Protein AF-A0A7S3P357-F1 (afdb_monomer)

Secondary structure (DSSP, 8-state):
---TTTT-----SSEEEEEEEEEEEEETTTTEEEEEEEEEEEE-GGG--SHHHHTEEEEE-SS-EEEEEEEEETT----EE-SEEEEETTTTEEEEE-SSPPPTT-SEEEEEEEEEEE-BSSSSEEEEEEEE-TTS-EEEEEEEE-TTTTGGGTS-B--STT--BEEEEEEEEETT-EEEESS-EEEEEE-SSSEEEEEEPPPPSB-GGG--EEEE--EEEEEE-TTT--EEEEEESTT-GGGGHHHHHHHHHHHHHHHHHHTS---SSEEEEEEESS-SSSEE--TTEEEEEHHHH---TTT--HHHHHHHHHHHHHHHHTTTBTTTEEESSGGGTHHHHHHHHHHHHHHHHHH-GGG-HHHHTIIIIIHHHHHHHTSTT---SS---SSGGGGGGTSSTIIIIIHHHHHHHHHHHHHHHHHHHHHHHHHHHHTTEEE-HHHHHHHHHHHTTS--HHHHHHHHHSSSS-EEEEEEEEEE-SSEEEEEEEEEE--TT-PPPPHHHHT----EEE-EEETTEE-S--EEE-SSEEEEEEE--TTS-EEESGGG-SS-EEE--HHHHHHHHHHHHTT-S-HHHHHHHHHHHHHHHHTTSS-HHHHHHHHHHGGG---HHHHHHHHHHHHHHHHHHTT-HHHHHHHHHHHHHHHHHHHHHH-SSPPTT--HHHHHHHHHHHHHHHHH-TT-HHHHHHHHHHHHHHHH-TT-TTTS-HHHHHHHHHHHHHH--HHHHHHHHHHHHH-SSHHHHHHHHTTGGG-S-HHHHHHHHHHHTSSSS-GGGTHHHHHHGGGSSSSTTHHHHHHHHHHHTTT-

InterPro domains:
  IPR001930 Peptidase M1, alanine aminopeptidase/leukotriene A4 hydrolase [PR00756] (152-167)
  IPR001930 Peptidase M1, alanine aminopeptidase/leukotriene A4 hydrolase [PR00756] (200-215)
  IPR001930 Peptidase M1, alanine aminopeptidase/leukotriene A4 hydrolase [PR00756] (279-289)
  IPR001930 Peptidase M1, alanine aminopeptidase/leukotriene A4 hydrolase [PR00756] (315-330)
  IPR001930 Peptidase M1, alanine aminopeptidase/leukotriene A4 hydrolase [PR00756] (334-346)
  IPR014782 Peptidase M1, membrane alanine aminopeptidase [PF01433] (246-464)
  IPR024571 ERAP1-like C-terminal domain [PF11838] (545-788)
  IPR027268 Peptidase M4/M1, CTD superfamily [G3DSA:1.10.390.10] (222-469)
  IPR034016 Aminopeptidase N-type [cd09601] (20-466)
  IPR042097 Aminopeptidase N-like , N-terminal domain superfamliy [G3DSA:2.60.40.1730] (2-218)
  IPR042097 Aminopeptidase N-like , N-terminal domain superfamliy [SSF63737] (9-217)
  IPR045357 Aminopeptidase N-like , N-terminal domain [PF17900] (16-210)
  IPR050344 Peptidase M1 family aminopeptidases [PTHR11533] (11-786)

Mean predicted aligned error: 6.29 Å

Nearest PDB structures (foldseek):
  5cu5-assembly1_A  TM=9.315E-01  e=7.978E-60  Homo sapiens
  5mj6-assembly1_A  TM=9.201E-01  e=2.238E-58  Homo sapiens
  4z7i-assembly1_A  TM=9.457E-01  e=1.553E-57  Homo sapiens
  6mgq-assembly1_A  TM=8.758E-01  e=1.310E-59  Homo sapiens
  5c97-assembly1_A  TM=9.369E-01  e=6.801E-55  Homo sapiens

Radius of gyration: 28.83 Å; Cα contacts (8 Å, |Δi|>4): 1631; chains: 1; bounding box: 77×60×85 Å

Structure (mmCIF, N/CA/C/O backbone):
data_AF-A0A7S3P357-F1
#
_entry.id   AF-A0A7S3P357-F1
#
loop_
_atom_site.group_PDB
_atom_site.id
_atom_site.type_symbol
_atom_site.label_atom_id
_atom_site.label_alt_id
_atom_site.label_comp_id
_atom_site.label_asym_id
_atom_site.label_entity_id
_atom_site.label_seq_id
_atom_site.pdbx_PDB_ins_code
_atom_site.Cartn_x
_atom_site.Cartn_y
_atom_site.Cartn_z
_atom_site.occupancy
_atom_site.B_iso_or_equiv
_atom_site.auth_seq_id
_atom_site.auth_comp_id
_atom_site.auth_asym_id
_atom_site.auth_atom_id
_atom_site.pdbx_PDB_model_num
ATOM 1 N N . MET A 1 1 ? -24.910 -5.329 -18.910 1.00 41.03 1 MET A N 1
ATOM 2 C CA . MET A 1 1 ? -23.545 -4.850 -18.623 1.00 41.03 1 MET A CA 1
ATOM 3 C C . MET A 1 1 ? -23.211 -3.743 -19.604 1.00 41.03 1 MET A C 1
ATOM 5 O O . MET A 1 1 ? -23.433 -3.927 -20.797 1.00 41.03 1 MET A O 1
ATOM 9 N N . ALA A 1 2 ? -22.766 -2.581 -19.121 1.00 47.97 2 ALA A N 1
ATOM 10 C CA . ALA A 1 2 ? -22.182 -1.565 -19.994 1.00 47.97 2 ALA A CA 1
ATOM 11 C C . ALA A 1 2 ? -20.944 -2.159 -20.687 1.00 47.97 2 ALA A C 1
ATOM 13 O O . ALA A 1 2 ? -20.270 -3.011 -20.111 1.00 47.97 2 ALA A O 1
ATOM 14 N N . ASN A 1 3 ? -20.649 -1.749 -21.921 1.00 57.59 3 ASN A N 1
ATOM 15 C CA . ASN A 1 3 ? -19.443 -2.205 -22.604 1.00 57.59 3 ASN A CA 1
ATOM 16 C C . ASN A 1 3 ? -18.204 -1.656 -21.864 1.00 57.59 3 ASN A C 1
ATOM 18 O O . ASN A 1 3 ? -17.839 -0.501 -22.076 1.00 57.59 3 ASN A O 1
ATOM 22 N N . LYS A 1 4 ? -17.577 -2.470 -20.994 1.00 63.91 4 LYS A N 1
ATOM 23 C CA . LYS A 1 4 ? -16.435 -2.091 -20.131 1.00 63.91 4 LYS A CA 1
ATOM 24 C C . LYS A 1 4 ? -15.199 -1.620 -20.925 1.00 63.91 4 LYS A C 1
ATOM 26 O O . LYS A 1 4 ? -14.277 -1.047 -20.343 1.00 63.91 4 LYS A O 1
ATOM 31 N N . THR A 1 5 ? -15.168 -1.838 -22.244 1.00 68.94 5 THR A N 1
ATOM 32 C CA . THR A 1 5 ? -14.089 -1.402 -23.148 1.00 68.94 5 THR A CA 1
ATOM 33 C C . THR A 1 5 ? -14.407 -0.128 -23.936 1.00 68.94 5 THR A C 1
ATOM 35 O O . THR A 1 5 ? -13.520 0.421 -24.592 1.00 68.94 5 THR A O 1
ATOM 38 N N . ALA A 1 6 ? -15.645 0.375 -23.880 1.00 73.00 6 ALA A N 1
ATOM 39 C CA . ALA A 1 6 ? -16.052 1.544 -24.649 1.00 73.00 6 ALA A CA 1
ATOM 40 C C . ALA A 1 6 ? -15.249 2.794 -24.248 1.00 73.00 6 ALA A C 1
ATOM 42 O O . ALA A 1 6 ? -15.149 3.140 -23.073 1.00 73.00 6 ALA A O 1
ATOM 43 N N . GLY A 1 7 ? -14.688 3.483 -25.244 1.00 79.75 7 GLY A N 1
ATOM 44 C CA . GLY A 1 7 ? -13.946 4.732 -25.051 1.00 79.75 7 GLY A CA 1
ATOM 45 C C . GLY A 1 7 ? -12.492 4.570 -24.601 1.00 79.75 7 GLY A C 1
ATOM 46 O O . GLY A 1 7 ? -11.828 5.585 -24.412 1.00 79.75 7 GLY A O 1
ATOM 47 N N . ARG A 1 8 ? -11.977 3.340 -24.443 1.00 88.31 8 ARG A N 1
ATOM 48 C CA . ARG A 1 8 ? -10.542 3.132 -24.188 1.00 88.31 8 ARG A CA 1
ATOM 49 C C . ARG A 1 8 ? -9.715 3.636 -25.366 1.00 88.31 8 ARG A C 1
ATOM 51 O O . ARG A 1 8 ? -10.025 3.330 -26.518 1.00 88.31 8 ARG A O 1
ATOM 58 N N . VAL A 1 9 ? -8.651 4.373 -25.071 1.00 87.88 9 VAL A N 1
ATOM 59 C CA . VAL A 1 9 ? -7.636 4.748 -26.057 1.00 87.88 9 VAL A CA 1
ATOM 60 C C . VAL A 1 9 ? -6.497 3.755 -25.959 1.00 87.88 9 VAL A C 1
ATOM 62 O O . VAL A 1 9 ? -5.731 3.771 -25.002 1.00 87.88 9 VAL A O 1
ATOM 65 N N . LEU A 1 10 ? -6.442 2.878 -26.955 1.00 91.31 10 LEU A N 1
ATOM 66 C CA . LEU A 1 10 ? -5.450 1.820 -27.095 1.00 91.31 10 LEU A CA 1
ATOM 67 C C . LEU A 1 10 ? -4.665 2.040 -28.385 1.00 91.31 10 LEU A C 1
ATOM 69 O O . LEU A 1 10 ? -5.145 2.697 -29.318 1.00 91.31 10 LEU A O 1
ATOM 73 N N . LEU A 1 11 ? -3.476 1.454 -28.456 1.00 92.75 11 LEU A N 1
ATOM 74 C CA . LEU A 1 11 ? -2.753 1.356 -29.714 1.00 92.75 11 LEU A CA 1
ATOM 75 C C . LEU A 1 11 ? -3.519 0.490 -30.732 1.00 92.75 11 LEU A C 1
ATOM 77 O O . LEU A 1 11 ? -4.300 -0.393 -30.358 1.00 92.75 11 LEU A O 1
ATOM 81 N N . PRO A 1 12 ? -3.295 0.708 -32.041 1.00 90.31 12 PRO A N 1
ATOM 82 C CA . PRO A 1 12 ? -3.751 -0.218 -33.069 1.00 90.31 12 PRO A CA 1
ATOM 83 C C . PRO A 1 12 ? -3.274 -1.647 -32.773 1.00 90.31 12 PRO A C 1
ATOM 85 O O . PRO A 1 12 ? -2.108 -1.867 -32.455 1.00 90.31 12 PRO A O 1
ATOM 88 N N . SER A 1 13 ? -4.179 -2.621 -32.877 1.00 88.81 13 SER A N 1
ATOM 89 C CA . SER A 1 13 ? -3.924 -4.014 -32.473 1.00 88.81 13 SER A CA 1
ATOM 90 C C . SER A 1 13 ? -3.670 -4.963 -33.647 1.00 88.81 13 SER A C 1
ATOM 92 O O . SER A 1 13 ? -3.802 -6.173 -33.490 1.00 88.81 13 SER A O 1
ATOM 94 N N . HIS A 1 14 ? -3.315 -4.427 -34.822 1.00 90.19 14 HIS A N 1
ATOM 95 C CA . HIS A 1 14 ? -2.903 -5.212 -35.996 1.00 90.19 14 HIS A CA 1
ATOM 96 C C . HIS A 1 14 ? -1.535 -5.881 -35.816 1.00 90.19 14 HIS A C 1
ATOM 98 O O . HIS A 1 14 ? -1.208 -6.828 -36.528 1.00 90.19 14 HIS A O 1
ATOM 104 N N . VAL A 1 15 ? -0.750 -5.412 -34.845 1.00 92.12 15 VAL A N 1
ATOM 105 C CA . VAL A 1 15 ? 0.495 -6.036 -34.397 1.00 92.12 15 VAL A CA 1
ATOM 106 C C . VAL A 1 15 ? 0.422 -6.320 -32.897 1.00 92.12 15 VAL A C 1
ATOM 108 O O . VAL A 1 15 ? 0.089 -5.443 -32.103 1.00 92.12 15 VAL A O 1
ATOM 111 N N . VAL A 1 16 ? 0.743 -7.549 -32.495 1.00 94.06 16 VAL A N 1
ATOM 112 C CA . VAL A 1 16 ? 0.710 -7.990 -31.091 1.00 94.06 16 VAL A CA 1
ATOM 113 C C . VAL A 1 16 ? 2.121 -8.393 -30.667 1.00 94.06 16 VAL A C 1
ATOM 115 O O . VAL A 1 16 ? 2.700 -9.276 -31.302 1.00 94.06 16 VAL A O 1
ATOM 118 N N . PRO A 1 17 ? 2.725 -7.756 -29.647 1.00 96.94 17 PRO A N 1
ATOM 119 C CA . PRO A 1 17 ? 4.107 -8.036 -29.283 1.00 96.94 17 PRO A CA 1
ATOM 120 C C . PRO A 1 17 ? 4.234 -9.433 -28.673 1.00 96.94 17 PRO A C 1
ATOM 122 O O . PRO A 1 17 ? 3.484 -9.810 -27.778 1.00 96.94 17 PRO A O 1
ATOM 125 N N . GLU A 1 18 ? 5.233 -10.183 -29.122 1.00 96.94 18 GLU A N 1
ATOM 126 C CA . GLU A 1 18 ? 5.562 -11.503 -28.576 1.00 96.94 18 GLU A CA 1
ATOM 127 C C . GLU A 1 18 ? 6.888 -11.481 -27.815 1.00 96.94 18 GLU A C 1
ATOM 129 O O . GLU A 1 18 ? 7.059 -12.187 -26.817 1.00 96.94 18 GLU A O 1
ATOM 134 N N . PHE A 1 19 ? 7.837 -10.669 -28.288 1.00 98.12 19 PHE A N 1
ATOM 135 C CA . PHE A 1 19 ? 9.216 -10.708 -27.821 1.00 98.12 19 PHE A CA 1
ATOM 136 C C . PHE A 1 19 ? 9.935 -9.366 -27.998 1.00 98.12 19 PHE A C 1
ATOM 138 O O . PHE A 1 19 ? 9.824 -8.742 -29.053 1.00 98.12 19 PHE A O 1
ATOM 145 N N . TYR A 1 20 ? 10.729 -8.974 -27.003 1.00 98.81 20 TYR A N 1
ATOM 146 C CA . TYR A 1 20 ? 11.594 -7.796 -27.000 1.00 98.81 20 TYR A CA 1
ATOM 147 C C . TYR A 1 20 ? 13.051 -8.210 -26.740 1.00 98.81 20 TYR A C 1
ATOM 149 O O . TYR A 1 20 ? 13.353 -8.801 -25.706 1.00 98.81 20 TYR A O 1
ATOM 157 N N . ASP A 1 21 ? 13.962 -7.856 -27.644 1.00 98.69 21 ASP A N 1
ATOM 158 C CA . ASP A 1 21 ? 15.416 -7.893 -27.430 1.00 98.69 21 ASP A CA 1
ATOM 159 C C . ASP A 1 21 ? 15.905 -6.456 -27.241 1.00 98.69 21 ASP A C 1
ATOM 161 O O . ASP A 1 21 ? 15.933 -5.671 -28.194 1.00 98.69 21 ASP A O 1
ATOM 165 N N . LEU A 1 22 ? 16.200 -6.086 -25.996 1.00 98.75 22 LEU A N 1
ATOM 166 C CA . LEU A 1 22 ? 16.494 -4.719 -25.588 1.00 98.75 22 LEU A CA 1
ATOM 167 C C . LEU A 1 22 ? 17.959 -4.585 -25.175 1.00 98.75 22 LEU A C 1
ATOM 169 O O . LEU A 1 22 ? 18.405 -5.208 -24.215 1.00 98.75 22 LEU A O 1
ATOM 173 N N . ALA A 1 23 ? 18.701 -3.712 -25.850 1.00 98.81 23 ALA A N 1
ATOM 174 C CA . ALA A 1 23 ? 20.057 -3.330 -25.484 1.00 98.81 23 ALA A CA 1
ATOM 175 C C . ALA A 1 23 ? 20.121 -1.853 -25.083 1.00 98.81 23 ALA A C 1
ATOM 177 O O . ALA A 1 23 ? 19.752 -0.981 -25.870 1.00 98.81 23 ALA A O 1
ATOM 178 N N . LEU A 1 24 ? 20.630 -1.576 -23.881 1.00 98.75 24 LEU A N 1
ATOM 179 C CA . LEU A 1 24 ? 20.792 -0.224 -23.343 1.00 98.75 24 LEU A CA 1
ATOM 180 C C . LEU A 1 24 ? 22.240 0.031 -22.907 1.00 98.75 24 LEU A C 1
ATOM 182 O O . LEU A 1 24 ? 22.888 -0.818 -22.291 1.00 98.75 24 LEU A O 1
ATOM 186 N N . GLU A 1 25 ? 22.732 1.230 -23.200 1.00 98.38 25 GLU A N 1
ATOM 187 C CA . GLU A 1 25 ? 24.055 1.728 -22.810 1.00 98.38 25 GLU A CA 1
ATOM 188 C C . GLU A 1 25 ? 23.881 3.049 -22.040 1.00 98.38 25 GLU A C 1
ATOM 190 O O . GLU A 1 25 ? 23.811 4.112 -22.669 1.00 98.38 25 GLU A O 1
ATOM 195 N N . PRO A 1 26 ? 23.729 3.008 -20.700 1.00 98.00 26 PRO A N 1
ATOM 196 C CA . PRO A 1 26 ? 23.630 4.212 -19.882 1.00 98.00 26 PRO A CA 1
ATOM 197 C C . PRO A 1 26 ? 24.981 4.901 -19.679 1.00 98.00 26 PRO A C 1
ATOM 199 O O . PRO A 1 26 ? 25.990 4.267 -19.370 1.00 98.00 26 PRO A O 1
ATOM 202 N N . ASP A 1 27 ? 24.955 6.228 -19.748 1.00 96.88 27 ASP A N 1
ATOM 203 C CA . ASP A 1 27 ? 26.031 7.128 -19.353 1.00 96.88 27 ASP A CA 1
ATOM 204 C C . ASP A 1 27 ? 25.627 7.846 -18.055 1.00 96.88 27 ASP A C 1
ATOM 206 O O . ASP A 1 27 ? 24.777 8.743 -18.043 1.00 96.88 27 ASP A O 1
ATOM 210 N N . LEU A 1 28 ? 26.229 7.415 -16.943 1.00 94.38 28 LEU A N 1
ATOM 211 C CA . LEU A 1 28 ? 25.943 7.933 -15.602 1.00 94.38 28 LEU A CA 1
ATOM 212 C C . LEU A 1 28 ? 26.583 9.303 -15.326 1.00 94.38 28 LEU A C 1
ATOM 214 O O . LEU A 1 28 ? 26.319 9.866 -14.269 1.00 94.38 28 LEU A O 1
ATOM 218 N N . GLU A 1 29 ? 27.417 9.829 -16.226 1.00 93.25 29 GLU A N 1
ATOM 219 C CA . GLU A 1 29 ? 28.006 11.168 -16.108 1.00 93.25 29 GLU A CA 1
ATOM 220 C C . GLU A 1 29 ? 27.223 12.177 -16.950 1.00 93.25 29 GLU A C 1
ATOM 222 O O . GLU A 1 29 ? 26.868 13.252 -16.469 1.00 93.25 29 GLU A O 1
ATOM 227 N N . ALA A 1 30 ? 26.901 11.813 -18.195 1.00 95.94 30 ALA A N 1
ATOM 228 C CA . ALA A 1 30 ? 26.098 12.642 -19.090 1.00 95.94 30 ALA A CA 1
ATOM 229 C C . ALA A 1 30 ? 24.591 12.582 -18.787 1.00 95.94 30 ALA A C 1
ATOM 231 O O . ALA A 1 30 ? 23.826 13.368 -19.344 1.00 95.94 30 ALA A O 1
ATOM 232 N N . PHE A 1 31 ? 24.155 11.640 -17.943 1.00 97.06 31 PHE A N 1
ATOM 233 C CA . PHE A 1 31 ? 22.746 11.345 -17.656 1.00 97.06 31 PHE A CA 1
ATOM 234 C C . PHE A 1 31 ? 21.928 11.057 -18.917 1.00 97.06 31 PHE A C 1
ATOM 236 O O . PHE A 1 31 ? 20.785 11.491 -19.062 1.00 97.06 31 PHE A O 1
ATOM 243 N N . THR A 1 32 ? 22.518 10.291 -19.831 1.00 98.06 32 THR A N 1
ATOM 244 C CA . THR A 1 32 ? 21.876 9.843 -21.073 1.00 98.06 32 THR A CA 1
ATOM 245 C C . THR A 1 32 ? 21.962 8.335 -21.211 1.00 98.06 32 THR A C 1
ATOM 247 O O . THR A 1 32 ? 22.671 7.672 -20.458 1.00 98.06 32 THR A O 1
ATOM 250 N N . PHE A 1 33 ? 21.233 7.768 -22.164 1.00 98.56 33 PHE A N 1
ATOM 251 C CA . PHE A 1 33 ? 21.450 6.390 -22.577 1.00 98.56 33 PHE A CA 1
ATOM 252 C C . PHE A 1 33 ? 21.193 6.224 -24.073 1.00 98.56 33 PHE A C 1
ATOM 254 O O . PHE A 1 33 ? 20.373 6.929 -24.668 1.00 98.56 33 PHE A O 1
ATOM 261 N N . LYS A 1 34 ? 21.898 5.270 -24.682 1.00 98.75 34 LYS A N 1
ATOM 262 C CA . LYS A 1 34 ? 21.589 4.776 -26.028 1.00 98.75 34 LYS A CA 1
ATOM 263 C C . LYS A 1 34 ? 20.779 3.500 -25.914 1.00 98.75 34 LYS A C 1
ATOM 265 O O . LYS A 1 34 ? 21.044 2.685 -25.031 1.00 98.75 34 LYS A O 1
ATOM 270 N N . GLY A 1 35 ? 19.826 3.326 -26.817 1.00 98.69 35 GLY A N 1
ATOM 271 C CA . GLY A 1 35 ? 18.977 2.152 -26.869 1.00 98.69 35 GLY A CA 1
ATOM 272 C C . GLY A 1 35 ? 18.891 1.559 -28.264 1.00 98.69 35 GLY A C 1
ATOM 273 O O . GLY A 1 35 ? 18.862 2.268 -29.272 1.00 98.69 35 GLY A O 1
ATOM 274 N N . LYS A 1 36 ? 18.834 0.232 -28.305 1.00 98.81 36 LYS A N 1
ATOM 275 C CA . LYS A 1 36 ? 18.453 -0.549 -29.473 1.00 98.81 36 LYS A CA 1
ATOM 276 C C . LYS A 1 36 ? 17.450 -1.596 -29.033 1.00 98.81 36 LYS A C 1
ATOM 278 O O . LYS A 1 36 ? 17.746 -2.370 -28.128 1.00 98.81 36 LYS A O 1
ATOM 283 N N . VAL A 1 37 ? 16.291 -1.631 -29.675 1.00 98.81 37 VAL A N 1
ATOM 284 C CA . VAL A 1 37 ? 15.273 -2.647 -29.406 1.00 98.81 37 VAL A CA 1
ATOM 285 C C . VAL A 1 37 ? 14.894 -3.364 -30.693 1.00 98.81 37 VAL A C 1
ATOM 287 O O . VAL A 1 37 ? 14.717 -2.725 -31.731 1.00 98.81 37 VAL A O 1
ATOM 290 N N . VAL A 1 38 ? 14.789 -4.689 -30.627 1.00 98.56 38 VAL A N 1
ATOM 291 C CA . VAL A 1 38 ? 14.173 -5.518 -31.665 1.00 98.56 38 VAL A CA 1
ATOM 292 C C . VAL A 1 38 ? 12.894 -6.109 -31.093 1.00 98.56 38 VAL A C 1
ATOM 294 O O . VAL A 1 38 ? 12.938 -6.888 -30.143 1.00 98.56 38 VAL A O 1
ATOM 297 N N . ILE A 1 39 ? 11.755 -5.745 -31.671 1.00 98.44 39 ILE A N 1
ATOM 298 C CA . ILE A 1 39 ? 10.437 -6.201 -31.232 1.00 98.44 39 ILE A CA 1
ATOM 299 C C . ILE A 1 39 ? 9.894 -7.171 -32.269 1.00 98.44 39 ILE A C 1
ATOM 301 O O . ILE A 1 39 ? 9.801 -6.831 -33.447 1.00 98.44 39 ILE A O 1
ATOM 305 N N . SER A 1 40 ? 9.545 -8.379 -31.839 1.00 97.06 40 SER A N 1
ATOM 306 C CA . SER A 1 40 ? 8.815 -9.330 -32.673 1.00 97.06 40 SER A CA 1
ATOM 307 C C . SER A 1 40 ? 7.322 -9.202 -32.415 1.00 97.06 40 SER A C 1
ATOM 309 O O . SER A 1 40 ? 6.892 -9.304 -31.266 1.00 97.06 40 SER A O 1
ATOM 311 N N . PHE A 1 41 ? 6.554 -9.026 -33.482 1.00 96.00 41 PHE A N 1
ATOM 312 C CA . PHE A 1 41 ? 5.103 -8.947 -33.457 1.00 96.00 41 PHE A CA 1
ATOM 313 C C . PHE A 1 41 ? 4.484 -10.104 -34.231 1.00 96.00 41 PHE A C 1
ATOM 315 O O . PHE A 1 41 ? 4.900 -10.358 -35.363 1.00 96.00 41 PHE A O 1
ATOM 322 N N . ALA A 1 42 ? 3.454 -10.727 -33.666 1.00 93.69 42 ALA A N 1
ATOM 323 C CA . ALA A 1 42 ? 2.471 -11.466 -34.446 1.00 93.69 42 ALA A CA 1
ATOM 324 C C . ALA A 1 42 ? 1.564 -10.474 -35.186 1.00 93.69 42 ALA A C 1
ATOM 326 O O . ALA A 1 42 ? 1.254 -9.400 -34.659 1.00 93.69 42 ALA A O 1
ATOM 327 N N . ILE A 1 43 ? 1.141 -10.829 -36.398 1.00 90.75 43 ILE A N 1
ATOM 328 C CA . ILE A 1 43 ? 0.203 -10.024 -37.185 1.00 90.75 43 ILE A CA 1
ATOM 329 C C . ILE A 1 43 ? -1.225 -10.521 -36.957 1.00 90.75 43 ILE A C 1
ATOM 331 O O . ILE A 1 43 ? -1.509 -11.706 -37.119 1.00 90.75 43 ILE A O 1
ATOM 335 N N . ASP A 1 44 ? -2.132 -9.597 -36.646 1.00 88.50 44 ASP A N 1
ATOM 336 C CA . ASP A 1 44 ? -3.574 -9.838 -36.669 1.00 88.50 44 ASP A CA 1
ATOM 337 C C . ASP A 1 44 ? -4.114 -9.462 -38.058 1.00 88.50 44 ASP A C 1
ATOM 339 O O . ASP A 1 44 ? -4.375 -8.292 -38.356 1.00 88.50 44 ASP A O 1
ATOM 343 N N . ALA A 1 45 ? -4.202 -10.463 -38.941 1.00 83.62 45 ALA A N 1
ATOM 344 C CA . ALA A 1 45 ? -4.552 -10.269 -40.348 1.00 83.62 45 ALA A CA 1
ATOM 345 C C . ALA A 1 45 ? -5.945 -9.645 -40.537 1.00 83.62 45 ALA A C 1
ATOM 347 O O . ALA A 1 45 ? -6.133 -8.883 -41.483 1.00 83.62 45 ALA A O 1
ATOM 348 N N . ASP A 1 46 ? -6.875 -9.894 -39.610 1.00 85.00 46 ASP A N 1
ATOM 349 C CA . ASP A 1 46 ? -8.244 -9.366 -39.651 1.00 85.00 46 ASP A CA 1
ATOM 350 C C . ASP A 1 46 ? -8.297 -7.847 -39.388 1.00 85.00 46 ASP A C 1
ATOM 352 O O . ASP A 1 46 ? -9.338 -7.212 -39.553 1.00 85.00 46 ASP A O 1
ATOM 356 N N . LYS A 1 47 ? -7.179 -7.241 -38.966 1.00 84.44 47 LYS A N 1
ATOM 357 C CA . LYS A 1 47 ? -7.061 -5.805 -38.662 1.00 84.44 47 LYS A CA 1
ATOM 358 C C . LYS A 1 47 ? -6.165 -5.041 -39.638 1.00 84.44 47 LYS A C 1
ATOM 360 O O . LYS A 1 47 ? -5.850 -3.879 -39.385 1.00 84.44 47 LYS A O 1
ATOM 365 N N . LEU A 1 48 ? -5.763 -5.670 -40.744 1.00 83.69 48 LEU A N 1
ATOM 366 C CA . LEU A 1 48 ? -4.920 -5.073 -41.788 1.00 83.69 48 LEU A CA 1
ATOM 367 C C . LEU A 1 48 ? -5.698 -4.556 -43.012 1.00 83.69 48 LEU A C 1
ATOM 369 O O . LEU A 1 48 ? -5.082 -4.178 -44.006 1.00 83.69 48 LEU A O 1
ATOM 373 N N . ASP A 1 49 ? -7.030 -4.517 -42.957 1.00 76.31 49 ASP A N 1
ATOM 374 C CA . ASP A 1 49 ? -7.874 -4.118 -44.096 1.00 76.31 49 ASP A CA 1
ATOM 375 C C . ASP A 1 49 ? -7.698 -2.645 -44.526 1.00 76.31 49 ASP A C 1
ATOM 377 O O . ASP A 1 49 ? -8.052 -2.275 -45.647 1.00 76.31 49 ASP A O 1
ATOM 381 N N . ASP A 1 50 ? -7.146 -1.799 -43.651 1.00 82.94 50 ASP A N 1
ATOM 382 C CA . ASP A 1 50 ? -6.813 -0.403 -43.942 1.00 82.94 50 ASP A CA 1
ATOM 383 C C . ASP A 1 50 ? -5.361 -0.284 -44.445 1.00 82.94 50 ASP A C 1
ATOM 385 O O . ASP A 1 50 ? -4.406 -0.655 -43.758 1.00 82.94 50 ASP A O 1
ATOM 389 N N . GLU A 1 51 ? -5.190 0.263 -45.653 1.00 82.44 51 GLU A N 1
ATOM 390 C CA . GLU A 1 51 ? -3.887 0.399 -46.313 1.00 82.44 51 GLU A CA 1
ATOM 391 C C . GLU A 1 51 ? -2.898 1.288 -45.532 1.00 82.44 51 GLU A C 1
ATOM 393 O O . GLU A 1 51 ? -1.691 1.036 -45.559 1.00 82.44 51 GLU A O 1
ATOM 398 N N . GLU A 1 52 ? -3.383 2.303 -44.811 1.00 83.31 52 GLU A N 1
ATOM 399 C CA . GLU A 1 52 ? -2.545 3.166 -43.968 1.00 83.31 52 GLU A CA 1
ATOM 400 C C . GLU A 1 52 ? -2.105 2.429 -42.695 1.00 83.31 52 GLU A C 1
ATOM 402 O O . GLU A 1 52 ? -0.943 2.516 -42.285 1.00 83.31 52 GLU A O 1
ATOM 407 N N . VAL A 1 53 ? -2.997 1.633 -42.097 1.00 86.62 53 VAL A N 1
ATOM 408 C CA . VAL A 1 53 ? -2.665 0.779 -40.941 1.00 86.62 53 VAL A CA 1
ATOM 409 C C . VAL A 1 53 ? -1.634 -0.275 -41.339 1.00 86.62 53 VAL A C 1
ATOM 411 O O . VAL A 1 53 ? -0.646 -0.475 -40.634 1.00 86.62 53 VAL A O 1
ATOM 414 N N . ALA A 1 54 ? -1.786 -0.882 -42.517 1.00 89.25 54 ALA A N 1
ATOM 415 C CA . ALA A 1 54 ? -0.834 -1.858 -43.033 1.00 89.25 54 ALA A CA 1
ATOM 416 C C . ALA A 1 54 ? 0.567 -1.271 -43.277 1.00 89.25 54 ALA A C 1
ATOM 418 O O . ALA A 1 54 ? 1.548 -2.007 -43.260 1.00 89.25 54 ALA A O 1
ATOM 419 N N . LYS A 1 55 ? 0.704 0.042 -43.476 1.00 92.88 55 LYS A N 1
ATOM 420 C CA . LYS A 1 55 ? 1.999 0.716 -43.692 1.00 92.88 55 LYS A CA 1
ATOM 421 C C . LYS A 1 55 ? 2.606 1.311 -42.426 1.00 92.88 55 LYS A C 1
ATOM 423 O O . LYS A 1 55 ? 3.655 1.955 -42.503 1.00 92.88 55 LYS A O 1
ATOM 428 N N . THR A 1 56 ? 1.979 1.114 -41.269 1.00 95.00 56 THR A N 1
ATOM 429 C CA . THR A 1 56 ? 2.398 1.766 -40.029 1.00 95.00 56 THR A CA 1
ATOM 430 C C . THR A 1 56 ? 2.539 0.801 -38.863 1.00 95.00 56 THR A C 1
ATOM 432 O O . THR A 1 56 ? 1.834 -0.197 -38.739 1.00 95.00 56 THR A O 1
ATOM 435 N N . ILE A 1 57 ? 3.469 1.124 -37.965 1.00 96.38 57 ILE A N 1
ATOM 436 C CA . ILE A 1 57 ? 3.528 0.543 -36.623 1.00 96.38 57 ILE A CA 1
ATOM 437 C C . ILE A 1 57 ? 3.585 1.700 -35.628 1.00 96.38 57 ILE A C 1
ATOM 439 O O . ILE A 1 57 ? 4.488 2.539 -35.702 1.00 96.38 57 ILE A O 1
ATOM 443 N N . THR A 1 58 ? 2.627 1.749 -34.703 1.00 97.50 58 THR A N 1
ATOM 444 C CA . THR A 1 58 ? 2.559 2.764 -33.644 1.00 97.50 58 THR A CA 1
ATOM 445 C C . THR A 1 58 ? 2.875 2.132 -32.296 1.00 97.50 58 THR A C 1
ATOM 447 O O . THR A 1 58 ? 2.324 1.090 -31.961 1.00 97.50 58 THR A O 1
ATOM 450 N N . LEU A 1 59 ? 3.747 2.775 -31.518 1.00 98.44 59 LEU A N 1
ATOM 451 C CA . LEU A 1 59 ? 4.145 2.362 -30.170 1.00 98.44 59 LEU A CA 1
ATOM 452 C C . LEU A 1 59 ? 3.991 3.522 -29.186 1.00 98.44 59 LEU A C 1
ATOM 454 O O . LEU A 1 59 ? 3.995 4.688 -29.586 1.00 98.44 59 LEU A O 1
ATOM 458 N N . HIS A 1 60 ? 3.927 3.214 -27.895 1.00 98.56 60 HIS A N 1
ATOM 459 C CA . HIS A 1 60 ? 4.106 4.198 -26.838 1.00 98.56 60 HIS A CA 1
ATOM 460 C C . HIS A 1 60 ? 5.579 4.611 -26.759 1.00 98.56 60 HIS A C 1
ATOM 462 O O . HIS A 1 60 ? 6.482 3.773 -26.809 1.00 98.56 60 HIS A O 1
ATOM 468 N N . ALA A 1 61 ? 5.820 5.916 -26.646 1.00 98.06 61 ALA A N 1
ATOM 469 C CA . ALA A 1 61 ? 7.136 6.505 -26.447 1.00 98.06 61 ALA A CA 1
ATOM 470 C C . ALA A 1 61 ? 7.014 7.897 -25.819 1.00 98.06 61 ALA A C 1
ATOM 472 O O . ALA A 1 61 ? 6.225 8.735 -26.263 1.00 98.06 61 ALA A O 1
ATOM 473 N N . LYS A 1 62 ? 7.846 8.176 -24.819 1.00 97.19 62 LYS A N 1
ATOM 474 C CA . LYS A 1 62 ? 7.910 9.472 -24.142 1.00 97.19 62 LYS A CA 1
ATOM 475 C C . LYS A 1 62 ? 9.365 9.830 -23.902 1.00 97.19 62 LYS A C 1
ATOM 477 O O . LYS A 1 62 ? 10.119 9.000 -23.425 1.00 97.19 62 LYS A O 1
ATOM 482 N N . GLU A 1 63 ? 9.755 11.061 -24.226 1.00 96.25 63 GLU A N 1
ATOM 483 C CA . GLU A 1 63 ? 11.111 11.561 -23.935 1.00 96.25 63 GLU A CA 1
ATOM 484 C C . GLU A 1 63 ? 12.261 10.771 -24.604 1.00 96.25 63 GLU A C 1
ATOM 486 O O . GLU A 1 63 ? 13.408 10.815 -24.162 1.00 96.25 63 GLU A O 1
ATOM 491 N N . LEU A 1 64 ? 11.972 10.102 -25.726 1.00 98.25 64 LEU A N 1
ATOM 492 C CA . LEU A 1 64 ? 12.953 9.391 -26.549 1.00 98.25 64 LEU A CA 1
ATOM 493 C C . LEU A 1 64 ? 13.220 10.136 -27.863 1.00 98.25 64 LEU A C 1
ATOM 495 O O . LEU A 1 64 ? 12.317 10.733 -28.449 1.00 98.25 64 LEU A O 1
ATOM 499 N N . THR A 1 65 ? 14.458 10.060 -28.352 1.00 98.06 65 THR A N 1
ATOM 500 C CA . THR A 1 65 ? 14.865 10.572 -29.670 1.00 98.06 65 THR A CA 1
ATOM 501 C C . THR A 1 65 ? 15.247 9.414 -30.582 1.00 98.06 65 THR A C 1
ATOM 503 O O . THR A 1 65 ? 16.142 8.638 -30.261 1.00 98.06 65 THR A O 1
ATOM 506 N N . PHE A 1 66 ? 14.589 9.295 -31.732 1.00 98.50 66 PHE A N 1
ATOM 507 C CA . PHE A 1 66 ? 14.770 8.172 -32.654 1.00 98.50 66 PHE A CA 1
ATOM 508 C C . PHE A 1 66 ? 15.863 8.458 -33.686 1.00 98.50 66 PHE A C 1
ATOM 510 O O . PHE A 1 66 ? 15.878 9.521 -34.302 1.00 98.50 66 PHE A O 1
ATOM 517 N N . ILE A 1 67 ? 16.765 7.496 -33.877 1.00 97.94 67 ILE A N 1
ATOM 518 C CA . ILE A 1 67 ? 17.861 7.551 -34.853 1.00 97.94 67 ILE A CA 1
ATOM 519 C C . ILE A 1 67 ? 17.447 6.831 -36.136 1.00 97.94 67 ILE A C 1
ATOM 521 O O . ILE A 1 67 ? 17.591 7.375 -37.228 1.00 97.94 67 ILE A O 1
ATOM 525 N N . SER A 1 68 ? 16.953 5.598 -36.013 1.00 98.06 68 SER A N 1
ATOM 526 C CA . SER A 1 68 ? 16.514 4.794 -37.152 1.00 98.06 68 SER A CA 1
ATOM 527 C C . SER A 1 68 ? 15.470 3.761 -36.738 1.00 98.06 68 SER A C 1
ATOM 529 O O . SER A 1 68 ? 15.400 3.360 -35.574 1.00 98.06 68 SER A O 1
ATOM 531 N N . ALA A 1 69 ? 14.658 3.332 -37.702 1.00 98.19 69 ALA A N 1
ATOM 532 C CA . ALA A 1 69 ? 13.748 2.209 -37.555 1.00 98.19 69 ALA A CA 1
ATOM 533 C C . ALA A 1 69 ? 13.677 1.422 -38.865 1.00 98.19 69 ALA A C 1
ATOM 535 O O . ALA A 1 69 ? 13.741 1.999 -39.951 1.00 98.19 69 ALA A O 1
ATOM 536 N N . SER A 1 70 ? 13.556 0.104 -38.767 1.00 97.00 70 SER A N 1
ATOM 537 C CA . SER A 1 70 ? 13.384 -0.782 -39.920 1.00 97.00 70 SER A CA 1
ATOM 538 C C . SER A 1 70 ? 12.694 -2.068 -39.501 1.00 97.00 70 SER A C 1
ATOM 540 O O . SER A 1 70 ? 12.855 -2.482 -38.353 1.00 97.00 70 SER A O 1
ATOM 542 N N . TYR A 1 71 ? 11.959 -2.713 -40.402 1.00 95.06 71 TYR A N 1
ATOM 543 C CA . TYR A 1 71 ? 11.398 -4.033 -40.133 1.00 95.06 71 TYR A CA 1
ATOM 544 C C . TYR A 1 71 ? 11.881 -5.095 -41.121 1.00 95.06 71 TYR A C 1
ATOM 546 O O . TYR A 1 71 ? 12.295 -4.786 -42.238 1.00 95.06 71 TYR A O 1
ATOM 554 N N . SER A 1 72 ? 11.799 -6.354 -40.702 1.00 93.00 72 SER A N 1
ATOM 555 C CA . SER A 1 72 ? 11.864 -7.531 -41.572 1.00 93.00 72 SER A CA 1
ATOM 556 C C . SER A 1 72 ? 10.653 -8.433 -41.321 1.00 93.00 72 SER A C 1
ATOM 558 O O . SER A 1 72 ? 10.054 -8.389 -40.241 1.00 93.00 72 SER A O 1
ATOM 560 N N . ILE A 1 73 ? 10.279 -9.240 -42.313 1.00 89.75 73 ILE A N 1
ATOM 561 C CA . ILE A 1 73 ? 9.121 -10.142 -42.249 1.00 89.75 73 ILE A CA 1
ATOM 562 C C . ILE A 1 73 ? 9.613 -11.583 -42.114 1.00 89.75 73 ILE A C 1
ATOM 564 O O . ILE A 1 73 ? 10.494 -12.010 -42.853 1.00 89.75 73 ILE A O 1
ATOM 568 N N . ASP A 1 74 ? 9.038 -12.333 -41.176 1.00 84.19 74 ASP A N 1
ATOM 569 C CA . ASP A 1 74 ? 9.322 -13.747 -40.928 1.00 84.19 74 ASP A CA 1
ATOM 570 C C . ASP A 1 74 ? 10.835 -14.042 -40.785 1.00 84.19 74 ASP A C 1
ATOM 572 O O . ASP A 1 74 ? 11.494 -13.547 -39.855 1.00 84.19 74 ASP A O 1
ATOM 576 N N . ASP A 1 75 ? 11.375 -14.865 -41.684 1.00 82.62 75 ASP A N 1
ATOM 577 C CA . ASP A 1 75 ? 12.801 -15.179 -41.826 1.00 82.62 75 ASP A CA 1
ATOM 578 C C . ASP A 1 75 ? 13.398 -14.592 -43.123 1.00 82.62 75 ASP A C 1
ATOM 580 O O . ASP A 1 75 ? 14.511 -14.951 -43.515 1.00 82.62 75 ASP A O 1
ATOM 584 N N . ASP A 1 76 ? 12.679 -13.680 -43.791 1.00 84.31 76 ASP A N 1
ATOM 585 C CA . ASP A 1 76 ? 13.205 -12.936 -44.934 1.00 84.31 76 ASP A CA 1
ATOM 586 C C . ASP A 1 76 ? 14.317 -11.983 -44.448 1.00 84.31 76 ASP A C 1
ATOM 588 O O . ASP A 1 76 ? 14.084 -11.151 -43.563 1.00 84.31 76 ASP A O 1
ATOM 592 N N . PRO A 1 77 ? 15.543 -12.078 -44.997 1.00 82.06 77 PRO A N 1
ATOM 593 C CA . PRO A 1 77 ? 16.639 -11.184 -44.634 1.00 82.06 77 PRO A CA 1
ATOM 594 C C . PRO A 1 77 ? 16.452 -9.745 -45.145 1.00 82.06 77 PRO A C 1
ATOM 596 O O . PRO A 1 77 ? 17.282 -8.886 -44.841 1.00 82.06 77 PRO A O 1
ATOM 599 N N . THR A 1 78 ? 15.421 -9.470 -45.946 1.00 89.12 78 THR A N 1
ATOM 600 C CA . THR A 1 78 ? 15.125 -8.139 -46.478 1.00 89.12 78 THR A CA 1
ATOM 601 C C . THR A 1 78 ? 14.739 -7.185 -45.349 1.00 89.12 78 THR A C 1
ATOM 603 O O . THR A 1 78 ? 13.786 -7.415 -44.607 1.00 89.12 78 THR A O 1
ATOM 606 N N . VAL A 1 79 ? 15.483 -6.082 -45.240 1.00 92.75 79 VAL A N 1
ATOM 607 C CA . VAL A 1 79 ? 15.258 -5.025 -44.247 1.00 92.75 79 VAL A CA 1
ATOM 608 C C . VAL A 1 79 ? 14.618 -3.823 -44.928 1.00 92.75 79 VAL A C 1
ATOM 610 O O . VAL A 1 79 ? 15.186 -3.256 -45.862 1.00 92.75 79 VAL A O 1
ATOM 613 N N . ILE A 1 80 ? 13.450 -3.422 -44.437 1.00 94.75 80 ILE A N 1
ATOM 614 C CA . ILE A 1 80 ? 12.665 -2.305 -44.959 1.00 94.75 80 ILE A CA 1
ATOM 615 C C . ILE A 1 80 ? 12.785 -1.135 -43.973 1.00 94.75 80 ILE A C 1
ATOM 617 O O . ILE A 1 80 ? 12.273 -1.229 -42.854 1.00 94.75 80 ILE A O 1
ATOM 621 N N . PRO A 1 81 ? 13.491 -0.044 -44.326 1.00 96.88 81 PRO A N 1
ATOM 622 C CA . PRO A 1 81 ? 13.632 1.114 -43.449 1.00 96.88 81 PRO A CA 1
ATOM 623 C C . PRO A 1 81 ? 12.328 1.913 -43.363 1.00 96.88 81 PRO A C 1
ATOM 625 O O . PRO A 1 81 ? 11.557 1.970 -44.322 1.00 96.88 81 PRO A O 1
ATOM 628 N N . ALA A 1 82 ? 12.106 2.565 -42.222 1.00 97.25 82 ALA A N 1
ATOM 629 C CA . ALA A 1 82 ? 11.051 3.561 -42.090 1.00 97.25 82 ALA A CA 1
ATOM 630 C C . ALA A 1 82 ? 11.372 4.771 -42.980 1.00 97.25 82 ALA A C 1
ATOM 632 O O . ALA A 1 82 ? 12.482 5.304 -42.942 1.00 97.25 82 ALA A O 1
ATOM 633 N N . GLU A 1 83 ? 10.394 5.207 -43.768 1.00 97.25 83 GLU A N 1
ATOM 634 C CA . GLU A 1 83 ? 10.489 6.417 -44.590 1.00 97.25 83 GLU A CA 1
ATOM 635 C C . GLU A 1 83 ? 10.273 7.674 -43.742 1.00 97.25 83 GLU A C 1
ATOM 637 O O . GLU A 1 83 ? 10.865 8.721 -44.001 1.00 97.25 83 GLU A O 1
ATOM 642 N N . GLU A 1 84 ? 9.449 7.557 -42.698 1.00 97.62 84 GLU A N 1
ATOM 643 C CA . GLU A 1 84 ? 9.135 8.643 -41.780 1.00 97.62 84 GLU A CA 1
ATOM 644 C C . GLU A 1 84 ? 8.907 8.120 -40.354 1.00 97.62 84 GLU A C 1
ATOM 646 O O . GLU A 1 84 ? 8.347 7.042 -40.142 1.00 97.62 84 GLU A O 1
ATOM 651 N N . ILE A 1 85 ? 9.323 8.909 -39.361 1.00 98.12 85 ILE A N 1
ATOM 652 C CA . ILE A 1 85 ? 9.079 8.658 -37.937 1.00 98.12 85 ILE A CA 1
ATOM 653 C C . ILE A 1 85 ? 8.366 9.883 -37.366 1.00 98.12 85 ILE A C 1
ATOM 655 O O . ILE A 1 85 ? 8.942 10.971 -37.321 1.00 98.12 85 ILE A O 1
ATOM 659 N N . ARG A 1 86 ? 7.117 9.720 -36.915 1.00 98.00 86 ARG A N 1
ATOM 660 C CA . ARG A 1 86 ? 6.330 10.808 -36.312 1.00 98.00 86 ARG A CA 1
ATOM 661 C C . ARG A 1 86 ? 6.120 10.566 -34.828 1.00 98.00 86 ARG A C 1
ATOM 663 O O . ARG A 1 86 ? 5.511 9.572 -34.443 1.00 98.00 86 ARG A O 1
ATOM 670 N N . VAL A 1 87 ? 6.570 11.506 -34.003 1.00 97.75 87 VAL A N 1
ATOM 671 C CA . VAL A 1 87 ? 6.335 11.499 -32.554 1.00 97.75 87 VAL A CA 1
ATOM 672 C C . VAL A 1 87 ? 5.132 12.380 -32.227 1.00 97.75 87 VAL A C 1
ATOM 674 O O . VAL A 1 87 ? 5.069 13.537 -32.639 1.00 97.75 87 VAL A O 1
ATOM 677 N N . ASN A 1 88 ? 4.192 11.849 -31.449 1.00 96.75 88 ASN A N 1
ATOM 678 C CA . ASN A 1 88 ? 3.075 12.587 -30.881 1.00 96.75 88 ASN A CA 1
ATOM 679 C C . ASN A 1 88 ? 3.285 12.747 -29.371 1.00 96.75 88 ASN A C 1
ATOM 681 O O . ASN A 1 88 ? 2.996 11.847 -28.586 1.00 96.75 88 ASN A O 1
ATOM 685 N N . LEU A 1 89 ? 3.760 13.925 -28.964 1.00 94.31 89 LEU A N 1
ATOM 686 C CA . LEU A 1 89 ? 4.066 14.222 -27.562 1.00 94.31 89 LEU A CA 1
ATOM 687 C C . LEU A 1 89 ? 2.829 14.209 -26.655 1.00 94.31 89 LEU A C 1
ATOM 689 O O . LEU A 1 89 ? 2.950 13.877 -25.482 1.00 94.31 89 LEU A O 1
ATOM 693 N N . LYS A 1 90 ? 1.647 14.559 -27.185 1.00 91.69 90 LYS A N 1
ATOM 694 C CA . LYS A 1 90 ? 0.405 14.603 -26.401 1.00 91.69 90 LYS A CA 1
ATOM 695 C C . LYS A 1 90 ? -0.136 13.203 -26.132 1.00 91.69 90 LYS A C 1
ATOM 697 O O . LYS A 1 90 ? -0.562 12.933 -25.021 1.00 91.69 90 LYS A O 1
ATOM 702 N N . ALA A 1 91 ? -0.125 12.341 -27.147 1.00 91.19 91 ALA A N 1
ATOM 703 C CA . ALA A 1 91 ? -0.548 10.949 -27.006 1.00 91.19 91 ALA A CA 1
ATOM 704 C C . ALA A 1 91 ? 0.551 10.056 -26.406 1.00 91.19 91 ALA A C 1
ATOM 706 O O . ALA A 1 91 ? 0.293 8.903 -26.090 1.00 91.19 91 ALA A O 1
ATOM 707 N N . THR A 1 92 ? 1.778 10.568 -26.262 1.00 96.12 92 THR A N 1
ATOM 708 C CA . THR A 1 92 ? 2.968 9.797 -25.864 1.00 96.12 92 THR A CA 1
ATOM 709 C C . THR A 1 92 ? 3.200 8.577 -26.759 1.00 96.12 92 THR A C 1
ATOM 711 O O . THR A 1 92 ? 3.465 7.470 -26.291 1.00 96.12 92 THR A O 1
ATOM 714 N N . THR A 1 93 ? 3.091 8.783 -28.074 1.00 97.56 93 THR A N 1
ATOM 715 C CA . THR A 1 93 ? 3.277 7.733 -29.082 1.00 97.56 93 THR A CA 1
ATOM 716 C C . THR A 1 93 ? 4.297 8.114 -30.147 1.00 97.56 93 THR A C 1
ATOM 718 O O . THR A 1 93 ? 4.580 9.287 -30.396 1.00 97.56 93 THR A O 1
ATOM 721 N N . VAL A 1 94 ? 4.838 7.099 -30.813 1.00 98.44 94 VAL A N 1
ATOM 722 C CA . VAL A 1 94 ? 5.636 7.210 -32.034 1.00 98.44 94 VAL A CA 1
ATOM 723 C C . VAL A 1 94 ? 5.020 6.318 -33.106 1.00 98.44 94 VAL A C 1
ATOM 725 O O . VAL A 1 94 ? 4.611 5.199 -32.817 1.00 98.44 94 VAL A O 1
ATOM 728 N N . THR A 1 95 ? 4.929 6.808 -34.341 1.00 98.19 95 THR A N 1
ATOM 729 C CA . THR A 1 95 ? 4.484 6.027 -35.503 1.00 98.19 95 THR A CA 1
ATOM 730 C C . THR A 1 95 ? 5.596 5.958 -36.537 1.00 98.19 95 THR A C 1
ATOM 732 O O . THR A 1 95 ? 6.123 6.994 -36.951 1.00 98.19 95 THR A O 1
ATOM 735 N N . PHE A 1 96 ? 5.931 4.740 -36.950 1.00 97.94 96 PHE A N 1
ATOM 736 C CA . PHE A 1 96 ? 6.885 4.445 -38.014 1.00 97.94 96 PHE A CA 1
ATOM 737 C C . PHE A 1 96 ? 6.112 4.162 -39.303 1.00 97.94 96 PHE A C 1
ATOM 739 O O . PHE A 1 96 ? 5.242 3.293 -39.302 1.00 97.94 96 PHE A O 1
ATOM 746 N N . TYR A 1 97 ? 6.418 4.897 -40.371 1.00 97.00 97 TYR A N 1
ATOM 747 C CA . TYR A 1 97 ? 5.773 4.769 -41.679 1.00 97.00 97 TYR A CA 1
ATOM 748 C C . TYR A 1 97 ? 6.707 4.059 -42.651 1.00 97.00 97 TYR A C 1
ATOM 750 O O . TYR A 1 97 ? 7.885 4.412 -42.758 1.00 97.00 97 TYR A O 1
ATOM 758 N N . PHE A 1 98 ? 6.177 3.085 -43.383 1.00 94.75 98 PHE A N 1
ATOM 759 C CA . PHE A 1 98 ? 6.935 2.265 -44.319 1.00 94.75 98 PHE A CA 1
ATOM 760 C C . PHE A 1 98 ? 6.306 2.305 -45.713 1.00 94.75 98 PHE A C 1
ATOM 762 O O . PHE A 1 98 ? 5.090 2.203 -45.859 1.00 94.75 98 PHE A O 1
ATOM 769 N N . GLY A 1 99 ? 7.136 2.386 -46.756 1.00 90.12 99 GLY A N 1
ATOM 770 C CA . GLY A 1 99 ? 6.651 2.379 -48.141 1.00 90.12 99 GLY A CA 1
ATOM 771 C C . GLY A 1 99 ? 6.089 1.027 -48.591 1.00 90.12 99 GLY A C 1
ATOM 772 O O . GLY A 1 99 ? 5.244 0.965 -49.483 1.00 90.12 99 GLY A O 1
ATOM 773 N N . THR A 1 100 ? 6.536 -0.065 -47.961 1.00 87.75 100 THR A N 1
ATOM 774 C CA . THR A 1 100 ? 6.020 -1.420 -48.205 1.00 87.75 100 THR A CA 1
ATOM 775 C C . THR A 1 100 ? 5.031 -1.801 -47.098 1.00 87.75 100 THR A C 1
ATOM 777 O O . THR A 1 100 ? 5.419 -1.744 -45.927 1.00 87.75 100 THR A O 1
ATOM 780 N N . PRO A 1 101 ? 3.782 -2.185 -47.433 1.00 86.31 101 PRO A N 1
ATOM 781 C CA . PRO A 1 101 ? 2.790 -2.590 -46.443 1.00 86.31 101 PRO A CA 1
ATOM 782 C C . PRO A 1 101 ? 3.136 -3.945 -45.816 1.00 86.31 101 PRO A C 1
ATOM 784 O O . PRO A 1 101 ? 3.660 -4.842 -46.479 1.00 86.31 101 PRO A O 1
ATOM 787 N N . LEU A 1 102 ? 2.769 -4.105 -44.548 1.00 84.88 102 LEU A N 1
ATOM 788 C CA . LEU A 1 102 ? 2.663 -5.392 -43.877 1.00 84.88 102 LEU A CA 1
ATOM 789 C C . LEU A 1 102 ? 1.637 -6.254 -44.618 1.00 84.88 102 LEU A C 1
ATOM 791 O O . LEU A 1 102 ? 0.560 -5.790 -44.989 1.00 84.88 102 LEU A O 1
ATOM 795 N N . THR A 1 103 ? 1.981 -7.515 -44.864 1.00 78.62 103 THR A N 1
ATOM 796 C CA . THR A 1 103 ? 1.136 -8.417 -45.655 1.00 78.62 103 THR A CA 1
ATOM 797 C C . THR A 1 103 ? 0.347 -9.358 -44.757 1.00 78.62 103 THR A C 1
ATOM 799 O O . THR A 1 103 ? 0.901 -9.885 -43.799 1.00 78.62 103 THR A O 1
ATOM 802 N N . THR A 1 104 ? -0.889 -9.684 -45.131 1.00 71.69 104 THR A N 1
ATOM 803 C CA . THR A 1 104 ? -1.740 -10.651 -44.409 1.00 71.69 104 THR A CA 1
ATOM 804 C C . THR A 1 104 ? -1.199 -12.087 -44.402 1.00 71.69 104 THR A C 1
ATOM 806 O O . THR A 1 104 ? -1.628 -12.897 -43.589 1.00 71.69 104 THR A O 1
ATOM 809 N N . ASN A 1 105 ? -0.241 -12.410 -45.280 1.00 73.56 105 ASN A N 1
ATOM 810 C CA . ASN A 1 105 ? 0.423 -13.718 -45.324 1.00 73.56 105 ASN A CA 1
ATOM 811 C C . ASN A 1 105 ? 1.620 -13.833 -44.365 1.00 73.56 105 ASN A C 1
ATOM 813 O O . ASN A 1 105 ? 2.169 -14.924 -44.225 1.00 73.56 105 ASN A O 1
ATOM 817 N N . ALA A 1 106 ? 2.061 -12.725 -43.767 1.00 74.62 106 ALA A N 1
ATOM 818 C CA . ALA A 1 106 ? 3.199 -12.722 -42.862 1.00 74.62 106 ALA A CA 1
ATOM 819 C C . ALA A 1 106 ? 2.77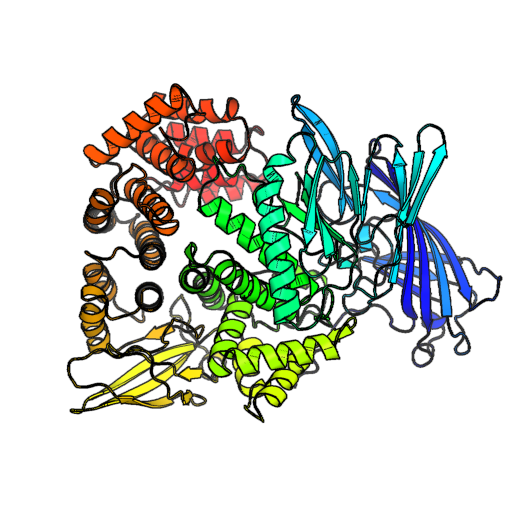6 -13.232 -41.484 1.00 74.62 106 ALA A C 1
ATOM 821 O O . ALA A 1 106 ? 1.766 -12.796 -40.934 1.00 74.62 106 ALA A O 1
ATOM 822 N N . SER A 1 107 ? 3.562 -14.145 -40.917 1.00 79.12 107 SER A N 1
ATOM 823 C CA . SER A 1 107 ? 3.286 -14.685 -39.582 1.00 79.12 107 SER A CA 1
ATOM 824 C C . SER A 1 107 ? 3.879 -13.809 -38.479 1.00 79.12 107 SER A C 1
ATOM 826 O O . SER A 1 107 ? 3.297 -13.686 -37.402 1.00 79.12 107 SER A O 1
ATOM 828 N N . ARG A 1 108 ? 5.023 -13.168 -38.754 1.00 90.19 108 ARG A N 1
ATOM 829 C CA . ARG A 1 108 ? 5.759 -12.361 -37.784 1.00 90.19 108 ARG A CA 1
ATOM 830 C C . ARG A 1 108 ? 6.467 -11.177 -38.433 1.00 90.19 108 ARG A C 1
ATOM 832 O O . ARG A 1 108 ? 7.010 -11.279 -39.529 1.00 90.19 108 ARG A O 1
ATOM 839 N N . VAL A 1 109 ? 6.549 -10.068 -37.708 1.00 93.69 109 VAL A N 1
ATOM 840 C CA . VAL A 1 109 ? 7.325 -8.875 -38.085 1.00 93.69 109 VAL A CA 1
ATOM 841 C C . VAL A 1 109 ? 8.367 -8.607 -37.015 1.00 93.69 109 VAL A C 1
ATOM 843 O O . VAL A 1 109 ? 8.048 -8.641 -35.831 1.00 93.69 109 VAL A O 1
ATOM 846 N N . ARG A 1 110 ? 9.610 -8.320 -37.408 1.00 95.44 110 ARG A N 1
ATOM 847 C CA . ARG A 1 110 ? 10.662 -7.872 -36.485 1.00 95.44 110 ARG A CA 1
ATOM 848 C C . ARG A 1 110 ? 10.985 -6.412 -36.740 1.00 95.44 110 ARG A C 1
ATOM 850 O O . ARG A 1 110 ? 11.616 -6.098 -37.742 1.00 95.44 110 ARG A O 1
ATOM 857 N N . LEU A 1 111 ? 10.583 -5.535 -35.830 1.00 97.44 111 LEU A N 1
ATOM 858 C CA . LEU A 1 111 ? 10.871 -4.105 -35.872 1.00 97.44 111 LEU A CA 1
ATOM 859 C C . LEU A 1 111 ? 12.140 -3.806 -35.067 1.00 97.44 111 LEU A C 1
ATOM 861 O O . LEU A 1 111 ? 12.173 -4.028 -33.862 1.00 97.44 111 LEU A O 1
ATOM 865 N N . THR A 1 112 ? 13.176 -3.288 -35.719 1.00 98.44 112 THR A N 1
ATOM 866 C CA . THR A 1 112 ? 14.418 -2.823 -35.086 1.00 98.44 112 THR A CA 1
ATOM 867 C C . THR A 1 112 ? 14.418 -1.305 -34.998 1.00 98.44 112 THR A C 1
ATOM 869 O O . THR A 1 112 ? 14.244 -0.641 -36.020 1.00 98.44 112 THR A O 1
ATOM 872 N N . ILE A 1 113 ? 14.653 -0.757 -33.805 1.00 98.81 113 ILE A N 1
ATOM 873 C CA . ILE A 1 113 ? 14.667 0.686 -33.538 1.00 98.81 113 ILE A CA 1
ATOM 874 C C . ILE A 1 113 ? 15.951 1.053 -32.795 1.00 98.81 113 ILE A C 1
ATOM 876 O O . ILE A 1 113 ? 16.295 0.418 -31.798 1.00 98.81 113 ILE A O 1
ATOM 880 N N . GLU A 1 114 ? 16.632 2.103 -33.247 1.00 98.81 114 GLU A N 1
ATOM 881 C CA . GLU A 1 114 ? 17.768 2.719 -32.554 1.00 98.81 114 GLU A CA 1
ATOM 882 C C . GLU A 1 114 ? 17.388 4.125 -32.096 1.00 98.81 114 GLU A C 1
ATOM 884 O O . GLU A 1 114 ? 16.795 4.898 -32.853 1.00 98.81 114 GLU A O 1
ATOM 889 N N . TYR A 1 115 ? 17.700 4.456 -30.846 1.00 98.81 115 TYR A N 1
ATOM 890 C CA . TYR A 1 115 ? 17.226 5.675 -30.199 1.00 98.81 115 TYR A CA 1
ATOM 891 C C . TYR A 1 115 ? 18.142 6.104 -29.042 1.00 98.81 115 TYR A C 1
ATOM 893 O O . TYR A 1 115 ? 19.054 5.383 -28.630 1.00 98.81 115 TYR A O 1
ATOM 901 N N . THR A 1 116 ? 17.898 7.296 -28.510 1.00 98.69 116 THR A N 1
ATOM 902 C CA . THR A 1 116 ? 18.509 7.803 -27.279 1.00 98.69 116 THR A CA 1
ATOM 903 C C . THR A 1 116 ? 17.443 8.300 -26.312 1.00 98.69 116 THR A C 1
ATOM 905 O O . THR A 1 116 ? 16.341 8.676 -26.716 1.00 98.69 116 THR A O 1
ATOM 908 N N . GLY A 1 117 ? 17.783 8.312 -25.028 1.00 98.06 117 GLY A N 1
ATOM 909 C CA . GLY A 1 117 ? 16.973 8.893 -23.963 1.00 98.06 117 GLY A CA 1
ATOM 910 C C . GLY A 1 117 ? 17.852 9.492 -22.867 1.00 98.06 117 GLY A C 1
ATOM 911 O O . GLY A 1 117 ? 19.080 9.564 -23.002 1.00 98.06 117 GLY A O 1
ATOM 912 N N . PHE A 1 118 ? 17.227 9.935 -21.779 1.00 96.81 118 PHE A N 1
ATOM 913 C CA . PHE A 1 118 ? 17.919 10.552 -20.650 1.00 96.81 118 PHE A CA 1
ATOM 914 C C . PHE A 1 118 ? 17.532 9.956 -19.301 1.00 96.81 118 PHE A C 1
ATOM 916 O O . PHE A 1 118 ? 16.394 9.557 -19.078 1.00 96.81 118 PHE A O 1
ATOM 923 N N . LEU A 1 119 ? 18.505 9.940 -18.389 1.00 97.25 119 LEU A N 1
ATOM 924 C CA . LEU A 1 119 ? 18.335 9.539 -16.998 1.00 97.25 119 LEU A CA 1
ATOM 925 C C . LEU A 1 119 ? 17.796 10.734 -16.209 1.00 97.25 119 LEU A C 1
ATOM 927 O O . LEU A 1 119 ? 18.565 11.535 -15.669 1.00 97.25 119 LEU A O 1
ATOM 931 N N . ASN A 1 120 ? 16.472 10.882 -16.182 1.00 94.00 120 ASN A N 1
ATOM 932 C CA . ASN A 1 120 ? 15.795 11.958 -15.453 1.00 94.00 120 ASN A CA 1
ATOM 933 C C . ASN A 1 120 ? 15.952 11.815 -13.921 1.00 94.00 120 ASN A C 1
ATOM 935 O O . ASN A 1 120 ? 16.481 10.822 -13.430 1.00 94.00 120 ASN A O 1
ATOM 939 N N . ASP A 1 121 ? 15.505 12.812 -13.162 1.00 90.56 121 ASP A N 1
ATOM 940 C CA . ASP A 1 121 ? 15.458 12.838 -11.690 1.00 90.56 121 ASP A CA 1
ATOM 941 C C . ASP A 1 121 ? 14.021 12.846 -11.135 1.00 90.56 121 ASP A C 1
ATOM 943 O O . ASP A 1 121 ? 13.786 13.246 -9.997 1.00 90.56 121 ASP A O 1
ATOM 947 N N . GLN A 1 122 ? 13.054 12.379 -11.930 1.00 89.06 122 GLN A N 1
ATOM 948 C CA . GLN A 1 122 ? 11.625 12.351 -11.593 1.00 89.06 122 GLN A CA 1
ATOM 949 C C . GLN A 1 122 ? 11.202 11.055 -10.884 1.00 89.06 122 GLN A C 1
ATOM 951 O O . GLN A 1 122 ? 10.038 10.926 -10.523 1.00 89.06 122 GLN A O 1
ATOM 956 N N . MET A 1 123 ? 12.126 10.104 -10.678 1.00 92.25 123 MET A N 1
ATOM 957 C CA . MET A 1 123 ? 11.845 8.767 -10.125 1.00 92.25 123 MET A CA 1
ATOM 958 C C . MET A 1 123 ? 10.858 7.943 -10.977 1.00 92.25 123 MET A C 1
ATOM 960 O O . MET A 1 123 ? 10.112 7.132 -10.438 1.00 92.25 123 MET A O 1
ATOM 964 N N . ALA A 1 124 ? 10.867 8.154 -12.298 1.00 93.88 124 ALA A N 1
ATOM 965 C CA . ALA A 1 124 ? 9.987 7.503 -13.269 1.00 93.88 124 ALA A CA 1
ATOM 966 C C . ALA A 1 124 ? 10.747 7.171 -14.563 1.00 93.88 124 ALA A C 1
ATOM 968 O O . ALA A 1 124 ? 11.631 7.918 -14.993 1.00 93.88 124 ALA A O 1
ATOM 969 N N . GLY A 1 125 ? 10.399 6.069 -15.219 1.00 97.44 125 GLY A N 1
ATOM 970 C CA . GLY A 1 125 ? 11.104 5.578 -16.401 1.00 97.44 125 GLY A CA 1
ATOM 971 C C . GLY A 1 125 ? 12.478 5.027 -16.039 1.00 97.44 125 GLY A C 1
ATOM 972 O O . GLY A 1 125 ? 12.640 4.436 -14.976 1.00 97.44 125 GLY A O 1
ATOM 973 N N . PHE A 1 126 ? 13.476 5.222 -16.905 1.00 98.00 126 PHE A N 1
ATOM 974 C CA . PHE A 1 126 ? 14.876 4.944 -16.576 1.00 98.00 126 PHE A CA 1
ATOM 975 C C . PHE A 1 126 ? 15.536 6.222 -16.049 1.00 98.00 126 PHE A C 1
ATOM 977 O O . PHE A 1 126 ? 15.758 7.171 -16.800 1.00 98.00 126 PHE A O 1
ATOM 984 N N . TYR A 1 127 ? 15.805 6.271 -14.747 1.00 97.44 127 TYR A N 1
ATOM 985 C CA . TYR A 1 127 ? 16.119 7.502 -14.020 1.00 97.44 127 TYR A CA 1
ATOM 986 C C . TYR A 1 127 ? 17.391 7.366 -13.172 1.00 97.44 127 TYR A C 1
ATOM 988 O O . TYR A 1 127 ? 17.879 6.262 -12.924 1.00 97.44 127 TYR A O 1
ATOM 996 N N . ARG A 1 128 ? 17.949 8.496 -12.718 1.00 95.06 128 ARG A N 1
ATOM 997 C CA . ARG A 1 128 ? 19.102 8.542 -11.804 1.00 95.06 128 ARG A CA 1
ATOM 998 C C . ARG A 1 128 ? 18.654 8.720 -10.353 1.00 95.06 128 ARG A C 1
ATOM 1000 O O . ARG A 1 128 ? 17.828 9.575 -10.049 1.00 95.06 128 ARG A O 1
ATOM 1007 N N . SER A 1 129 ? 19.267 7.971 -9.444 1.00 90.19 129 SER A N 1
ATOM 1008 C CA . SER A 1 129 ? 19.120 8.124 -7.994 1.00 90.19 129 SER A CA 1
ATOM 1009 C C . SER A 1 129 ? 20.469 8.503 -7.385 1.00 90.19 129 SER A C 1
ATOM 1011 O O . SER A 1 129 ? 21.479 7.833 -7.623 1.00 90.19 129 SER A O 1
ATOM 1013 N N . THR A 1 130 ? 20.494 9.584 -6.605 1.00 86.62 130 THR A N 1
ATOM 1014 C CA . THR A 1 130 ? 21.692 10.078 -5.915 1.00 86.62 130 THR A CA 1
ATOM 1015 C C . THR A 1 130 ? 21.661 9.708 -4.434 1.00 86.62 130 THR A C 1
ATOM 1017 O O . THR A 1 130 ? 20.609 9.708 -3.793 1.00 86.62 130 THR A O 1
ATOM 1020 N N . TYR A 1 131 ? 22.819 9.367 -3.871 1.00 84.25 131 TYR A N 1
ATOM 1021 C CA . TYR A 1 131 ? 22.955 9.015 -2.457 1.00 84.25 131 TYR A CA 1
ATOM 1022 C C . TYR A 1 131 ? 24.346 9.343 -1.927 1.00 84.25 131 TYR A C 1
ATOM 1024 O O . TYR A 1 131 ? 25.275 9.527 -2.704 1.00 84.25 131 TYR A O 1
ATOM 1032 N N . GLN A 1 132 ? 24.489 9.399 -0.604 1.00 81.81 132 GLN A N 1
ATOM 1033 C CA . GLN A 1 132 ? 25.795 9.496 0.044 1.00 81.81 132 GLN A CA 1
ATOM 1034 C C . GLN A 1 132 ? 26.246 8.110 0.493 1.00 81.81 132 GLN A C 1
ATOM 1036 O O . GLN A 1 132 ? 25.464 7.372 1.101 1.00 81.81 132 GLN A O 1
ATOM 1041 N N . ASP A 1 133 ? 27.486 7.749 0.169 1.00 82.31 133 ASP A N 1
ATOM 1042 C CA . ASP A 1 133 ? 28.104 6.528 0.681 1.00 82.31 133 ASP A CA 1
ATOM 1043 C C . ASP A 1 133 ? 28.461 6.648 2.174 1.00 82.31 133 ASP A C 1
ATOM 1045 O O . ASP A 1 133 ? 28.272 7.688 2.809 1.00 82.31 133 ASP A O 1
ATOM 1049 N N . ILE A 1 134 ? 28.977 5.562 2.754 1.00 77.94 134 ILE A N 1
ATOM 1050 C CA . ILE A 1 134 ? 29.388 5.515 4.166 1.00 77.94 134 ILE A CA 1
ATOM 1051 C C . ILE A 1 134 ? 30.538 6.479 4.510 1.00 77.94 134 ILE A C 1
ATOM 1053 O O . ILE A 1 134 ? 30.772 6.743 5.687 1.00 77.94 134 ILE A O 1
ATOM 1057 N N . GLU A 1 135 ? 31.252 7.007 3.511 1.00 81.75 135 GLU A N 1
ATOM 1058 C CA . GLU A 1 135 ? 32.292 8.031 3.673 1.00 81.75 135 GLU A CA 1
ATOM 1059 C C . GLU A 1 135 ? 31.736 9.456 3.472 1.00 81.75 135 GLU A C 1
ATOM 1061 O O . GLU A 1 135 ? 32.490 10.428 3.541 1.00 81.75 135 GLU A O 1
ATOM 1066 N N . GLY A 1 136 ? 30.430 9.594 3.216 1.00 79.88 136 GLY A N 1
ATOM 1067 C CA . GLY A 1 136 ? 29.752 10.866 2.970 1.00 79.88 136 GLY A CA 1
ATOM 1068 C C . GLY A 1 136 ? 29.945 11.427 1.558 1.00 79.88 136 GLY A C 1
ATOM 1069 O O . GLY A 1 136 ? 29.654 12.602 1.338 1.00 79.88 136 GLY A O 1
ATOM 1070 N N . LYS A 1 137 ? 30.444 10.635 0.599 1.00 86.56 137 LYS A N 1
ATOM 1071 C CA . LYS A 1 137 ? 30.641 11.076 -0.791 1.00 86.56 137 LYS A CA 1
ATOM 1072 C C . LYS A 1 137 ? 29.389 10.837 -1.621 1.00 86.56 137 LYS A C 1
ATOM 1074 O O . LYS A 1 137 ? 28.764 9.782 -1.514 1.00 86.56 137 LYS A O 1
ATOM 1079 N N . ASP A 1 138 ? 29.077 11.784 -2.500 1.00 89.00 138 ASP A N 1
ATOM 1080 C CA . ASP A 1 138 ? 27.955 11.658 -3.426 1.00 89.00 138 ASP A CA 1
ATOM 1081 C C . ASP A 1 138 ? 28.217 10.559 -4.466 1.00 89.00 138 ASP A C 1
ATOM 1083 O O . ASP A 1 138 ? 29.282 10.473 -5.085 1.00 89.00 138 ASP A O 1
ATOM 1087 N N . ARG A 1 139 ? 27.213 9.709 -4.657 1.00 91.00 139 ARG A N 1
ATOM 1088 C CA . ARG A 1 139 ? 27.190 8.577 -5.578 1.00 91.00 139 ARG A CA 1
ATOM 1089 C C . ARG A 1 139 ? 25.920 8.603 -6.408 1.00 91.00 139 ARG A C 1
ATOM 1091 O O . ARG A 1 139 ? 24.904 9.178 -6.017 1.00 91.00 139 ARG A O 1
ATOM 1098 N N . ILE A 1 140 ? 25.997 7.952 -7.564 1.00 92.94 140 ILE A N 1
ATOM 1099 C CA . ILE A 1 140 ? 24.918 7.877 -8.544 1.00 92.94 140 ILE A CA 1
ATOM 1100 C C . ILE A 1 140 ? 24.694 6.416 -8.908 1.00 92.94 140 ILE A C 1
ATOM 1102 O O . ILE A 1 140 ? 25.644 5.682 -9.189 1.00 92.94 140 ILE A O 1
ATOM 1106 N N . MET A 1 141 ? 23.427 6.026 -8.939 1.00 94.50 141 MET A N 1
ATOM 1107 C CA . MET A 1 141 ? 22.949 4.806 -9.580 1.00 94.50 141 MET A CA 1
ATOM 1108 C C . MET A 1 141 ? 21.853 5.159 -10.586 1.00 94.50 141 MET A C 1
ATOM 1110 O O . MET A 1 141 ? 21.222 6.211 -10.473 1.00 94.50 141 MET A O 1
ATOM 1114 N N . ALA A 1 142 ? 21.615 4.280 -11.553 1.00 97.19 142 ALA A N 1
ATOM 1115 C CA . ALA A 1 142 ? 20.442 4.339 -12.413 1.00 97.19 142 ALA A CA 1
ATOM 1116 C C . ALA A 1 142 ? 19.470 3.214 -12.047 1.00 97.19 142 ALA A C 1
ATOM 1118 O O . ALA A 1 142 ? 19.908 2.108 -11.724 1.00 97.19 142 ALA A O 1
ATOM 1119 N N . SER A 1 143 ? 18.174 3.504 -12.093 1.00 97.06 143 SER A N 1
ATOM 1120 C CA . SER A 1 143 ? 17.101 2.571 -11.750 1.00 97.06 143 SER A CA 1
ATOM 1121 C C . SER A 1 143 ? 15.884 2.770 -12.644 1.00 97.06 143 SER A C 1
ATOM 1123 O O . SER A 1 143 ? 15.775 3.784 -13.336 1.00 97.06 143 SER A O 1
ATOM 1125 N N . THR A 1 144 ? 14.967 1.810 -12.619 1.00 98.25 144 THR A N 1
ATOM 1126 C CA . THR A 1 144 ? 13.695 1.850 -13.339 1.00 98.25 144 THR A CA 1
ATOM 1127 C C . THR A 1 144 ? 12.502 1.929 -12.394 1.00 98.25 144 THR A C 1
ATOM 1129 O O . THR A 1 144 ? 12.514 1.284 -11.350 1.00 98.25 144 THR A O 1
ATOM 1132 N N . GLN A 1 145 ? 11.476 2.680 -12.790 1.00 97.62 145 GLN A N 1
ATOM 1133 C CA . GLN A 1 145 ? 10.110 2.615 -12.256 1.00 97.62 145 GLN A CA 1
ATOM 1134 C C . GLN A 1 145 ? 9.164 2.778 -13.444 1.00 97.62 145 GLN A C 1
ATOM 1136 O O . GLN A 1 145 ? 9.150 3.848 -14.056 1.00 97.62 145 GLN A O 1
ATOM 1141 N N . PHE A 1 146 ? 8.447 1.719 -13.823 1.00 98.06 146 PHE A N 1
ATOM 1142 C CA . PHE A 1 146 ? 7.634 1.721 -15.044 1.00 98.06 146 PHE A CA 1
ATOM 1143 C C . PHE A 1 146 ? 6.135 1.695 -14.794 1.00 98.06 146 PHE A C 1
ATOM 1145 O O . PHE A 1 146 ? 5.403 2.142 -15.675 1.00 98.06 146 PHE A O 1
ATOM 1152 N N . GLU A 1 147 ? 5.671 1.217 -13.641 1.00 95.88 147 GLU A N 1
ATOM 1153 C CA . GLU A 1 147 ? 4.258 1.350 -13.312 1.00 95.88 147 GLU A CA 1
ATOM 1154 C C . GLU A 1 147 ? 3.922 2.822 -13.020 1.00 95.88 147 GLU A C 1
ATOM 1156 O O . GLU A 1 147 ? 4.655 3.479 -12.276 1.00 95.88 147 GLU A O 1
ATOM 1161 N N . SER A 1 148 ? 2.857 3.377 -13.606 1.00 91.94 148 SER A N 1
ATOM 1162 C CA . SER A 1 148 ? 1.878 2.700 -14.482 1.00 91.94 148 SER A CA 1
ATOM 1163 C C . SER A 1 148 ? 2.216 2.694 -15.982 1.00 91.94 148 SER A C 1
ATOM 1165 O O . SER A 1 148 ? 1.853 1.752 -16.686 1.00 91.94 148 SER A O 1
ATOM 1167 N N . LEU A 1 149 ? 2.902 3.727 -16.489 1.00 94.44 149 LEU A N 1
ATOM 1168 C CA . LEU A 1 149 ? 3.030 4.006 -17.934 1.00 94.44 149 LEU A CA 1
ATOM 1169 C C . LEU A 1 149 ? 4.398 4.554 -18.341 1.00 94.44 149 LEU A C 1
ATOM 1171 O O . LEU A 1 149 ? 4.508 5.351 -19.275 1.00 94.44 149 LEU A O 1
ATOM 1175 N N . ASP A 1 150 ? 5.445 4.210 -17.606 1.00 97.00 150 ASP A N 1
ATOM 1176 C CA . ASP A 1 150 ? 6.760 4.819 -17.774 1.00 97.00 150 ASP A CA 1
ATOM 1177 C C . ASP A 1 150 ? 7.798 3.885 -18.413 1.00 97.00 150 ASP A C 1
ATOM 1179 O O . ASP A 1 150 ? 8.913 4.332 -18.705 1.00 97.00 150 ASP A O 1
ATOM 1183 N N . ALA A 1 151 ? 7.436 2.646 -18.778 1.00 98.44 151 ALA A N 1
ATOM 1184 C CA . ALA A 1 151 ? 8.291 1.812 -19.638 1.00 98.44 151 ALA A CA 1
ATOM 1185 C C . ALA A 1 151 ? 8.591 2.524 -20.968 1.00 98.44 151 ALA A C 1
ATOM 1187 O O . ALA A 1 151 ? 9.730 2.521 -21.449 1.00 98.44 151 ALA A O 1
ATOM 1188 N N . ARG A 1 152 ? 7.601 3.263 -21.492 1.00 98.12 152 ARG A N 1
ATOM 1189 C CA . ARG A 1 152 ? 7.719 4.102 -22.698 1.00 98.12 152 ARG A CA 1
ATOM 1190 C C . ARG A 1 152 ? 8.759 5.229 -22.609 1.00 98.12 152 ARG A C 1
ATOM 1192 O O . ARG A 1 152 ? 9.065 5.838 -23.635 1.00 98.12 152 ARG A O 1
ATOM 1199 N N . ARG A 1 153 ? 9.296 5.532 -21.418 1.00 97.94 153 ARG A N 1
ATOM 1200 C CA . ARG A 1 153 ? 10.429 6.461 -21.226 1.00 97.94 153 ARG A CA 1
ATOM 1201 C C . ARG A 1 153 ? 11.797 5.796 -21.327 1.00 97.94 153 ARG A C 1
ATOM 1203 O O . ARG A 1 153 ? 12.802 6.486 -21.456 1.00 97.94 153 ARG A O 1
ATOM 1210 N N . ALA A 1 154 ? 11.854 4.471 -21.244 1.00 98.56 154 ALA A N 1
ATOM 1211 C CA . ALA A 1 154 ? 13.090 3.707 -21.355 1.00 98.56 154 ALA A CA 1
ATOM 1212 C C . ALA A 1 154 ? 13.251 3.082 -22.748 1.00 98.56 154 ALA A C 1
ATOM 1214 O O . ALA A 1 154 ? 14.366 3.008 -23.271 1.00 98.56 154 ALA A O 1
ATOM 1215 N N . PHE A 1 155 ? 12.152 2.646 -23.366 1.00 98.75 155 PHE A N 1
ATOM 1216 C CA . PHE A 1 155 ? 12.148 2.058 -24.705 1.00 98.75 155 PHE A CA 1
ATOM 1217 C C . PHE A 1 155 ? 10.775 2.199 -25.380 1.00 98.75 155 PHE A C 1
ATOM 1219 O O . PHE A 1 155 ? 9.753 2.195 -24.694 1.00 98.75 155 PHE A O 1
ATOM 1226 N N . PRO A 1 156 ? 10.714 2.325 -26.719 1.00 98.56 156 PRO A N 1
ATOM 1227 C CA . PRO A 1 156 ? 9.439 2.333 -27.429 1.00 98.56 156 PRO A CA 1
ATOM 1228 C C . PRO A 1 156 ? 8.785 0.943 -27.352 1.00 98.56 156 PRO A C 1
ATOM 1230 O O . PRO A 1 156 ? 9.429 -0.061 -27.662 1.00 98.56 156 PRO A O 1
ATOM 1233 N N . CYS A 1 157 ? 7.520 0.865 -26.938 1.00 98.56 157 CYS A N 1
ATOM 1234 C CA . CYS A 1 157 ? 6.833 -0.413 -26.709 1.00 98.56 157 CYS A CA 1
ATOM 1235 C C . CYS A 1 157 ? 5.305 -0.303 -26.765 1.00 98.56 157 CYS A C 1
ATOM 1237 O O . CYS A 1 157 ? 4.744 0.790 -26.772 1.00 98.56 157 CYS A O 1
ATOM 1239 N N . VAL A 1 158 ? 4.614 -1.445 -26.789 1.00 97.88 158 VAL A N 1
ATOM 1240 C CA . VAL A 1 158 ? 3.167 -1.495 -26.521 1.00 97.88 158 VAL A CA 1
ATOM 1241 C C . VAL A 1 158 ? 2.974 -1.489 -25.008 1.00 97.88 158 VAL A C 1
ATOM 1243 O O . VAL A 1 158 ? 2.887 -2.531 -24.368 1.00 97.88 158 VAL A O 1
ATOM 1246 N N . ASP A 1 159 ? 3.005 -0.287 -24.440 1.00 97.38 159 ASP A N 1
ATOM 1247 C CA . ASP A 1 159 ? 2.965 -0.063 -22.992 1.00 97.38 159 ASP A CA 1
ATOM 1248 C C . ASP A 1 159 ? 1.542 -0.148 -22.405 1.00 97.38 159 ASP A C 1
ATOM 1250 O O . ASP A 1 159 ? 0.972 0.843 -21.946 1.00 97.38 159 ASP A O 1
ATOM 1254 N N . GLU A 1 160 ? 0.946 -1.337 -22.511 1.00 96.31 160 GLU A N 1
ATOM 1255 C CA . GLU A 1 160 ? -0.397 -1.688 -22.038 1.00 96.31 160 GLU A CA 1
ATOM 1256 C C . GLU A 1 160 ? -0.335 -3.032 -21.285 1.00 96.31 160 GLU A C 1
ATOM 1258 O O . GLU A 1 160 ? 0.299 -3.972 -21.773 1.00 96.31 160 GLU A O 1
ATOM 1263 N N . PRO A 1 161 ? -1.007 -3.199 -20.129 1.00 95.69 161 PRO A N 1
ATOM 1264 C CA . PRO A 1 161 ? -0.825 -4.377 -19.273 1.00 95.69 161 PRO A CA 1
ATOM 1265 C C . PRO A 1 161 ? -1.265 -5.703 -19.917 1.00 95.69 161 PRO A C 1
ATOM 1267 O O . PRO A 1 161 ? -0.734 -6.753 -19.554 1.00 95.69 161 PRO A O 1
ATOM 1270 N N . ALA A 1 162 ? -2.194 -5.678 -20.880 1.00 95.44 162 ALA A N 1
ATOM 1271 C CA . ALA A 1 162 ? -2.605 -6.862 -21.645 1.00 95.44 162 ALA A CA 1
ATOM 1272 C C . ALA A 1 162 ? -1.579 -7.309 -22.697 1.00 95.44 162 ALA A C 1
ATOM 1274 O O . ALA A 1 162 ? -1.591 -8.464 -23.124 1.00 95.44 162 ALA A O 1
ATOM 1275 N N . ALA A 1 163 ? -0.684 -6.417 -23.124 1.00 96.19 163 ALA A N 1
ATOM 1276 C CA . ALA A 1 163 ? 0.288 -6.678 -24.178 1.00 96.19 163 ALA A CA 1
ATOM 1277 C C . ALA A 1 163 ? 1.537 -7.390 -23.630 1.00 96.19 163 ALA A C 1
ATOM 1279 O O . ALA A 1 163 ? 2.671 -6.944 -23.821 1.00 96.19 163 ALA A O 1
ATOM 1280 N N . LYS A 1 164 ? 1.330 -8.507 -22.918 1.00 98.31 164 LYS A N 1
ATOM 1281 C CA . LYS A 1 164 ? 2.426 -9.280 -22.331 1.00 98.31 164 LYS A CA 1
ATOM 1282 C C . LYS A 1 164 ? 3.335 -9.874 -23.407 1.00 98.31 164 LYS A C 1
ATOM 1284 O O . LYS A 1 164 ? 2.855 -10.460 -24.376 1.00 98.31 164 LYS A O 1
ATOM 1289 N N . ALA A 1 165 ? 4.638 -9.842 -23.161 1.00 98.56 165 ALA A N 1
ATOM 1290 C CA . ALA A 1 165 ? 5.665 -10.382 -24.045 1.00 98.56 165 ALA A CA 1
ATOM 1291 C C . ALA A 1 165 ? 6.833 -10.979 -23.248 1.00 98.56 165 ALA A C 1
ATOM 1293 O O . ALA A 1 165 ? 6.909 -10.848 -22.026 1.00 98.56 165 ALA A O 1
ATOM 1294 N N . VAL A 1 166 ? 7.741 -11.658 -23.945 1.00 98.81 166 VAL A N 1
ATOM 1295 C CA . VAL A 1 166 ? 9.024 -12.112 -23.391 1.00 98.81 166 VAL A CA 1
ATOM 1296 C C . VAL A 1 166 ? 10.089 -11.037 -23.609 1.00 98.81 166 VAL A C 1
ATOM 1298 O O . VAL A 1 166 ? 10.148 -10.444 -24.683 1.00 98.81 166 VAL A O 1
ATOM 1301 N N . PHE A 1 167 ? 10.966 -10.814 -22.631 1.00 98.88 167 PHE A N 1
ATOM 1302 C CA . PHE A 1 167 ? 12.042 -9.826 -22.709 1.00 98.88 167 PHE A CA 1
ATOM 1303 C C . PHE A 1 167 ? 13.412 -10.490 -22.560 1.00 98.88 167 PHE A C 1
ATOM 1305 O O . PHE A 1 167 ? 13.630 -11.287 -21.648 1.00 98.88 167 PHE A O 1
ATOM 1312 N N . ILE A 1 168 ? 14.359 -10.124 -23.423 1.00 98.62 168 ILE A N 1
ATOM 1313 C CA . ILE A 1 168 ? 15.797 -10.302 -23.205 1.00 98.62 168 ILE A CA 1
ATOM 1314 C C . ILE A 1 168 ? 16.410 -8.917 -23.046 1.00 98.62 168 ILE A C 1
ATOM 1316 O O . ILE A 1 168 ? 16.231 -8.050 -23.900 1.00 98.62 168 ILE A O 1
ATOM 1320 N N . LEU A 1 169 ? 17.151 -8.722 -21.956 1.00 98.88 169 LEU A N 1
ATOM 1321 C CA . LEU A 1 169 ? 17.832 -7.467 -21.669 1.00 98.88 169 LEU A CA 1
ATOM 1322 C C . LEU A 1 169 ? 19.349 -7.616 -21.808 1.00 98.88 169 LEU A C 1
ATOM 1324 O O . LEU A 1 169 ? 19.964 -8.555 -21.292 1.00 98.88 169 LEU A O 1
ATOM 1328 N N . HIS A 1 170 ? 19.960 -6.618 -22.433 1.00 98.75 170 HIS A N 1
ATOM 1329 C CA . HIS A 1 170 ? 21.394 -6.412 -22.494 1.00 98.75 170 HIS A CA 1
ATOM 1330 C C . HIS A 1 170 ? 21.749 -5.032 -21.942 1.00 98.75 170 HIS A C 1
ATOM 1332 O O . HIS A 1 170 ? 21.267 -4.016 -22.437 1.00 98.75 170 HIS A O 1
ATOM 1338 N N . LEU A 1 171 ? 22.650 -4.985 -20.964 1.00 98.75 171 LEU A N 1
ATOM 1339 C CA . LEU A 1 171 ? 23.166 -3.736 -20.409 1.00 98.75 171 LEU A CA 1
ATOM 1340 C C . LEU A 1 171 ? 24.656 -3.608 -20.697 1.00 98.75 171 LEU A C 1
ATOM 1342 O O . LEU A 1 171 ? 25.444 -4.489 -20.351 1.00 98.75 171 LEU A O 1
ATOM 1346 N N . ILE A 1 172 ? 25.038 -2.508 -21.338 1.00 98.62 172 ILE A N 1
ATOM 1347 C CA . ILE A 1 172 ? 26.430 -2.142 -21.599 1.00 98.62 172 ILE A CA 1
ATOM 1348 C C . ILE A 1 172 ? 26.806 -1.064 -20.590 1.00 98.62 172 ILE A C 1
ATOM 1350 O O . ILE A 1 172 ? 26.384 0.080 -20.710 1.00 98.62 172 ILE A O 1
ATOM 1354 N N . ILE A 1 173 ? 27.573 -1.443 -19.573 1.00 98.06 173 ILE A N 1
ATOM 1355 C CA . ILE A 1 173 ? 27.831 -0.604 -18.399 1.00 98.06 173 ILE A CA 1
ATOM 1356 C C . ILE A 1 173 ? 29.330 -0.389 -18.175 1.00 98.06 173 ILE A C 1
ATOM 1358 O O . ILE A 1 173 ? 30.146 -1.178 -18.674 1.00 98.06 173 ILE A O 1
ATOM 1362 N N . PRO A 1 174 ? 29.723 0.633 -17.391 1.00 96.56 174 PRO A N 1
ATOM 1363 C CA . PRO A 1 174 ? 31.090 0.750 -16.902 1.00 96.56 174 PRO A CA 1
ATOM 1364 C C . PRO A 1 174 ? 31.540 -0.524 -16.168 1.00 96.56 174 PRO A C 1
ATOM 1366 O O . PRO A 1 174 ? 30.818 -1.062 -15.333 1.00 96.56 174 PRO A O 1
ATOM 1369 N N . SER A 1 175 ? 32.754 -1.005 -16.444 1.00 95.06 175 SER A N 1
ATOM 1370 C CA . SER A 1 175 ? 33.284 -2.270 -15.899 1.00 95.06 175 SER A CA 1
ATOM 1371 C C . SER A 1 175 ? 33.483 -2.278 -14.376 1.00 95.06 175 SER A C 1
ATOM 1373 O O . SER A 1 175 ? 33.751 -3.329 -13.804 1.00 95.06 175 SER A O 1
ATOM 1375 N N . ASN A 1 176 ? 33.390 -1.123 -13.715 1.00 93.19 176 ASN A N 1
ATOM 1376 C CA . ASN A 1 176 ? 33.425 -0.959 -12.258 1.00 93.19 176 ASN A CA 1
ATOM 1377 C C . ASN A 1 176 ? 32.019 -0.807 -11.640 1.00 93.19 176 ASN A C 1
ATOM 1379 O O . ASN A 1 176 ? 31.882 -0.293 -10.529 1.00 93.19 176 ASN A O 1
ATOM 1383 N N . ARG A 1 177 ? 30.968 -1.178 -12.373 1.00 95.69 177 ARG A N 1
ATOM 1384 C CA . ARG A 1 177 ? 29.576 -1.171 -11.913 1.00 95.69 177 ARG A CA 1
ATOM 1385 C C . ARG A 1 177 ? 28.987 -2.573 -11.997 1.00 95.69 177 ARG A C 1
ATOM 1387 O O . ARG A 1 177 ? 29.493 -3.439 -12.707 1.00 95.69 177 ARG A O 1
ATOM 1394 N N . GLN A 1 178 ? 27.908 -2.775 -11.256 1.00 97.25 178 GLN A N 1
ATOM 1395 C CA . GLN A 1 178 ? 27.065 -3.960 -11.314 1.00 97.25 178 GLN A CA 1
ATOM 1396 C C . GLN A 1 178 ? 25.763 -3.612 -12.036 1.00 97.25 178 GLN A C 1
ATOM 1398 O O . GLN A 1 178 ? 25.339 -2.452 -12.021 1.00 97.25 178 GLN A O 1
ATOM 1403 N N . ALA A 1 179 ? 25.126 -4.617 -12.637 1.00 98.19 179 ALA A N 1
ATOM 1404 C CA . ALA A 1 179 ? 23.771 -4.482 -13.143 1.00 98.19 179 ALA A CA 1
ATOM 1405 C C . ALA A 1 179 ? 22.870 -5.607 -12.644 1.00 98.19 179 ALA A C 1
ATOM 1407 O O . ALA A 1 179 ? 23.283 -6.767 -12.611 1.00 98.19 179 ALA A O 1
ATOM 1408 N N . LEU A 1 180 ? 21.639 -5.242 -12.305 1.00 98.69 180 LEU A N 1
ATOM 1409 C CA . LEU A 1 180 ? 20.583 -6.143 -11.855 1.00 98.69 180 LEU A CA 1
ATOM 1410 C C . LEU A 1 180 ? 19.414 -6.054 -12.842 1.00 98.69 180 LEU A C 1
ATOM 1412 O O . LEU A 1 180 ? 19.184 -4.989 -13.412 1.00 98.69 180 LEU A O 1
ATOM 1416 N N . SER A 1 181 ? 18.690 -7.153 -13.052 1.00 98.75 181 SER A N 1
ATOM 1417 C CA . SER A 1 181 ? 17.458 -7.197 -13.856 1.00 98.75 181 SER A CA 1
ATOM 1418 C C . SER A 1 181 ? 16.532 -8.314 -13.354 1.00 98.75 181 SER A C 1
ATOM 1420 O O . SER A 1 181 ? 16.898 -9.033 -12.426 1.00 98.75 181 SER A O 1
ATOM 1422 N N . ASN A 1 182 ? 15.344 -8.474 -13.938 1.00 98.81 182 ASN A N 1
ATOM 1423 C CA . ASN A 1 182 ? 14.343 -9.491 -13.590 1.00 98.81 182 ASN A CA 1
ATOM 1424 C C . ASN A 1 182 ? 14.919 -10.913 -13.528 1.00 98.81 182 ASN A C 1
ATOM 1426 O O . ASN A 1 182 ? 14.637 -11.664 -12.598 1.00 98.81 182 ASN A O 1
ATOM 1430 N N . MET A 1 183 ? 15.767 -11.270 -14.495 1.00 98.75 183 MET A N 1
ATOM 1431 C CA . MET A 1 183 ? 16.344 -12.609 -14.644 1.00 98.75 183 MET A CA 1
ATOM 1432 C C . MET A 1 183 ? 17.831 -12.642 -14.260 1.00 98.75 183 MET A C 1
ATOM 1434 O O . MET A 1 183 ? 18.480 -11.598 -14.248 1.00 98.75 183 MET A O 1
ATOM 1438 N N . PRO A 1 184 ? 18.419 -13.820 -13.975 1.00 98.31 184 PRO A N 1
ATOM 1439 C CA . PRO A 1 184 ? 19.865 -13.953 -13.810 1.00 98.31 184 PRO A CA 1
ATOM 1440 C C . PRO A 1 184 ? 20.647 -13.563 -15.072 1.00 98.31 184 PRO A C 1
ATOM 1442 O O . PRO A 1 184 ? 20.144 -13.654 -16.197 1.00 98.31 184 PRO A O 1
ATOM 1445 N N . ALA A 1 185 ? 21.916 -13.190 -14.894 1.00 98.06 185 ALA A N 1
ATOM 1446 C CA . ALA A 1 185 ? 22.831 -12.981 -16.011 1.00 98.06 185 ALA A CA 1
ATOM 1447 C C . ALA A 1 185 ? 23.088 -14.308 -16.749 1.00 98.06 185 ALA A C 1
ATOM 1449 O O . ALA A 1 185 ? 23.576 -15.273 -16.165 1.00 98.06 185 ALA A O 1
ATOM 1450 N N . ALA A 1 186 ? 22.796 -14.340 -18.047 1.00 98.12 186 ALA A N 1
ATOM 1451 C CA . ALA A 1 186 ? 23.138 -15.440 -18.943 1.00 98.12 186 ALA A CA 1
ATOM 1452 C C . ALA A 1 186 ? 24.608 -15.372 -19.391 1.00 98.12 186 ALA A C 1
ATOM 1454 O O . ALA A 1 186 ? 25.261 -16.399 -19.564 1.00 98.12 186 ALA A O 1
ATOM 1455 N N . SER A 1 187 ? 25.143 -14.163 -19.601 1.00 98.31 187 SER A N 1
ATOM 1456 C CA . SER A 1 187 ? 26.559 -13.957 -19.923 1.00 98.31 187 SER A CA 1
ATOM 1457 C C . SER A 1 187 ? 27.057 -12.572 -19.514 1.00 98.31 187 SER A C 1
ATOM 1459 O O . SER A 1 187 ? 26.305 -11.597 -19.506 1.00 98.31 187 SER A O 1
ATOM 1461 N N . VAL A 1 188 ? 28.354 -12.488 -19.214 1.00 98.00 188 VAL A N 1
ATOM 1462 C CA . VAL A 1 188 ? 29.069 -11.241 -18.924 1.00 98.00 188 VAL A CA 1
ATOM 1463 C C . VAL A 1 188 ? 30.301 -11.192 -19.820 1.00 98.00 188 VAL A C 1
ATOM 1465 O O . VAL A 1 188 ? 31.185 -12.042 -19.716 1.00 98.00 188 VAL A O 1
ATOM 1468 N N . VAL A 1 189 ? 30.355 -10.215 -20.723 1.00 98.00 189 VAL A N 1
ATOM 1469 C CA . VAL A 1 189 ? 31.419 -10.079 -21.722 1.00 98.00 189 VAL A CA 1
ATOM 1470 C C . VAL A 1 189 ? 32.059 -8.707 -21.595 1.00 98.00 189 VAL A C 1
ATOM 1472 O O . VAL A 1 189 ? 31.419 -7.681 -21.822 1.00 98.00 189 VAL A O 1
ATOM 1475 N N . ARG A 1 190 ? 33.351 -8.672 -21.268 1.00 96.81 190 ARG A N 1
ATOM 1476 C CA . ARG A 1 190 ? 34.127 -7.430 -21.272 1.00 96.81 190 ARG A CA 1
ATOM 1477 C C . ARG A 1 190 ? 34.344 -6.980 -22.718 1.00 96.81 190 ARG A C 1
ATOM 1479 O O . ARG A 1 190 ? 35.031 -7.664 -23.470 1.00 96.81 190 ARG A O 1
ATOM 1486 N N . LEU A 1 191 ? 33.758 -5.846 -23.104 1.00 95.75 191 LEU A N 1
ATOM 1487 C CA . LEU A 1 191 ? 33.862 -5.317 -24.470 1.00 95.75 191 LEU A CA 1
ATOM 1488 C C . LEU A 1 191 ? 35.196 -4.599 -24.691 1.00 95.75 191 LEU A C 1
ATOM 1490 O O . LEU A 1 191 ? 35.791 -4.691 -25.761 1.00 95.75 191 LEU A O 1
ATOM 1494 N N . ASN A 1 192 ? 35.664 -3.873 -23.674 1.00 94.56 192 ASN A N 1
ATOM 1495 C CA . ASN A 1 19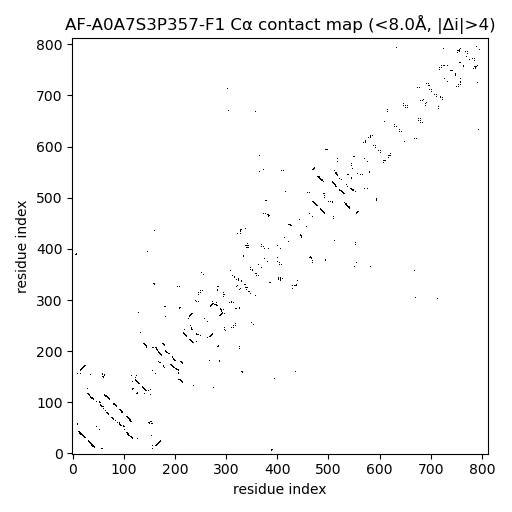2 ? 36.939 -3.160 -23.681 1.00 94.56 192 ASN A CA 1
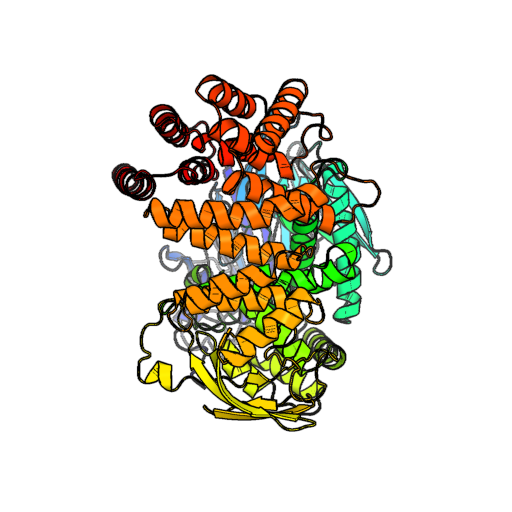ATOM 1496 C C . ASN A 1 192 ? 37.428 -2.902 -22.239 1.00 94.56 192 ASN A C 1
ATOM 1498 O O . ASN A 1 192 ? 36.898 -3.452 -21.270 1.00 94.56 192 ASN A O 1
ATOM 1502 N N . ALA A 1 193 ? 38.472 -2.083 -22.069 1.00 91.44 193 ALA A N 1
ATOM 1503 C CA . ALA A 1 193 ? 39.024 -1.778 -20.747 1.00 91.44 193 ALA A CA 1
ATOM 1504 C C . ALA A 1 193 ? 37.977 -1.191 -19.780 1.00 91.44 193 ALA A C 1
ATOM 1506 O O . ALA A 1 193 ? 38.013 -1.525 -18.594 1.00 91.44 193 ALA A O 1
ATOM 1507 N N . ASN A 1 194 ? 37.015 -0.419 -20.292 1.00 94.50 194 ASN A N 1
ATOM 1508 C CA . ASN A 1 194 ? 36.103 0.405 -19.502 1.00 94.50 194 ASN A CA 1
ATOM 1509 C C . ASN A 1 194 ? 34.649 -0.075 -19.526 1.00 94.50 194 ASN A C 1
ATOM 1511 O O . ASN A 1 194 ? 33.893 0.335 -18.656 1.00 94.50 194 ASN A O 1
ATOM 1515 N N . GLN A 1 195 ? 34.257 -0.940 -20.468 1.00 96.88 195 GLN A N 1
ATOM 1516 C CA . GLN A 1 195 ? 32.869 -1.380 -20.634 1.00 96.88 195 GLN A CA 1
ATOM 1517 C C . GLN A 1 195 ? 32.703 -2.899 -20.604 1.00 96.88 195 GLN A C 1
ATOM 1519 O O . GLN A 1 195 ? 33.512 -3.656 -21.155 1.00 96.88 195 GLN A O 1
ATOM 1524 N N . THR A 1 196 ? 31.587 -3.325 -20.021 1.00 98.12 196 THR A N 1
ATOM 1525 C CA . THR A 1 196 ? 31.143 -4.716 -19.943 1.00 98.12 196 THR A CA 1
ATOM 1526 C C . THR A 1 196 ? 29.696 -4.818 -20.417 1.00 98.12 196 THR A C 1
ATOM 1528 O O . THR A 1 196 ? 28.857 -4.017 -20.019 1.00 98.12 196 THR A O 1
ATOM 1531 N N . ARG A 1 197 ? 29.403 -5.811 -21.264 1.00 98.44 197 ARG A N 1
ATOM 1532 C CA . ARG A 1 197 ? 28.041 -6.189 -21.652 1.00 98.44 197 ARG A CA 1
ATOM 1533 C C . ARG A 1 197 ? 27.564 -7.333 -20.769 1.00 98.44 197 ARG A C 1
ATOM 1535 O O . ARG A 1 197 ? 28.157 -8.410 -20.787 1.00 98.44 197 ARG A O 1
ATOM 1542 N N . ILE A 1 198 ? 26.475 -7.111 -20.050 1.00 98.69 198 ILE A N 1
ATOM 1543 C CA . ILE A 1 198 ? 25.752 -8.133 -19.296 1.00 98.69 198 ILE A CA 1
ATOM 1544 C C . ILE A 1 198 ? 24.495 -8.471 -20.088 1.00 98.69 198 ILE A C 1
ATOM 1546 O O . ILE A 1 198 ? 23.737 -7.579 -20.455 1.00 98.69 198 ILE A O 1
ATOM 1550 N N . SER A 1 199 ? 24.296 -9.750 -20.388 1.00 98.69 199 SER A N 1
ATOM 1551 C CA . SER A 1 199 ? 23.095 -10.253 -21.058 1.00 98.69 199 SER A CA 1
ATOM 1552 C C . SER A 1 199 ? 22.327 -11.116 -20.078 1.00 98.69 199 SER A C 1
ATOM 1554 O O . SER A 1 199 ? 22.897 -12.073 -19.555 1.00 98.69 199 SER A O 1
ATOM 1556 N N . PHE A 1 200 ? 21.065 -10.793 -19.831 1.00 98.81 200 PHE A N 1
ATOM 1557 C CA . PHE A 1 200 ? 20.198 -11.535 -18.920 1.00 98.81 200 PHE A CA 1
ATOM 1558 C C . PHE A 1 200 ? 19.452 -12.654 -19.654 1.00 98.81 200 PHE A C 1
ATOM 1560 O O . PHE A 1 200 ? 19.338 -12.639 -20.881 1.00 98.81 200 PHE A O 1
ATOM 1567 N N . MET A 1 201 ? 18.990 -13.663 -18.913 1.00 98.69 201 MET A N 1
ATOM 1568 C CA . MET A 1 201 ? 18.127 -14.707 -19.477 1.00 98.69 201 MET A CA 1
ATOM 1569 C C . MET A 1 201 ? 16.778 -14.117 -19.915 1.00 98.69 201 MET A C 1
ATOM 1571 O O . MET A 1 201 ? 16.355 -13.082 -19.403 1.00 98.69 201 MET A O 1
ATOM 1575 N N . ALA A 1 202 ? 16.093 -14.798 -20.837 1.00 98.69 202 ALA A N 1
ATOM 1576 C CA . ALA A 1 202 ? 14.743 -14.422 -21.245 1.00 98.69 202 ALA A CA 1
ATOM 1577 C C . ALA A 1 202 ? 13.759 -14.524 -20.071 1.00 98.69 202 ALA A C 1
ATOM 1579 O O . ALA A 1 202 ? 13.780 -15.510 -19.332 1.00 98.69 202 ALA A O 1
ATOM 1580 N N . THR A 1 203 ? 12.896 -13.523 -19.912 1.00 98.81 203 THR A N 1
ATOM 1581 C CA . THR A 1 203 ? 11.801 -13.553 -18.932 1.00 98.81 203 THR A CA 1
ATOM 1582 C C . THR A 1 203 ? 10.716 -14.548 -19.361 1.00 98.81 203 THR A C 1
ATOM 1584 O O . THR A 1 203 ? 10.611 -14.891 -20.541 1.00 98.81 203 THR A O 1
ATOM 1587 N N . PRO A 1 204 ? 9.826 -14.977 -18.453 1.00 98.38 204 PRO A N 1
ATOM 1588 C CA . PRO A 1 204 ? 8.506 -15.440 -18.859 1.00 98.38 204 PRO A CA 1
ATOM 1589 C C . PRO A 1 204 ? 7.714 -14.328 -19.561 1.00 98.38 204 PRO A C 1
ATOM 1591 O O . PRO A 1 204 ? 8.116 -13.160 -19.576 1.00 98.38 204 PRO A O 1
ATOM 1594 N N . LYS A 1 205 ? 6.556 -14.692 -20.119 1.00 98.44 205 LYS A N 1
ATOM 1595 C CA . LYS A 1 205 ? 5.612 -13.724 -20.682 1.00 98.44 205 LYS A CA 1
ATOM 1596 C C . LYS A 1 205 ? 5.073 -12.824 -19.560 1.00 98.44 205 LYS A C 1
ATOM 1598 O O . LYS A 1 205 ? 4.423 -13.318 -18.640 1.00 98.44 205 LYS A O 1
ATOM 1603 N N . MET A 1 206 ? 5.349 -11.524 -19.635 1.00 98.69 206 MET A N 1
ATOM 1604 C CA . MET A 1 206 ? 4.989 -10.531 -18.615 1.00 98.69 206 MET A CA 1
ATOM 1605 C C . MET A 1 206 ? 4.672 -9.166 -19.237 1.00 98.69 206 MET A C 1
ATOM 1607 O O . MET A 1 206 ? 4.966 -8.936 -20.409 1.00 98.69 206 MET A O 1
ATOM 1611 N N . SER A 1 207 ? 4.056 -8.271 -18.468 1.00 98.56 207 SER A N 1
ATOM 1612 C CA . SER A 1 207 ? 3.697 -6.916 -18.910 1.00 98.56 207 SER A CA 1
ATOM 1613 C C . SER A 1 207 ? 4.913 -5.980 -18.919 1.00 98.56 207 SER A C 1
ATOM 1615 O O . SER A 1 207 ? 5.863 -6.188 -18.165 1.00 98.56 207 SER A O 1
ATOM 1617 N N . THR A 1 208 ? 4.890 -4.933 -19.752 1.00 98.56 208 THR A N 1
ATOM 1618 C CA . THR A 1 208 ? 5.996 -3.959 -19.886 1.00 98.56 208 THR A CA 1
ATOM 1619 C C . THR A 1 208 ? 6.350 -3.271 -18.572 1.00 98.56 208 THR A C 1
ATOM 1621 O O . THR A 1 208 ? 7.533 -3.093 -18.288 1.00 98.56 208 THR A O 1
ATOM 1624 N N . TYR A 1 209 ? 5.343 -2.941 -17.756 1.00 98.19 209 TYR A N 1
ATOM 1625 C CA . TYR A 1 209 ? 5.521 -2.223 -16.491 1.00 98.19 209 TYR A CA 1
ATOM 1626 C C . TYR A 1 209 ? 6.324 -3.006 -15.434 1.00 98.19 209 TYR A C 1
ATOM 1628 O O . TYR A 1 209 ? 6.818 -2.411 -14.484 1.00 98.19 209 TYR A O 1
ATOM 1636 N N . LEU A 1 210 ? 6.500 -4.321 -15.620 1.00 98.75 210 LEU A N 1
ATOM 1637 C CA . LEU A 1 210 ? 7.248 -5.198 -14.712 1.00 98.75 210 LEU A CA 1
ATOM 1638 C C . LEU A 1 210 ? 8.714 -5.383 -15.104 1.00 98.75 210 LEU A C 1
ATOM 1640 O O . LEU A 1 210 ? 9.476 -5.996 -14.351 1.00 98.75 210 LEU A O 1
ATOM 1644 N N . LEU A 1 211 ? 9.121 -4.924 -16.291 1.00 98.81 211 LEU A N 1
ATOM 1645 C CA . LEU A 1 211 ? 10.524 -4.964 -16.681 1.00 98.81 211 LEU A CA 1
ATOM 1646 C C . LEU A 1 211 ? 11.310 -4.012 -15.777 1.00 98.81 211 LEU A C 1
ATOM 1648 O O . LEU A 1 211 ? 10.955 -2.850 -15.639 1.00 98.81 211 LEU A O 1
ATOM 1652 N N . ALA A 1 212 ? 12.405 -4.484 -15.194 1.00 98.69 212 ALA A N 1
ATOM 1653 C CA . ALA A 1 212 ? 13.235 -3.664 -14.333 1.00 98.69 212 ALA A CA 1
ATOM 1654 C C . ALA A 1 212 ? 14.718 -3.931 -14.525 1.00 98.69 212 ALA A C 1
ATOM 1656 O O . ALA A 1 212 ? 15.165 -5.044 -14.838 1.00 98.69 212 ALA A O 1
ATOM 1657 N N . PHE A 1 213 ? 15.494 -2.875 -14.317 1.00 98.69 213 PHE A N 1
ATOM 1658 C CA . PHE A 1 213 ? 16.937 -2.955 -14.288 1.00 98.69 213 PHE A CA 1
ATOM 1659 C C . PHE A 1 213 ? 17.576 -1.792 -13.542 1.00 98.69 213 PHE A C 1
ATOM 1661 O O . PHE A 1 213 ? 17.098 -0.660 -13.549 1.00 98.69 213 PHE A O 1
ATOM 1668 N N . LEU A 1 214 ? 18.711 -2.086 -12.914 1.00 98.31 214 LEU A N 1
ATOM 1669 C CA . LEU A 1 214 ? 19.498 -1.111 -12.172 1.00 98.31 214 LEU A CA 1
ATOM 1670 C C . LEU A 1 214 ? 20.967 -1.199 -12.564 1.00 98.31 214 LEU A C 1
ATOM 1672 O O . LEU A 1 214 ? 21.471 -2.282 -12.859 1.00 98.31 214 LEU A O 1
ATOM 1676 N N . VAL A 1 215 ? 21.662 -0.062 -12.513 1.00 98.31 215 VAL A N 1
ATOM 1677 C CA . VAL A 1 215 ? 23.115 0.033 -12.705 1.00 98.31 215 VAL A CA 1
ATOM 1678 C C . VAL A 1 215 ? 23.712 0.850 -11.568 1.00 98.31 215 VAL A C 1
ATOM 1680 O O . VAL A 1 215 ? 23.378 2.022 -11.393 1.00 98.31 215 VAL A O 1
ATOM 1683 N N . GLY A 1 216 ? 24.611 0.248 -10.794 1.00 96.12 216 GLY A N 1
ATOM 1684 C CA . GLY A 1 216 ? 25.134 0.878 -9.586 1.00 96.12 216 GLY A CA 1
ATOM 1685 C C . GLY A 1 216 ? 26.223 0.075 -8.884 1.00 96.12 216 GLY A C 1
ATOM 1686 O O . GLY A 1 216 ? 26.785 -0.873 -9.434 1.00 96.12 216 GLY A O 1
ATOM 1687 N N . GLU A 1 217 ? 26.542 0.498 -7.667 1.00 95.06 217 GLU A N 1
ATOM 1688 C CA . GLU A 1 217 ? 27.378 -0.234 -6.716 1.00 95.06 217 GLU A CA 1
ATOM 1689 C C . GLU A 1 217 ? 26.448 -0.792 -5.637 1.00 95.06 217 GLU A C 1
ATOM 1691 O O . GLU A 1 217 ? 25.667 -0.034 -5.063 1.00 95.06 217 GLU A O 1
ATOM 1696 N N . PHE A 1 218 ? 26.514 -2.097 -5.374 1.00 95.69 218 PHE A N 1
ATOM 1697 C CA . PHE A 1 218 ? 25.643 -2.756 -4.405 1.00 95.69 218 PHE A CA 1
ATOM 1698 C C . PHE A 1 218 ? 26.443 -3.695 -3.507 1.00 95.69 218 PHE A C 1
ATOM 1700 O O . PHE A 1 218 ? 27.329 -4.403 -3.993 1.00 95.69 218 PHE A O 1
ATOM 1707 N N . ASP A 1 219 ? 26.066 -3.739 -2.233 1.00 96.19 219 ASP A N 1
ATOM 1708 C CA . ASP A 1 219 ? 26.327 -4.890 -1.370 1.00 96.19 219 ASP A CA 1
ATOM 1709 C C . ASP A 1 219 ? 25.064 -5.751 -1.292 1.00 96.19 219 ASP A C 1
ATOM 1711 O O . ASP A 1 219 ? 23.977 -5.317 -1.681 1.00 96.19 219 ASP A O 1
ATOM 1715 N N . ALA A 1 220 ? 25.196 -6.975 -0.783 1.00 98.00 220 ALA A N 1
ATOM 1716 C CA . ALA A 1 220 ? 24.077 -7.897 -0.709 1.00 98.00 220 ALA A CA 1
ATOM 1717 C C . ALA A 1 220 ? 24.160 -8.855 0.483 1.00 98.00 220 ALA A C 1
ATOM 1719 O O . ALA A 1 220 ? 25.246 -9.169 0.978 1.00 98.00 220 ALA A O 1
ATOM 1720 N N . VAL A 1 221 ? 22.997 -9.355 0.895 1.00 98.25 221 VAL A N 1
ATOM 1721 C CA . VAL A 1 221 ? 22.838 -10.572 1.702 1.00 98.25 221 VAL A CA 1
ATOM 1722 C C . VAL A 1 221 ? 21.889 -11.516 0.971 1.00 98.25 221 VAL A C 1
ATOM 1724 O O . VAL A 1 221 ? 20.872 -11.073 0.442 1.00 98.25 221 VAL A O 1
ATOM 1727 N N . SER A 1 222 ? 22.207 -12.810 0.938 1.00 98.38 222 SER A N 1
ATOM 1728 C CA . SER A 1 222 ? 21.445 -13.796 0.164 1.00 98.38 222 SER A CA 1
ATOM 1729 C C . SER A 1 222 ? 21.177 -15.059 0.969 1.00 98.38 222 SER A C 1
ATOM 1731 O O . SER A 1 222 ? 21.984 -15.457 1.811 1.00 98.38 222 SER A O 1
ATOM 1733 N N . GLN A 1 223 ? 20.064 -15.719 0.666 1.00 98.00 223 GLN A N 1
ATOM 1734 C CA . GLN A 1 223 ? 19.677 -17.003 1.239 1.00 98.00 223 GLN A CA 1
ATOM 1735 C C . GLN A 1 223 ? 18.867 -17.809 0.211 1.00 98.00 223 GLN A C 1
ATOM 1737 O O . GLN A 1 223 ? 18.073 -17.251 -0.539 1.00 98.00 223 GLN A O 1
ATOM 1742 N N . LEU A 1 224 ? 19.065 -19.130 0.172 1.00 97.62 224 LEU A N 1
ATOM 1743 C CA . LEU A 1 224 ? 18.195 -20.037 -0.584 1.00 97.62 224 LEU A CA 1
ATOM 1744 C C . LEU A 1 224 ? 16.935 -20.339 0.230 1.00 97.62 224 LEU A C 1
ATOM 1746 O O . LEU A 1 224 ? 17.031 -20.624 1.430 1.00 97.62 224 LEU A O 1
ATOM 1750 N N . THR A 1 225 ? 15.771 -20.327 -0.415 1.00 95.19 225 THR A N 1
ATOM 1751 C CA . THR A 1 225 ? 14.544 -20.783 0.239 1.00 95.19 225 THR A CA 1
ATOM 1752 C C . THR A 1 225 ? 14.639 -22.282 0.567 1.00 95.19 225 THR A C 1
ATOM 1754 O O . THR A 1 225 ? 15.138 -23.060 -0.255 1.00 95.19 225 THR A O 1
ATOM 1757 N N . PRO A 1 226 ? 14.228 -22.727 1.772 1.00 85.88 226 PRO A N 1
ATOM 1758 C CA . PRO A 1 226 ? 14.511 -24.090 2.224 1.00 85.88 226 PRO A CA 1
ATOM 1759 C C . PRO A 1 226 ? 13.837 -25.211 1.425 1.00 85.88 226 PRO A C 1
ATOM 1761 O O . PRO A 1 226 ? 14.319 -26.342 1.482 1.00 85.88 226 PRO A O 1
ATOM 1764 N N . HIS A 1 227 ? 12.700 -24.963 0.769 1.00 86.94 227 HIS A N 1
ATOM 1765 C CA . HIS A 1 227 ? 11.906 -26.004 0.102 1.00 86.94 227 HIS A CA 1
ATOM 1766 C C . HIS A 1 227 ? 11.945 -25.849 -1.413 1.00 86.94 227 HIS A C 1
ATOM 1768 O O . HIS A 1 227 ? 12.126 -26.832 -2.130 1.00 86.94 227 HIS A O 1
ATOM 1774 N N . THR A 1 228 ? 11.820 -24.613 -1.892 1.00 87.31 228 THR A N 1
ATOM 1775 C CA . THR A 1 228 ? 11.797 -24.306 -3.328 1.00 87.31 228 THR A CA 1
ATOM 1776 C C . THR A 1 228 ? 13.172 -24.041 -3.935 1.00 87.31 228 THR A C 1
ATOM 1778 O O . THR A 1 228 ? 13.329 -24.161 -5.148 1.00 87.31 228 THR A O 1
ATOM 1781 N N . GLY A 1 229 ? 14.189 -23.742 -3.120 1.00 94.06 229 GLY A N 1
ATOM 1782 C CA . GLY A 1 229 ? 15.559 -23.521 -3.587 1.00 94.06 229 GLY A CA 1
ATOM 1783 C C . GLY A 1 229 ? 15.747 -22.240 -4.407 1.00 94.06 229 GLY A C 1
ATOM 1784 O O . GLY A 1 229 ? 16.737 -22.123 -5.128 1.00 94.06 229 GLY A O 1
ATOM 1785 N N . VAL A 1 230 ? 14.817 -21.287 -4.309 1.00 97.69 230 VAL A N 1
ATOM 1786 C CA . VAL A 1 230 ? 14.910 -19.978 -4.964 1.00 97.69 230 VAL A CA 1
ATOM 1787 C C . VAL A 1 230 ? 15.974 -19.155 -4.245 1.00 97.69 230 VAL A C 1
ATOM 1789 O O . VAL A 1 230 ? 15.967 -19.057 -3.017 1.00 97.69 230 VAL A O 1
ATOM 1792 N N . LEU A 1 231 ? 16.902 -18.555 -4.994 1.00 98.38 231 LEU A N 1
ATOM 1793 C CA . LEU A 1 231 ? 17.884 -17.640 -4.413 1.00 98.38 231 LEU A CA 1
ATOM 1794 C C . LEU A 1 231 ? 17.224 -16.287 -4.145 1.00 98.38 231 LEU A C 1
ATOM 1796 O O . LEU A 1 231 ? 16.913 -15.562 -5.088 1.00 98.38 231 LEU A O 1
ATOM 1800 N N . VAL A 1 232 ? 17.041 -15.945 -2.872 1.00 98.81 232 VAL A N 1
ATOM 1801 C CA . VAL A 1 232 ? 16.557 -14.626 -2.458 1.00 98.81 232 VAL A CA 1
ATOM 1802 C C . VAL A 1 232 ? 17.750 -13.757 -2.082 1.00 98.81 232 VAL A C 1
ATOM 1804 O O . VAL A 1 232 ? 18.595 -14.181 -1.290 1.00 98.81 232 VAL A O 1
ATOM 1807 N N . THR A 1 233 ? 17.829 -12.547 -2.635 1.00 98.81 233 THR A N 1
ATOM 1808 C CA . THR A 1 233 ? 18.911 -11.595 -2.345 1.00 98.81 233 THR A CA 1
ATOM 1809 C C . THR A 1 233 ? 18.350 -10.227 -1.997 1.00 98.81 233 THR A C 1
ATOM 1811 O O . THR A 1 233 ? 17.541 -9.682 -2.738 1.00 98.81 233 THR A O 1
ATOM 1814 N N . VAL A 1 234 ? 18.817 -9.638 -0.897 1.00 98.81 234 VAL A N 1
ATOM 1815 C CA . VAL A 1 234 ? 18.565 -8.230 -0.576 1.00 98.81 234 VAL A CA 1
ATOM 1816 C C . VAL A 1 234 ? 19.791 -7.413 -0.961 1.00 98.81 234 VAL A C 1
ATOM 1818 O O . VAL A 1 234 ? 20.855 -7.583 -0.364 1.00 98.81 234 VAL A O 1
ATOM 1821 N N . TYR A 1 235 ? 19.638 -6.528 -1.945 1.00 98.50 235 TYR A N 1
ATOM 1822 C CA . TYR A 1 235 ? 20.661 -5.586 -2.391 1.00 98.50 235 TYR A CA 1
ATOM 1823 C C . TYR A 1 235 ? 20.510 -4.236 -1.693 1.00 98.50 235 TYR A C 1
ATOM 1825 O O . TYR A 1 235 ? 19.414 -3.683 -1.574 1.00 98.50 235 TYR A O 1
ATOM 1833 N N . THR A 1 236 ? 21.638 -3.674 -1.271 1.00 95.62 236 THR A N 1
ATOM 1834 C CA . THR A 1 236 ? 21.706 -2.391 -0.569 1.00 95.62 236 THR A CA 1
ATOM 1835 C C . THR A 1 236 ? 22.765 -1.496 -1.198 1.00 95.62 236 THR A C 1
ATOM 1837 O O . THR A 1 236 ? 23.695 -1.997 -1.837 1.00 95.62 236 THR A O 1
ATOM 1840 N N . PRO A 1 237 ? 22.733 -0.177 -0.941 1.00 92.25 237 PRO A N 1
ATOM 1841 C CA . PRO A 1 237 ? 23.926 0.637 -1.113 1.00 92.25 237 PRO A CA 1
ATOM 1842 C C . PRO A 1 237 ? 25.113 0.047 -0.324 1.00 92.25 237 PRO A C 1
ATOM 1844 O O . PRO A 1 237 ? 24.890 -0.600 0.711 1.00 92.25 237 PRO A O 1
ATOM 1847 N N . PRO A 1 238 ? 26.362 0.260 -0.775 1.00 93.00 238 PRO A N 1
ATOM 1848 C CA . PRO A 1 238 ? 27.534 -0.318 -0.127 1.00 93.00 238 PRO A CA 1
ATOM 1849 C C . PRO A 1 238 ? 27.637 0.071 1.355 1.00 93.00 238 PRO A C 1
ATOM 1851 O O . PRO A 1 238 ? 27.370 1.214 1.728 1.00 93.00 238 PRO A O 1
ATOM 1854 N N . GLY A 1 239 ? 28.025 -0.881 2.202 1.00 90.50 239 GLY A N 1
ATOM 1855 C CA . GLY A 1 239 ? 28.185 -0.738 3.649 1.00 90.50 239 GLY A CA 1
ATOM 1856 C C . GLY A 1 239 ? 26.918 -0.957 4.485 1.00 90.50 239 GLY A C 1
ATOM 1857 O O . GLY A 1 239 ? 26.988 -0.822 5.705 1.00 90.50 239 GLY A O 1
ATOM 1858 N N . LYS A 1 240 ? 25.770 -1.291 3.873 1.00 89.44 240 LYS A N 1
ATOM 1859 C CA . LYS A 1 240 ? 24.469 -1.432 4.568 1.00 89.44 240 LYS A CA 1
ATOM 1860 C C . LYS A 1 240 ? 23.864 -2.844 4.551 1.00 89.44 240 LYS A C 1
ATOM 1862 O O . LYS A 1 240 ? 22.737 -3.022 5.008 1.00 89.44 240 LYS A O 1
ATOM 1867 N N . SER A 1 241 ? 24.574 -3.848 4.042 1.00 93.38 241 SER A N 1
ATOM 1868 C CA . SER A 1 241 ? 23.997 -5.174 3.762 1.00 93.38 241 SER A CA 1
ATOM 1869 C C . SER A 1 241 ? 23.435 -5.891 4.995 1.00 93.38 241 SER A C 1
ATOM 1871 O O . SER A 1 241 ? 22.406 -6.558 4.904 1.00 93.38 241 SER A O 1
ATOM 1873 N N . THR A 1 242 ? 24.035 -5.695 6.173 1.00 91.94 242 THR A N 1
ATOM 1874 C CA . THR A 1 242 ? 23.538 -6.267 7.436 1.00 91.94 242 THR A CA 1
ATOM 1875 C C . THR A 1 242 ? 22.117 -5.810 7.768 1.00 91.94 242 THR A C 1
ATOM 1877 O O . THR A 1 242 ? 21.334 -6.616 8.278 1.00 91.94 242 THR A O 1
ATOM 1880 N N . SER A 1 243 ? 21.746 -4.577 7.407 1.00 92.38 243 SER A N 1
ATOM 1881 C CA . SER A 1 243 ? 20.398 -4.031 7.606 1.00 92.38 243 SER A CA 1
ATOM 1882 C C . SER A 1 243 ? 19.330 -4.685 6.717 1.00 92.38 243 SER A C 1
ATOM 1884 O O . SER A 1 243 ? 18.140 -4.516 6.963 1.00 92.38 243 SER A O 1
ATOM 1886 N N . GLY A 1 244 ? 19.728 -5.447 5.692 1.00 96.44 244 GLY A N 1
ATOM 1887 C CA . GLY A 1 244 ? 18.819 -6.219 4.836 1.00 96.44 244 GLY A CA 1
ATOM 1888 C C . GLY A 1 244 ? 18.460 -7.606 5.385 1.00 96.44 244 GLY A C 1
ATOM 1889 O O . GLY A 1 244 ? 17.580 -8.274 4.848 1.00 96.44 244 GLY A O 1
ATOM 1890 N N . THR A 1 245 ? 19.113 -8.059 6.462 1.00 96.81 245 THR A N 1
ATOM 1891 C CA . THR A 1 245 ? 18.970 -9.438 6.972 1.00 96.81 245 THR A CA 1
ATOM 1892 C C . THR A 1 245 ? 17.542 -9.759 7.414 1.00 96.81 245 THR A C 1
ATOM 1894 O O . THR A 1 245 ? 17.048 -10.857 7.166 1.00 96.81 245 THR A O 1
ATOM 1897 N N . PHE A 1 246 ? 16.864 -8.810 8.064 1.00 96.62 246 PHE A N 1
ATOM 1898 C CA . PHE A 1 246 ? 15.492 -9.015 8.528 1.00 96.62 246 PHE A CA 1
ATOM 1899 C C . PHE A 1 246 ? 14.510 -9.150 7.355 1.00 96.62 246 PHE A C 1
ATOM 1901 O O . PHE A 1 246 ? 13.719 -10.092 7.325 1.00 96.62 246 PHE A O 1
ATOM 1908 N N . ALA A 1 247 ? 14.621 -8.278 6.347 1.00 98.00 247 ALA A N 1
ATOM 1909 C CA . ALA A 1 247 ? 13.822 -8.377 5.129 1.00 98.00 247 ALA A CA 1
ATOM 1910 C C . ALA A 1 247 ? 14.090 -9.676 4.361 1.00 98.00 247 ALA A C 1
ATOM 1912 O O . ALA A 1 247 ? 13.146 -10.309 3.901 1.00 98.00 247 ALA A O 1
ATOM 1913 N N . LEU A 1 248 ? 15.348 -10.125 4.284 1.00 98.31 248 LEU A N 1
ATOM 1914 C CA . LEU A 1 248 ? 15.701 -11.402 3.658 1.00 98.31 248 LEU A CA 1
ATOM 1915 C C . LEU A 1 248 ? 14.971 -12.579 4.325 1.00 98.31 248 LEU A C 1
ATOM 1917 O O . LEU A 1 248 ? 14.439 -13.450 3.638 1.00 98.31 248 LEU A O 1
ATOM 1921 N N . GLN A 1 249 ? 14.909 -12.592 5.661 1.00 96.69 249 GLN A N 1
ATOM 1922 C CA . GLN A 1 249 ? 14.199 -13.629 6.414 1.00 96.69 249 GLN A CA 1
ATOM 1923 C C . GLN A 1 249 ? 12.688 -13.577 6.180 1.00 96.69 249 GLN A C 1
ATOM 1925 O O . GLN A 1 249 ? 12.075 -14.625 5.967 1.00 96.69 249 GLN A O 1
ATOM 1930 N N . ALA A 1 250 ? 12.095 -12.379 6.212 1.00 97.25 250 ALA A N 1
ATOM 1931 C CA . ALA A 1 250 ? 10.679 -12.186 5.916 1.00 97.25 250 ALA A CA 1
ATOM 1932 C C . ALA A 1 250 ? 10.347 -12.660 4.492 1.00 97.25 250 ALA A C 1
ATOM 1934 O O . ALA A 1 250 ? 9.430 -13.459 4.327 1.00 97.25 250 ALA A O 1
ATOM 1935 N N . ALA A 1 251 ? 11.156 -12.269 3.502 1.00 98.38 251 ALA A N 1
ATOM 1936 C CA . ALA A 1 251 ? 10.981 -12.627 2.099 1.00 98.38 251 ALA A CA 1
ATOM 1937 C C . ALA A 1 251 ? 11.083 -14.139 1.851 1.00 98.38 251 ALA A C 1
ATOM 1939 O O . ALA A 1 251 ? 10.244 -14.715 1.165 1.00 98.38 251 ALA A O 1
ATOM 1940 N N . CYS A 1 252 ? 12.075 -14.814 2.443 1.00 98.00 252 CYS A N 1
ATOM 1941 C CA . CYS A 1 252 ? 12.197 -16.269 2.313 1.00 98.00 252 CYS A CA 1
ATOM 1942 C C . CYS A 1 252 ? 10.967 -16.993 2.872 1.00 98.00 252 CYS A C 1
ATOM 1944 O O . CYS A 1 252 ? 10.476 -17.940 2.265 1.00 98.00 252 CYS A O 1
ATOM 1946 N N . LYS A 1 253 ? 10.477 -16.559 4.039 1.00 97.00 253 LYS A N 1
ATOM 1947 C CA . LYS A 1 253 ? 9.321 -17.177 4.693 1.00 97.00 253 LYS A CA 1
ATOM 1948 C C . LYS A 1 253 ? 8.018 -16.918 3.935 1.00 97.00 253 LYS A C 1
ATOM 1950 O O . LYS A 1 253 ? 7.222 -17.840 3.780 1.00 97.00 253 LYS A O 1
ATOM 1955 N N . SER A 1 254 ? 7.794 -15.688 3.472 1.00 97.50 254 SER A N 1
ATOM 1956 C CA . SER A 1 254 ? 6.567 -15.330 2.758 1.00 97.50 254 SER A CA 1
ATOM 1957 C C . SER A 1 254 ? 6.502 -15.960 1.375 1.00 97.50 254 SER A C 1
ATOM 1959 O O . SER A 1 254 ? 5.436 -16.430 0.992 1.00 97.50 254 SER A O 1
ATOM 1961 N N . LEU A 1 255 ? 7.632 -16.073 0.666 1.00 98.06 255 LEU A N 1
ATOM 1962 C CA . LEU A 1 255 ? 7.669 -16.758 -0.624 1.00 98.06 255 LEU A CA 1
ATOM 1963 C C . LEU A 1 255 ? 7.221 -18.222 -0.499 1.00 98.06 255 LEU A C 1
ATOM 1965 O O . LEU A 1 255 ? 6.407 -18.679 -1.296 1.00 98.06 255 LEU A O 1
ATOM 1969 N N . GLU A 1 256 ? 7.689 -18.940 0.529 1.00 95.94 256 GLU A N 1
ATOM 1970 C CA . GLU A 1 256 ? 7.250 -20.320 0.790 1.00 95.94 256 GLU A CA 1
ATOM 1971 C C . GLU A 1 256 ? 5.771 -20.386 1.200 1.00 95.94 256 GLU A C 1
ATOM 1973 O O . GLU A 1 256 ? 5.029 -21.226 0.691 1.00 95.94 256 GLU A O 1
ATOM 1978 N N . ALA A 1 257 ? 5.306 -19.463 2.050 1.00 97.12 257 ALA A N 1
ATOM 1979 C CA . ALA A 1 257 ? 3.894 -19.395 2.424 1.00 97.12 257 ALA A CA 1
ATOM 1980 C C . ALA A 1 257 ? 2.980 -19.173 1.204 1.00 97.12 257 ALA A C 1
ATOM 1982 O O . ALA A 1 257 ? 1.926 -19.803 1.107 1.00 97.12 257 ALA A O 1
ATOM 1983 N N . TYR A 1 258 ? 3.385 -18.324 0.255 1.00 98.38 258 TYR A N 1
ATOM 1984 C CA . TYR A 1 258 ? 2.627 -18.071 -0.970 1.00 98.38 258 TYR A CA 1
ATOM 1985 C C . TYR A 1 258 ? 2.691 -19.230 -1.967 1.00 98.38 258 TYR A C 1
ATOM 1987 O O . TYR A 1 258 ? 1.650 -19.586 -2.524 1.00 98.38 258 TYR A O 1
ATOM 1995 N N . ASN A 1 259 ? 3.851 -19.879 -2.133 1.00 97.06 259 ASN A N 1
ATOM 1996 C CA . ASN A 1 259 ? 3.971 -21.109 -2.929 1.00 97.06 259 ASN A CA 1
ATOM 1997 C C . ASN A 1 259 ? 2.938 -22.151 -2.480 1.00 97.06 259 ASN A C 1
ATOM 1999 O O . ASN A 1 259 ? 2.197 -22.702 -3.301 1.00 97.06 259 ASN A O 1
ATOM 2003 N N . ASP A 1 260 ? 2.858 -22.374 -1.167 1.00 96.00 260 ASP A N 1
ATOM 2004 C CA . ASP A 1 260 ? 1.901 -23.297 -0.574 1.00 96.00 260 ASP A CA 1
ATOM 2005 C C . ASP A 1 260 ? 0.468 -22.791 -0.758 1.00 96.00 260 ASP A C 1
ATOM 2007 O O . ASP A 1 260 ? -0.407 -23.538 -1.212 1.00 96.00 260 ASP A O 1
ATOM 2011 N N . PHE A 1 261 ? 0.195 -21.531 -0.408 1.00 97.56 261 PHE A N 1
ATOM 2012 C CA . PHE A 1 261 ? -1.151 -20.964 -0.429 1.00 97.56 261 PHE A CA 1
ATOM 2013 C C . PHE A 1 261 ? -1.784 -21.040 -1.820 1.00 97.56 261 PHE A C 1
ATOM 2015 O O . PHE A 1 261 ? -2.866 -21.621 -1.954 1.00 97.56 261 PHE A O 1
ATOM 2022 N N . PHE A 1 262 ? -1.077 -20.572 -2.850 1.00 97.19 262 PHE A N 1
ATOM 2023 C CA . PHE A 1 262 ? -1.547 -20.545 -4.238 1.00 97.19 262 PHE A CA 1
ATOM 2024 C C . PHE A 1 262 ? -1.369 -21.867 -4.989 1.00 97.19 262 PHE A C 1
ATOM 2026 O O . PHE A 1 262 ? -1.842 -21.985 -6.120 1.00 97.19 262 PHE A O 1
ATOM 2033 N N . ALA A 1 263 ? -0.706 -22.865 -4.387 1.00 96.69 263 ALA A N 1
ATOM 2034 C CA . ALA A 1 263 ? -0.386 -24.154 -5.014 1.00 96.69 263 ALA A CA 1
ATOM 2035 C C . ALA A 1 263 ? 0.235 -24.014 -6.420 1.00 96.69 263 ALA A C 1
ATOM 2037 O O . ALA A 1 263 ? 0.074 -24.876 -7.284 1.00 96.69 263 ALA A O 1
ATOM 2038 N N . THR A 1 264 ? 0.936 -22.902 -6.636 1.00 95.88 264 THR A N 1
ATOM 2039 C CA . THR A 1 264 ? 1.566 -22.514 -7.894 1.00 95.88 264 THR A CA 1
ATOM 2040 C C . THR A 1 264 ? 2.938 -21.965 -7.526 1.00 95.88 264 THR A C 1
ATOM 2042 O O . THR A 1 264 ? 2.996 -20.874 -6.964 1.00 95.88 264 THR A O 1
ATOM 2045 N N . PRO A 1 265 ? 4.032 -22.708 -7.756 1.00 95.38 265 PRO A N 1
ATOM 2046 C CA . PRO A 1 265 ? 5.359 -22.271 -7.341 1.00 95.38 265 PRO A CA 1
ATOM 2047 C C . PRO A 1 265 ? 5.795 -20.984 -8.041 1.00 95.38 265 PRO A C 1
ATOM 2049 O O . PRO A 1 265 ? 5.500 -20.777 -9.220 1.00 95.38 265 PRO A O 1
ATOM 2052 N N . TYR A 1 266 ? 6.568 -20.164 -7.333 1.00 98.12 266 TYR A N 1
ATOM 2053 C CA . TYR A 1 266 ? 7.266 -19.027 -7.912 1.00 98.12 266 TYR A CA 1
ATOM 2054 C C . TYR A 1 266 ? 8.140 -19.482 -9.100 1.00 98.12 266 TYR A C 1
ATOM 2056 O O . TYR A 1 266 ? 8.969 -20.382 -8.934 1.00 98.12 266 TYR A O 1
ATOM 2064 N N . PRO A 1 267 ? 7.973 -18.901 -10.304 1.00 96.81 267 PRO A N 1
ATOM 2065 C CA . PRO A 1 267 ? 8.520 -19.504 -11.518 1.00 96.81 267 PRO A CA 1
ATOM 2066 C C . PRO A 1 267 ? 9.959 -19.094 -11.853 1.00 96.81 267 PRO A C 1
ATOM 2068 O O . PRO A 1 267 ? 10.547 -19.680 -12.763 1.00 96.81 267 PRO A O 1
ATOM 2071 N N . LEU A 1 268 ? 10.528 -18.079 -11.191 1.00 98.19 268 LEU A N 1
ATOM 2072 C CA . LEU A 1 268 ? 11.866 -17.575 -11.523 1.00 98.19 268 LEU A CA 1
ATOM 2073 C C . LEU A 1 268 ? 12.948 -18.225 -10.642 1.00 98.19 268 LEU A C 1
ATOM 2075 O O . LEU A 1 268 ? 12.696 -18.554 -9.485 1.00 98.19 268 LEU A O 1
ATOM 2079 N N . PRO A 1 269 ? 14.186 -18.375 -11.148 1.00 96.12 269 PRO A N 1
ATOM 2080 C CA . PRO A 1 269 ? 15.274 -19.021 -10.402 1.00 96.12 269 PRO A CA 1
ATOM 2081 C C . PRO A 1 269 ? 15.797 -18.196 -9.212 1.00 96.12 269 PRO A C 1
ATOM 2083 O O . PRO A 1 269 ? 16.542 -18.715 -8.379 1.00 96.12 269 PRO A O 1
ATOM 2086 N N . LYS A 1 270 ? 15.455 -16.905 -9.148 1.00 98.50 270 LYS A N 1
ATOM 2087 C CA . LYS A 1 270 ? 15.883 -15.971 -8.104 1.00 98.50 270 LYS A CA 1
ATOM 2088 C C . LYS A 1 270 ? 14.821 -14.909 -7.861 1.00 98.50 270 LYS A C 1
ATOM 2090 O O . LYS A 1 270 ? 14.030 -14.629 -8.760 1.00 98.50 270 LYS A O 1
ATOM 2095 N N . LEU A 1 271 ? 14.877 -14.285 -6.692 1.00 98.81 271 LEU A N 1
ATOM 2096 C CA . LEU A 1 271 ? 14.080 -13.122 -6.326 1.00 98.81 271 LEU A CA 1
ATOM 2097 C C . LEU A 1 271 ? 14.970 -12.101 -5.613 1.00 98.81 271 LEU A C 1
ATOM 2099 O O . LEU A 1 271 ? 15.466 -12.351 -4.516 1.00 98.81 271 LEU A O 1
ATOM 2103 N N . ASP A 1 272 ? 15.158 -10.945 -6.233 1.00 98.88 272 ASP A N 1
ATOM 2104 C CA . ASP A 1 272 ? 15.967 -9.869 -5.672 1.00 98.88 272 ASP A CA 1
ATOM 2105 C C . ASP A 1 272 ? 15.068 -8.771 -5.099 1.00 98.88 272 ASP A C 1
ATOM 2107 O O . ASP A 1 272 ? 14.069 -8.406 -5.715 1.00 98.88 272 ASP A O 1
ATOM 2111 N N . LEU A 1 273 ? 15.435 -8.239 -3.934 1.00 98.81 273 LEU A N 1
ATOM 2112 C CA . LEU A 1 273 ? 14.814 -7.088 -3.283 1.00 98.81 273 LEU A CA 1
ATOM 2113 C C . LEU A 1 273 ? 15.872 -5.986 -3.182 1.00 98.81 273 LEU A C 1
ATOM 2115 O O . LEU A 1 273 ? 16.935 -6.211 -2.604 1.00 98.81 273 LEU A O 1
ATOM 2119 N N . VAL A 1 274 ? 15.624 -4.803 -3.735 1.00 98.50 274 VAL A N 1
ATOM 2120 C CA . VAL A 1 274 ? 16.646 -3.754 -3.864 1.00 98.50 274 VAL A CA 1
ATOM 2121 C C . VAL A 1 274 ? 16.216 -2.478 -3.159 1.00 98.50 274 VAL A C 1
ATOM 2123 O O . VAL A 1 274 ? 15.191 -1.890 -3.494 1.00 98.50 274 VAL A O 1
ATOM 2126 N N . ALA A 1 275 ? 17.027 -2.007 -2.212 1.00 96.00 275 ALA A N 1
ATOM 2127 C CA . ALA A 1 275 ? 16.818 -0.715 -1.568 1.00 96.00 275 ALA A CA 1
ATOM 2128 C C . ALA A 1 275 ? 17.343 0.432 -2.446 1.00 96.00 275 ALA A C 1
ATOM 2130 O O . ALA A 1 275 ? 18.551 0.551 -2.670 1.00 96.00 275 ALA A O 1
ATOM 2131 N N . ILE A 1 276 ? 16.442 1.309 -2.891 1.00 91.50 276 ILE A N 1
ATOM 2132 C CA . ILE A 1 276 ? 16.753 2.487 -3.700 1.00 91.50 276 ILE A CA 1
ATOM 2133 C C . ILE A 1 276 ? 16.659 3.759 -2.835 1.00 91.50 276 ILE A C 1
ATOM 2135 O O . ILE A 1 276 ? 15.624 4.018 -2.214 1.00 91.50 276 ILE A O 1
ATOM 2139 N N . PRO A 1 277 ? 17.711 4.600 -2.806 1.00 83.75 277 PRO A N 1
ATOM 2140 C CA . PRO A 1 277 ? 17.719 5.844 -2.031 1.00 83.75 277 PRO A CA 1
ATOM 2141 C C . PRO A 1 277 ? 16.668 6.888 -2.447 1.00 83.75 277 PRO A C 1
ATOM 2143 O O . PRO A 1 277 ? 16.080 7.531 -1.575 1.00 83.75 277 PRO A O 1
ATOM 2146 N N . ALA A 1 278 ? 16.432 7.068 -3.752 1.00 79.88 278 ALA A N 1
ATOM 2147 C CA . ALA A 1 278 ? 15.392 7.940 -4.298 1.00 79.88 278 ALA A CA 1
ATOM 2148 C C . ALA A 1 278 ? 14.343 7.105 -5.047 1.00 79.88 278 ALA A C 1
ATOM 2150 O O . ALA A 1 278 ? 14.605 6.592 -6.138 1.00 79.88 278 ALA A O 1
ATOM 2151 N N . PHE A 1 279 ? 13.166 6.961 -4.439 1.00 80.62 279 PHE A N 1
ATOM 2152 C CA . PHE A 1 279 ? 12.077 6.133 -4.948 1.00 80.62 279 PHE A CA 1
ATOM 2153 C C . PHE A 1 279 ? 10.722 6.786 -4.639 1.00 80.62 279 PHE A C 1
ATOM 2155 O O . PHE A 1 279 ? 10.497 7.236 -3.510 1.00 80.62 279 PHE A O 1
ATOM 2162 N N . ALA A 1 280 ? 9.850 6.893 -5.647 1.00 73.81 280 ALA A N 1
ATOM 2163 C CA . ALA A 1 280 ? 8.593 7.638 -5.547 1.00 73.81 280 ALA A CA 1
ATOM 2164 C C . ALA A 1 280 ? 7.535 6.893 -4.720 1.00 73.81 280 ALA A C 1
ATOM 2166 O O . ALA A 1 280 ? 6.949 7.487 -3.812 1.00 73.81 280 ALA A O 1
ATOM 2167 N N . ALA A 1 281 ? 7.342 5.601 -4.982 1.00 80.12 281 ALA A N 1
ATOM 2168 C CA . ALA A 1 281 ? 6.405 4.737 -4.263 1.00 80.12 281 ALA A CA 1
ATOM 2169 C C . ALA A 1 281 ? 7.019 4.182 -2.963 1.00 80.12 281 ALA A C 1
ATOM 2171 O O . ALA A 1 281 ? 8.126 4.569 -2.592 1.00 80.12 281 ALA A O 1
ATOM 2172 N N . GLY A 1 282 ? 6.304 3.318 -2.236 1.00 82.25 282 GLY A N 1
ATOM 2173 C CA . GLY A 1 282 ? 6.879 2.563 -1.111 1.00 82.25 282 GLY A CA 1
ATOM 2174 C C . GLY A 1 282 ? 7.801 1.448 -1.607 1.00 82.25 282 GLY A C 1
ATOM 2175 O O . GLY A 1 282 ? 8.978 1.389 -1.240 1.00 82.25 282 GLY A O 1
ATOM 2176 N N . ALA A 1 283 ? 7.269 0.630 -2.511 1.00 94.75 283 ALA A N 1
ATOM 2177 C CA . ALA A 1 283 ? 7.971 -0.403 -3.251 1.00 94.75 283 ALA A CA 1
ATOM 2178 C C . ALA A 1 283 ? 7.303 -0.615 -4.631 1.00 94.75 283 ALA A C 1
ATOM 2180 O O . ALA A 1 283 ? 6.423 0.167 -4.987 1.00 94.75 283 ALA A O 1
ATOM 2181 N N . MET A 1 284 ? 7.822 -1.550 -5.429 1.00 97.81 284 MET A N 1
ATOM 2182 C CA . MET A 1 284 ? 7.308 -1.939 -6.748 1.00 97.81 284 MET A CA 1
ATOM 2183 C C . MET A 1 284 ? 7.708 -3.387 -7.044 1.00 97.81 284 MET A C 1
ATOM 2185 O O . MET A 1 284 ? 8.890 -3.750 -6.937 1.00 97.81 284 MET A O 1
ATOM 2189 N N . GLU A 1 285 ? 6.752 -4.185 -7.508 1.00 98.12 285 GLU A N 1
ATOM 2190 C CA . GLU A 1 285 ? 6.793 -5.647 -7.526 1.00 98.12 285 GLU A CA 1
ATOM 2191 C C . GLU A 1 285 ? 7.553 -6.279 -8.701 1.00 98.12 285 GLU A C 1
ATOM 2193 O O . GLU A 1 285 ? 7.339 -7.465 -8.995 1.00 98.12 285 GLU A O 1
ATOM 2198 N N . ASN A 1 286 ? 8.400 -5.512 -9.403 1.00 98.75 286 ASN A N 1
ATOM 2199 C CA . ASN A 1 286 ? 8.982 -5.912 -10.690 1.00 98.75 286 ASN A CA 1
ATOM 2200 C C . ASN A 1 286 ? 9.464 -7.370 -10.653 1.00 98.75 286 ASN A C 1
ATOM 2202 O O . ASN A 1 286 ? 10.221 -7.766 -9.761 1.00 98.75 286 ASN A O 1
ATOM 2206 N N . TRP A 1 287 ? 9.026 -8.190 -11.612 1.00 98.62 287 TRP A N 1
ATOM 2207 C CA . TRP A 1 287 ? 9.067 -9.644 -11.448 1.00 98.62 287 TRP A CA 1
ATOM 2208 C C .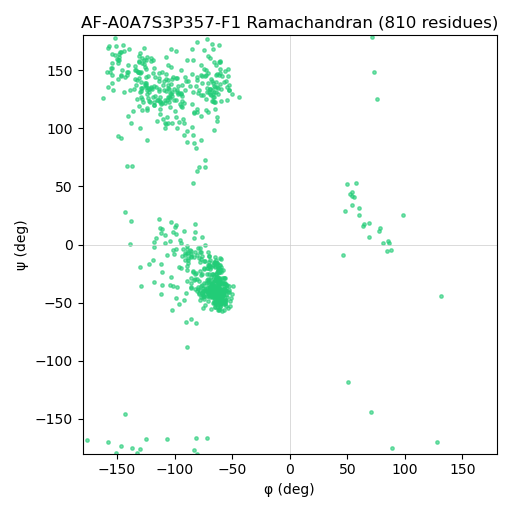 TRP A 1 287 ? 10.501 -10.169 -11.300 1.00 98.62 287 TRP A C 1
ATOM 2210 O O . TRP A 1 287 ? 11.286 -10.144 -12.248 1.00 98.62 287 TRP A O 1
ATOM 2220 N N . GLY A 1 288 ? 10.858 -10.623 -10.096 1.00 98.56 288 GLY A N 1
ATOM 2221 C CA . GLY A 1 288 ? 12.210 -11.080 -9.762 1.00 98.56 288 GLY A CA 1
ATOM 2222 C C . GLY A 1 288 ? 13.209 -9.993 -9.361 1.00 98.56 288 GLY A C 1
ATOM 2223 O O . GLY A 1 288 ? 14.312 -10.352 -8.956 1.00 98.56 288 GLY A O 1
ATOM 2224 N N . LEU A 1 289 ? 12.868 -8.705 -9.431 1.00 98.81 289 LEU A N 1
ATOM 2225 C CA . LEU A 1 289 ? 13.706 -7.575 -9.003 1.00 98.81 289 LEU A CA 1
ATOM 2226 C C . LEU A 1 289 ? 12.853 -6.485 -8.336 1.00 98.81 289 LEU A C 1
ATOM 2228 O O . LEU A 1 289 ? 12.685 -5.383 -8.855 1.00 98.81 289 LEU A O 1
ATOM 2232 N N . VAL A 1 290 ? 12.308 -6.809 -7.174 1.00 98.81 290 VAL A N 1
ATOM 2233 C CA . VAL 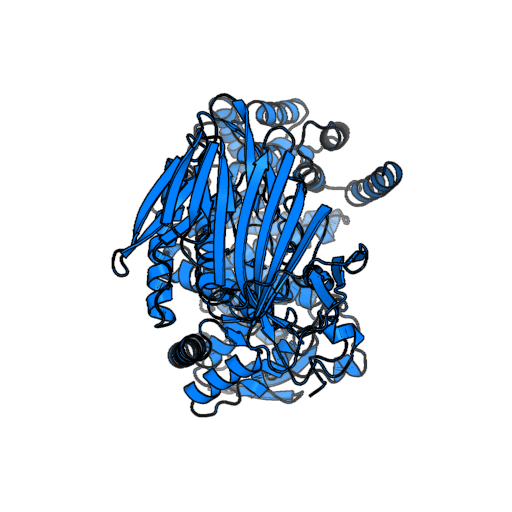A 1 290 ? 11.432 -5.923 -6.411 1.00 98.81 290 VAL A CA 1
ATOM 2234 C C . VAL A 1 290 ? 12.240 -4.744 -5.869 1.00 98.81 290 VAL A C 1
ATOM 2236 O O . VAL A 1 290 ? 13.329 -4.926 -5.320 1.00 98.81 290 VAL A O 1
ATOM 2239 N N . THR A 1 291 ? 11.730 -3.525 -6.006 1.00 98.19 291 THR A N 1
ATOM 2240 C CA . THR A 1 291 ? 12.435 -2.301 -5.594 1.00 98.19 291 THR A CA 1
ATOM 2241 C C . THR A 1 291 ? 11.724 -1.614 -4.441 1.00 98.19 291 THR A C 1
ATOM 2243 O O . THR A 1 291 ? 10.507 -1.542 -4.449 1.00 98.19 291 THR A O 1
ATOM 2246 N N . PHE A 1 292 ? 12.466 -1.079 -3.470 1.00 97.06 292 PHE A N 1
ATOM 2247 C CA . PHE A 1 292 ? 11.920 -0.505 -2.236 1.00 97.06 292 PHE A CA 1
ATOM 2248 C C . PHE A 1 292 ? 12.565 0.841 -1.912 1.00 97.06 292 PHE A C 1
ATOM 2250 O O . PHE A 1 292 ? 13.752 1.050 -2.176 1.00 97.06 292 PHE A O 1
ATOM 2257 N N . ARG A 1 293 ? 11.848 1.714 -1.195 1.00 89.75 293 ARG A N 1
ATOM 2258 C CA . ARG A 1 293 ? 12.503 2.743 -0.372 1.00 89.75 293 ARG A CA 1
ATOM 2259 C C . ARG A 1 293 ? 13.369 2.075 0.694 1.00 89.75 293 ARG A C 1
ATOM 2261 O O . ARG A 1 293 ? 12.975 1.074 1.284 1.00 89.75 293 ARG A O 1
ATOM 2268 N N . GLU A 1 294 ? 14.502 2.692 1.046 1.00 88.94 294 GLU A N 1
ATOM 2269 C CA . GLU A 1 294 ? 15.370 2.158 2.115 1.00 88.94 294 GLU A CA 1
ATOM 2270 C C . GLU A 1 294 ? 14.612 1.894 3.428 1.00 88.94 294 GLU A C 1
ATOM 2272 O O . GLU A 1 294 ? 14.860 0.888 4.080 1.00 88.94 294 GLU A O 1
ATOM 2277 N N . VAL A 1 295 ? 13.672 2.768 3.808 1.00 85.56 295 VAL A N 1
ATOM 2278 C CA . VAL A 1 295 ? 12.916 2.657 5.073 1.00 85.56 295 VAL A CA 1
ATOM 2279 C C . VAL A 1 295 ? 11.905 1.508 5.101 1.00 85.56 295 VAL A C 1
ATOM 2281 O O . VAL A 1 295 ? 11.464 1.136 6.185 1.00 85.56 295 VAL A O 1
ATOM 2284 N N . ASP A 1 296 ? 11.546 0.970 3.935 1.00 92.69 296 ASP A N 1
ATOM 2285 C CA . ASP A 1 296 ? 10.578 -0.118 3.784 1.00 92.69 296 ASP A CA 1
ATOM 2286 C C . ASP A 1 296 ? 11.270 -1.488 3.619 1.00 92.69 296 ASP A C 1
ATOM 2288 O O . ASP A 1 296 ? 10.600 -2.516 3.605 1.00 92.69 296 ASP A O 1
ATOM 2292 N N . LEU A 1 297 ? 12.613 -1.521 3.556 1.00 96.06 297 LEU A N 1
ATOM 2293 C CA . LEU A 1 297 ? 13.401 -2.753 3.401 1.00 96.06 297 LEU A CA 1
ATOM 2294 C C . LEU A 1 297 ? 14.536 -2.904 4.424 1.00 96.06 297 LEU A C 1
ATOM 2296 O O . LEU A 1 297 ? 14.846 -4.018 4.844 1.00 96.06 297 LEU A O 1
ATOM 2300 N N . LEU A 1 298 ? 15.191 -1.808 4.816 1.00 93.81 298 LEU A N 1
ATOM 2301 C CA . LEU A 1 298 ? 16.421 -1.838 5.608 1.00 93.81 298 LEU A CA 1
ATOM 2302 C C . LEU A 1 298 ? 16.177 -1.378 7.042 1.00 93.81 298 LEU A C 1
ATOM 2304 O O . LEU A 1 298 ? 15.804 -0.230 7.286 1.00 93.81 298 LEU A O 1
ATOM 2308 N N . ILE A 1 299 ? 16.491 -2.250 7.999 1.00 90.88 299 ILE A N 1
ATOM 2309 C CA . ILE A 1 299 ? 16.457 -1.941 9.430 1.00 90.88 299 ILE A CA 1
ATOM 2310 C C . ILE A 1 299 ? 17.643 -2.574 10.157 1.00 90.88 299 ILE A C 1
ATOM 2312 O O . ILE A 1 299 ? 18.093 -3.660 9.804 1.00 90.88 299 ILE A O 1
ATOM 2316 N N . ASP A 1 300 ? 18.127 -1.932 11.219 1.00 85.06 300 ASP A N 1
ATOM 2317 C CA . ASP A 1 300 ? 18.998 -2.609 12.183 1.00 85.06 300 ASP A CA 1
ATOM 2318 C C . ASP A 1 300 ? 18.117 -3.371 13.188 1.00 85.06 300 ASP A C 1
ATOM 2320 O O . ASP A 1 300 ? 17.395 -2.739 13.964 1.00 85.06 300 ASP A O 1
ATOM 2324 N N . PRO A 1 301 ? 18.150 -4.715 13.213 1.00 75.81 301 PRO A N 1
ATOM 2325 C CA . PRO A 1 301 ? 17.251 -5.507 14.050 1.00 75.81 301 PRO A CA 1
ATOM 2326 C C . PRO A 1 301 ? 17.415 -5.245 15.557 1.00 75.81 301 PRO A C 1
ATOM 2328 O O . PRO A 1 301 ? 16.479 -5.517 16.315 1.00 75.81 301 PRO A O 1
ATOM 2331 N N . ASN A 1 302 ? 18.568 -4.715 15.988 1.00 77.06 302 ASN A N 1
ATOM 2332 C CA . ASN A 1 302 ? 18.866 -4.446 17.397 1.00 77.06 302 ASN A CA 1
ATOM 2333 C C . ASN A 1 302 ? 18.320 -3.101 17.887 1.00 77.06 302 ASN A C 1
ATOM 2335 O O . ASN A 1 302 ? 18.140 -2.922 19.090 1.00 77.06 302 ASN A O 1
ATOM 2339 N N . THR A 1 303 ? 18.097 -2.150 16.980 1.00 79.75 303 THR A N 1
ATOM 2340 C CA . THR A 1 303 ? 17.725 -0.768 17.327 1.00 79.75 303 THR A CA 1
ATOM 2341 C C . THR A 1 303 ? 16.398 -0.326 16.715 1.00 79.75 303 THR A C 1
ATOM 2343 O O . THR A 1 303 ? 15.808 0.644 17.189 1.00 79.75 303 THR A O 1
ATOM 2346 N N . ALA A 1 304 ? 15.898 -1.040 15.704 1.00 84.38 304 ALA A N 1
ATOM 2347 C CA . ALA A 1 304 ? 14.628 -0.742 15.059 1.00 84.38 304 ALA A CA 1
ATOM 2348 C C . ALA A 1 304 ? 13.432 -0.957 15.993 1.00 84.38 304 ALA A C 1
ATOM 2350 O O . ALA A 1 304 ? 13.349 -1.955 16.717 1.00 84.38 304 ALA A O 1
ATOM 2351 N N . SER A 1 305 ? 12.471 -0.037 15.912 1.00 86.00 305 SER A N 1
ATOM 2352 C CA . SER A 1 305 ? 11.212 -0.126 16.641 1.00 86.00 305 SER A CA 1
ATOM 2353 C C . SER A 1 305 ? 10.327 -1.256 16.111 1.00 86.00 305 SER A C 1
ATOM 2355 O O . SER A 1 305 ? 10.444 -1.703 14.966 1.00 86.00 305 SER A O 1
ATOM 2357 N N . ASN A 1 306 ? 9.373 -1.688 16.932 1.00 90.38 306 ASN A N 1
ATOM 2358 C CA . ASN A 1 306 ? 8.392 -2.699 16.540 1.00 90.38 306 ASN A CA 1
ATOM 2359 C C . ASN A 1 306 ? 7.523 -2.247 15.355 1.00 90.38 306 ASN A C 1
ATOM 2361 O O . ASN A 1 306 ? 7.190 -3.063 14.500 1.00 90.38 306 ASN A O 1
ATOM 2365 N N . GLN A 1 307 ? 7.239 -0.945 15.244 1.00 89.75 307 GLN A N 1
ATOM 2366 C CA . GLN A 1 307 ? 6.507 -0.383 14.108 1.00 89.75 307 GLN A CA 1
ATOM 2367 C C . GLN A 1 307 ? 7.324 -0.455 12.808 1.00 89.75 307 GLN A C 1
ATOM 2369 O O . GLN A 1 307 ? 6.780 -0.768 11.753 1.00 89.75 307 GLN A O 1
ATOM 2374 N N . GLN A 1 308 ? 8.639 -0.207 12.870 1.00 89.88 308 GLN A N 1
ATOM 2375 C CA . GLN A 1 308 ? 9.523 -0.365 11.708 1.00 89.88 308 GLN A CA 1
ATOM 2376 C C . GLN A 1 308 ? 9.604 -1.829 11.265 1.00 89.88 308 GLN A C 1
ATOM 2378 O O . GLN A 1 308 ? 9.556 -2.108 10.070 1.00 89.88 308 GLN A O 1
ATOM 2383 N N . LYS A 1 309 ? 9.674 -2.767 12.219 1.00 93.88 309 LYS A N 1
ATOM 2384 C CA . LYS A 1 309 ? 9.651 -4.209 11.928 1.00 93.88 309 LYS A CA 1
ATOM 2385 C C . LYS A 1 309 ? 8.353 -4.620 11.235 1.00 93.88 309 LYS A C 1
ATOM 2387 O O . LYS A 1 309 ? 8.423 -5.263 10.194 1.00 93.88 309 LYS A O 1
ATOM 2392 N N . GLN A 1 310 ? 7.195 -4.199 11.754 1.00 95.44 310 GLN A N 1
ATOM 2393 C CA . GLN A 1 310 ? 5.902 -4.439 11.101 1.00 95.44 310 GLN A CA 1
ATOM 2394 C C . GLN A 1 310 ? 5.876 -3.868 9.687 1.00 95.44 310 GLN A C 1
ATOM 2396 O O . GLN A 1 310 ? 5.538 -4.597 8.764 1.00 95.44 310 GLN A O 1
ATOM 2401 N N . ARG A 1 311 ? 6.305 -2.611 9.505 1.00 94.62 311 ARG A N 1
ATOM 2402 C CA . ARG A 1 311 ? 6.328 -1.958 8.191 1.00 94.62 311 ARG A CA 1
ATOM 2403 C C . ARG A 1 311 ? 7.144 -2.751 7.171 1.00 94.62 311 ARG A C 1
ATOM 2405 O O . ARG A 1 311 ? 6.623 -3.041 6.099 1.00 94.62 311 ARG A O 1
ATOM 2412 N N . VAL A 1 312 ? 8.377 -3.142 7.512 1.00 96.25 312 VAL A N 1
ATOM 2413 C CA . VAL A 1 312 ? 9.219 -3.958 6.619 1.00 96.25 312 VAL A CA 1
ATOM 2414 C C . VAL A 1 312 ? 8.547 -5.289 6.297 1.00 96.25 312 VAL A C 1
ATOM 2416 O O . VAL A 1 312 ? 8.507 -5.670 5.133 1.00 96.25 312 VAL A O 1
ATOM 2419 N N . VAL A 1 313 ? 7.990 -5.985 7.296 1.00 97.75 313 VAL A N 1
ATOM 2420 C CA . VAL A 1 313 ? 7.287 -7.256 7.054 1.00 97.75 313 VAL A CA 1
ATOM 2421 C C . VAL A 1 313 ? 6.116 -7.053 6.098 1.00 97.75 313 VAL A C 1
ATOM 2423 O O . VAL A 1 313 ? 6.054 -7.774 5.113 1.00 97.75 313 VAL A O 1
ATOM 2426 N N . THR A 1 314 ? 5.240 -6.075 6.352 1.00 97.44 314 THR A N 1
ATOM 2427 C CA . THR A 1 314 ? 4.042 -5.830 5.531 1.00 97.44 314 THR A CA 1
ATOM 2428 C C . THR A 1 314 ? 4.387 -5.455 4.096 1.00 97.44 314 THR A C 1
ATOM 2430 O O . THR A 1 314 ? 3.859 -6.060 3.176 1.00 97.44 314 THR A O 1
ATOM 2433 N N . VAL A 1 315 ? 5.343 -4.543 3.873 1.00 98.19 315 VAL A N 1
ATOM 2434 C CA . VAL A 1 315 ? 5.701 -4.155 2.500 1.00 98.19 315 VAL A CA 1
ATOM 2435 C C . VAL A 1 315 ? 6.360 -5.333 1.783 1.00 98.19 315 VAL A C 1
ATOM 2437 O O . VAL A 1 315 ? 5.995 -5.646 0.660 1.00 98.19 315 VAL A O 1
ATOM 2440 N N . VAL A 1 316 ? 7.266 -6.071 2.436 1.00 98.69 316 VAL A N 1
ATOM 2441 C CA . VAL A 1 316 ? 7.861 -7.274 1.830 1.00 98.69 316 VAL A CA 1
ATOM 2442 C C . VAL A 1 316 ? 6.798 -8.330 1.506 1.00 98.69 316 VAL A C 1
ATOM 2444 O O . VAL A 1 316 ? 6.871 -8.950 0.448 1.00 98.69 316 VAL A O 1
ATOM 2447 N N . THR A 1 317 ? 5.814 -8.570 2.376 1.00 98.56 317 THR A N 1
ATOM 2448 C CA . THR A 1 317 ? 4.748 -9.543 2.095 1.00 98.56 317 THR A CA 1
ATOM 2449 C C . THR A 1 317 ? 3.785 -9.063 1.008 1.00 98.56 317 THR A C 1
ATOM 2451 O O . THR A 1 317 ? 3.326 -9.915 0.246 1.00 98.56 317 THR A O 1
ATOM 2454 N N . HIS A 1 318 ? 3.528 -7.756 0.886 1.00 98.69 318 HIS A N 1
ATOM 2455 C CA . HIS A 1 318 ? 2.748 -7.138 -0.200 1.00 98.69 318 HIS A CA 1
ATOM 2456 C C . HIS A 1 318 ? 3.414 -7.370 -1.556 1.00 98.69 318 HIS A C 1
ATOM 2458 O O . HIS A 1 318 ? 2.854 -8.039 -2.424 1.00 98.69 318 HIS A O 1
ATOM 2464 N N . GLU A 1 319 ? 4.674 -6.956 -1.698 1.00 98.62 319 GLU A N 1
ATOM 2465 C CA . GLU A 1 319 ? 5.413 -7.100 -2.957 1.00 98.62 319 GLU A CA 1
ATOM 2466 C C . GLU A 1 319 ? 5.596 -8.563 -3.386 1.00 98.62 319 GLU A C 1
ATOM 2468 O O . GLU A 1 319 ? 5.637 -8.899 -4.575 1.00 98.62 319 GLU A O 1
ATOM 2473 N N . LEU A 1 320 ? 5.718 -9.476 -2.417 1.00 98.56 320 LEU A N 1
ATOM 2474 C CA . LEU A 1 320 ? 5.828 -10.900 -2.717 1.00 98.56 320 LEU A CA 1
ATOM 2475 C C . LEU A 1 320 ? 4.479 -11.532 -3.091 1.00 98.56 320 LEU A C 1
ATOM 2477 O O . LEU A 1 320 ? 4.474 -12.497 -3.855 1.00 98.56 320 LEU A O 1
ATOM 2481 N N . ALA A 1 321 ? 3.349 -10.983 -2.634 1.00 98.62 321 ALA A N 1
ATOM 2482 C CA . ALA A 1 321 ? 2.027 -11.404 -3.103 1.00 98.62 321 ALA A CA 1
ATOM 2483 C C . ALA A 1 321 ? 1.827 -11.052 -4.584 1.00 98.62 321 ALA A C 1
ATOM 2485 O O . ALA A 1 321 ? 1.278 -11.854 -5.348 1.00 98.62 321 ALA A O 1
ATOM 2486 N N . HIS A 1 322 ? 2.354 -9.902 -5.014 1.00 98.69 322 HIS A N 1
ATOM 2487 C CA . HIS A 1 322 ? 2.273 -9.458 -6.402 1.00 98.69 322 HIS A CA 1
ATOM 2488 C C . HIS A 1 322 ? 2.967 -10.383 -7.409 1.00 98.69 322 HIS A C 1
ATOM 2490 O O . HIS A 1 322 ? 2.607 -10.415 -8.588 1.00 98.69 322 HIS A O 1
ATOM 2496 N N . GLN A 1 323 ? 3.895 -11.233 -6.953 1.00 98.62 323 GLN A N 1
ATOM 2497 C CA . GLN A 1 323 ? 4.501 -12.254 -7.814 1.00 98.62 323 GLN A CA 1
ATOM 2498 C C . GLN A 1 323 ? 3.450 -13.224 -8.394 1.00 98.62 323 GLN A C 1
ATOM 2500 O O . GLN A 1 323 ? 3.683 -13.813 -9.451 1.00 98.62 323 GLN A O 1
ATOM 2505 N N . TRP A 1 324 ? 2.282 -13.330 -7.748 1.00 98.56 324 TRP A N 1
ATOM 2506 C CA . TRP A 1 324 ? 1.084 -13.999 -8.252 1.00 98.56 324 TRP A CA 1
ATOM 2507 C C . TRP A 1 324 ? 0.034 -12.999 -8.761 1.00 98.56 324 TRP A C 1
ATOM 2509 O O . TRP A 1 324 ? -0.356 -13.081 -9.927 1.00 98.56 324 TRP A O 1
ATOM 2519 N N . PHE A 1 325 ? -0.392 -12.055 -7.911 1.00 97.25 325 PHE A N 1
ATOM 2520 C CA . PHE A 1 325 ? -1.404 -11.033 -8.224 1.00 97.25 325 PHE A CA 1
ATOM 2521 C C . PHE A 1 325 ? -0.780 -9.768 -8.821 1.00 97.25 325 PHE A C 1
ATOM 2523 O O . PHE A 1 325 ? -0.449 -8.825 -8.114 1.00 97.25 325 PHE A O 1
ATOM 2530 N N . GLY A 1 326 ? -0.630 -9.742 -10.135 1.00 96.06 326 GLY A N 1
ATOM 2531 C CA . GLY A 1 326 ? -0.033 -8.635 -10.876 1.00 96.06 326 GLY A CA 1
ATOM 2532 C C . GLY A 1 326 ? 1.013 -9.131 -11.852 1.00 96.06 326 GLY A C 1
ATOM 2533 O O . GLY A 1 326 ? 0.961 -8.779 -13.025 1.00 96.06 326 GLY A O 1
ATOM 2534 N N . ASN A 1 327 ? 1.878 -10.054 -11.432 1.00 98.38 327 ASN A N 1
ATOM 2535 C CA . ASN A 1 327 ? 2.936 -10.578 -12.294 1.00 98.38 327 ASN A CA 1
ATOM 2536 C C . ASN A 1 327 ? 2.477 -11.803 -13.089 1.00 98.38 327 ASN A C 1
ATOM 2538 O O . ASN A 1 327 ? 2.338 -11.762 -14.320 1.00 98.38 327 ASN A O 1
ATOM 2542 N N . LEU A 1 328 ? 2.217 -12.905 -12.377 1.00 98.56 328 LEU A N 1
ATOM 2543 C CA . LEU A 1 328 ? 1.778 -14.155 -12.987 1.00 98.56 328 LEU A CA 1
ATOM 2544 C C . LEU A 1 328 ? 0.416 -13.985 -13.660 1.00 98.56 328 LEU A C 1
ATOM 2546 O O . LEU A 1 328 ? 0.280 -14.300 -14.845 1.00 98.56 328 LEU A O 1
ATOM 2550 N N . VAL A 1 329 ? -0.557 -13.443 -12.929 1.00 98.56 329 VAL A N 1
ATOM 2551 C CA . VAL A 1 329 ? -1.888 -13.100 -13.432 1.00 98.56 329 VAL A CA 1
ATOM 2552 C C . VAL A 1 329 ? -2.074 -11.598 -13.283 1.00 98.56 329 VAL A C 1
ATOM 2554 O O . VAL A 1 329 ? -1.990 -11.081 -12.176 1.00 98.56 329 VAL A O 1
ATOM 2557 N N . THR A 1 330 ? -2.300 -10.895 -14.389 1.00 98.00 330 THR A N 1
ATOM 2558 C CA . THR A 1 330 ? -2.368 -9.424 -14.417 1.00 98.00 330 THR A CA 1
ATOM 2559 C C . THR A 1 330 ? -3.760 -8.990 -14.843 1.00 98.00 330 THR A C 1
ATOM 2561 O O . THR A 1 330 ? -4.338 -9.599 -15.738 1.00 98.00 330 THR A O 1
ATOM 2564 N N . MET A 1 331 ? -4.301 -7.905 -14.304 1.00 96.38 331 MET A N 1
ATOM 2565 C CA . MET A 1 331 ? -5.513 -7.318 -14.875 1.00 96.38 331 MET A CA 1
ATOM 2566 C C . MET A 1 331 ? -5.352 -7.034 -16.381 1.00 96.38 331 MET A C 1
ATOM 2568 O O . MET A 1 331 ? -4.281 -6.682 -16.886 1.00 96.38 331 MET A O 1
ATOM 2572 N N . LYS A 1 332 ? -6.430 -7.198 -17.142 1.00 95.44 332 LYS A N 1
ATOM 2573 C CA . LYS A 1 332 ? -6.443 -6.916 -18.585 1.00 95.44 332 LYS A CA 1
ATOM 2574 C C . LYS A 1 332 ? -6.351 -5.424 -18.891 1.00 95.44 332 LYS A C 1
ATOM 2576 O O . LYS A 1 332 ? -5.824 -5.030 -19.927 1.00 95.44 332 LYS A O 1
ATOM 2581 N N . TRP A 1 333 ? -6.871 -4.587 -18.002 1.00 95.31 333 TRP A N 1
ATOM 2582 C CA . TRP A 1 333 ? -6.759 -3.137 -18.082 1.00 95.31 333 TRP A CA 1
ATOM 2583 C C . TRP A 1 333 ? -6.873 -2.520 -16.690 1.00 95.31 333 TRP A C 1
ATOM 2585 O O . TRP A 1 333 ? -7.350 -3.164 -15.757 1.00 95.31 333 TRP A O 1
ATOM 2595 N N . TRP A 1 334 ? -6.464 -1.263 -16.567 1.00 93.94 334 TRP A N 1
ATOM 2596 C CA . TRP A 1 334 ? -6.346 -0.535 -15.304 1.00 93.94 334 TRP A CA 1
ATOM 2597 C C . TRP A 1 334 ? -7.649 -0.393 -14.505 1.00 93.94 334 TRP A C 1
ATOM 2599 O O . TRP A 1 334 ? -7.596 -0.227 -13.294 1.00 93.94 334 TRP A O 1
ATOM 2609 N N . ASN A 1 335 ? -8.824 -0.552 -15.126 1.00 91.62 335 ASN A N 1
ATOM 2610 C CA . ASN A 1 335 ? -10.090 -0.623 -14.379 1.00 91.62 335 ASN A CA 1
ATOM 2611 C C . ASN A 1 335 ? -10.160 -1.831 -13.420 1.00 91.62 335 ASN A C 1
ATOM 2613 O O . ASN A 1 335 ? -10.986 -1.841 -12.516 1.00 91.62 335 ASN A O 1
ATOM 2617 N N . GLY A 1 336 ? -9.326 -2.852 -13.643 1.00 92.69 336 GLY A N 1
ATOM 2618 C CA . GLY A 1 336 ? -9.170 -4.019 -12.781 1.00 92.69 336 GLY A CA 1
ATOM 2619 C C . GLY A 1 336 ? -7.958 -3.942 -11.849 1.00 92.69 336 GLY A C 1
ATOM 2620 O O . GLY A 1 336 ? -7.575 -4.980 -11.325 1.00 92.69 336 GLY A O 1
ATOM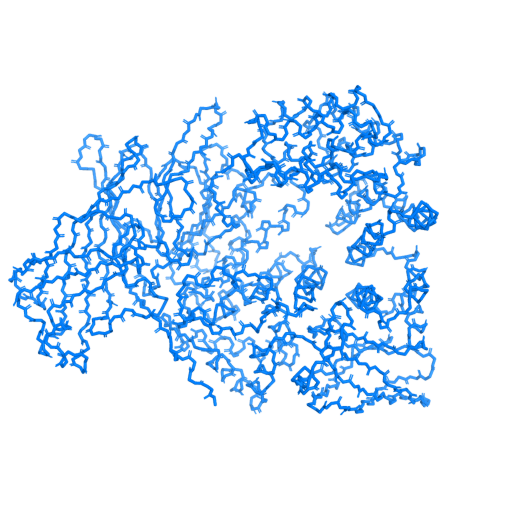 2621 N N . LEU A 1 337 ? -7.337 -2.768 -11.648 1.00 93.75 337 LEU A N 1
ATOM 2622 C CA . LEU A 1 337 ? -6.135 -2.592 -10.807 1.00 93.75 337 LEU A CA 1
ATOM 2623 C C . LEU A 1 337 ? -6.274 -3.234 -9.417 1.00 93.75 337 LEU A C 1
ATOM 2625 O O . LEU A 1 337 ? -5.328 -3.815 -8.891 1.00 93.75 337 LEU A O 1
ATOM 2629 N N . TRP A 1 338 ? -7.475 -3.194 -8.843 1.00 95.50 338 TRP A N 1
ATOM 2630 C CA . TRP A 1 338 ? -7.768 -3.791 -7.542 1.00 95.50 338 TRP A CA 1
ATOM 2631 C C . TRP A 1 338 ? -7.514 -5.312 -7.474 1.00 95.50 338 TRP A C 1
ATOM 2633 O O . TRP A 1 338 ? -7.278 -5.831 -6.384 1.00 95.50 338 TRP A O 1
ATOM 2643 N N . LEU A 1 339 ? -7.539 -6.026 -8.611 1.00 95.25 339 LEU A N 1
ATOM 2644 C CA . LEU A 1 339 ? -7.183 -7.450 -8.685 1.00 95.25 339 LEU A CA 1
ATOM 2645 C C . LEU A 1 339 ? -5.720 -7.693 -8.303 1.00 95.25 339 LEU A C 1
ATOM 2647 O O . LEU A 1 339 ? -5.397 -8.765 -7.796 1.00 95.25 339 LEU A O 1
ATOM 2651 N N . ASN A 1 340 ? -4.861 -6.699 -8.524 1.00 94.69 340 ASN A N 1
ATOM 2652 C CA . ASN A 1 340 ? -3.493 -6.701 -8.036 1.00 94.69 340 ASN A CA 1
ATOM 2653 C C . ASN A 1 340 ? -3.481 -6.157 -6.601 1.00 94.69 340 ASN A C 1
ATOM 2655 O O . ASN A 1 340 ? -3.201 -6.888 -5.654 1.00 94.69 340 ASN A O 1
ATOM 2659 N N . GLU A 1 341 ? -3.855 -4.887 -6.436 1.00 96.44 341 GLU A N 1
ATOM 2660 C CA . GLU A 1 341 ? -3.561 -4.129 -5.215 1.00 96.44 341 GLU A CA 1
ATOM 2661 C C . GLU A 1 341 ? -4.432 -4.505 -4.021 1.00 96.44 341 GLU A C 1
ATOM 2663 O O . GLU A 1 341 ? -3.943 -4.663 -2.904 1.00 96.44 341 GLU A O 1
ATOM 2668 N N . GLY A 1 342 ? -5.725 -4.736 -4.246 1.00 97.19 342 GLY A N 1
ATOM 2669 C CA . GLY A 1 342 ? -6.631 -5.171 -3.189 1.00 97.19 342 GLY A CA 1
ATOM 2670 C C . GLY A 1 342 ? -6.252 -6.551 -2.649 1.00 97.19 342 GLY A C 1
ATOM 2671 O O . GLY A 1 342 ? -6.302 -6.786 -1.440 1.00 97.19 342 GLY A O 1
ATOM 2672 N N . PHE A 1 343 ? -5.823 -7.463 -3.527 1.00 97.06 343 PHE A N 1
ATOM 2673 C CA . PHE A 1 343 ? -5.388 -8.801 -3.125 1.00 97.06 343 PHE A CA 1
ATOM 2674 C C . PHE A 1 343 ? -4.015 -8.806 -2.471 1.00 97.06 343 PHE A C 1
ATOM 2676 O O . PHE A 1 343 ? -3.834 -9.542 -1.501 1.00 97.06 343 PHE A O 1
ATOM 2683 N N . ALA A 1 344 ? -3.082 -7.975 -2.933 1.00 97.81 344 ALA A N 1
ATOM 2684 C CA . ALA A 1 344 ? -1.806 -7.788 -2.260 1.00 97.81 344 ALA A CA 1
ATOM 2685 C C . ALA A 1 344 ? -2.001 -7.198 -0.850 1.00 97.81 344 ALA A C 1
ATOM 2687 O O . ALA A 1 344 ? -1.483 -7.770 0.107 1.00 97.81 344 ALA A O 1
ATOM 2688 N N . SER A 1 345 ? -2.877 -6.196 -0.671 1.00 98.00 345 SER A N 1
ATOM 2689 C CA . SER A 1 345 ? -3.220 -5.645 0.655 1.00 98.00 345 SER A CA 1
ATOM 2690 C C . SER A 1 345 ? -3.934 -6.645 1.579 1.00 98.00 345 SER A C 1
ATOM 2692 O O . SER A 1 345 ? -3.798 -6.598 2.804 1.00 98.00 345 SER A O 1
ATOM 2694 N N . TRP A 1 346 ? -4.710 -7.584 1.035 1.00 98.12 346 TRP A N 1
ATOM 2695 C CA . TRP A 1 346 ? -5.252 -8.692 1.829 1.00 98.12 346 TRP A CA 1
ATOM 2696 C C . TRP A 1 346 ? -4.147 -9.689 2.221 1.00 98.12 346 TRP A C 1
ATOM 2698 O O . TRP A 1 346 ? -4.014 -10.061 3.392 1.00 98.12 346 TRP A O 1
ATOM 2708 N N . ALA A 1 347 ? -3.334 -10.094 1.243 1.00 98.06 347 ALA A N 1
ATOM 2709 C CA . ALA A 1 347 ? -2.308 -11.116 1.390 1.00 98.06 347 ALA A CA 1
ATOM 2710 C C . ALA A 1 347 ? -1.172 -10.669 2.314 1.00 98.06 347 ALA A C 1
ATOM 2712 O O . ALA A 1 347 ? -0.701 -11.483 3.108 1.00 98.06 347 ALA A O 1
ATOM 2713 N N . GLU A 1 348 ? -0.777 -9.391 2.279 1.00 97.38 348 GLU A N 1
ATOM 2714 C CA . GLU A 1 348 ? 0.289 -8.858 3.128 1.00 97.38 348 GLU A CA 1
ATOM 2715 C C . GLU A 1 348 ? -0.031 -9.067 4.613 1.00 97.38 348 GLU A C 1
ATOM 2717 O O . GLU A 1 348 ? 0.850 -9.467 5.375 1.00 97.38 348 GLU A O 1
ATOM 2722 N N . ASN A 1 349 ? -1.296 -8.853 5.003 1.00 97.12 349 ASN A N 1
ATOM 2723 C CA . ASN A 1 349 ? -1.752 -8.906 6.386 1.00 97.12 349 ASN A CA 1
ATOM 2724 C C . ASN A 1 349 ? -1.931 -10.362 6.813 1.00 97.12 349 ASN A C 1
ATOM 2726 O O . ASN A 1 349 ? -1.491 -10.733 7.897 1.00 97.12 349 ASN A O 1
ATOM 2730 N N . TRP A 1 350 ? -2.494 -11.203 5.938 1.00 97.62 350 TRP A N 1
ATOM 2731 C CA . TRP A 1 350 ? -2.580 -12.647 6.162 1.00 97.62 350 TRP A CA 1
ATOM 2732 C C . TRP A 1 350 ? -1.194 -13.286 6.342 1.00 97.62 350 TRP A C 1
ATOM 2734 O O . TRP A 1 350 ? -0.966 -14.022 7.302 1.00 97.62 350 TRP A O 1
ATOM 2744 N N . ALA A 1 351 ? -0.249 -12.990 5.447 1.00 98.00 351 ALA A N 1
ATOM 2745 C CA . ALA A 1 351 ? 1.095 -13.548 5.504 1.00 98.00 351 ALA A CA 1
ATOM 2746 C C . ALA A 1 351 ? 1.887 -12.985 6.689 1.00 98.00 351 ALA A C 1
ATOM 2748 O O . ALA A 1 351 ? 2.555 -13.744 7.384 1.00 98.00 351 ALA A O 1
ATOM 2749 N N . ALA A 1 352 ? 1.809 -11.680 6.963 1.00 97.69 352 ALA A N 1
ATOM 2750 C CA . ALA A 1 352 ? 2.487 -11.096 8.117 1.00 97.69 352 ALA A CA 1
ATOM 2751 C C . ALA A 1 352 ? 1.995 -11.715 9.436 1.00 97.69 352 ALA A C 1
ATOM 2753 O O . ALA A 1 352 ? 2.819 -12.053 10.283 1.00 97.69 352 ALA A O 1
ATOM 2754 N N . ASP A 1 353 ? 0.684 -11.929 9.575 1.00 97.06 353 ASP A N 1
ATOM 2755 C CA . ASP A 1 353 ? 0.082 -12.570 10.748 1.00 97.06 353 ASP A CA 1
ATOM 2756 C C . ASP A 1 353 ? 0.482 -14.047 10.880 1.00 97.06 353 ASP A C 1
ATOM 2758 O O . ASP A 1 353 ? 0.853 -14.510 11.955 1.00 97.06 353 ASP A O 1
ATOM 2762 N N . LEU A 1 354 ? 0.519 -14.781 9.763 1.00 96.88 354 LEU A N 1
ATOM 2763 C CA . LEU A 1 354 ? 0.982 -16.169 9.738 1.00 96.88 354 LEU A CA 1
ATOM 2764 C C . LEU A 1 354 ? 2.453 -16.304 10.166 1.00 96.88 354 LEU A C 1
ATOM 2766 O O . LEU A 1 354 ? 2.826 -17.264 10.844 1.00 96.88 354 LEU A O 1
ATOM 2770 N N . LEU A 1 355 ? 3.305 -15.378 9.725 1.00 96.31 355 LEU A N 1
ATOM 2771 C CA . LEU A 1 355 ? 4.754 -15.448 9.923 1.00 96.31 355 LEU A CA 1
ATOM 2772 C C . LEU A 1 355 ? 5.217 -14.865 11.261 1.00 96.31 355 LEU A C 1
ATOM 2774 O O . LEU A 1 355 ? 6.258 -15.293 11.773 1.00 96.31 355 LEU A O 1
ATOM 2778 N N . PHE A 1 356 ? 4.465 -13.899 11.785 1.00 96.38 356 PHE A N 1
ATOM 2779 C CA . PHE A 1 356 ? 4.718 -13.174 13.027 1.00 96.38 356 PHE A CA 1
ATOM 2780 C C . PHE A 1 356 ? 3.398 -13.021 13.804 1.00 96.38 356 PHE A C 1
ATOM 2782 O O . PHE A 1 356 ? 2.881 -11.910 13.932 1.00 96.38 356 PHE A O 1
ATOM 2789 N N . PRO A 1 357 ? 2.818 -14.119 14.324 1.00 96.75 357 PRO A N 1
ATOM 2790 C CA . PRO A 1 357 ? 1.512 -14.095 14.994 1.00 96.75 357 PRO A CA 1
ATOM 2791 C C . PRO A 1 357 ? 1.493 -13.208 16.244 1.00 96.75 357 PRO A C 1
ATOM 2793 O O . PRO A 1 357 ? 0.450 -12.695 16.643 1.00 96.75 357 PRO A O 1
ATOM 2796 N N . GLU A 1 358 ? 2.650 -12.967 16.862 1.00 95.44 358 GLU A N 1
ATOM 2797 C CA . GLU A 1 358 ? 2.791 -12.012 17.956 1.00 95.44 358 GLU A CA 1
ATOM 2798 C C . GLU A 1 358 ? 2.539 -10.556 17.530 1.00 95.44 358 GLU A C 1
ATOM 2800 O O . GLU A 1 358 ? 2.331 -9.697 18.390 1.00 95.44 358 GLU A O 1
ATOM 2805 N N . TYR A 1 359 ? 2.543 -10.267 16.223 1.00 95.88 359 TYR A N 1
ATOM 2806 C CA . TYR A 1 359 ? 2.237 -8.944 15.692 1.00 95.88 359 TYR A CA 1
ATOM 2807 C C . TYR A 1 359 ? 0.7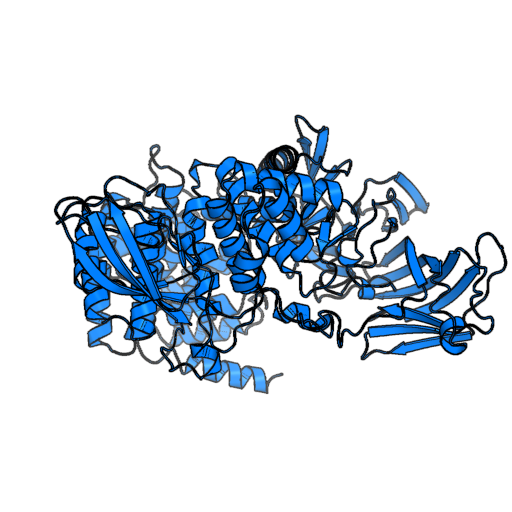43 -8.698 15.600 1.00 95.88 359 TYR A C 1
ATOM 2809 O O . TYR A 1 359 ? 0.395 -7.528 15.643 1.00 95.88 359 TYR A O 1
ATOM 2817 N N . LYS A 1 360 ? -0.120 -9.721 15.504 1.00 96.31 360 LYS A N 1
ATOM 2818 C CA . LYS A 1 360 ? -1.576 -9.553 15.329 1.00 96.31 360 LYS A CA 1
ATOM 2819 C C . LYS A 1 360 ? -1.927 -8.587 14.194 1.00 96.31 360 LYS A C 1
ATOM 2821 O O . LYS A 1 360 ? -2.592 -7.561 14.393 1.00 96.31 360 LYS A O 1
ATOM 2826 N N . MET A 1 361 ? -1.351 -8.829 13.017 1.00 96.44 361 MET A N 1
ATOM 2827 C CA . MET A 1 361 ? -1.542 -7.948 11.859 1.00 96.44 361 MET A CA 1
ATOM 2828 C C . MET A 1 361 ? -2.959 -8.069 11.307 1.00 96.44 361 MET A C 1
ATOM 2830 O O . MET A 1 361 ? -3.510 -7.089 10.804 1.00 96.44 361 MET A O 1
ATOM 2834 N N . TRP A 1 362 ? -3.581 -9.241 11.458 1.00 95.75 362 TRP A N 1
ATOM 2835 C CA . TRP A 1 362 ? -4.953 -9.450 11.018 1.00 95.75 362 TRP A CA 1
ATOM 2836 C C . TRP A 1 362 ? -5.952 -8.588 11.801 1.00 95.75 362 TRP A C 1
ATOM 2838 O O . TRP A 1 362 ? -6.856 -7.990 11.217 1.00 95.75 362 TRP A O 1
ATOM 2848 N N . GLU A 1 363 ? -5.767 -8.443 13.113 1.00 95.12 363 GLU A N 1
ATOM 2849 C CA . GLU A 1 363 ? -6.602 -7.584 13.954 1.00 95.12 363 GLU A CA 1
ATOM 2850 C C . GLU A 1 363 ? -6.395 -6.092 13.644 1.00 95.12 363 GLU A C 1
ATOM 2852 O O . GLU A 1 363 ? -7.370 -5.335 13.565 1.00 95.12 363 GLU A O 1
ATOM 2857 N N . GLN A 1 364 ? -5.147 -5.680 13.382 1.00 96.25 364 GLN A N 1
ATOM 2858 C CA . GLN A 1 364 ? -4.795 -4.305 12.982 1.00 96.25 364 GLN A CA 1
ATOM 2859 C C . GLN A 1 364 ? -5.384 -3.894 11.629 1.00 96.25 364 GLN A C 1
ATOM 2861 O O . GLN A 1 364 ? -5.529 -2.701 11.356 1.00 96.25 364 GLN A O 1
ATOM 2866 N N . PHE A 1 365 ? -5.799 -4.847 10.790 1.00 95.56 365 PHE A N 1
ATOM 2867 C CA . PHE A 1 365 ? -6.475 -4.557 9.523 1.00 95.56 365 PHE A CA 1
ATOM 2868 C C . PHE A 1 365 ? -7.684 -3.622 9.710 1.00 95.56 365 PHE A C 1
ATOM 2870 O O . PHE A 1 365 ? -7.961 -2.765 8.869 1.00 95.56 365 PHE A O 1
ATOM 2877 N N . THR A 1 366 ? -8.399 -3.762 10.829 1.00 93.81 366 THR A N 1
ATOM 2878 C CA . THR A 1 366 ? -9.618 -2.999 11.142 1.00 93.81 366 THR A CA 1
ATOM 2879 C C . THR A 1 366 ? -9.338 -1.510 11.369 1.00 93.81 366 THR A C 1
ATOM 2881 O O . THR A 1 366 ? -10.068 -0.645 10.883 1.00 93.81 366 THR A O 1
ATOM 2884 N N . THR A 1 367 ? -8.277 -1.194 12.102 1.00 92.75 367 THR A N 1
ATOM 2885 C CA . THR A 1 367 ? -7.877 0.173 12.470 1.00 92.75 367 THR A CA 1
ATOM 2886 C C . THR A 1 367 ? -6.942 0.816 11.444 1.00 92.75 367 THR A C 1
ATOM 2888 O O . THR A 1 367 ? -6.906 2.044 11.354 1.00 92.75 367 THR A O 1
ATOM 2891 N N . GLY A 1 368 ? -6.256 0.008 10.630 1.00 93.69 368 GLY A N 1
ATOM 2892 C CA . GLY A 1 368 ? -5.452 0.438 9.486 1.00 93.69 368 GLY A CA 1
ATOM 2893 C C . GLY A 1 368 ? -6.255 0.512 8.183 1.00 93.69 368 GLY A C 1
ATOM 2894 O O . GLY A 1 368 ? -6.791 1.567 7.829 1.00 93.69 368 GLY A O 1
ATOM 2895 N N . HIS A 1 369 ? -6.331 -0.611 7.462 1.00 96.25 369 HIS A N 1
ATOM 2896 C CA . HIS A 1 369 ? -6.913 -0.708 6.118 1.00 96.25 369 HIS A CA 1
ATOM 2897 C C . HIS A 1 369 ? -8.399 -0.347 6.088 1.00 96.25 369 HIS A C 1
ATOM 2899 O O . HIS A 1 369 ? -8.797 0.585 5.386 1.00 96.25 369 HIS A O 1
ATOM 2905 N N . LEU A 1 370 ? -9.230 -1.025 6.881 1.00 97.69 370 LEU A N 1
ATOM 2906 C CA . LEU A 1 370 ? -10.674 -0.793 6.854 1.00 97.69 370 LEU A CA 1
ATOM 2907 C C . LEU A 1 370 ? -11.017 0.658 7.229 1.00 97.69 370 LEU A C 1
ATOM 2909 O O . LEU A 1 370 ? -11.812 1.311 6.551 1.00 97.69 370 LEU A O 1
ATOM 2913 N N . ALA A 1 371 ? -10.384 1.208 8.268 1.00 95.50 371 ALA A N 1
ATOM 2914 C CA . ALA A 1 371 ? -10.596 2.597 8.662 1.00 95.50 371 ALA A CA 1
ATOM 2915 C C . ALA A 1 371 ? -10.201 3.597 7.557 1.00 95.50 371 ALA A C 1
ATOM 2917 O O . ALA A 1 371 ? -10.905 4.593 7.355 1.00 95.50 371 ALA A O 1
ATOM 2918 N N . ALA A 1 372 ? -9.105 3.343 6.831 1.00 96.38 372 ALA A N 1
ATOM 2919 C CA . ALA A 1 372 ? -8.680 4.167 5.702 1.00 96.38 372 ALA A CA 1
ATOM 2920 C C . ALA A 1 372 ? -9.678 4.105 4.535 1.00 96.38 372 ALA A C 1
ATOM 2922 O O . ALA A 1 372 ? -10.069 5.161 4.028 1.00 96.38 372 ALA A O 1
ATOM 2923 N N . ALA A 1 373 ? -10.143 2.901 4.182 1.00 97.56 373 ALA A N 1
ATOM 2924 C CA . ALA A 1 373 ? -11.152 2.674 3.149 1.00 97.56 373 ALA A CA 1
ATOM 2925 C C . ALA A 1 373 ? -12.448 3.438 3.455 1.00 97.56 373 ALA A C 1
ATOM 2927 O O . ALA A 1 373 ? -12.861 4.307 2.688 1.00 97.56 373 ALA A O 1
ATOM 2928 N N . LEU A 1 374 ? -13.039 3.200 4.633 1.00 98.00 374 LEU A N 1
ATOM 2929 C CA . LEU A 1 374 ? -14.306 3.822 5.032 1.00 98.00 374 LEU A CA 1
ATOM 2930 C C . LEU A 1 374 ? -14.209 5.349 5.166 1.00 98.00 374 LEU A C 1
ATOM 2932 O O . LEU A 1 374 ? -15.217 6.043 5.069 1.00 98.00 374 LEU A O 1
ATOM 2936 N N . ARG A 1 375 ? -13.021 5.906 5.432 1.00 95.81 375 ARG A N 1
ATOM 2937 C CA . ARG A 1 375 ? -12.840 7.362 5.516 1.00 95.81 375 ARG A CA 1
ATOM 2938 C C . ARG A 1 375 ? -12.927 8.025 4.143 1.00 95.81 375 ARG A C 1
ATOM 2940 O O . ARG A 1 375 ? -13.544 9.082 4.043 1.00 95.81 375 ARG A O 1
ATOM 2947 N N . LEU A 1 376 ? -12.283 7.445 3.130 1.00 96.00 376 LEU A N 1
ATOM 2948 C CA . LEU A 1 376 ? -12.275 7.990 1.771 1.00 96.00 376 LEU A CA 1
ATOM 2949 C C . LEU A 1 376 ? -13.607 7.726 1.057 1.00 96.00 376 LEU A C 1
ATOM 2951 O O . LEU A 1 376 ? -14.168 8.627 0.439 1.00 96.00 376 LEU A O 1
ATOM 2955 N N . ASP A 1 377 ? -14.149 6.521 1.221 1.00 97.50 377 ASP A N 1
ATOM 2956 C CA . ASP A 1 377 ? -15.356 6.050 0.531 1.00 97.50 377 ASP A CA 1
ATOM 2957 C C . ASP A 1 377 ? -16.666 6.640 1.095 1.00 97.50 377 ASP A C 1
ATOM 2959 O O . ASP A 1 377 ? -17.730 6.541 0.490 1.00 97.50 377 ASP A O 1
ATOM 2963 N N . ALA A 1 378 ? -16.593 7.325 2.242 1.00 97.25 378 ALA A N 1
ATOM 2964 C CA . ALA A 1 378 ? -17.704 8.088 2.817 1.00 97.25 378 ALA A CA 1
ATOM 2965 C C . ALA A 1 378 ? -17.850 9.504 2.219 1.00 97.25 378 ALA A C 1
ATOM 2967 O O . ALA A 1 378 ? -18.629 10.314 2.734 1.00 97.25 378 ALA A O 1
ATOM 2968 N N . LEU A 1 379 ? -17.061 9.856 1.198 1.00 95.75 379 LEU A N 1
ATOM 2969 C CA . LEU A 1 379 ? -17.128 11.141 0.499 1.00 95.75 379 LEU A CA 1
ATOM 2970 C C . LEU A 1 379 ? -17.921 11.003 -0.806 1.00 95.75 379 LEU A C 1
ATOM 2972 O O . LEU A 1 379 ? -17.760 10.034 -1.543 1.00 95.75 379 LEU A O 1
ATOM 2976 N N . LYS A 1 380 ? -18.705 12.031 -1.164 1.00 92.69 380 LYS A N 1
ATOM 2977 C CA . LYS A 1 380 ? -19.409 12.090 -2.465 1.00 92.69 380 LYS A CA 1
ATOM 2978 C C . LYS A 1 380 ? -18.463 12.077 -3.674 1.00 92.69 380 LYS A C 1
ATOM 2980 O O . LYS A 1 380 ? -18.905 11.785 -4.778 1.00 92.69 380 LYS A O 1
ATOM 2985 N N . SER A 1 381 ? -17.194 12.430 -3.462 1.00 92.88 381 SER A N 1
ATOM 2986 C CA . SER A 1 381 ? -16.131 12.466 -4.471 1.00 92.88 381 SER A CA 1
ATOM 2987 C C . SER A 1 381 ? -15.326 11.166 -4.569 1.00 92.88 381 SER A C 1
ATOM 2989 O O . SER A 1 381 ? -14.243 11.189 -5.143 1.00 92.88 381 SER A O 1
ATOM 2991 N N . SER A 1 382 ? -15.779 10.080 -3.939 1.00 95.06 382 SER A N 1
ATOM 2992 C CA . SER A 1 382 ? -15.135 8.770 -4.067 1.00 95.06 382 SER A CA 1
ATOM 2993 C C . SER A 1 382 ? -15.384 8.158 -5.463 1.00 95.06 382 SER A C 1
ATOM 2995 O O . SER A 1 382 ? -15.831 8.842 -6.387 1.00 95.06 382 SER A O 1
ATOM 2997 N N . HIS A 1 383 ? -15.097 6.870 -5.634 1.00 94.81 383 HIS A N 1
ATOM 2998 C CA . HIS A 1 383 ? -15.344 6.110 -6.855 1.00 94.81 383 HIS A CA 1
ATOM 2999 C C . HIS A 1 383 ? -15.613 4.622 -6.531 1.00 94.81 383 HIS A C 1
ATOM 3001 O O . HIS A 1 383 ? -15.301 4.165 -5.430 1.00 94.81 383 HIS A O 1
ATOM 3007 N N . PRO A 1 384 ? -16.249 3.849 -7.436 1.00 95.69 384 PRO A N 1
ATOM 3008 C CA . PRO A 1 384 ? -16.313 2.386 -7.311 1.00 95.69 384 PRO A CA 1
ATOM 3009 C C . PRO A 1 384 ? -14.909 1.764 -7.332 1.00 95.69 384 PRO A C 1
ATOM 3011 O O . PRO A 1 384 ? -13.985 2.365 -7.875 1.00 95.69 384 PRO A O 1
ATOM 3014 N N . ILE A 1 385 ? -14.753 0.549 -6.799 1.00 95.69 385 ILE A N 1
ATOM 3015 C CA . ILE A 1 385 ? -13.478 -0.189 -6.903 1.00 95.69 385 ILE A CA 1
ATOM 3016 C C . ILE A 1 385 ? -13.140 -0.425 -8.382 1.00 95.69 385 ILE A C 1
ATOM 3018 O O . ILE A 1 385 ? -12.023 -0.162 -8.815 1.00 95.69 385 ILE A O 1
ATOM 3022 N N . GLU A 1 386 ? -14.125 -0.861 -9.170 1.00 92.94 386 GLU A N 1
ATOM 3023 C CA . GLU A 1 386 ? -14.019 -0.918 -10.625 1.00 92.94 386 GLU A CA 1
ATOM 3024 C C . GLU A 1 386 ? -14.477 0.396 -11.246 1.00 92.94 386 GLU A C 1
ATOM 3026 O O . GLU A 1 386 ? -15.665 0.642 -11.470 1.00 92.94 386 GLU A O 1
ATOM 3031 N N . VAL A 1 387 ? -13.505 1.242 -11.555 1.00 88.06 387 VAL A N 1
ATOM 3032 C CA . VAL A 1 387 ? -13.721 2.525 -12.219 1.00 88.06 387 VAL A CA 1
ATOM 3033 C C . VAL A 1 387 ? -13.365 2.424 -13.704 1.00 88.06 387 VAL A C 1
ATOM 3035 O O . VAL A 1 387 ? -12.305 1.900 -14.049 1.00 88.06 387 VAL A O 1
ATOM 3038 N N . PRO A 1 388 ? -14.228 2.896 -14.624 1.00 89.00 388 PRO A N 1
ATOM 3039 C CA . PRO A 1 388 ? -13.877 2.970 -16.036 1.00 89.00 388 PRO A CA 1
ATOM 3040 C C . PRO A 1 388 ? -12.646 3.858 -16.252 1.00 89.00 388 PRO A C 1
ATOM 3042 O O . PRO A 1 388 ? -12.661 5.028 -15.886 1.00 89.00 388 PRO A O 1
ATOM 3045 N N . ILE A 1 389 ? -11.611 3.296 -16.879 1.00 88.88 389 ILE A N 1
ATOM 3046 C CA . ILE A 1 389 ? -10.384 4.004 -17.264 1.00 88.88 389 ILE A CA 1
ATOM 3047 C C . ILE A 1 389 ? -10.333 4.075 -18.789 1.00 88.88 389 ILE A C 1
ATOM 3049 O O . ILE A 1 389 ? -10.196 3.042 -19.456 1.00 88.88 389 ILE A O 1
ATOM 3053 N N . HIS A 1 390 ? -10.469 5.278 -19.344 1.00 89.00 390 HIS A N 1
ATOM 3054 C CA . HIS A 1 390 ? -10.481 5.513 -20.788 1.00 89.00 390 HIS A CA 1
ATOM 3055 C C . HIS A 1 390 ? -9.082 5.813 -21.314 1.00 89.00 390 HIS A C 1
ATOM 3057 O O . HIS A 1 390 ? -8.651 5.235 -22.316 1.00 89.00 390 HIS A O 1
ATOM 3063 N N . HIS A 1 391 ? -8.370 6.705 -20.635 1.00 88.19 391 HIS A N 1
ATOM 3064 C CA . HIS A 1 391 ? -6.968 6.997 -20.895 1.00 88.19 391 HIS A CA 1
ATOM 3065 C C . HIS A 1 391 ? -6.135 6.383 -19.790 1.00 88.19 391 HIS A C 1
ATOM 3067 O O . HIS A 1 391 ? -6.481 6.494 -18.618 1.00 88.19 391 HIS A O 1
ATOM 3073 N N . ALA A 1 392 ? -5.043 5.720 -20.157 1.00 84.94 392 ALA A N 1
ATOM 3074 C CA . ALA A 1 392 ? -4.237 5.017 -19.178 1.00 84.94 392 ALA A CA 1
ATOM 3075 C C . ALA A 1 392 ? -3.731 5.973 -18.085 1.00 84.94 392 ALA A C 1
ATOM 3077 O O . ALA A 1 392 ? -3.659 5.576 -16.933 1.00 84.94 392 ALA A O 1
ATOM 3078 N N . GLU A 1 393 ? -3.454 7.238 -18.415 1.00 86.62 393 GLU A N 1
ATOM 3079 C CA . GLU A 1 393 ? -2.975 8.270 -17.486 1.00 86.62 393 GLU A CA 1
ATOM 3080 C C . GLU A 1 393 ? -3.954 8.574 -16.338 1.00 86.62 393 GLU A C 1
ATOM 3082 O O . GLU A 1 393 ? -3.560 9.159 -15.330 1.00 86.62 393 GLU A O 1
ATOM 3087 N N . GLU A 1 394 ? -5.227 8.192 -16.473 1.00 88.50 394 GLU A N 1
ATOM 3088 C CA . GLU A 1 394 ? -6.232 8.318 -15.412 1.00 88.50 394 GLU A CA 1
ATOM 3089 C C . GLU A 1 394 ? -5.963 7.346 -14.254 1.00 88.50 394 GLU A C 1
ATOM 3091 O O . GLU A 1 394 ? -6.450 7.577 -13.149 1.00 88.50 394 GLU A O 1
ATOM 3096 N N . VAL A 1 395 ? -5.164 6.292 -14.467 1.00 88.50 395 VAL A N 1
ATOM 3097 C CA . VAL A 1 395 ? -4.917 5.262 -13.450 1.00 88.50 395 VAL A CA 1
ATOM 3098 C C . VAL A 1 395 ? -4.239 5.808 -12.191 1.00 88.50 395 VAL A C 1
ATOM 3100 O O . VAL A 1 395 ? -4.572 5.391 -11.087 1.00 88.50 395 VAL A O 1
ATOM 3103 N N . GLU A 1 396 ? -3.366 6.809 -12.322 1.00 88.00 396 GLU A N 1
ATOM 3104 C CA . GLU A 1 396 ? -2.706 7.470 -11.184 1.00 88.00 396 GLU A CA 1
ATOM 3105 C C . GLU A 1 396 ? -3.714 8.070 -10.185 1.00 88.00 396 GLU A C 1
ATOM 3107 O O . GLU A 1 396 ? -3.398 8.266 -9.015 1.00 88.00 396 GLU A O 1
ATOM 3112 N N . GLN A 1 397 ? -4.950 8.347 -10.621 1.00 86.62 397 GLN A N 1
ATOM 3113 C CA . GLN A 1 397 ? -6.011 8.870 -9.755 1.00 86.62 397 GLN A CA 1
ATOM 3114 C C . GLN A 1 397 ? -6.657 7.794 -8.878 1.00 86.62 397 GLN A C 1
ATOM 3116 O O . GLN A 1 397 ? -7.367 8.144 -7.939 1.00 86.62 397 GLN A O 1
ATOM 3121 N N . VAL A 1 398 ? -6.436 6.515 -9.193 1.00 87.94 398 VAL A N 1
ATOM 3122 C CA . VAL A 1 398 ? -7.111 5.373 -8.559 1.00 87.94 398 VAL A CA 1
ATOM 3123 C C . VAL A 1 398 ? -6.129 4.448 -7.833 1.00 87.94 398 VAL A C 1
ATOM 3125 O O . VAL A 1 398 ? -6.547 3.462 -7.229 1.00 87.94 398 VAL A O 1
ATOM 3128 N N . PHE A 1 399 ? -4.834 4.789 -7.814 1.00 86.25 399 PHE A N 1
ATOM 3129 C CA . PHE A 1 399 ? -3.849 4.277 -6.853 1.00 86.25 399 PHE A CA 1
ATOM 3130 C C . PHE A 1 399 ? -4.073 4.914 -5.469 1.00 86.25 399 PHE A C 1
ATOM 3132 O O . PHE A 1 399 ? -3.283 5.721 -4.975 1.00 86.25 399 PHE A O 1
ATOM 3139 N N . ASP A 1 400 ? -5.205 4.592 -4.848 1.00 91.00 400 ASP A N 1
ATOM 3140 C CA . ASP A 1 400 ? -5.653 5.210 -3.605 1.00 91.00 400 ASP A CA 1
ATOM 3141 C C . ASP A 1 400 ? -6.216 4.192 -2.594 1.00 91.00 400 ASP A C 1
ATOM 3143 O O . ASP A 1 400 ? -6.201 2.976 -2.791 1.00 91.00 400 ASP A O 1
ATOM 3147 N N . ALA A 1 401 ? -6.741 4.675 -1.466 1.00 93.94 401 ALA A N 1
ATOM 3148 C CA . ALA A 1 401 ? -7.274 3.789 -0.431 1.00 93.94 401 ALA A CA 1
ATOM 3149 C C . ALA A 1 401 ? -8.495 2.956 -0.884 1.00 93.94 401 ALA A C 1
ATOM 3151 O O . ALA A 1 401 ? -8.862 2.012 -0.182 1.00 93.94 401 ALA A O 1
ATOM 3152 N N . ILE A 1 402 ? -9.134 3.261 -2.017 1.00 96.44 402 ILE A N 1
ATOM 3153 C CA . ILE A 1 402 ? -10.212 2.435 -2.563 1.00 96.44 402 ILE A CA 1
ATOM 3154 C C . ILE A 1 402 ? -9.622 1.169 -3.193 1.00 96.44 402 ILE A C 1
ATOM 3156 O O . ILE A 1 402 ? -9.984 0.069 -2.771 1.00 96.44 402 ILE A O 1
ATOM 3160 N N . SER A 1 403 ? -8.674 1.293 -4.125 1.00 94.62 403 SER A N 1
ATOM 3161 C CA . SER A 1 403 ? -8.083 0.124 -4.802 1.00 94.62 403 SER A CA 1
ATOM 3162 C C . SER A 1 403 ? -7.347 -0.808 -3.835 1.00 94.62 403 SER A C 1
ATOM 3164 O O . SER A 1 403 ? -7.537 -2.021 -3.894 1.00 94.62 403 SER A O 1
ATOM 3166 N N . TYR A 1 404 ? -6.583 -0.242 -2.894 1.00 97.06 404 TYR A N 1
ATOM 3167 C CA . TYR A 1 404 ? -5.823 -1.002 -1.897 1.00 97.06 404 TYR A CA 1
ATOM 3168 C C . TYR A 1 404 ? -6.708 -1.433 -0.722 1.00 97.06 404 TYR A C 1
ATOM 3170 O O . TYR A 1 404 ? -7.002 -2.611 -0.511 1.00 97.06 404 TYR A O 1
ATOM 3178 N N . CYS A 1 405 ? -7.172 -0.464 0.073 1.00 98.12 405 CYS A N 1
ATOM 3179 C CA . CYS A 1 405 ? -7.769 -0.757 1.371 1.00 98.12 405 CYS A CA 1
ATOM 3180 C C . CYS A 1 405 ? -9.217 -1.253 1.257 1.00 98.12 405 CYS A C 1
ATOM 3182 O O . CYS A 1 405 ? -9.582 -2.202 1.956 1.00 98.12 405 CYS A O 1
ATOM 3184 N N . LYS A 1 406 ? -10.055 -0.649 0.397 1.00 98.31 406 LYS A N 1
ATOM 3185 C CA . LYS A 1 406 ? -11.428 -1.144 0.174 1.00 98.31 406 LYS A CA 1
ATOM 3186 C C . LYS A 1 406 ? -11.392 -2.477 -0.574 1.00 98.31 406 LYS A C 1
ATOM 3188 O O . LYS A 1 406 ? -12.074 -3.402 -0.141 1.00 98.31 406 LYS A O 1
ATOM 3193 N N . GLY A 1 407 ? -10.544 -2.603 -1.600 1.00 97.75 407 GLY A N 1
ATOM 3194 C CA . GLY A 1 407 ? -10.274 -3.865 -2.298 1.00 97.75 407 GLY A CA 1
ATOM 3195 C C . GLY A 1 407 ? -9.904 -5.000 -1.337 1.00 97.75 407 GLY A C 1
ATOM 3196 O O . GLY A 1 407 ? -10.589 -6.023 -1.299 1.00 97.75 407 GLY A O 1
ATOM 3197 N N . GLY A 1 408 ? -8.909 -4.784 -0.470 1.00 98.06 408 GLY A N 1
ATOM 3198 C CA . GLY A 1 408 ? -8.515 -5.756 0.555 1.00 98.06 408 GLY A CA 1
ATOM 3199 C C . GLY A 1 408 ? -9.602 -6.033 1.600 1.00 98.06 408 GLY A C 1
ATOM 3200 O O . GLY A 1 408 ? -9.758 -7.170 2.046 1.00 98.06 408 GLY A O 1
ATOM 3201 N N . SER A 1 409 ? -10.406 -5.029 1.971 1.00 98.31 409 SER A N 1
ATOM 3202 C CA . SER A 1 409 ? -11.528 -5.208 2.911 1.00 98.31 409 SER A CA 1
ATOM 3203 C C . SER A 1 409 ? -12.644 -6.064 2.307 1.00 98.31 409 SER A C 1
ATOM 3205 O O . SER A 1 409 ? -13.199 -6.927 2.981 1.00 98.31 409 SER A O 1
ATOM 3207 N N . VAL A 1 410 ? -12.946 -5.872 1.022 1.00 98.00 410 VAL A N 1
ATOM 3208 C CA . VAL A 1 410 ? -13.914 -6.686 0.276 1.00 98.00 410 VAL A CA 1
ATOM 3209 C C . VAL A 1 410 ? -13.380 -8.110 0.063 1.00 98.00 410 VAL A C 1
ATOM 3211 O O . VAL A 1 410 ? -14.139 -9.067 0.219 1.00 98.00 410 VAL A O 1
ATOM 3214 N N . ALA A 1 411 ? -12.073 -8.281 -0.176 1.00 97.94 411 ALA A N 1
ATOM 3215 C CA . ALA A 1 411 ? -11.421 -9.594 -0.197 1.00 97.94 411 ALA A CA 1
ATOM 3216 C C . ALA A 1 411 ? -11.515 -10.312 1.168 1.00 97.94 411 ALA A C 1
ATOM 3218 O O . ALA A 1 411 ? -11.868 -11.491 1.236 1.00 97.94 411 ALA A O 1
ATOM 3219 N N . ARG A 1 412 ? -11.293 -9.591 2.277 1.00 97.50 412 ARG A N 1
ATOM 3220 C CA . ARG A 1 412 ? -11.492 -10.108 3.642 1.00 97.50 412 ARG A CA 1
ATOM 3221 C C . ARG A 1 412 ? -12.952 -10.488 3.895 1.00 97.50 412 ARG A C 1
ATOM 3223 O O . ARG A 1 412 ? -13.209 -11.539 4.483 1.00 97.50 412 ARG A O 1
ATOM 3230 N N . MET A 1 413 ? -13.904 -9.675 3.443 1.00 97.81 413 MET A N 1
ATOM 3231 C CA . MET A 1 413 ? -15.333 -9.965 3.565 1.00 97.81 413 MET A CA 1
ATOM 3232 C C . MET A 1 413 ? -15.702 -11.260 2.837 1.00 97.81 413 MET A C 1
ATOM 3234 O O . MET A 1 413 ? -16.267 -12.163 3.454 1.00 97.81 413 MET A O 1
ATOM 3238 N N . ILE A 1 414 ? -15.345 -11.392 1.555 1.00 97.06 414 ILE A N 1
ATOM 3239 C CA . ILE A 1 414 ? -15.693 -12.592 0.786 1.00 97.06 414 ILE A CA 1
ATOM 3240 C C . ILE A 1 414 ? -14.972 -13.832 1.324 1.00 97.06 414 ILE A C 1
ATOM 3242 O O . ILE A 1 414 ? -15.582 -14.888 1.420 1.00 97.06 414 ILE A O 1
ATOM 3246 N N . GLN A 1 415 ? -13.729 -13.715 1.803 1.00 96.75 415 GLN A N 1
ATOM 3247 C CA . GLN A 1 415 ? -13.038 -14.814 2.485 1.00 96.75 415 GLN A CA 1
ATOM 3248 C C . GLN A 1 415 ? -13.824 -15.342 3.698 1.00 96.75 415 GLN A C 1
ATOM 3250 O O . GLN A 1 415 ? -13.861 -16.553 3.916 1.00 96.75 415 GLN A O 1
ATOM 3255 N N . ASN A 1 416 ? -14.456 -14.464 4.481 1.00 94.81 416 ASN A N 1
ATOM 3256 C CA . ASN A 1 416 ? -15.288 -14.878 5.615 1.00 94.81 416 ASN A CA 1
ATOM 3257 C C . ASN A 1 416 ? -16.604 -15.517 5.157 1.00 94.81 416 ASN A C 1
ATOM 3259 O O . ASN A 1 416 ? -17.006 -16.531 5.715 1.00 94.81 416 ASN A O 1
ATOM 3263 N N . VAL A 1 417 ? -17.229 -14.987 4.101 1.00 94.75 417 VAL A N 1
ATOM 3264 C CA . VAL A 1 417 ? -18.454 -15.558 3.515 1.00 94.75 417 VAL A CA 1
ATOM 3265 C C . VAL A 1 417 ? -18.213 -16.960 2.939 1.00 94.75 417 VAL A C 1
ATOM 3267 O O . VAL A 1 417 ? -19.032 -17.855 3.129 1.00 94.75 417 VAL A O 1
ATOM 3270 N N . LEU A 1 418 ? -17.089 -17.168 2.249 1.00 95.00 418 LEU A N 1
ATOM 3271 C CA . LEU A 1 418 ? -16.747 -18.454 1.631 1.00 95.00 418 LEU A CA 1
ATOM 3272 C C . LEU A 1 418 ? -16.123 -19.454 2.615 1.00 95.00 418 LEU A C 1
ATOM 3274 O O . LEU A 1 418 ? -16.140 -20.665 2.382 1.00 95.00 418 LEU A O 1
ATOM 3278 N N . GLY A 1 419 ? -15.497 -18.945 3.674 1.00 94.56 419 GLY A N 1
ATOM 3279 C CA . GLY A 1 419 ? -14.544 -19.682 4.489 1.00 94.56 419 GLY A CA 1
ATOM 3280 C C . GLY A 1 419 ? -13.196 -19.887 3.782 1.00 94.56 419 GLY A C 1
ATOM 3281 O O . GLY A 1 419 ? -13.099 -20.063 2.563 1.00 94.56 419 GLY A O 1
ATOM 3282 N N . MET A 1 420 ? -12.118 -19.937 4.572 1.00 94.88 420 MET A N 1
ATOM 3283 C CA . MET A 1 420 ? -10.735 -19.989 4.067 1.00 94.88 420 MET A CA 1
ATOM 3284 C C . MET A 1 420 ? -10.474 -21.153 3.093 1.00 94.88 420 MET A C 1
ATOM 3286 O O . MET A 1 420 ? -9.710 -21.010 2.140 1.00 94.88 420 MET A O 1
ATOM 3290 N N . LYS A 1 421 ? -11.116 -22.311 3.297 1.00 96.00 421 LYS A N 1
ATOM 3291 C CA . LYS A 1 421 ? -10.924 -23.491 2.439 1.00 96.00 421 LYS A CA 1
ATOM 3292 C C . LYS A 1 421 ? -11.405 -23.248 1.004 1.00 96.00 421 LYS A C 1
ATOM 3294 O O . LYS A 1 421 ? -10.658 -23.534 0.072 1.00 96.00 421 LYS A O 1
ATOM 3299 N N . ALA A 1 422 ? -12.629 -22.746 0.829 1.00 96.50 422 ALA A N 1
ATOM 3300 C CA . ALA A 1 422 ? -13.188 -22.484 -0.497 1.00 96.50 422 ALA A CA 1
ATOM 3301 C C . ALA A 1 422 ? -12.540 -21.249 -1.138 1.00 96.50 422 ALA A C 1
ATOM 3303 O O . ALA A 1 422 ? -12.219 -21.277 -2.325 1.00 96.50 422 ALA A O 1
ATOM 3304 N N . PHE A 1 423 ? -12.249 -20.219 -0.333 1.00 97.69 423 PHE A N 1
ATOM 3305 C CA . PHE A 1 423 ? -11.503 -19.039 -0.771 1.00 97.69 423 PHE A CA 1
ATOM 3306 C C . PHE A 1 423 ? -10.148 -19.423 -1.384 1.00 97.69 423 PHE A C 1
ATOM 3308 O O . PHE A 1 423 ? -9.867 -19.087 -2.535 1.00 97.69 423 PHE A O 1
ATOM 3315 N N . ARG A 1 424 ? -9.339 -20.209 -0.660 1.00 97.81 424 ARG A N 1
ATOM 3316 C CA . ARG A 1 424 ? -8.043 -20.697 -1.148 1.00 97.81 424 ARG A CA 1
ATOM 3317 C C . ARG A 1 424 ? -8.192 -21.583 -2.384 1.00 97.81 424 ARG A C 1
ATOM 3319 O O . ARG A 1 424 ? -7.437 -21.412 -3.331 1.00 97.81 424 ARG A O 1
ATOM 3326 N N . ALA A 1 425 ? -9.157 -22.504 -2.401 1.00 97.44 425 ALA A N 1
ATOM 3327 C CA . ALA A 1 425 ? -9.367 -23.396 -3.543 1.00 97.44 425 ALA A CA 1
ATOM 3328 C C . ALA A 1 425 ? -9.696 -22.632 -4.840 1.00 97.44 425 ALA A C 1
ATOM 3330 O O . ALA A 1 425 ? -9.139 -22.957 -5.888 1.00 97.44 425 ALA A O 1
ATOM 3331 N N . GLY A 1 426 ? -10.538 -21.594 -4.770 1.00 97.69 426 GLY A N 1
ATOM 3332 C CA . GLY A 1 426 ? -10.825 -20.747 -5.931 1.00 97.69 426 GLY A CA 1
ATOM 3333 C C . GLY A 1 426 ? -9.602 -19.958 -6.399 1.00 97.69 426 GLY A C 1
ATOM 3334 O O . GLY A 1 426 ? -9.317 -19.941 -7.592 1.00 97.69 426 GLY A O 1
ATOM 3335 N N . LEU A 1 427 ? -8.804 -19.404 -5.476 1.00 98.00 427 LEU A N 1
ATOM 3336 C CA . LEU A 1 427 ? -7.555 -18.721 -5.836 1.00 98.00 427 LEU A CA 1
ATOM 3337 C C . LEU A 1 427 ? -6.530 -19.661 -6.482 1.00 98.00 427 LEU A C 1
ATOM 3339 O O . LEU A 1 427 ? -5.873 -19.282 -7.444 1.00 98.00 427 LEU A O 1
ATOM 3343 N N . GLN A 1 428 ? -6.412 -20.900 -6.003 1.00 98.25 428 GLN A N 1
ATOM 3344 C CA . GLN A 1 428 ? -5.542 -21.910 -6.614 1.00 98.25 428 GLN A CA 1
ATOM 3345 C C . GLN A 1 428 ? -5.982 -22.260 -8.041 1.00 98.25 428 GLN A C 1
ATOM 3347 O O . GLN A 1 428 ? -5.142 -22.378 -8.934 1.00 98.25 428 GLN A O 1
ATOM 3352 N N . ALA A 1 429 ? -7.291 -22.416 -8.267 1.00 97.75 429 ALA A N 1
ATOM 3353 C CA . ALA A 1 429 ? -7.838 -22.662 -9.598 1.00 97.75 429 ALA A CA 1
ATOM 3354 C C . ALA A 1 429 ? -7.570 -21.476 -10.537 1.00 97.75 429 ALA A C 1
ATOM 3356 O O . ALA A 1 429 ? -7.023 -21.675 -11.620 1.00 97.75 429 ALA A O 1
ATOM 3357 N N . TYR A 1 430 ? -7.848 -20.257 -10.071 1.00 98.06 430 TYR A N 1
ATOM 3358 C CA . TYR A 1 430 ? -7.601 -19.010 -10.793 1.00 98.06 430 TYR A CA 1
ATOM 3359 C C . TYR A 1 430 ? -6.125 -18.847 -11.192 1.00 98.06 430 TYR A C 1
ATOM 3361 O O . TYR A 1 430 ? -5.819 -18.632 -12.363 1.00 98.06 430 TYR A O 1
ATOM 3369 N N . MET A 1 431 ? -5.188 -19.032 -10.253 1.00 97.88 431 MET A N 1
ATOM 3370 C CA . MET A 1 431 ? -3.749 -18.920 -10.536 1.00 97.88 431 MET A CA 1
ATOM 3371 C C . MET A 1 431 ? -3.279 -19.944 -11.567 1.00 97.88 431 MET A C 1
ATOM 3373 O O . MET A 1 431 ? -2.467 -19.627 -12.434 1.00 97.88 431 MET A O 1
ATOM 3377 N N . LYS A 1 432 ? -3.798 -21.172 -11.492 1.00 97.50 432 LYS A N 1
ATOM 3378 C CA . LYS A 1 432 ? -3.457 -22.240 -12.430 1.00 97.50 432 LYS A CA 1
ATOM 3379 C C . LYS A 1 432 ? -4.013 -21.985 -13.830 1.00 97.50 432 LYS A C 1
ATOM 3381 O O . LYS A 1 432 ? -3.331 -22.286 -14.806 1.00 97.50 432 LYS A O 1
ATOM 3386 N N . GLU A 1 433 ? -5.247 -21.499 -13.926 1.00 97.81 433 GLU A N 1
ATOM 3387 C CA . GLU A 1 433 ? -5.933 -21.264 -15.198 1.00 97.81 433 GLU A CA 1
ATOM 3388 C C . GLU A 1 433 ? -5.340 -20.072 -15.952 1.00 97.81 433 GLU A C 1
ATOM 3390 O O . GLU A 1 433 ? -5.060 -20.178 -17.145 1.00 97.81 433 GLU A O 1
ATOM 3395 N N . PHE A 1 434 ? -5.080 -18.971 -15.246 1.00 98.06 434 PHE A N 1
ATOM 3396 C CA . PHE A 1 434 ? -4.701 -17.700 -15.861 1.00 98.06 434 PHE A CA 1
ATOM 3397 C C . PHE A 1 434 ? -3.200 -17.386 -15.799 1.00 98.06 434 PHE A C 1
ATOM 3399 O O . PHE A 1 434 ? -2.788 -16.271 -16.141 1.00 98.06 434 PHE A O 1
ATOM 3406 N N . ALA A 1 435 ? -2.356 -18.344 -15.408 1.00 98.19 435 ALA A N 1
ATOM 3407 C CA . ALA A 1 435 ? -0.907 -18.164 -15.361 1.00 98.19 435 ALA A CA 1
ATOM 3408 C C . ALA A 1 435 ? -0.342 -17.585 -16.676 1.00 98.19 435 ALA A C 1
ATOM 3410 O O . ALA A 1 435 ? -0.590 -18.106 -17.763 1.00 98.19 435 ALA A O 1
ATOM 3411 N N . TYR A 1 436 ? 0.459 -16.520 -16.565 1.00 98.06 436 TYR A N 1
ATOM 3412 C CA . TYR A 1 436 ? 1.083 -15.781 -17.675 1.00 98.06 436 TYR A CA 1
ATOM 3413 C C . TYR A 1 436 ? 0.105 -15.069 -18.620 1.00 98.06 436 TYR A C 1
ATOM 3415 O O . TYR A 1 436 ? 0.478 -14.683 -19.733 1.00 98.06 436 TYR A O 1
ATOM 3423 N N . SER A 1 437 ? -1.137 -14.869 -18.184 1.00 97.69 437 SER A N 1
ATOM 3424 C CA . SER A 1 437 ? -2.188 -14.219 -18.966 1.00 97.69 437 SER A CA 1
ATOM 3425 C C . SER A 1 437 ? -2.794 -13.035 -18.213 1.00 97.69 437 SER A C 1
ATOM 3427 O O . SER A 1 437 ? -2.204 -12.544 -17.240 1.00 97.69 437 SER A O 1
ATOM 3429 N N . ASN A 1 438 ? -3.923 -12.538 -18.715 1.00 97.69 438 ASN A N 1
ATOM 3430 C CA . ASN A 1 438 ? -4.635 -11.412 -18.146 1.00 97.69 438 ASN A CA 1
ATOM 3431 C C . ASN A 1 438 ? -6.090 -11.765 -17.852 1.00 97.69 438 ASN A C 1
ATOM 3433 O O . ASN A 1 438 ? -6.672 -12.568 -18.577 1.00 97.69 438 ASN A O 1
ATOM 3437 N N . THR A 1 439 ? -6.675 -11.109 -16.854 1.00 96.88 439 THR A N 1
ATOM 3438 C CA . THR A 1 439 ? -8.035 -11.389 -16.373 1.00 96.88 439 THR A CA 1
ATOM 3439 C C . THR A 1 439 ? -8.886 -10.133 -16.237 1.00 96.88 439 THR A C 1
ATOM 3441 O O . THR A 1 439 ? -8.386 -9.006 -16.138 1.00 96.88 439 THR A O 1
ATOM 3444 N N . GLU A 1 440 ? -10.196 -10.338 -16.259 1.00 95.00 440 GLU A N 1
ATOM 3445 C CA . GLU A 1 440 ? -11.202 -9.395 -15.777 1.00 95.00 440 GLU A CA 1
ATOM 3446 C C . GLU A 1 440 ? -11.724 -9.870 -14.412 1.00 95.00 440 GLU A C 1
ATOM 3448 O O . GLU A 1 440 ? -11.434 -10.981 -13.963 1.00 95.00 440 GLU A O 1
ATOM 3453 N N . THR A 1 441 ? -12.462 -9.019 -13.702 1.00 92.94 441 THR A N 1
ATOM 3454 C CA . THR A 1 441 ? -12.887 -9.335 -12.334 1.00 92.94 441 THR A CA 1
ATOM 3455 C C . THR A 1 441 ? -13.774 -10.582 -12.269 1.00 92.94 441 THR A C 1
ATOM 3457 O O . THR A 1 441 ? -13.669 -11.388 -11.343 1.00 92.94 441 THR A O 1
ATOM 3460 N N . GLU A 1 442 ? -14.626 -10.765 -13.272 1.00 94.38 442 GLU A N 1
ATOM 3461 C CA . GLU A 1 442 ? -15.567 -11.873 -13.376 1.00 94.38 442 GLU A CA 1
ATOM 3462 C C . GLU A 1 442 ? -14.863 -13.235 -13.409 1.00 94.38 442 GLU A C 1
ATOM 3464 O O . GLU A 1 442 ? -15.395 -14.208 -12.873 1.00 94.38 442 GLU A O 1
ATOM 3469 N N . ASP A 1 443 ? -13.652 -13.310 -13.971 1.00 96.56 443 ASP A N 1
ATOM 3470 C CA . ASP A 1 443 ? -12.853 -14.539 -14.014 1.00 96.56 443 ASP A CA 1
ATOM 3471 C C . ASP A 1 443 ? -12.554 -15.057 -12.599 1.00 96.56 443 ASP A C 1
ATOM 3473 O O . ASP A 1 443 ? -12.635 -16.258 -12.324 1.00 96.56 443 ASP A O 1
ATOM 3477 N N . LEU A 1 444 ? -12.274 -14.142 -11.668 1.00 95.19 444 LEU A N 1
ATOM 3478 C CA . LEU A 1 444 ? -12.022 -14.477 -10.273 1.00 95.19 444 LEU A CA 1
ATOM 3479 C C . LEU A 1 444 ? -13.298 -14.914 -9.544 1.00 95.19 444 LEU A C 1
ATOM 3481 O O . LEU A 1 444 ? -13.275 -15.874 -8.770 1.00 95.19 444 LEU A O 1
ATOM 3485 N N . TRP A 1 445 ? -14.422 -14.241 -9.796 1.00 94.56 445 TRP A N 1
ATOM 3486 C CA . TRP A 1 445 ? -15.708 -14.634 -9.214 1.00 94.56 445 TRP A CA 1
ATOM 3487 C C . TRP A 1 445 ? -16.095 -16.042 -9.654 1.00 94.56 445 TRP A C 1
ATOM 3489 O O . TRP A 1 445 ? -16.389 -16.883 -8.805 1.00 94.56 445 TRP A O 1
ATOM 3499 N N . ASN A 1 446 ? -15.983 -16.330 -10.953 1.00 95.38 446 ASN A N 1
ATOM 3500 C CA . ASN A 1 446 ? -16.269 -17.642 -11.525 1.00 95.38 446 ASN A CA 1
ATOM 3501 C C . ASN A 1 446 ? -15.448 -18.755 -10.852 1.00 95.38 446 ASN A C 1
ATOM 3503 O O . ASN A 1 446 ? -15.982 -19.831 -10.569 1.00 95.38 446 ASN A O 1
ATOM 3507 N N . ALA A 1 447 ? -14.174 -18.500 -10.534 1.00 95.81 447 ALA A N 1
ATOM 3508 C CA . ALA A 1 447 ? -13.327 -19.465 -9.834 1.00 95.81 447 ALA A CA 1
ATOM 3509 C C . ALA A 1 447 ? -13.847 -19.799 -8.419 1.00 95.81 447 ALA A C 1
ATOM 3511 O O . ALA A 1 447 ? -13.816 -20.959 -7.995 1.00 95.81 447 ALA A O 1
ATOM 3512 N N . TRP A 1 448 ? -14.378 -18.818 -7.683 1.00 96.25 448 TRP A N 1
ATOM 3513 C CA . TRP A 1 448 ? -14.979 -19.055 -6.365 1.00 96.25 448 TRP A CA 1
ATOM 3514 C C . TRP A 1 448 ? -16.381 -19.662 -6.421 1.00 96.25 448 TRP A C 1
ATOM 3516 O O . TRP A 1 448 ? -16.703 -20.506 -5.582 1.00 96.25 448 TRP A O 1
ATOM 3526 N N . GLU A 1 449 ? -17.209 -19.301 -7.400 1.00 95.31 449 GLU A N 1
ATOM 3527 C CA . GLU A 1 449 ? -18.520 -19.940 -7.591 1.00 95.31 449 GLU A CA 1
ATOM 3528 C C . GLU A 1 449 ? -18.362 -21.444 -7.850 1.00 95.31 449 GLU A C 1
ATOM 3530 O O . GLU A 1 449 ? -19.078 -22.265 -7.268 1.00 95.31 449 GLU A O 1
ATOM 3535 N N . GLN A 1 450 ? -17.351 -21.822 -8.640 1.00 92.50 450 GLN A N 1
ATOM 3536 C CA . GLN A 1 450 ? -16.984 -23.222 -8.853 1.00 92.50 450 GLN A CA 1
ATOM 3537 C C . GLN A 1 450 ? -16.491 -23.894 -7.562 1.00 92.50 450 GLN A C 1
ATOM 3539 O O . GLN A 1 450 ? -16.907 -25.011 -7.256 1.00 92.50 450 GLN A O 1
ATOM 3544 N N . ALA A 1 451 ? -15.648 -23.222 -6.769 1.00 92.19 451 ALA A N 1
ATOM 3545 C CA . ALA A 1 451 ? -15.099 -23.775 -5.525 1.00 92.19 451 ALA A CA 1
ATOM 3546 C C . ALA A 1 451 ? -16.140 -23.951 -4.398 1.00 92.19 451 ALA A C 1
ATOM 3548 O O . ALA A 1 451 ? -15.920 -24.731 -3.469 1.00 92.19 451 ALA A O 1
ATOM 3549 N N . THR A 1 452 ? -17.259 -23.229 -4.465 1.00 88.50 452 THR A N 1
ATOM 3550 C CA . THR A 1 452 ? -18.311 -23.190 -3.430 1.00 88.50 452 THR A CA 1
ATOM 3551 C C . THR A 1 452 ? -19.559 -23.991 -3.802 1.00 88.50 452 THR A C 1
ATOM 3553 O O . THR A 1 452 ? -20.519 -24.014 -3.034 1.00 88.50 452 THR A O 1
ATOM 3556 N N . ASN A 1 453 ? -19.552 -24.673 -4.953 1.00 82.19 453 ASN A N 1
ATOM 3557 C CA . ASN A 1 453 ? -20.714 -25.352 -5.531 1.00 82.19 453 ASN A CA 1
ATOM 3558 C C . ASN A 1 453 ? -21.929 -24.420 -5.735 1.00 82.19 453 ASN A C 1
ATOM 3560 O O . ASN A 1 453 ? -23.069 -24.830 -5.508 1.00 82.19 453 ASN A O 1
ATOM 3564 N N . GLY A 1 454 ? -21.692 -23.188 -6.201 1.00 80.88 454 GLY A N 1
ATOM 3565 C CA . GLY A 1 454 ? -22.749 -22.295 -6.689 1.00 80.88 454 GLY A CA 1
ATOM 3566 C C . GLY A 1 454 ? -23.256 -21.237 -5.706 1.00 80.88 454 GLY A C 1
ATOM 3567 O O . GLY A 1 454 ? -24.390 -20.782 -5.855 1.00 80.88 454 GLY A O 1
ATOM 3568 N N . MET A 1 455 ? -22.457 -20.819 -4.714 1.00 89.56 455 MET A N 1
ATOM 3569 C CA . MET A 1 455 ? -22.752 -19.572 -3.993 1.00 89.56 455 MET A CA 1
ATOM 3570 C C . MET A 1 455 ? -22.722 -18.399 -4.993 1.00 89.56 455 MET A C 1
ATOM 3572 O O . MET A 1 455 ? -21.826 -18.386 -5.833 1.00 89.56 455 MET A O 1
ATOM 3576 N N . PRO A 1 456 ? -23.650 -17.421 -4.936 1.00 91.44 456 PRO A N 1
ATOM 3577 C CA . PRO A 1 456 ? -23.739 -16.348 -5.932 1.00 91.44 456 PRO A CA 1
ATOM 3578 C C . PRO A 1 456 ? -22.675 -15.262 -5.688 1.00 91.44 456 PRO A C 1
ATOM 3580 O O . PRO A 1 456 ? -22.985 -14.136 -5.293 1.00 91.44 456 PRO A O 1
ATOM 3583 N N . VAL A 1 457 ? -21.400 -15.611 -5.871 1.00 95.62 457 VAL A N 1
ATOM 3584 C CA . VAL A 1 457 ? -20.258 -14.725 -5.601 1.00 95.62 457 VAL A CA 1
ATOM 3585 C C . VAL A 1 457 ? -20.272 -13.523 -6.534 1.00 95.62 457 VAL A C 1
ATOM 3587 O O . VAL A 1 457 ? -20.050 -12.412 -6.059 1.00 95.62 457 VAL A O 1
ATOM 3590 N N . GLY A 1 458 ? -20.592 -13.706 -7.818 1.00 94.00 458 GLY A N 1
ATOM 3591 C CA . GLY A 1 458 ? -20.680 -12.603 -8.772 1.00 94.00 458 GLY A CA 1
ATOM 3592 C C . GLY A 1 458 ? -21.732 -11.566 -8.368 1.00 94.00 458 GLY A C 1
ATOM 3593 O O . GLY A 1 458 ? -21.458 -10.371 -8.397 1.00 94.00 458 GLY A O 1
ATOM 3594 N N . GLU A 1 459 ? -22.904 -12.009 -7.899 1.00 92.75 459 GLU A N 1
ATOM 3595 C CA . GLU A 1 459 ? -23.963 -11.116 -7.397 1.00 92.75 459 GLU A CA 1
ATOM 3596 C C . GLU A 1 459 ? -23.511 -10.338 -6.156 1.00 92.75 459 GLU A C 1
ATOM 3598 O O . GLU A 1 459 ? -23.689 -9.121 -6.090 1.00 92.75 459 GLU A O 1
ATOM 3603 N N . ILE A 1 460 ? -22.925 -11.034 -5.172 1.00 95.50 460 ILE A N 1
ATOM 3604 C CA . ILE A 1 460 ? -22.433 -10.395 -3.950 1.00 95.50 460 ILE A CA 1
ATOM 3605 C C . ILE A 1 460 ? -21.395 -9.344 -4.336 1.00 95.50 460 ILE A C 1
ATOM 3607 O O . ILE A 1 460 ? -21.578 -8.166 -4.040 1.00 95.50 460 ILE A O 1
ATOM 3611 N N . MET A 1 461 ? -20.337 -9.756 -5.034 1.00 96.44 461 MET A N 1
ATOM 3612 C CA . MET A 1 461 ? -19.158 -8.934 -5.285 1.00 96.44 461 MET A CA 1
ATOM 3613 C C . MET A 1 461 ? -19.433 -7.758 -6.217 1.00 96.44 461 MET A C 1
ATOM 3615 O O . MET A 1 461 ? -18.928 -6.672 -5.938 1.00 96.44 461 MET A O 1
ATOM 3619 N N . ALA A 1 462 ? -20.294 -7.911 -7.229 1.00 95.12 462 ALA A N 1
ATOM 3620 C CA . ALA A 1 462 ? -20.682 -6.801 -8.099 1.00 95.12 462 ALA A CA 1
ATOM 3621 C C . ALA A 1 462 ? -21.288 -5.631 -7.303 1.00 95.12 462 ALA A C 1
ATOM 3623 O O . ALA A 1 462 ? -20.972 -4.469 -7.563 1.00 95.12 462 ALA A O 1
ATOM 3624 N N . SER A 1 463 ? -22.079 -5.920 -6.259 1.00 95.69 463 SER A N 1
ATOM 3625 C CA . SER A 1 463 ? -22.639 -4.879 -5.385 1.00 95.69 463 SER A CA 1
ATOM 3626 C C . SER A 1 463 ? -21.581 -4.134 -4.554 1.00 95.69 463 SER A C 1
ATOM 3628 O O . SER A 1 463 ? -21.846 -3.039 -4.067 1.00 95.69 463 SER A O 1
ATOM 3630 N N . TRP A 1 464 ? -20.370 -4.673 -4.404 1.00 97.19 464 TRP A N 1
ATOM 3631 C CA . TRP A 1 464 ? -19.281 -4.041 -3.649 1.00 97.19 464 TRP A CA 1
ATOM 3632 C C . TRP A 1 464 ? -18.217 -3.399 -4.540 1.00 97.19 464 TRP A C 1
ATOM 3634 O O . TRP A 1 464 ? -17.571 -2.441 -4.106 1.00 97.19 464 TRP A O 1
ATOM 3644 N N . THR A 1 465 ? -18.027 -3.902 -5.763 1.00 96.31 465 THR A N 1
ATOM 3645 C CA . THR A 1 465 ? -16.967 -3.438 -6.665 1.00 96.31 465 THR A CA 1
ATOM 3646 C C . THR A 1 465 ? -17.447 -2.418 -7.690 1.00 96.31 465 THR A C 1
ATOM 3648 O O . THR A 1 465 ? -16.714 -1.472 -7.972 1.00 96.31 465 THR A O 1
ATOM 3651 N N . GLU A 1 466 ? -18.667 -2.556 -8.217 1.00 94.62 466 GLU A N 1
ATOM 3652 C CA . GLU A 1 466 ? -19.146 -1.760 -9.360 1.00 94.62 466 GLU A CA 1
ATOM 3653 C C . GLU A 1 466 ? -19.858 -0.458 -8.955 1.00 94.62 466 GLU A C 1
ATOM 3655 O O . GLU A 1 466 ? -20.160 0.383 -9.804 1.00 94.62 466 GLU A O 1
ATOM 3660 N N . GLN A 1 467 ? -20.104 -0.251 -7.658 1.00 93.75 467 GLN A N 1
ATOM 3661 C CA . GLN A 1 467 ? -20.690 0.982 -7.132 1.00 93.75 467 GLN A CA 1
ATOM 3662 C C . GLN A 1 467 ? -19.816 1.658 -6.072 1.00 93.75 467 GLN A C 1
ATOM 3664 O O . GLN A 1 467 ? -19.139 1.027 -5.262 1.00 93.75 467 GLN A O 1
ATOM 3669 N N . MET A 1 468 ? -19.851 2.990 -6.086 1.00 94.62 468 MET A N 1
ATOM 3670 C CA . MET A 1 468 ? -19.163 3.844 -5.117 1.00 94.62 468 MET A CA 1
ATOM 3671 C C . MET A 1 468 ? -19.849 3.804 -3.748 1.00 94.62 468 MET A C 1
ATOM 3673 O O . MET A 1 468 ? -21.084 3.844 -3.680 1.00 94.62 468 MET A O 1
ATOM 3677 N N . GLY A 1 469 ? -19.059 3.897 -2.678 1.00 96.62 469 GLY A N 1
ATOM 3678 C CA . GLY A 1 469 ? -19.551 3.995 -1.311 1.00 96.62 469 GLY A CA 1
ATOM 3679 C C . GLY A 1 469 ? -19.771 2.645 -0.642 1.00 96.62 469 GLY A C 1
ATOM 3680 O O . GLY A 1 469 ? -19.492 1.580 -1.205 1.00 96.62 469 GLY A O 1
ATOM 3681 N N . PHE A 1 470 ? -20.319 2.714 0.567 1.00 98.25 470 PHE A N 1
ATOM 3682 C CA . PHE A 1 470 ? -20.614 1.563 1.408 1.00 98.25 470 PHE A CA 1
ATOM 3683 C C . PHE A 1 470 ? -21.858 1.806 2.284 1.00 98.25 470 PHE A C 1
ATOM 3685 O O . PHE A 1 470 ? -22.251 2.968 2.480 1.00 98.25 470 PHE A O 1
ATOM 3692 N N . PRO A 1 471 ? -22.483 0.744 2.831 1.00 98.19 471 PRO A N 1
ATOM 3693 C CA . PRO A 1 471 ? -23.726 0.894 3.566 1.00 98.19 471 PRO A CA 1
ATOM 3694 C C . PRO A 1 471 ? -23.528 1.361 5.017 1.00 98.19 471 PRO A C 1
ATOM 3696 O O . PRO A 1 471 ? -22.613 0.946 5.733 1.00 98.19 471 PRO A O 1
ATOM 3699 N N . LEU A 1 472 ? -24.461 2.191 5.472 1.00 98.50 472 LEU A N 1
ATOM 3700 C CA . LEU A 1 472 ? -24.881 2.300 6.859 1.00 98.50 472 LEU A CA 1
ATOM 3701 C C . LEU A 1 472 ? -25.949 1.232 7.114 1.00 98.50 472 LEU A C 1
ATOM 3703 O O . LEU A 1 472 ? -27.003 1.258 6.483 1.00 98.50 472 LEU A O 1
ATOM 3707 N N . LEU A 1 473 ? -25.697 0.328 8.058 1.00 98.69 473 LEU A N 1
ATOM 3708 C CA . LEU A 1 473 ? -26.676 -0.641 8.539 1.00 98.69 473 LEU A CA 1
ATOM 3709 C C . LEU A 1 473 ? -27.286 -0.138 9.849 1.00 98.69 473 LEU A C 1
ATOM 3711 O O . LEU A 1 473 ? -26.623 -0.101 10.885 1.00 98.69 473 LEU A O 1
ATOM 3715 N N . LYS A 1 474 ? -28.552 0.263 9.809 1.00 98.50 474 LYS A N 1
ATOM 3716 C CA . LYS A 1 474 ? -29.292 0.780 10.959 1.00 98.50 474 LYS A CA 1
ATOM 3717 C C . LYS A 1 474 ? -30.144 -0.311 11.593 1.00 98.50 474 LYS A C 1
ATOM 3719 O O . LYS A 1 474 ? -30.910 -0.978 10.902 1.00 98.50 474 LYS A O 1
ATOM 3724 N N . VAL A 1 475 ? -30.077 -0.425 12.917 1.00 98.50 475 VAL A N 1
ATOM 3725 C CA . VAL A 1 475 ? -31.048 -1.195 13.700 1.00 98.50 475 VAL A CA 1
ATOM 3726 C C . VAL A 1 475 ? -32.264 -0.312 13.959 1.00 98.50 475 VAL A C 1
ATOM 3728 O O . VAL A 1 475 ? -32.178 0.720 14.622 1.00 98.50 475 VAL A O 1
ATOM 3731 N N . VAL A 1 476 ? -33.399 -0.683 13.374 1.00 98.19 476 VAL A N 1
ATOM 3732 C CA . VAL A 1 476 ? -34.661 0.064 13.469 1.00 98.19 476 VAL A CA 1
ATOM 3733 C C . VAL A 1 476 ? -35.442 -0.336 14.716 1.00 98.19 476 VAL A C 1
ATOM 3735 O O . VAL A 1 476 ? -36.090 0.511 15.331 1.00 98.19 476 VAL A O 1
ATOM 3738 N N . LYS A 1 477 ? -35.409 -1.624 15.067 1.00 96.56 477 LYS A N 1
ATOM 3739 C CA . LYS A 1 477 ? -36.162 -2.194 16.185 1.00 96.56 477 LYS A CA 1
ATOM 3740 C C . LYS A 1 477 ? -35.479 -3.455 16.707 1.00 96.56 477 LYS A C 1
ATOM 3742 O O . LYS A 1 477 ? -34.942 -4.225 15.912 1.00 96.56 477 LYS A O 1
ATOM 3747 N N . GLU A 1 478 ? -35.583 -3.666 18.012 1.00 95.62 478 GLU A N 1
ATOM 3748 C CA . GLU A 1 478 ? -35.193 -4.878 18.731 1.00 95.62 478 GLU A CA 1
ATOM 3749 C C . GLU A 1 478 ? -36.409 -5.468 19.461 1.00 95.62 478 GLU A C 1
ATOM 3751 O O . GLU A 1 478 ? -37.208 -4.741 20.057 1.00 95.62 478 GLU A O 1
ATOM 3756 N N . GLU A 1 479 ? -36.583 -6.785 19.375 1.00 95.69 479 GLU A N 1
ATOM 3757 C CA . GLU A 1 479 ? -37.647 -7.522 20.061 1.00 95.69 479 GLU A CA 1
ATOM 3758 C C . GLU A 1 479 ? -37.038 -8.714 20.792 1.00 95.69 479 GLU A C 1
ATOM 3760 O O . GLU A 1 479 ? -36.722 -9.735 20.183 1.00 95.69 479 GLU A O 1
ATOM 3765 N N . TRP A 1 480 ? -36.846 -8.547 22.099 1.00 94.50 480 TRP A N 1
ATOM 3766 C CA . TRP A 1 480 ? -36.243 -9.546 22.975 1.00 94.50 480 TRP A CA 1
ATOM 3767 C C . TRP A 1 480 ? -37.260 -10.574 23.477 1.00 94.50 480 TRP A C 1
ATOM 3769 O O . TRP A 1 480 ? -38.426 -10.265 23.735 1.00 94.50 480 TRP A O 1
ATOM 3779 N N . SER A 1 481 ? -36.776 -11.798 23.653 1.00 93.00 481 SER A N 1
ATOM 3780 C CA . SER A 1 481 ? -37.435 -12.896 24.353 1.00 93.00 481 SER A CA 1
ATOM 3781 C C . SER A 1 481 ? -36.453 -13.555 25.330 1.00 93.00 481 SER A C 1
ATOM 3783 O O . SER A 1 481 ? -35.284 -13.179 25.401 1.00 93.00 481 SER A O 1
ATOM 3785 N N . ASP A 1 482 ? -36.902 -14.588 26.046 1.00 90.19 482 ASP A N 1
ATOM 3786 C CA . ASP A 1 482 ? -36.056 -15.316 27.001 1.00 90.19 482 ASP A CA 1
ATOM 3787 C C . ASP A 1 482 ? -34.828 -15.995 26.351 1.00 90.19 482 ASP A C 1
ATOM 3789 O O . ASP A 1 482 ? -33.873 -16.325 27.055 1.00 90.19 482 ASP A O 1
ATOM 3793 N N . VAL A 1 483 ? -34.850 -16.248 25.034 1.00 92.69 483 VAL A N 1
ATOM 3794 C CA . VAL A 1 483 ? -33.828 -17.058 24.334 1.00 92.69 483 VAL A CA 1
ATOM 3795 C C . VAL A 1 483 ? -33.244 -16.409 23.079 1.00 92.69 483 VAL A C 1
ATOM 3797 O O . VAL A 1 483 ? -32.180 -16.823 22.622 1.00 92.69 483 VAL A O 1
ATOM 3800 N N . GLU A 1 484 ? -33.923 -15.421 22.504 1.00 94.50 484 GLU A N 1
ATOM 3801 C CA . GLU A 1 484 ? -33.524 -14.786 21.248 1.00 94.50 484 GLU A CA 1
ATOM 3802 C C . GLU A 1 484 ? -33.926 -13.313 21.181 1.00 94.50 484 GLU A C 1
ATOM 3804 O O . GLU A 1 484 ? -34.881 -12.881 21.835 1.00 94.50 484 GLU A O 1
ATOM 3809 N N . VAL A 1 485 ? -33.233 -12.571 20.316 1.00 95.25 485 VAL A N 1
ATOM 3810 C CA . VAL A 1 485 ? -33.604 -11.221 19.892 1.00 95.25 485 VAL A CA 1
ATOM 3811 C C . VAL A 1 485 ? -33.878 -11.192 18.394 1.00 95.25 485 VAL A C 1
ATOM 3813 O O . VAL A 1 485 ? -33.126 -11.747 17.591 1.00 95.25 485 VAL A O 1
ATOM 3816 N N . VAL A 1 486 ? -34.953 -10.510 18.008 1.00 96.81 486 VAL A N 1
ATOM 3817 C CA . VAL A 1 486 ? -35.285 -10.233 16.610 1.00 96.81 486 VAL A CA 1
ATOM 3818 C C . VAL A 1 486 ? -34.945 -8.778 16.297 1.00 96.81 486 VAL A C 1
ATOM 3820 O O . VAL A 1 486 ? -35.511 -7.858 16.889 1.00 96.81 486 VAL A O 1
ATOM 3823 N N . LEU A 1 487 ? -34.021 -8.558 15.359 1.00 97.56 487 LEU A N 1
ATOM 3824 C CA . LEU A 1 487 ? -33.607 -7.228 14.913 1.00 97.56 487 LEU A CA 1
ATOM 3825 C C . LEU A 1 487 ? -34.232 -6.898 13.558 1.00 97.56 487 LEU A C 1
ATOM 3827 O O . LEU A 1 487 ? -34.108 -7.663 12.602 1.00 97.56 487 LEU A O 1
ATOM 3831 N N . THR A 1 488 ? -34.854 -5.725 13.454 1.00 98.44 488 THR A N 1
ATOM 3832 C CA . THR A 1 488 ? -35.251 -5.133 12.168 1.00 98.44 488 THR A CA 1
ATOM 3833 C C . THR A 1 488 ? -34.148 -4.202 11.684 1.00 98.44 488 THR A C 1
ATOM 3835 O O . THR A 1 488 ? -33.773 -3.267 12.392 1.00 98.44 488 THR A O 1
ATOM 3838 N N . LEU A 1 489 ? -33.644 -4.448 10.479 1.00 98.62 489 LEU A N 1
ATOM 3839 C CA . LEU A 1 489 ? -32.505 -3.763 9.881 1.00 98.62 489 LEU A CA 1
ATOM 3840 C C . LEU A 1 489 ? -32.932 -2.931 8.671 1.00 98.62 489 LEU A C 1
ATOM 3842 O O . LEU A 1 489 ? -33.826 -3.328 7.922 1.00 98.62 489 LEU A O 1
ATOM 3846 N N . GLU A 1 490 ? -32.243 -1.817 8.447 1.00 98.50 490 GLU A N 1
ATOM 3847 C CA . GLU A 1 490 ? -32.384 -0.961 7.267 1.00 98.50 490 GLU A CA 1
ATOM 3848 C C . GLU A 1 490 ? -30.997 -0.564 6.747 1.00 98.50 490 GLU A C 1
ATOM 3850 O O . GLU A 1 490 ? -30.137 -0.171 7.537 1.00 98.50 490 GLU A O 1
ATOM 3855 N N . GLN A 1 491 ? -30.775 -0.657 5.433 1.00 98.19 491 GLN A N 1
ATOM 3856 C CA . GLN A 1 491 ? -29.527 -0.220 4.801 1.00 98.19 491 GLN A CA 1
ATOM 3857 C C . GLN A 1 491 ? -29.694 1.095 4.028 1.00 98.19 491 GLN A C 1
ATOM 3859 O O . GLN A 1 491 ? -30.695 1.323 3.346 1.00 98.19 491 GLN A O 1
ATOM 3864 N N . SER A 1 492 ? -28.689 1.962 4.083 1.00 97.75 492 SER A N 1
ATOM 3865 C CA . SER A 1 492 ? -28.606 3.182 3.269 1.00 97.75 492 SER A CA 1
ATOM 3866 C C . SER A 1 492 ? -27.154 3.515 2.939 1.00 97.75 492 SER A C 1
ATOM 3868 O O . SER A 1 492 ? -26.243 2.957 3.538 1.00 97.75 492 SER A O 1
ATOM 3870 N N . TRP A 1 493 ? -26.897 4.405 1.980 1.00 97.75 493 TRP A N 1
ATOM 3871 C CA . TRP A 1 493 ? -25.528 4.841 1.694 1.00 97.75 493 TRP A CA 1
ATOM 3872 C C . TRP A 1 493 ? -25.005 5.759 2.811 1.00 97.75 493 TRP A C 1
ATOM 3874 O O . TRP A 1 493 ? -25.624 6.776 3.125 1.00 97.75 493 TRP A O 1
ATOM 3884 N N . PHE A 1 494 ? -23.855 5.422 3.405 1.00 98.12 494 PHE A N 1
ATOM 3885 C CA . PHE A 1 494 ? -23.215 6.265 4.415 1.00 98.12 494 PHE A CA 1
ATOM 3886 C C . PHE A 1 494 ? -22.431 7.426 3.787 1.00 98.12 494 PHE A C 1
ATOM 3888 O O . PHE A 1 494 ? -21.552 7.218 2.948 1.00 98.12 494 PHE A O 1
ATOM 3895 N N . LEU A 1 495 ? -22.671 8.643 4.281 1.00 97.75 495 LEU A N 1
ATOM 3896 C CA . LEU A 1 495 ? -21.888 9.833 3.955 1.00 97.75 495 LEU A CA 1
ATOM 3897 C C . LEU A 1 495 ? -21.341 10.487 5.221 1.00 97.75 495 LEU A C 1
ATOM 3899 O O . LEU A 1 495 ? -22.058 10.724 6.190 1.00 97.75 495 LEU A O 1
ATOM 3903 N N . SER A 1 496 ? -20.055 10.824 5.196 1.00 96.00 496 SER A N 1
ATOM 3904 C CA . SER A 1 496 ? -19.354 11.383 6.360 1.00 96.00 496 SER A CA 1
ATOM 3905 C C . SER A 1 496 ? -19.802 12.794 6.752 1.00 96.00 496 SER A C 1
ATOM 3907 O O . SER A 1 496 ? -19.552 13.205 7.886 1.00 96.00 496 SER A O 1
ATOM 3909 N N . ASP A 1 497 ? -20.438 13.526 5.836 1.00 94.81 497 ASP A N 1
ATOM 3910 C CA . ASP A 1 497 ? -21.006 14.856 6.064 1.00 94.81 497 ASP A CA 1
ATOM 3911 C C . ASP A 1 497 ? -22.489 14.816 6.471 1.00 94.81 497 ASP A C 1
ATOM 3913 O O . ASP A 1 497 ? -23.065 15.867 6.756 1.00 94.81 497 ASP A O 1
ATOM 3917 N N . GLY A 1 498 ? -23.107 13.628 6.503 1.00 93.81 498 GLY A N 1
ATOM 3918 C CA . GLY A 1 498 ? -24.528 13.460 6.811 1.00 93.81 498 GLY A CA 1
ATOM 3919 C C . GLY A 1 498 ? -25.465 14.111 5.792 1.00 93.81 498 GLY A C 1
ATOM 3920 O O . GLY A 1 498 ? -26.633 14.354 6.102 1.00 93.81 498 GLY A O 1
ATOM 3921 N N . ALA A 1 499 ? -24.969 14.462 4.600 1.00 92.12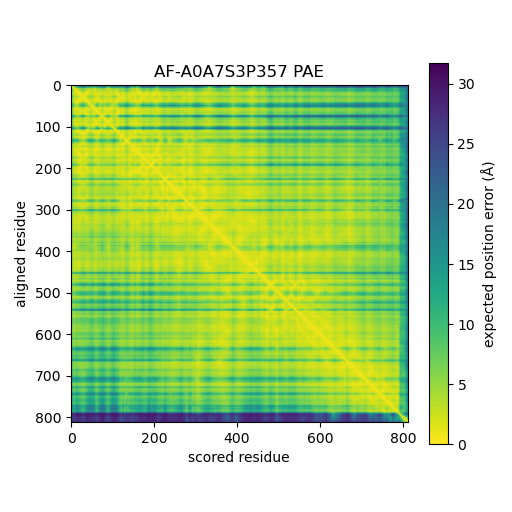 499 ALA A N 1
ATOM 3922 C CA . ALA A 1 499 ? -25.790 15.113 3.595 1.00 92.12 499 ALA A CA 1
ATOM 3923 C C . ALA A 1 499 ? -26.919 14.179 3.125 1.00 92.12 499 ALA A C 1
ATOM 3925 O O . ALA A 1 499 ? -26.700 12.972 2.999 1.00 92.12 499 ALA A O 1
ATOM 3926 N N . PRO A 1 500 ? -28.107 14.723 2.800 1.00 91.00 500 PRO A N 1
ATOM 3927 C CA . PRO A 1 500 ? -29.171 13.919 2.222 1.00 91.00 500 PRO A CA 1
ATOM 3928 C C . PRO A 1 500 ? -28.702 13.281 0.911 1.00 91.00 500 PRO A C 1
ATOM 3930 O O . PRO A 1 500 ? -27.919 13.875 0.148 1.00 91.00 500 PRO A O 1
ATOM 3933 N N . LEU A 1 501 ? -29.189 12.066 0.680 1.00 92.31 501 LEU A N 1
ATOM 3934 C CA . LEU A 1 501 ? -28.984 11.329 -0.555 1.00 92.31 501 LEU A CA 1
ATOM 3935 C C . LEU A 1 501 ? -29.907 11.898 -1.638 1.00 92.31 501 LEU A C 1
ATOM 3937 O O . LEU A 1 501 ? -31.003 12.381 -1.355 1.00 92.31 501 LEU A O 1
ATOM 3941 N N . ASP A 1 502 ? -29.429 11.896 -2.877 1.00 90.69 502 ASP A N 1
ATOM 3942 C CA . ASP A 1 502 ? -30.286 12.108 -4.040 1.00 90.69 502 ASP A CA 1
ATOM 3943 C C . ASP A 1 502 ? -31.017 10.802 -4.399 1.00 90.69 502 ASP A C 1
ATOM 3945 O O . ASP A 1 502 ? -30.728 9.751 -3.826 1.00 90.69 502 ASP A O 1
ATOM 3949 N N . ASP A 1 503 ? -31.939 10.850 -5.365 1.00 90.38 503 ASP A N 1
ATOM 3950 C CA . ASP A 1 503 ? -32.731 9.677 -5.772 1.00 90.38 503 ASP A CA 1
ATOM 3951 C C . ASP A 1 503 ? -31.838 8.467 -6.109 1.00 90.38 503 ASP A C 1
ATOM 3953 O O . ASP A 1 503 ? -32.104 7.346 -5.686 1.00 90.38 503 ASP A O 1
ATOM 3957 N N . LYS A 1 504 ? -30.709 8.705 -6.792 1.00 88.19 504 LYS A N 1
ATOM 3958 C CA . LYS A 1 504 ? -29.732 7.656 -7.123 1.00 88.19 504 LYS A CA 1
ATOM 3959 C C . LYS A 1 504 ? -29.042 7.083 -5.890 1.00 88.19 504 LYS A C 1
ATOM 3961 O O . LYS A 1 504 ? -28.753 5.893 -5.852 1.00 88.19 504 LYS A O 1
ATOM 3966 N N . GLY A 1 505 ? -28.712 7.927 -4.916 1.00 89.25 505 GLY A N 1
ATOM 3967 C CA . GLY A 1 505 ? -28.122 7.510 -3.653 1.00 89.25 505 GLY A CA 1
ATOM 3968 C C . GLY A 1 505 ? -29.086 6.689 -2.798 1.00 89.25 505 GLY A C 1
ATOM 3969 O O . GLY A 1 505 ? -28.651 5.720 -2.181 1.00 89.25 505 GLY A O 1
ATOM 3970 N N . GLU A 1 506 ? -30.375 7.038 -2.789 1.00 91.06 506 GLU A N 1
ATOM 3971 C CA . GLU A 1 506 ? -31.419 6.310 -2.050 1.00 91.06 506 GLU A CA 1
ATOM 3972 C C . GLU A 1 506 ? -31.674 4.900 -2.602 1.00 91.06 506 GLU A C 1
ATOM 3974 O O . GLU A 1 506 ? -31.979 3.978 -1.835 1.00 91.06 506 GLU A O 1
ATOM 3979 N N . GLU A 1 507 ? -31.506 4.734 -3.918 1.00 92.38 507 GLU A N 1
ATOM 3980 C CA . GLU A 1 507 ? -31.638 3.465 -4.644 1.00 92.38 507 GLU A CA 1
ATOM 3981 C C . GLU A 1 507 ? -30.433 2.523 -4.477 1.00 92.38 507 GLU A C 1
ATOM 3983 O O . GLU A 1 507 ? -30.533 1.347 -4.833 1.00 92.38 507 GLU A O 1
ATOM 3988 N N . LYS A 1 508 ? -29.297 2.993 -3.937 1.00 95.38 508 LYS A N 1
ATOM 3989 C CA . LYS A 1 508 ? -28.126 2.130 -3.723 1.00 95.38 508 LYS A CA 1
ATOM 3990 C C . LYS A 1 508 ? -28.423 1.048 -2.690 1.00 95.38 508 LYS A C 1
ATOM 3992 O O . LYS A 1 508 ? -28.805 1.341 -1.555 1.00 95.38 508 LYS A O 1
ATOM 3997 N N . LEU A 1 509 ? -28.165 -0.196 -3.080 1.00 96.81 509 LEU A N 1
ATOM 3998 C CA . LEU A 1 509 ? -28.283 -1.379 -2.236 1.00 96.81 509 LEU A CA 1
ATOM 3999 C C . LEU A 1 509 ? -27.032 -2.237 -2.379 1.00 96.81 509 LEU A C 1
ATOM 4001 O O . LEU A 1 509 ? -26.491 -2.388 -3.474 1.00 96.81 509 LEU A O 1
ATOM 4005 N N . TRP A 1 510 ? -26.600 -2.816 -1.267 1.00 97.88 510 TRP A N 1
ATOM 4006 C CA . TRP A 1 510 ? -25.530 -3.798 -1.204 1.00 97.88 510 TRP A CA 1
ATOM 4007 C C . TRP A 1 510 ? -26.114 -5.157 -0.829 1.00 97.88 510 TRP A C 1
ATOM 4009 O O . TRP A 1 510 ? -27.081 -5.239 -0.065 1.00 97.88 510 TRP A O 1
ATOM 4019 N N . THR A 1 511 ? -25.494 -6.228 -1.321 1.00 97.69 511 THR A N 1
ATOM 4020 C CA . THR A 1 511 ? -25.751 -7.581 -0.823 1.00 97.69 511 THR A CA 1
ATOM 4021 C C . THR A 1 511 ? -24.878 -7.797 0.411 1.00 97.69 511 THR A C 1
ATOM 4023 O O . THR A 1 511 ? -23.694 -8.129 0.302 1.00 97.69 511 THR A O 1
ATOM 4026 N N . ILE A 1 512 ? -25.448 -7.546 1.592 1.00 98.06 512 ILE A N 1
ATOM 4027 C CA . ILE A 1 512 ? -24.723 -7.492 2.867 1.00 98.06 512 ILE A CA 1
ATOM 4028 C C . ILE A 1 512 ? -24.775 -8.856 3.571 1.00 98.06 512 ILE A C 1
ATOM 4030 O O . ILE A 1 512 ? -25.868 -9.300 3.931 1.00 98.06 512 ILE A O 1
ATOM 4034 N N . PRO A 1 513 ? -23.630 -9.517 3.833 1.00 96.94 513 PRO A N 1
ATOM 4035 C CA . PRO A 1 513 ? -23.587 -10.645 4.756 1.00 96.94 513 PRO A CA 1
ATOM 4036 C C . PRO A 1 513 ? -23.726 -10.148 6.201 1.00 96.94 513 PRO A C 1
ATOM 4038 O O . PRO A 1 513 ? -22.882 -9.416 6.715 1.00 96.94 513 PRO A O 1
ATOM 4041 N N . ILE A 1 514 ? -24.808 -10.536 6.869 1.00 97.38 514 ILE A N 1
ATOM 4042 C CA . ILE A 1 514 ? -25.096 -10.158 8.251 1.00 97.38 514 ILE A CA 1
ATOM 4043 C C . ILE A 1 514 ? -24.384 -11.136 9.184 1.00 97.38 514 ILE A C 1
ATOM 4045 O O . ILE A 1 514 ? -24.843 -12.255 9.397 1.00 97.38 514 ILE A O 1
ATOM 4049 N N . LEU A 1 515 ? -23.249 -10.688 9.724 1.00 96.19 515 LEU A N 1
ATOM 4050 C CA . LEU A 1 515 ? -22.443 -11.404 10.714 1.00 96.19 515 LEU A CA 1
ATOM 4051 C C . LEU A 1 515 ? -22.724 -10.845 12.109 1.00 96.19 515 LEU A C 1
ATOM 4053 O O . LEU A 1 515 ? -22.744 -9.622 12.287 1.00 96.19 515 LEU A O 1
ATOM 4057 N N . THR A 1 516 ? -22.927 -11.718 13.095 1.00 96.44 516 THR A N 1
ATOM 4058 C CA . THR A 1 516 ? -23.335 -11.320 14.452 1.00 96.44 516 THR A CA 1
ATOM 4059 C C . THR A 1 516 ? -22.518 -12.022 15.528 1.00 96.44 516 THR A C 1
ATOM 4061 O O . THR A 1 516 ? -22.027 -13.132 15.327 1.00 96.44 516 THR A O 1
ATOM 4064 N N . CYS A 1 517 ? -22.343 -11.363 16.671 1.00 95.50 517 CYS A N 1
ATOM 4065 C CA . CYS A 1 517 ? -21.729 -11.952 17.854 1.00 95.50 517 CYS A CA 1
ATOM 4066 C C . CYS A 1 517 ? -22.448 -11.516 19.133 1.00 95.50 517 CYS A C 1
ATOM 4068 O O . CYS A 1 517 ? -23.085 -10.460 19.193 1.00 95.50 517 CYS A O 1
ATOM 4070 N N . THR A 1 518 ? -22.334 -12.355 20.156 1.00 95.06 518 THR A N 1
ATOM 4071 C CA . THR A 1 518 ? -22.865 -12.136 21.505 1.00 95.06 518 THR A CA 1
ATOM 4072 C C . THR A 1 518 ? -21.760 -12.405 22.527 1.00 95.06 518 THR A C 1
ATOM 4074 O O . THR A 1 518 ? -20.620 -12.712 22.166 1.00 95.06 518 THR A O 1
ATOM 4077 N N . ALA A 1 519 ? -22.081 -12.343 23.821 1.00 91.62 519 ALA A N 1
ATOM 4078 C CA . ALA A 1 519 ? -21.144 -12.731 24.875 1.00 91.62 519 ALA A CA 1
ATOM 4079 C C . ALA A 1 519 ? -20.692 -14.207 24.801 1.00 91.62 519 ALA A C 1
ATOM 4081 O O . ALA A 1 519 ? -19.686 -14.552 25.421 1.00 91.62 519 ALA A O 1
ATOM 4082 N N . GLU A 1 520 ? -21.415 -15.065 24.072 1.00 89.88 520 GLU A N 1
ATOM 4083 C CA . GLU A 1 520 ? -21.069 -16.480 23.872 1.00 89.88 520 GLU A CA 1
ATOM 4084 C C . GLU A 1 520 ? -20.146 -16.708 22.663 1.00 89.88 520 GLU A C 1
ATOM 4086 O O . GLU A 1 520 ? -19.547 -17.777 22.549 1.00 89.88 520 GLU A O 1
ATOM 4091 N N . GLY A 1 521 ? -19.981 -15.702 21.796 1.00 90.38 521 GLY A N 1
ATOM 4092 C CA . GLY A 1 521 ? -19.126 -15.758 20.612 1.00 90.38 521 GLY A CA 1
ATOM 4093 C C . GLY A 1 521 ? -19.833 -15.357 19.316 1.00 90.38 521 GLY A C 1
ATOM 4094 O O . GLY A 1 521 ? -20.942 -14.810 19.316 1.00 90.38 521 GLY A O 1
ATOM 4095 N N . GLU A 1 522 ? -19.150 -15.599 18.198 1.00 92.25 522 GLU A N 1
ATOM 4096 C CA . GLU A 1 522 ? -19.684 -15.402 16.847 1.00 92.25 522 GLU A CA 1
ATOM 4097 C C . GLU A 1 522 ? -20.785 -16.422 16.539 1.00 92.25 522 GLU A C 1
ATOM 4099 O O . GLU A 1 522 ? -20.704 -17.581 16.944 1.00 92.25 522 GLU A O 1
ATOM 4104 N N . GLN A 1 523 ? -21.822 -15.982 15.828 1.00 92.75 523 GLN A N 1
ATOM 4105 C CA . GLN A 1 523 ? -22.924 -16.843 15.410 1.00 92.75 523 GLN A CA 1
ATOM 4106 C C . GLN A 1 523 ? -22.589 -17.532 14.083 1.00 92.75 523 GLN A C 1
ATOM 4108 O O . GLN A 1 523 ? -22.083 -16.893 13.161 1.00 92.75 523 GLN A O 1
ATOM 4113 N N . GLU A 1 524 ? -22.888 -18.830 13.977 1.00 85.19 524 GLU A N 1
ATOM 4114 C CA . GLU A 1 524 ? -22.606 -19.618 12.765 1.00 85.19 524 GLU A CA 1
ATOM 4115 C C . GLU A 1 524 ? -23.550 -19.275 11.602 1.00 85.19 524 GLU A C 1
ATOM 4117 O O . GLU A 1 524 ? -23.156 -19.340 10.436 1.00 85.19 524 GLU A O 1
ATOM 4122 N N . GLU A 1 525 ? -24.803 -18.920 11.902 1.00 86.38 525 GLU A N 1
ATOM 4123 C CA . GLU A 1 525 ? -25.790 -18.582 10.879 1.00 86.38 525 GLU A CA 1
ATOM 4124 C C . GLU A 1 525 ? -25.559 -17.170 10.324 1.00 86.38 525 GLU A C 1
ATOM 4126 O O . GLU A 1 525 ? -25.484 -16.185 11.060 1.00 86.38 525 GLU A O 1
ATOM 4131 N N . MET A 1 526 ? -25.490 -17.074 8.993 1.00 90.75 526 MET A N 1
ATOM 4132 C CA . MET A 1 526 ? -25.315 -15.823 8.257 1.00 90.75 526 MET A CA 1
ATOM 4133 C C . MET A 1 526 ? -26.465 -15.622 7.270 1.00 90.75 526 MET A C 1
ATOM 4135 O O . MET A 1 526 ? -26.825 -16.524 6.511 1.00 90.75 526 MET A O 1
ATOM 4139 N N . MET A 1 527 ? -27.019 -14.409 7.253 1.00 93.88 527 MET A N 1
ATOM 4140 C CA . MET A 1 527 ? -28.041 -13.981 6.296 1.00 93.88 527 MET A CA 1
ATOM 4141 C C . MET A 1 527 ? -27.438 -13.040 5.250 1.00 93.88 527 MET A 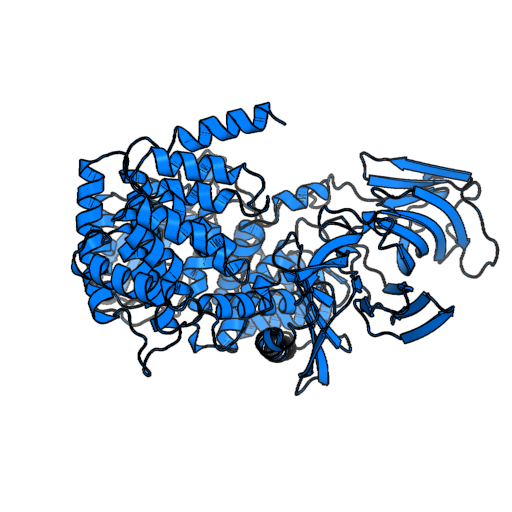C 1
ATOM 4143 O O . MET A 1 527 ? -26.730 -12.102 5.598 1.00 93.88 527 MET A O 1
ATOM 4147 N N . LEU A 1 528 ? -27.799 -13.216 3.975 1.00 95.44 528 LEU A N 1
ATOM 4148 C CA . LEU A 1 528 ? -27.517 -12.237 2.920 1.00 95.44 528 LEU A CA 1
ATOM 4149 C C . LEU A 1 528 ? -28.695 -11.264 2.768 1.00 95.44 528 LEU A C 1
ATOM 4151 O O . LEU A 1 528 ? -29.729 -11.615 2.193 1.00 95.44 528 LEU A O 1
ATOM 4155 N N . MET A 1 529 ? -28.529 -10.039 3.260 1.00 97.06 529 MET A N 1
ATOM 4156 C CA . MET A 1 529 ? -29.490 -8.948 3.103 1.00 97.06 529 MET A CA 1
ATOM 4157 C C . MET A 1 529 ? -29.335 -8.307 1.719 1.00 97.06 529 MET A C 1
ATOM 4159 O O . MET A 1 529 ? -28.307 -7.704 1.430 1.00 97.06 529 MET A O 1
ATOM 4163 N N . ARG A 1 530 ? -30.360 -8.443 0.869 1.00 96.12 530 ARG A N 1
ATOM 4164 C CA . ARG A 1 530 ? -30.412 -7.868 -0.495 1.00 96.12 530 ARG A CA 1
ATOM 4165 C C . ARG A 1 530 ? -31.302 -6.637 -0.594 1.00 96.12 530 ARG A C 1
ATOM 4167 O O . ARG A 1 530 ? -31.042 -5.723 -1.364 1.00 96.12 530 ARG A O 1
ATOM 4174 N N . GLU A 1 531 ? -32.373 -6.649 0.186 1.00 97.25 531 GLU A N 1
ATOM 4175 C CA . GLU A 1 531 ? -33.397 -5.617 0.165 1.00 97.25 531 GLU A CA 1
ATOM 4176 C C . GLU A 1 531 ? -33.013 -4.437 1.064 1.00 97.25 531 GLU A C 1
ATOM 4178 O O . GLU A 1 531 ? -32.112 -4.525 1.906 1.00 97.25 531 GLU A O 1
ATOM 4183 N N . LYS A 1 532 ? -33.752 -3.330 0.929 1.00 97.50 532 LYS A N 1
ATOM 4184 C CA . LYS A 1 532 ? -33.597 -2.137 1.780 1.00 97.50 532 LYS A CA 1
ATOM 4185 C C . LYS A 1 532 ? -33.745 -2.458 3.270 1.00 97.50 532 LYS A C 1
ATOM 4187 O O . LYS A 1 532 ? -33.082 -1.841 4.098 1.00 97.50 532 LYS A O 1
ATOM 4192 N N . THR A 1 533 ? -34.600 -3.424 3.598 1.00 98.19 533 THR A N 1
ATOM 4193 C CA . THR A 1 533 ? -34.900 -3.842 4.972 1.00 98.19 533 THR A CA 1
ATOM 4194 C C . THR A 1 533 ? -34.839 -5.355 5.112 1.00 98.19 533 THR A C 1
ATOM 4196 O O . THR A 1 533 ? -35.176 -6.068 4.168 1.00 98.19 533 THR A O 1
ATOM 4199 N N . ALA A 1 534 ? -34.451 -5.840 6.288 1.00 97.88 534 ALA A N 1
ATOM 4200 C CA . ALA A 1 534 ? -34.419 -7.262 6.616 1.00 97.88 534 ALA A CA 1
ATOM 4201 C C . ALA A 1 534 ? -34.704 -7.485 8.105 1.00 97.88 534 ALA A C 1
ATOM 4203 O O . ALA A 1 534 ? -34.604 -6.562 8.913 1.00 97.88 534 ALA A O 1
ATOM 4204 N N . THR A 1 535 ? -35.026 -8.722 8.468 1.00 97.38 535 THR A N 1
ATOM 4205 C CA . THR A 1 535 ? -35.169 -9.144 9.863 1.00 97.38 535 THR A CA 1
ATOM 4206 C C . THR A 1 535 ? -34.209 -10.291 10.128 1.00 97.38 535 THR A C 1
ATOM 4208 O O . THR A 1 535 ? -34.176 -11.238 9.348 1.00 97.38 535 THR A O 1
ATOM 4211 N N . VAL A 1 536 ? -33.447 -10.214 11.218 1.00 96.44 536 VAL A N 1
ATOM 4212 C CA . VAL A 1 536 ? -32.537 -11.279 11.656 1.00 96.44 536 VAL A CA 1
ATOM 4213 C C . VAL A 1 536 ? -32.892 -11.704 13.078 1.00 96.44 536 VAL A C 1
ATOM 4215 O O . VAL A 1 536 ? -33.132 -10.855 13.936 1.00 96.44 536 VAL A O 1
ATOM 4218 N N . THR A 1 537 ? -32.939 -13.012 13.313 1.00 95.88 537 THR A N 1
ATOM 4219 C CA . THR A 1 537 ? -33.158 -13.608 14.636 1.00 95.88 537 THR A CA 1
ATOM 4220 C C . THR A 1 537 ? -31.831 -14.133 15.152 1.00 95.88 537 THR A C 1
ATOM 4222 O O . THR A 1 537 ? -31.120 -14.819 14.421 1.00 95.88 537 THR A O 1
ATOM 4225 N N . ILE A 1 538 ? -31.480 -13.783 16.387 1.00 95.19 538 ILE A N 1
ATOM 4226 C CA . ILE A 1 538 ? -30.173 -14.083 16.972 1.00 95.19 538 ILE A CA 1
ATOM 4227 C C . ILE A 1 538 ? -30.390 -14.767 18.326 1.00 95.19 538 ILE A C 1
ATOM 4229 O O . ILE A 1 538 ? -31.072 -14.187 19.176 1.00 95.19 538 ILE A O 1
ATOM 4233 N N . PRO A 1 539 ? -29.813 -15.962 18.558 1.00 92.69 539 PRO A N 1
ATOM 4234 C CA . PRO A 1 539 ? -29.840 -16.619 19.861 1.00 92.69 539 PRO A CA 1
ATOM 4235 C C . PRO A 1 539 ? -29.100 -15.772 20.906 1.00 92.69 539 PRO A C 1
ATOM 4237 O O . PRO A 1 539 ? -27.874 -15.654 20.889 1.00 92.69 539 PRO A O 1
ATOM 4240 N N . ALA A 1 540 ? -29.854 -15.135 21.796 1.00 90.44 540 ALA A N 1
ATOM 4241 C CA . ALA A 1 540 ? -29.340 -14.261 22.840 1.00 90.44 540 ALA A CA 1
ATOM 4242 C C . ALA A 1 540 ? -30.417 -14.058 23.918 1.00 90.44 540 ALA A C 1
ATOM 4244 O O . ALA A 1 540 ? -31.528 -13.643 23.582 1.00 90.44 540 ALA A O 1
ATOM 4245 N N . PRO A 1 541 ? -30.116 -14.312 25.203 1.00 86.19 541 PRO A N 1
ATOM 4246 C CA . PRO A 1 541 ? -31.065 -14.061 26.278 1.00 86.19 541 PRO A CA 1
ATOM 4247 C C . PRO A 1 541 ? -31.192 -12.561 26.568 1.00 86.19 541 PRO A C 1
ATOM 4249 O O . PRO A 1 541 ? -30.222 -11.805 26.441 1.00 86.19 541 PRO A O 1
ATOM 4252 N N . GLU A 1 542 ? -32.369 -12.149 27.038 1.00 84.50 542 GLU A N 1
ATOM 4253 C CA . GLU A 1 542 ? -32.610 -10.787 27.523 1.00 84.50 542 GLU A CA 1
ATOM 4254 C C . GLU A 1 542 ? -31.566 -10.367 28.583 1.00 84.50 542 GLU A C 1
ATOM 4256 O O . GLU A 1 542 ? -31.189 -11.138 29.473 1.00 84.50 542 GLU A O 1
ATOM 4261 N N . GLY A 1 543 ? -31.073 -9.127 28.482 1.00 80.62 543 GLY A N 1
ATOM 4262 C CA . GLY A 1 543 ? -30.032 -8.575 29.359 1.00 80.62 543 GLY A CA 1
ATOM 4263 C C . GLY A 1 543 ? -28.589 -8.891 28.938 1.00 80.62 543 GLY A C 1
ATOM 4264 O O . GLY A 1 543 ? -27.650 -8.531 29.658 1.00 80.62 543 GLY A O 1
ATOM 4265 N N . GLY A 1 544 ? -28.401 -9.567 27.800 1.00 87.19 544 GLY A N 1
ATOM 4266 C CA . GLY A 1 544 ? -27.124 -9.662 27.096 1.00 87.19 544 GLY A CA 1
ATOM 4267 C C . GLY A 1 544 ? -26.828 -8.438 26.221 1.00 87.19 544 GLY A C 1
ATOM 4268 O O . GLY A 1 544 ? -27.467 -7.402 26.336 1.00 87.19 544 GLY A O 1
ATOM 4269 N N . TRP A 1 545 ? -25.839 -8.572 25.337 1.00 93.94 545 TRP A N 1
ATOM 4270 C CA . TRP A 1 545 ? -25.612 -7.649 24.224 1.00 93.94 545 TRP A CA 1
ATOM 4271 C C . TRP A 1 545 ? -25.486 -8.461 22.936 1.00 93.94 545 TRP A C 1
ATOM 4273 O O . TRP A 1 545 ? -24.977 -9.587 22.951 1.00 93.94 545 TRP A O 1
ATOM 4283 N N . VAL A 1 546 ? -25.911 -7.874 21.819 1.00 95.88 546 VAL A N 1
ATOM 4284 C CA . VAL A 1 546 ? -25.764 -8.455 20.480 1.00 95.88 546 VAL A CA 1
ATOM 4285 C C . VAL A 1 546 ? -25.146 -7.427 19.556 1.00 95.88 546 VAL A C 1
ATOM 4287 O O . VAL A 1 546 ? -25.650 -6.316 19.445 1.00 95.88 546 VAL A O 1
ATOM 4290 N N . LYS A 1 547 ? -24.059 -7.790 18.877 1.00 96.44 547 LYS A N 1
ATOM 4291 C CA . LYS A 1 547 ? -23.358 -6.908 17.948 1.00 96.44 547 LYS A CA 1
ATOM 4292 C C . LYS A 1 547 ? -23.459 -7.420 16.515 1.00 96.44 547 LYS A C 1
ATOM 4294 O O . LYS A 1 547 ? -23.176 -8.579 16.231 1.00 96.44 547 LYS A O 1
ATOM 4299 N N . LEU A 1 548 ? -23.811 -6.513 15.604 1.00 97.50 548 LEU A N 1
ATOM 4300 C CA . LEU A 1 548 ? -23.718 -6.705 14.154 1.00 97.50 548 LEU A CA 1
ATOM 4301 C C . LEU A 1 548 ? -22.300 -6.385 13.653 1.00 97.50 548 LEU A C 1
ATOM 4303 O O . LEU A 1 548 ? -21.559 -5.615 14.278 1.00 97.50 548 LEU A O 1
ATOM 4307 N N . ASN A 1 549 ? -21.964 -6.925 12.482 1.00 97.12 549 ASN A N 1
ATOM 4308 C CA . ASN A 1 549 ? -20.629 -6.873 11.887 1.00 97.12 549 ASN A CA 1
ATOM 4309 C C . ASN A 1 549 ? -19.560 -7.474 12.811 1.00 97.12 549 ASN A C 1
ATOM 4311 O O . ASN A 1 549 ? -18.587 -6.798 13.152 1.00 97.12 549 ASN A O 1
ATOM 4315 N N . ALA A 1 550 ? -19.784 -8.709 13.268 1.00 96.25 550 ALA A N 1
ATOM 4316 C CA . ALA A 1 550 ? -18.816 -9.429 14.092 1.00 96.25 550 ALA A CA 1
ATOM 4317 C C . ALA A 1 550 ? -17.434 -9.467 13.420 1.00 96.25 550 ALA A C 1
ATOM 4319 O O . ALA A 1 550 ? -17.321 -9.684 12.210 1.00 96.25 550 ALA A O 1
ATOM 4320 N N . GLY A 1 551 ? -16.393 -9.161 14.194 1.00 94.88 551 GLY A N 1
ATOM 4321 C CA . GLY A 1 551 ? -15.016 -9.066 13.715 1.00 94.88 551 GLY A CA 1
ATOM 4322 C C . GLY A 1 551 ? -14.748 -7.883 12.777 1.00 94.88 551 GLY A C 1
ATOM 4323 O O . GLY A 1 551 ? -13.649 -7.793 12.226 1.00 94.88 551 GLY A O 1
ATOM 4324 N N . GLN A 1 552 ? -15.715 -6.977 12.573 1.00 95.56 552 GLN A N 1
ATOM 4325 C CA . GLN A 1 552 ? -15.613 -5.827 11.661 1.00 95.56 552 GLN A CA 1
ATOM 4326 C C . GLN A 1 552 ? -15.187 -6.238 10.244 1.00 95.56 552 GLN A C 1
ATOM 4328 O O . GLN A 1 552 ? -14.300 -5.648 9.630 1.00 95.56 552 GLN A O 1
ATOM 4333 N N . VAL A 1 553 ? -15.781 -7.324 9.755 1.00 94.88 553 VAL A N 1
ATOM 4334 C CA . VAL A 1 553 ? -15.400 -7.979 8.500 1.00 94.88 553 VAL A CA 1
ATOM 4335 C C . VAL A 1 553 ? -15.984 -7.269 7.283 1.00 94.88 553 VAL A C 1
ATOM 4337 O O . VAL A 1 553 ? -15.321 -7.148 6.255 1.00 94.88 553 VAL A O 1
ATOM 4340 N N . VAL A 1 554 ? -17.233 -6.819 7.382 1.00 97.81 554 VAL A N 1
ATOM 4341 C CA . VAL A 1 554 ? -17.941 -6.163 6.285 1.00 97.81 554 VAL A CA 1
ATOM 4342 C C . VAL A 1 554 ? -17.552 -4.687 6.276 1.00 97.81 554 VAL A C 1
ATOM 4344 O O . VAL A 1 554 ? -17.628 -4.055 7.337 1.00 97.81 554 VAL A O 1
ATOM 4347 N N . PRO A 1 555 ? -17.163 -4.103 5.126 1.00 97.56 555 PRO A N 1
ATOM 4348 C CA . PRO A 1 555 ? -16.836 -2.688 5.043 1.00 97.56 555 PRO A CA 1
ATOM 4349 C C . PRO A 1 555 ? -18.109 -1.839 5.103 1.00 97.56 555 PRO A C 1
ATOM 4351 O O . PRO A 1 555 ? -18.554 -1.291 4.106 1.00 97.56 555 PRO A O 1
ATOM 4354 N N . MET A 1 556 ? -18.708 -1.755 6.288 1.00 97.94 556 MET A N 1
ATOM 4355 C CA . MET A 1 556 ? -19.933 -1.020 6.586 1.00 97.94 556 MET A CA 1
ATOM 4356 C C . MET A 1 556 ? -19.824 -0.309 7.936 1.00 97.94 556 MET A C 1
ATOM 4358 O O . MET A 1 556 ? -18.921 -0.584 8.724 1.00 97.94 556 MET A O 1
ATOM 4362 N N . ARG A 1 557 ? -20.768 0.591 8.216 1.00 98.31 557 ARG A N 1
ATOM 4363 C CA . ARG A 1 557 ? -20.961 1.184 9.552 1.00 98.31 557 ARG A CA 1
ATOM 4364 C C . ARG A 1 557 ? -22.253 0.643 10.145 1.00 98.31 557 ARG A C 1
ATOM 4366 O O . ARG A 1 557 ? -23.244 0.556 9.424 1.00 98.31 557 ARG A O 1
ATOM 4373 N N . VAL A 1 558 ? -22.279 0.349 11.443 1.00 98.44 558 VAL A N 1
ATOM 4374 C CA . VAL A 1 558 ? -23.513 -0.065 12.132 1.00 98.44 558 VAL A CA 1
ATOM 4375 C C . VAL A 1 558 ? -24.031 1.064 13.019 1.00 98.44 558 VAL A C 1
ATOM 4377 O O . VAL A 1 558 ? -23.319 1.525 13.906 1.00 98.44 558 VAL A O 1
ATOM 4380 N N . LEU A 1 559 ? -25.286 1.474 12.822 1.00 98.38 559 LEU A N 1
ATOM 4381 C CA . LEU A 1 559 ? -26.010 2.370 13.725 1.00 98.38 559 LEU A CA 1
ATOM 4382 C C . LEU A 1 559 ? -26.908 1.543 14.663 1.00 98.38 559 LEU A C 1
ATOM 4384 O O . LEU A 1 559 ? -27.981 1.111 14.229 1.00 98.38 559 LEU A O 1
ATOM 4388 N N . PRO A 1 560 ? -26.487 1.304 15.920 1.00 97.25 560 PRO A N 1
ATOM 4389 C CA . PRO A 1 560 ? -27.304 0.605 16.909 1.00 97.25 560 PRO A CA 1
ATOM 4390 C C . PRO A 1 560 ? -28.438 1.497 17.438 1.00 97.25 560 PRO A C 1
ATOM 4392 O O . PRO A 1 560 ? -28.424 2.720 17.260 1.00 97.25 560 PRO A O 1
ATOM 4395 N N . THR A 1 561 ? -29.392 0.884 18.139 1.00 96.12 561 THR A N 1
ATOM 4396 C CA . THR A 1 561 ? -30.338 1.598 19.009 1.00 96.12 561 THR A CA 1
ATOM 4397 C C . THR A 1 561 ? -29.602 2.220 20.206 1.00 96.12 561 THR A C 1
ATOM 4399 O O . THR A 1 561 ? -28.422 1.943 20.456 1.00 96.12 561 THR A O 1
ATOM 4402 N N . ALA A 1 562 ? -30.277 3.101 20.949 1.00 93.44 562 ALA A N 1
ATOM 4403 C CA . ALA A 1 562 ? -29.685 3.702 22.144 1.00 93.44 562 ALA A CA 1
ATOM 4404 C C . ALA A 1 562 ? -29.483 2.656 23.253 1.00 93.44 562 ALA A C 1
ATOM 4406 O O . ALA A 1 562 ? -28.493 2.713 23.979 1.00 93.44 562 ALA A O 1
ATOM 4407 N N . GLU A 1 563 ? -30.404 1.700 23.336 1.00 93.00 563 GLU A N 1
ATOM 4408 C CA . GLU A 1 563 ? -30.425 0.576 24.263 1.00 93.00 563 GLU A CA 1
ATOM 4409 C C . GLU A 1 563 ? -29.237 -0.360 24.004 1.00 93.00 563 GLU A C 1
ATOM 4411 O O . GLU A 1 563 ? -28.397 -0.530 24.888 1.00 93.00 563 GLU A O 1
ATOM 4416 N N . MET A 1 564 ? -29.062 -0.832 22.763 1.00 95.19 564 MET A N 1
ATOM 4417 C CA . MET A 1 564 ? -27.903 -1.648 22.376 1.00 95.19 564 MET A CA 1
ATOM 4418 C C . MET A 1 564 ? -26.572 -0.940 22.651 1.00 95.19 564 MET A C 1
ATOM 4420 O O . MET A 1 564 ? -25.595 -1.567 23.063 1.00 95.19 564 MET A O 1
ATOM 4424 N N . LEU A 1 565 ? -26.503 0.377 22.418 1.00 94.75 565 LEU A N 1
ATOM 4425 C CA . LEU A 1 565 ? -25.281 1.142 22.664 1.00 94.75 565 LEU A CA 1
ATOM 4426 C C . LEU A 1 565 ? -24.898 1.166 24.154 1.00 94.75 565 LEU A C 1
ATOM 4428 O O . LEU A 1 565 ? -23.708 1.119 24.468 1.00 94.75 565 LEU A O 1
ATOM 4432 N N . GLU A 1 566 ? -25.880 1.219 25.055 1.00 92.69 566 GLU A N 1
ATOM 4433 C CA . GLU A 1 566 ? -25.661 1.114 26.502 1.00 92.69 566 GLU A CA 1
ATOM 4434 C C . GLU A 1 566 ? -25.265 -0.321 26.899 1.00 92.69 566 GLU A C 1
ATOM 4436 O O . GLU A 1 566 ? -24.321 -0.519 27.666 1.00 92.69 566 GLU A O 1
ATOM 4441 N N . GLU A 1 567 ? -25.912 -1.337 26.320 1.00 93.31 567 GLU A N 1
ATOM 4442 C CA . GLU A 1 567 ? -25.597 -2.754 26.557 1.00 93.31 567 GLU A CA 1
ATOM 4443 C C . GLU A 1 567 ? -24.158 -3.112 26.161 1.00 93.31 567 GLU A C 1
ATOM 4445 O O . GLU A 1 567 ? -23.473 -3.846 26.890 1.00 93.31 567 GLU A O 1
ATOM 4450 N N . TYR A 1 568 ? -23.649 -2.537 25.063 1.00 96.06 568 TYR A N 1
ATOM 4451 C CA . TYR A 1 568 ? -22.249 -2.680 24.653 1.00 96.06 568 TYR A CA 1
ATOM 4452 C C . TYR A 1 568 ? -21.264 -2.216 25.724 1.00 96.06 568 TYR A C 1
ATOM 4454 O O . TYR A 1 568 ? -20.168 -2.775 25.815 1.00 96.06 568 TYR A O 1
ATOM 4462 N N . GLY A 1 569 ? -21.646 -1.254 26.572 1.00 95.25 569 GLY A N 1
ATOM 4463 C CA . GLY A 1 569 ? -20.840 -0.823 27.710 1.00 95.25 569 GLY A CA 1
ATOM 4464 C C . GLY A 1 569 ? -20.442 -1.994 28.608 1.00 95.25 569 GLY A C 1
ATOM 4465 O O . GLY A 1 569 ? -19.278 -2.119 28.990 1.00 95.25 569 GLY A O 1
ATOM 4466 N N . SER A 1 570 ? -21.367 -2.929 28.855 1.00 93.44 570 SER A N 1
ATOM 4467 C CA . SER A 1 570 ? -21.087 -4.135 29.641 1.00 93.44 570 SER A CA 1
ATOM 4468 C C . SER A 1 570 ? -20.109 -5.087 28.940 1.00 93.44 570 SER A C 1
ATOM 4470 O O . SER A 1 570 ? -19.228 -5.651 29.594 1.00 93.44 570 SER A O 1
ATOM 4472 N N . GLY A 1 571 ? -20.223 -5.237 27.615 1.00 94.81 571 GLY A N 1
ATOM 4473 C CA . GLY A 1 571 ? -19.329 -6.061 26.802 1.00 94.81 571 GLY A CA 1
ATOM 4474 C C . GLY A 1 571 ? -17.905 -5.513 26.742 1.00 94.81 571 GLY A C 1
ATOM 4475 O O . GLY A 1 571 ? -16.947 -6.289 26.784 1.00 94.81 571 GLY A O 1
ATOM 4476 N N . ILE A 1 572 ? -17.768 -4.183 26.720 1.00 97.06 572 ILE A N 1
ATOM 4477 C CA . ILE A 1 572 ? -16.485 -3.478 26.790 1.00 97.06 572 ILE A CA 1
ATOM 4478 C C . ILE A 1 572 ? -15.856 -3.655 28.173 1.00 97.06 572 ILE A C 1
ATOM 4480 O O . ILE A 1 572 ? -14.738 -4.155 28.282 1.00 97.06 572 ILE A O 1
ATOM 4484 N N . GLU A 1 573 ? -16.578 -3.295 29.237 1.00 95.88 573 GLU A N 1
ATOM 4485 C CA . GLU A 1 573 ? -16.046 -3.301 30.605 1.00 95.88 573 GLU A CA 1
ATOM 4486 C C . GLU A 1 573 ? -15.666 -4.706 31.086 1.00 95.88 573 GLU A C 1
ATOM 4488 O O . GLU A 1 573 ? -14.662 -4.878 31.777 1.00 95.88 573 GLU A O 1
ATOM 4493 N N . ARG A 1 574 ? -16.451 -5.725 30.709 1.00 94.56 574 ARG A N 1
ATOM 4494 C CA . ARG A 1 574 ? -16.183 -7.131 31.059 1.00 94.56 574 ARG A CA 1
ATOM 4495 C C . ARG A 1 574 ? -15.243 -7.833 30.081 1.00 94.56 574 ARG A C 1
ATOM 4497 O O . ARG A 1 574 ? -14.883 -8.978 30.338 1.00 94.56 574 ARG A O 1
ATOM 4504 N N . LYS A 1 575 ? -14.863 -7.175 28.978 1.00 95.50 575 LYS A N 1
ATOM 4505 C CA . LYS A 1 575 ? -14.050 -7.735 27.885 1.00 95.50 575 LYS A CA 1
ATOM 4506 C C . LYS A 1 575 ? -14.621 -9.034 27.299 1.00 95.50 575 LYS A C 1
ATOM 4508 O O . LYS A 1 575 ? -13.864 -9.916 26.906 1.00 95.50 575 LYS A O 1
ATOM 4513 N N . THR A 1 576 ? -15.950 -9.159 27.252 1.00 94.94 576 THR A N 1
ATOM 4514 C CA . THR A 1 576 ? -16.615 -10.284 26.569 1.00 94.94 576 THR A CA 1
ATOM 4515 C C . THR A 1 576 ? -16.766 -10.037 25.070 1.00 94.94 576 THR A C 1
ATOM 4517 O O . THR A 1 576 ? -16.867 -10.986 24.306 1.00 94.94 576 THR A O 1
ATOM 4520 N N . MET A 1 577 ? -16.743 -8.774 24.635 1.00 95.69 577 MET A N 1
ATOM 4521 C CA . MET A 1 577 ? -16.636 -8.397 23.222 1.00 95.69 577 MET A CA 1
ATOM 4522 C C . MET A 1 577 ? -15.172 -8.484 22.773 1.00 95.69 577 MET A C 1
ATOM 4524 O O . MET A 1 577 ? -14.303 -8.098 23.550 1.00 95.69 577 MET A O 1
ATOM 4528 N N . SER A 1 578 ? -14.881 -8.937 21.547 1.00 96.25 578 SER A N 1
ATOM 4529 C CA . SER A 1 578 ? -13.503 -9.020 21.020 1.00 96.25 578 SER A CA 1
ATOM 4530 C C . SER A 1 578 ? -12.823 -7.642 20.945 1.00 96.25 578 SER A C 1
ATOM 4532 O O . SER A 1 578 ? -13.491 -6.610 20.895 1.00 96.25 578 SER A O 1
ATOM 4534 N N . ASP A 1 579 ? -11.490 -7.584 20.951 1.00 96.44 579 ASP A N 1
ATOM 4535 C CA . ASP A 1 579 ? -10.772 -6.308 20.814 1.00 96.44 579 ASP A CA 1
ATOM 4536 C C . ASP A 1 579 ? -10.998 -5.646 19.447 1.00 96.44 579 ASP A C 1
ATOM 4538 O O . ASP A 1 579 ? -11.183 -4.430 19.394 1.00 96.44 579 ASP A O 1
ATOM 4542 N N . ILE A 1 580 ? -11.089 -6.428 18.368 1.00 96.31 580 ILE A N 1
ATOM 4543 C CA . ILE A 1 580 ? -11.471 -5.944 17.032 1.00 96.31 580 ILE A CA 1
ATOM 4544 C C . ILE A 1 580 ? -12.842 -5.259 17.069 1.00 96.31 580 ILE A C 1
ATOM 4546 O O . ILE A 1 580 ? -13.008 -4.140 16.577 1.00 96.31 580 ILE A O 1
ATOM 4550 N N . ASP A 1 581 ? -13.830 -5.912 17.682 1.00 97.56 581 ASP A N 1
ATOM 4551 C CA . ASP A 1 581 ? -15.193 -5.394 17.765 1.00 97.56 581 ASP A CA 1
ATOM 4552 C C . ASP A 1 581 ? -15.271 -4.133 18.622 1.00 97.56 581 ASP A C 1
ATOM 4554 O O . ASP A 1 581 ? -15.930 -3.169 18.222 1.00 97.56 581 ASP A O 1
ATOM 4558 N N . ARG A 1 582 ? -14.550 -4.105 19.752 1.00 97.94 582 ARG A N 1
ATOM 4559 C CA . ARG A 1 582 ? -14.431 -2.921 20.612 1.00 97.94 582 ARG A CA 1
ATOM 4560 C C . ARG A 1 582 ? -13.748 -1.761 19.883 1.00 97.94 582 ARG A C 1
ATOM 4562 O O . ARG A 1 582 ? -14.200 -0.625 20.023 1.00 97.94 582 ARG A O 1
ATOM 4569 N N . ALA A 1 583 ? -12.699 -2.017 19.099 1.00 97.31 583 ALA A N 1
ATOM 4570 C CA . ALA A 1 583 ? -12.006 -0.998 18.306 1.00 97.31 583 ALA A CA 1
ATOM 4571 C C . ALA A 1 583 ? -12.892 -0.451 17.173 1.00 97.31 583 ALA A C 1
ATOM 4573 O O . ALA A 1 583 ? -12.976 0.760 16.960 1.00 97.31 583 ALA A O 1
ATOM 4574 N N . GLY A 1 584 ? -13.601 -1.326 16.461 1.00 96.50 584 GLY A N 1
ATOM 4575 C CA . GLY A 1 584 ? -14.503 -0.900 15.397 1.00 96.50 584 GLY A CA 1
ATOM 4576 C C . GLY A 1 584 ? -15.739 -0.168 15.913 1.00 96.50 584 GLY A C 1
ATOM 4577 O O . GLY A 1 584 ? -16.140 0.819 15.309 1.00 96.50 584 GLY A O 1
ATOM 4578 N N . LEU A 1 585 ? -16.299 -0.573 17.060 1.00 97.31 585 LEU A N 1
ATOM 4579 C CA . LEU A 1 585 ? -17.449 0.102 17.671 1.00 97.31 585 LEU A CA 1
ATOM 4580 C C . LEU A 1 585 ? -17.150 1.576 17.976 1.00 97.31 585 LEU A C 1
ATOM 4582 O O . LEU A 1 585 ? -17.961 2.446 17.657 1.00 97.31 585 LEU A O 1
ATOM 4586 N N . ILE A 1 586 ? -15.984 1.879 18.555 1.00 96.88 586 ILE A N 1
ATOM 4587 C CA . ILE A 1 586 ? -15.628 3.269 18.862 1.00 96.88 586 ILE A CA 1
ATOM 4588 C C . ILE A 1 586 ? -15.337 4.089 17.594 1.00 96.88 586 ILE A C 1
ATOM 4590 O O . ILE A 1 586 ? -15.701 5.267 17.522 1.00 96.88 586 ILE A O 1
ATOM 4594 N N . ASN A 1 587 ? -14.755 3.462 16.567 1.00 96.19 587 ASN A N 1
ATOM 4595 C CA . ASN A 1 587 ? -14.538 4.089 15.262 1.00 96.19 587 ASN A CA 1
ATOM 4596 C C . ASN A 1 587 ? -15.866 4.402 14.549 1.00 96.19 587 ASN A C 1
ATOM 4598 O O . ASN A 1 587 ? -16.028 5.505 14.018 1.00 96.19 587 ASN A O 1
ATOM 4602 N N . ASP A 1 588 ? -16.823 3.471 14.576 1.00 97.56 588 ASP A N 1
ATOM 4603 C CA . ASP A 1 588 ? -18.178 3.657 14.055 1.00 97.56 588 ASP A CA 1
ATOM 4604 C C . ASP A 1 588 ? -18.886 4.786 14.793 1.00 97.56 588 ASP A C 1
ATOM 4606 O O . ASP A 1 588 ? -19.353 5.730 14.158 1.00 97.56 588 ASP A O 1
ATOM 4610 N N . ALA A 1 589 ? -18.896 4.750 16.128 1.00 97.62 589 ALA A N 1
ATOM 4611 C CA . ALA A 1 589 ? -19.543 5.775 16.936 1.00 97.62 589 ALA A CA 1
ATOM 4612 C C . ALA A 1 589 ? -18.997 7.177 16.628 1.00 97.62 589 ALA A C 1
ATOM 4614 O O . ALA A 1 589 ? -19.768 8.123 16.457 1.00 97.62 589 ALA A O 1
ATOM 4615 N N . TYR A 1 590 ? -17.675 7.322 16.488 1.00 97.00 590 TYR A N 1
ATOM 4616 C CA . TYR A 1 590 ? -17.066 8.597 16.116 1.00 97.00 590 TYR A CA 1
ATOM 4617 C C . TYR A 1 590 ? -17.481 9.065 14.714 1.00 97.00 590 TYR A C 1
ATOM 4619 O O . TYR A 1 590 ? -17.835 10.233 14.532 1.00 97.00 590 TYR A O 1
ATOM 4627 N N . ALA A 1 591 ? -17.480 8.169 13.724 1.00 97.19 591 ALA A N 1
ATOM 4628 C CA . ALA A 1 591 ? -17.910 8.492 12.365 1.00 97.19 591 ALA A CA 1
ATOM 4629 C C . ALA A 1 591 ? -19.403 8.863 12.298 1.00 97.19 591 ALA A C 1
ATOM 4631 O O . ALA A 1 591 ? -19.765 9.828 11.627 1.00 97.19 591 ALA A O 1
ATOM 4632 N N . LEU A 1 592 ? -20.255 8.151 13.037 1.00 98.19 592 LEU A N 1
ATOM 4633 C CA . LEU A 1 592 ? -21.693 8.405 13.124 1.00 98.19 592 LEU A CA 1
ATOM 4634 C C . LEU A 1 592 ? -22.002 9.738 13.808 1.00 98.19 592 LEU A C 1
ATOM 4636 O O . LEU A 1 592 ? -22.915 10.435 13.376 1.00 98.19 592 LEU A O 1
ATOM 4640 N N . VAL A 1 593 ? -21.233 10.134 14.829 1.00 96.94 593 VAL A N 1
ATOM 4641 C CA . VAL A 1 593 ? -21.348 11.477 15.421 1.00 96.94 593 VAL A CA 1
ATOM 4642 C C . VAL A 1 593 ? -20.965 12.555 14.412 1.00 96.94 593 VAL A C 1
ATOM 4644 O O . VAL A 1 593 ? -21.672 13.554 14.294 1.00 96.94 593 VAL A O 1
ATOM 4647 N N . LYS A 1 594 ? -19.879 12.362 13.653 1.00 94.94 594 LYS A N 1
ATOM 4648 C CA . LYS A 1 594 ? -19.471 13.319 12.611 1.00 94.94 594 LYS A CA 1
ATOM 4649 C C . LYS A 1 594 ? -20.529 13.488 11.518 1.00 94.94 594 LYS A C 1
ATOM 4651 O O . LYS A 1 594 ? -20.753 14.612 11.087 1.00 94.94 594 LYS A O 1
ATOM 4656 N N . ALA A 1 595 ? -21.176 12.395 11.122 1.00 96.62 595 ALA A N 1
ATOM 4657 C CA . ALA A 1 595 ? -22.257 12.390 10.140 1.00 96.62 595 ALA A CA 1
ATOM 4658 C C . ALA A 1 595 ? -23.622 12.822 10.722 1.00 96.62 595 ALA A C 1
ATOM 4660 O O . ALA A 1 595 ? -24.605 12.895 9.996 1.00 96.62 595 ALA A O 1
ATOM 4661 N N . GLY A 1 596 ? -23.719 13.093 12.030 1.00 96.69 596 GLY A N 1
ATOM 4662 C CA . GLY A 1 596 ? -24.966 13.513 12.678 1.00 96.69 596 GLY A CA 1
ATOM 4663 C C . GLY A 1 596 ? -25.982 12.392 12.942 1.00 96.69 596 GLY A C 1
ATOM 4664 O O . GLY A 1 596 ? -27.116 12.684 13.313 1.00 96.69 596 GLY A O 1
ATOM 4665 N N . HIS A 1 597 ? -25.595 11.122 12.790 1.00 96.69 597 HIS A N 1
ATOM 4666 C CA . HIS A 1 597 ? -26.441 9.957 13.082 1.00 96.69 597 HIS A CA 1
ATOM 4667 C C . HIS A 1 597 ? -26.469 9.580 14.570 1.00 96.69 597 HIS A C 1
ATOM 4669 O O . HIS A 1 597 ? -27.469 9.047 15.045 1.00 96.69 597 HIS A O 1
ATOM 4675 N N . LEU A 1 598 ? -25.389 9.855 15.308 1.00 96.62 598 LEU A N 1
ATOM 4676 C CA . LEU A 1 598 ? -25.315 9.676 16.761 1.00 96.62 598 LEU A CA 1
ATOM 4677 C C . LEU A 1 598 ? -25.072 11.008 17.467 1.00 96.62 598 LEU A C 1
ATOM 4679 O O . LEU A 1 598 ? -24.452 11.924 16.926 1.00 96.62 598 LEU A O 1
ATOM 4683 N N . SER A 1 599 ? -25.534 11.111 18.714 1.00 95.38 599 SER A N 1
ATOM 4684 C CA . SER A 1 599 ? -25.290 12.302 19.525 1.00 95.38 599 SER A CA 1
ATOM 4685 C C . SER A 1 599 ? -23.843 12.333 20.051 1.00 95.38 599 SER A C 1
ATOM 4687 O O . SER A 1 599 ? -23.304 11.285 20.425 1.00 95.38 599 SER A O 1
ATOM 4689 N N . PRO A 1 600 ? -23.206 13.514 20.172 1.00 92.75 600 PRO A N 1
ATOM 4690 C CA . PRO A 1 600 ? -21.907 13.628 20.835 1.00 92.75 600 PRO A CA 1
ATOM 4691 C C . PRO A 1 600 ? -21.914 13.095 22.276 1.00 92.75 600 PRO A C 1
ATOM 4693 O O . PRO A 1 600 ? -20.916 12.541 22.725 1.00 92.75 600 PRO A O 1
ATOM 4696 N N . GLU A 1 601 ? -23.035 13.222 22.996 1.00 93.81 601 GLU A N 1
ATOM 4697 C CA . GLU A 1 601 ? -23.188 12.684 24.354 1.00 93.81 601 GLU A CA 1
ATOM 4698 C C . GLU A 1 601 ? -23.034 11.159 24.377 1.00 93.81 601 GLU A C 1
ATOM 4700 O O . GLU A 1 601 ? -22.314 10.634 25.227 1.00 93.81 601 GLU A O 1
ATOM 4705 N N . SER A 1 602 ? -23.649 10.459 23.419 1.00 95.44 602 SER A N 1
ATOM 4706 C CA . SER A 1 602 ? -23.545 9.003 23.272 1.00 95.44 602 SER A CA 1
ATOM 4707 C C . SER A 1 602 ? -22.091 8.557 23.096 1.00 95.44 602 SER A C 1
ATOM 4709 O O . SER A 1 602 ? -21.657 7.613 23.748 1.00 95.44 602 SER A O 1
ATOM 4711 N N . LEU A 1 603 ? -21.304 9.274 22.285 1.00 95.81 603 LEU A N 1
ATOM 4712 C CA . LEU A 1 603 ? -19.877 8.980 22.109 1.00 95.81 603 LEU A CA 1
ATOM 4713 C C . LEU A 1 603 ? -19.069 9.211 23.392 1.00 95.81 603 LEU A C 1
ATOM 4715 O O . LEU A 1 603 ? -18.208 8.400 23.724 1.00 95.81 603 LEU A O 1
ATOM 4719 N N . ILE A 1 604 ? -19.331 10.295 24.128 1.00 94.38 604 ILE A N 1
ATOM 4720 C CA . ILE A 1 604 ? -18.632 10.564 25.395 1.00 94.38 604 ILE A CA 1
ATOM 4721 C C . ILE A 1 604 ? -18.976 9.508 26.456 1.00 94.38 604 ILE A C 1
ATOM 4723 O O . ILE A 1 604 ? -18.080 9.082 27.187 1.00 94.38 604 ILE A O 1
ATOM 4727 N N . LYS A 1 605 ? -20.236 9.055 26.528 1.00 94.81 605 LYS A N 1
ATOM 4728 C CA . LYS A 1 605 ? -20.643 7.934 27.394 1.00 94.81 605 LYS A CA 1
ATOM 4729 C C . LYS A 1 605 ? -19.921 6.649 27.003 1.00 94.81 605 LYS A C 1
ATOM 4731 O O . LYS A 1 605 ? -19.277 6.049 27.858 1.00 94.81 605 LYS A O 1
ATOM 4736 N N . LEU A 1 606 ? -19.922 6.313 25.710 1.00 96.69 606 LEU A N 1
ATOM 4737 C CA . LEU A 1 606 ? -19.232 5.138 25.181 1.00 96.69 606 LEU A CA 1
ATOM 4738 C C . LEU A 1 606 ? -17.736 5.143 25.535 1.00 96.69 606 LEU A C 1
ATOM 4740 O O . LEU A 1 606 ? -17.229 4.163 26.072 1.00 96.69 606 LEU A O 1
ATOM 4744 N N . LEU A 1 607 ? -17.039 6.268 25.323 1.00 96.38 607 LEU A N 1
ATOM 4745 C CA . LEU A 1 607 ? -15.631 6.443 25.711 1.00 96.38 607 LEU A CA 1
ATOM 4746 C C . LEU A 1 607 ? -15.390 6.195 27.211 1.00 96.38 607 LEU A C 1
ATOM 4748 O O . LEU A 1 607 ? -14.301 5.775 27.599 1.00 96.38 607 LEU A O 1
ATOM 4752 N N . GLY A 1 608 ? -16.390 6.443 28.061 1.00 95.19 608 GLY A N 1
ATOM 4753 C CA . GLY A 1 608 ? -16.325 6.197 29.500 1.00 95.19 608 GLY A CA 1
ATOM 4754 C C . GLY A 1 608 ? -16.164 4.721 29.883 1.00 95.19 608 GLY A C 1
ATOM 4755 O O . GLY A 1 608 ? -15.532 4.438 30.905 1.00 95.19 608 GLY A O 1
ATOM 4756 N N . HIS A 1 609 ? -16.660 3.790 29.062 1.00 96.56 609 HIS A N 1
ATOM 4757 C CA . HIS A 1 609 ? -16.554 2.346 29.312 1.00 96.56 609 HIS A CA 1
ATOM 4758 C C . HIS A 1 609 ? -15.141 1.791 29.067 1.00 96.56 609 HIS A C 1
ATOM 4760 O O . HIS A 1 609 ? -14.764 0.779 29.650 1.00 96.56 609 HIS A O 1
ATOM 4766 N N . TYR A 1 610 ? -14.299 2.495 28.302 1.00 96.81 610 TYR A N 1
ATOM 4767 C CA . TYR A 1 610 ? -12.923 2.073 27.985 1.00 96.81 610 TYR A CA 1
ATOM 4768 C C . TYR A 1 610 ? -11.896 2.400 29.085 1.00 96.81 610 TYR A C 1
ATOM 4770 O O . TYR A 1 610 ? -10.692 2.284 28.872 1.00 96.81 610 TYR A O 1
ATOM 4778 N N . LYS A 1 611 ? -12.335 2.814 30.281 1.00 93.50 611 LYS A N 1
ATOM 4779 C CA . LYS A 1 611 ? -11.442 3.238 31.380 1.00 93.50 611 LYS A CA 1
ATOM 4780 C C . LYS A 1 611 ? -10.415 2.176 31.813 1.00 93.50 611 LYS A C 1
ATOM 4782 O O . LYS A 1 611 ? -9.345 2.540 32.299 1.00 93.50 611 LYS A O 1
ATOM 4787 N N . ASP A 1 612 ? -10.760 0.899 31.650 1.00 93.31 612 ASP A N 1
ATOM 4788 C CA . ASP A 1 612 ? -9.954 -0.270 32.025 1.00 93.31 612 ASP A CA 1
ATOM 4789 C C . ASP A 1 612 ? -9.477 -1.074 30.793 1.00 93.31 612 ASP A C 1
ATOM 4791 O O . ASP A 1 612 ? -9.018 -2.212 30.926 1.00 93.31 612 ASP A O 1
ATOM 4795 N N . GLU A 1 613 ? -9.580 -0.492 29.592 1.00 96.88 613 GLU A N 1
ATOM 4796 C CA . GLU A 1 613 ? -9.077 -1.085 28.350 1.00 96.88 613 GLU A CA 1
ATOM 4797 C C . GLU A 1 613 ? -7.546 -1.145 28.342 1.00 96.88 613 GLU A C 1
ATOM 4799 O O . GLU A 1 613 ? -6.882 -0.196 28.757 1.00 96.88 613 GLU A O 1
ATOM 4804 N N . ASP A 1 614 ? -6.983 -2.230 27.818 1.00 95.88 614 ASP A N 1
ATOM 4805 C CA . ASP A 1 614 ? -5.539 -2.483 27.741 1.00 95.88 614 ASP A CA 1
ATOM 4806 C C . ASP A 1 614 ? -5.085 -3.110 26.412 1.00 95.88 614 ASP A C 1
ATOM 4808 O O . ASP A 1 614 ? -3.891 -3.323 26.228 1.00 95.88 614 ASP A O 1
ATOM 4812 N N . SER A 1 615 ? -5.985 -3.356 25.455 1.00 97.12 615 SER A N 1
ATOM 4813 C CA . SER A 1 615 ? -5.605 -3.848 24.128 1.00 97.12 615 SER A CA 1
ATOM 4814 C C . SER A 1 615 ? -4.999 -2.741 23.267 1.00 97.12 615 SER A C 1
ATOM 4816 O O . SER A 1 615 ? -5.611 -1.691 23.055 1.00 97.12 615 SER A O 1
ATOM 4818 N N . TYR A 1 616 ? -3.825 -3.013 22.692 1.00 96.81 616 TYR A N 1
ATOM 4819 C CA . TYR A 1 616 ? -3.195 -2.161 21.680 1.00 96.81 616 TYR A CA 1
ATOM 4820 C C . TYR A 1 616 ? -4.148 -1.809 20.527 1.00 96.81 616 TYR A C 1
ATOM 4822 O O . TYR A 1 616 ? -4.270 -0.636 20.179 1.00 96.81 616 TYR A O 1
ATOM 4830 N N . ILE A 1 617 ? -4.869 -2.804 19.997 1.00 96.50 617 ILE A N 1
ATOM 4831 C CA . ILE A 1 617 ? -5.790 -2.654 18.858 1.00 96.50 617 ILE A CA 1
ATOM 4832 C C . ILE A 1 617 ? -6.877 -1.623 19.177 1.00 96.50 617 ILE A C 1
ATOM 4834 O O . ILE A 1 617 ? -7.176 -0.726 18.390 1.00 96.50 617 ILE A O 1
ATOM 4838 N N . VAL A 1 618 ? -7.438 -1.700 20.384 1.00 97.94 618 VAL A N 1
ATOM 4839 C CA . VAL A 1 618 ? -8.474 -0.763 20.830 1.00 97.94 618 VAL A CA 1
ATOM 4840 C C . VAL A 1 618 ? -7.890 0.626 21.075 1.00 97.94 618 VAL A C 1
ATOM 4842 O O . VAL A 1 618 ? -8.503 1.629 20.703 1.00 97.94 618 VAL A O 1
ATOM 4845 N N . TRP A 1 619 ? -6.691 0.708 21.656 1.00 97.75 619 TRP A N 1
ATOM 4846 C CA . TRP A 1 619 ? -6.011 1.980 21.897 1.00 97.75 619 TRP A CA 1
ATOM 4847 C C . TRP A 1 619 ? -5.572 2.698 20.623 1.00 97.75 619 TRP A C 1
ATOM 4849 O O . TRP A 1 619 ? -5.511 3.928 20.625 1.00 97.75 619 TRP A O 1
ATOM 4859 N N . GLU A 1 620 ? -5.343 1.979 19.526 1.00 95.50 620 GLU A N 1
ATOM 4860 C CA . GLU A 1 620 ? -5.152 2.583 18.209 1.00 95.50 620 GLU A CA 1
ATOM 4861 C C . GLU A 1 620 ? -6.410 3.344 17.757 1.00 95.50 620 GLU A C 1
ATOM 4863 O O . GLU A 1 620 ? -6.333 4.536 17.436 1.00 95.50 620 GLU A O 1
ATOM 4868 N N . GLY A 1 621 ? -7.586 2.711 17.846 1.00 95.62 621 GLY A N 1
ATOM 4869 C CA . GLY A 1 621 ? -8.876 3.359 17.577 1.00 95.62 621 GLY A CA 1
ATOM 4870 C C . GLY A 1 621 ? -9.159 4.535 18.521 1.00 95.62 621 GLY A C 1
ATOM 4871 O O . GLY A 1 621 ? -9.443 5.650 18.074 1.00 95.62 621 GLY A O 1
ATOM 4872 N N . LEU A 1 622 ? -8.997 4.334 19.836 1.00 97.25 622 LEU A N 1
ATOM 4873 C CA . LEU A 1 622 ? -9.182 5.387 20.845 1.00 97.25 622 LEU A CA 1
ATOM 4874 C C . LEU A 1 622 ? -8.262 6.584 20.594 1.00 97.25 622 LEU A C 1
ATOM 4876 O O . LEU A 1 622 ? -8.702 7.730 20.687 1.00 97.25 622 LEU A O 1
ATOM 4880 N N . SER A 1 623 ? -6.997 6.340 20.245 1.00 96.00 623 SER A N 1
ATOM 4881 C CA . SER A 1 623 ? -6.041 7.395 19.909 1.00 96.00 623 SER A CA 1
ATOM 4882 C C . SER A 1 623 ? -6.528 8.238 18.729 1.00 96.00 623 SER A C 1
ATOM 4884 O O . SER A 1 623 ? -6.501 9.472 18.798 1.00 96.00 623 SER A O 1
ATOM 4886 N N . GLY A 1 624 ? -7.032 7.595 17.671 1.00 93.81 624 GLY A N 1
ATOM 4887 C CA . GLY A 1 624 ? -7.622 8.277 16.519 1.00 93.81 624 GLY A CA 1
ATOM 4888 C C . GLY A 1 624 ? -8.810 9.163 16.906 1.00 93.81 624 GLY A C 1
ATOM 4889 O O . GLY A 1 624 ? -8.848 10.342 16.545 1.00 93.81 624 GLY A O 1
ATOM 4890 N N . VAL A 1 625 ? -9.742 8.630 17.701 1.00 95.81 625 VAL A N 1
ATOM 4891 C CA . VAL A 1 625 ? -10.940 9.358 18.151 1.00 95.81 625 VAL A CA 1
ATOM 4892 C C . VAL A 1 625 ? -10.587 10.538 19.058 1.00 95.81 625 VAL A C 1
ATOM 4894 O O . VAL A 1 625 ? -11.062 11.651 18.824 1.00 95.81 625 VAL A O 1
ATOM 4897 N N . LEU A 1 626 ? -9.716 10.348 20.054 1.00 95.81 626 LEU A N 1
ATOM 4898 C CA . LEU A 1 626 ? -9.314 11.412 20.981 1.00 95.81 626 LEU A CA 1
ATOM 4899 C C . LEU A 1 626 ? -8.605 12.566 20.257 1.00 95.81 626 LEU A C 1
ATOM 4901 O O . LEU A 1 626 ? -8.950 13.729 20.470 1.00 95.81 626 LEU A O 1
ATOM 4905 N N . ASN A 1 627 ? -7.644 12.266 19.376 1.00 92.62 627 ASN A N 1
ATOM 4906 C CA . ASN A 1 627 ? -6.941 13.295 18.599 1.00 92.62 627 ASN A CA 1
ATOM 4907 C C . ASN A 1 627 ? -7.869 13.978 17.574 1.00 92.62 627 ASN A C 1
ATOM 4909 O O . ASN A 1 627 ? -7.745 15.180 17.317 1.00 92.62 627 ASN A O 1
ATOM 4913 N N . GLY A 1 628 ? -8.825 13.237 17.005 1.00 91.12 628 GLY A N 1
ATOM 4914 C CA . GLY A 1 628 ? -9.852 13.786 16.123 1.00 91.12 628 GLY A CA 1
ATOM 4915 C C . GLY A 1 628 ? -10.765 14.782 16.844 1.00 91.12 628 GLY A C 1
ATOM 4916 O O . GLY A 1 628 ? -10.994 15.885 16.344 1.00 91.12 628 GLY A O 1
ATOM 4917 N N . LEU A 1 629 ? -11.236 14.433 18.044 1.00 92.12 629 LEU A N 1
ATOM 4918 C CA . LEU A 1 629 ? -12.006 15.337 18.903 1.00 92.12 629 LEU A CA 1
ATOM 4919 C C . LEU A 1 629 ? -11.185 16.566 19.317 1.00 92.12 629 LEU A C 1
ATOM 4921 O O . LEU A 1 629 ? -11.707 17.678 19.255 1.00 92.12 629 LEU A O 1
ATOM 4925 N N . ASP A 1 630 ? -9.906 16.399 19.672 1.00 89.94 630 ASP A N 1
ATOM 4926 C CA . ASP A 1 630 ? -9.023 17.529 20.005 1.00 89.94 630 ASP A CA 1
ATOM 4927 C C . ASP A 1 630 ? -8.886 18.498 18.832 1.00 89.94 630 ASP A C 1
ATOM 4929 O O . ASP A 1 630 ? -8.975 19.713 18.998 1.00 89.94 630 ASP A O 1
ATOM 4933 N N . THR A 1 631 ? -8.742 17.962 17.621 1.00 85.94 631 THR A N 1
ATOM 4934 C CA . THR A 1 631 ? -8.657 18.772 16.405 1.00 85.94 631 THR A CA 1
ATOM 4935 C C . THR A 1 631 ? -9.909 19.631 16.227 1.00 85.94 631 THR A C 1
ATOM 4937 O O . THR A 1 631 ? -9.789 20.845 16.064 1.00 85.94 631 THR A O 1
ATOM 4940 N N . VAL A 1 632 ? -11.098 19.029 16.324 1.00 85.94 632 VAL A N 1
ATOM 4941 C CA . VAL A 1 632 ? -12.385 19.719 16.121 1.00 85.94 632 VAL A CA 1
ATOM 4942 C C . VAL A 1 632 ? -12.698 20.715 17.244 1.00 85.94 632 VAL A C 1
ATOM 4944 O O . VAL A 1 632 ? -13.211 21.798 16.976 1.00 85.94 632 VAL A O 1
ATOM 4947 N N . LEU A 1 633 ? -12.383 20.385 18.499 1.00 87.56 633 LEU A N 1
ATOM 4948 C CA . LEU A 1 633 ? -12.744 21.210 19.660 1.00 87.56 633 LEU A CA 1
ATOM 4949 C C . LEU A 1 633 ? -11.691 22.266 20.024 1.00 87.56 633 LEU A C 1
ATOM 4951 O O . LEU A 1 633 ? -11.959 23.120 20.867 1.00 87.56 633 LEU A O 1
ATOM 4955 N N . SER A 1 634 ? -10.521 22.248 19.382 1.00 78.38 634 SER A N 1
ATOM 4956 C CA . SER A 1 634 ? -9.392 23.131 19.715 1.00 78.38 634 SER A CA 1
ATOM 4957 C C . SER A 1 634 ? -9.645 24.635 19.575 1.00 78.38 634 SER A C 1
ATOM 4959 O O . SER A 1 634 ? -8.955 25.423 20.223 1.00 78.38 634 SER A O 1
ATOM 4961 N N . ASP A 1 635 ? -10.613 25.046 18.752 1.00 79.44 635 ASP A N 1
ATOM 4962 C CA . ASP A 1 635 ? -10.974 26.459 18.582 1.00 79.44 635 ASP A CA 1
ATOM 4963 C C . ASP A 1 635 ? -11.946 26.960 19.667 1.00 79.44 635 ASP A C 1
ATOM 4965 O O . ASP A 1 635 ? -12.147 28.168 19.811 1.00 79.44 635 ASP A O 1
ATOM 4969 N N . ASN A 1 636 ? -12.519 26.054 20.469 1.00 86.88 636 ASN A N 1
ATOM 4970 C CA . ASN A 1 636 ? -13.359 26.385 21.614 1.00 86.88 636 ASN A CA 1
ATOM 4971 C C . ASN A 1 636 ? -12.608 26.092 22.918 1.00 86.88 636 ASN A C 1
ATOM 4973 O O . ASN A 1 636 ? -12.529 24.949 23.357 1.00 86.88 636 ASN A O 1
ATOM 4977 N N . GLU A 1 637 ? -12.108 27.137 23.577 1.00 86.12 637 GLU A N 1
ATOM 4978 C CA . GLU A 1 637 ? -11.260 27.002 24.771 1.00 86.12 637 GLU A CA 1
ATOM 4979 C C . GLU A 1 637 ? -11.916 26.196 25.905 1.00 86.12 637 GLU A C 1
ATOM 4981 O O . GLU A 1 637 ? -11.255 25.387 26.553 1.00 86.12 637 GLU A O 1
ATOM 4986 N N . THR A 1 638 ? -13.221 26.372 26.143 1.00 90.94 638 THR A N 1
ATOM 4987 C CA . THR A 1 638 ? -13.918 25.696 27.254 1.00 90.94 638 THR A CA 1
ATOM 4988 C C . THR A 1 638 ? -14.158 24.217 26.951 1.00 90.94 638 THR A C 1
ATOM 4990 O O . THR A 1 638 ? -13.927 23.354 27.806 1.00 90.94 638 THR A O 1
ATOM 4993 N N . MET A 1 639 ? -14.603 23.905 25.730 1.00 88.19 639 MET A N 1
ATOM 4994 C CA . MET A 1 639 ? -14.821 22.520 25.303 1.00 88.19 639 MET A CA 1
ATOM 4995 C C . MET A 1 639 ? -13.496 21.775 25.146 1.00 88.19 639 MET A C 1
ATOM 4997 O O . MET A 1 639 ? -13.373 20.656 25.641 1.00 88.19 639 MET A O 1
ATOM 5001 N N . GLY A 1 640 ? -12.493 22.418 24.544 1.00 88.56 640 GLY A N 1
ATOM 5002 C CA . GLY A 1 640 ? -11.134 21.900 24.425 1.00 88.56 640 GLY A CA 1
ATOM 5003 C C . GLY A 1 640 ? -10.535 21.565 25.789 1.00 88.56 640 GLY A C 1
ATOM 5004 O O . GLY A 1 640 ? -10.103 20.436 26.000 1.00 88.56 640 GLY A O 1
ATOM 5005 N N . ALA A 1 641 ? -10.608 22.478 26.766 1.00 90.12 641 ALA A N 1
ATOM 5006 C CA . ALA A 1 641 ? -10.129 22.215 28.127 1.00 90.12 641 ALA A CA 1
ATOM 5007 C C . ALA A 1 641 ? -10.870 21.049 28.814 1.00 90.12 641 ALA A C 1
ATOM 5009 O O . ALA A 1 641 ? -10.261 20.258 29.541 1.00 90.12 641 ALA A O 1
ATOM 5010 N N . SER A 1 642 ? -12.179 20.914 28.577 1.00 92.31 642 SER A N 1
ATOM 5011 C CA . SER A 1 642 ? -12.985 19.821 29.136 1.00 92.31 642 SER A CA 1
ATOM 5012 C C . SER A 1 642 ? -12.609 18.465 28.533 1.00 92.31 642 SER A C 1
ATOM 5014 O O . SER A 1 642 ? -12.413 17.502 29.279 1.00 92.31 642 SER A O 1
ATOM 5016 N N . LEU A 1 643 ? -12.433 18.400 27.207 1.00 91.62 643 LEU A N 1
ATOM 5017 C CA . LEU A 1 643 ? -11.943 17.207 26.516 1.00 91.62 643 LEU A CA 1
ATOM 5018 C C . LEU A 1 643 ? -10.538 16.839 26.994 1.00 91.62 643 LEU A C 1
ATOM 5020 O O . LEU A 1 643 ? -10.300 15.687 27.336 1.00 91.62 643 LEU A O 1
ATOM 5024 N N . GLN A 1 644 ? -9.627 17.812 27.064 1.00 91.88 644 GLN A N 1
ATOM 5025 C CA . GLN A 1 644 ? -8.258 17.615 27.540 1.00 91.88 644 GLN A CA 1
ATOM 5026 C C . GLN A 1 644 ? -8.249 16.985 28.938 1.00 91.88 644 GLN A C 1
ATOM 5028 O O . GLN A 1 644 ? -7.573 15.985 29.165 1.00 91.88 644 GLN A O 1
ATOM 5033 N N . LYS A 1 645 ? -9.082 17.482 29.863 1.00 93.88 645 LYS A N 1
ATOM 5034 C CA . LYS A 1 645 ? -9.225 16.904 31.209 1.00 93.88 645 LYS A CA 1
ATOM 5035 C C . LYS A 1 645 ? -9.774 15.472 31.190 1.00 93.88 645 LYS A C 1
ATOM 5037 O O . LYS A 1 645 ? -9.302 14.635 31.962 1.00 93.88 645 LYS A O 1
ATOM 5042 N N . PHE A 1 646 ? -10.766 15.191 30.345 1.00 94.12 646 PHE A N 1
ATOM 5043 C CA . PHE A 1 646 ? -11.334 13.850 30.183 1.00 94.12 646 PHE A CA 1
ATOM 5044 C C . PHE A 1 646 ? -10.300 12.866 29.615 1.00 94.12 646 PHE A C 1
ATOM 5046 O O . PHE A 1 646 ? -10.011 11.848 30.247 1.00 94.12 646 PHE A O 1
ATOM 5053 N N . ALA A 1 647 ? -9.679 13.211 28.486 1.00 95.19 647 ALA A N 1
ATOM 5054 C CA . ALA A 1 647 ? -8.663 12.405 27.815 1.00 95.19 647 ALA A CA 1
ATOM 5055 C C . ALA A 1 647 ? -7.450 12.161 28.723 1.00 95.19 647 ALA A C 1
ATOM 5057 O O . ALA A 1 647 ? -6.999 11.026 28.859 1.00 95.19 647 ALA A O 1
ATOM 5058 N N . LYS A 1 648 ? -6.981 13.191 29.443 1.00 95.81 648 LYS A N 1
ATOM 5059 C CA . LYS A 1 648 ? -5.910 13.070 30.443 1.00 95.81 648 LYS A CA 1
ATOM 5060 C C . LYS A 1 648 ? -6.230 12.016 31.502 1.00 95.81 648 LYS A C 1
ATOM 5062 O O . LYS A 1 648 ? -5.358 11.221 31.844 1.00 95.81 648 LYS A O 1
ATOM 5067 N N . LYS A 1 649 ? -7.467 11.974 32.015 1.00 94.12 649 LYS A N 1
ATOM 5068 C CA . LYS A 1 649 ? -7.886 10.972 33.011 1.00 94.12 649 LYS A CA 1
ATOM 5069 C C . LYS A 1 649 ? -7.843 9.552 32.440 1.00 94.12 649 LYS A C 1
ATOM 5071 O O . LYS A 1 649 ? -7.377 8.653 33.137 1.00 94.12 649 LYS A O 1
ATOM 5076 N N . LEU A 1 650 ? -8.310 9.372 31.206 1.00 93.44 650 LEU A N 1
ATOM 5077 C CA . LEU A 1 650 ? -8.332 8.077 30.524 1.00 93.44 650 LEU A CA 1
ATOM 5078 C C . LEU A 1 650 ? -6.905 7.562 30.260 1.00 93.44 650 LEU A C 1
ATOM 5080 O O . LEU A 1 650 ? -6.555 6.457 30.662 1.00 93.44 650 LEU A O 1
ATOM 5084 N N . VAL A 1 651 ? -6.050 8.406 29.675 1.00 96.06 651 VAL A N 1
ATOM 5085 C CA . VAL A 1 651 ? -4.678 8.050 29.275 1.00 96.06 651 VAL A CA 1
ATOM 5086 C C . VAL A 1 651 ? -3.770 7.815 30.484 1.00 96.06 651 VAL A C 1
ATOM 5088 O O . VAL A 1 651 ? -3.038 6.827 30.522 1.00 96.06 651 VAL A O 1
ATOM 5091 N N . LEU A 1 652 ? -3.812 8.686 31.504 1.00 95.31 652 LEU A N 1
ATOM 5092 C CA . LEU A 1 652 ? -2.922 8.567 32.668 1.00 95.31 652 LEU A CA 1
ATOM 5093 C C . LEU A 1 652 ? -3.131 7.268 33.453 1.00 95.31 652 LEU A C 1
ATOM 5095 O O . LEU A 1 652 ? -2.182 6.786 34.072 1.00 95.31 652 LEU A O 1
ATOM 5099 N N . GLY A 1 653 ? -4.352 6.727 33.467 1.00 90.19 653 GLY A N 1
ATOM 5100 C CA . GLY A 1 653 ? -4.666 5.489 34.177 1.00 90.19 653 GLY A CA 1
ATOM 5101 C C . GLY A 1 653 ? -3.847 4.313 33.651 1.00 90.19 653 GLY A C 1
ATOM 5102 O O . GLY A 1 653 ? -3.142 3.662 34.423 1.00 90.19 653 GLY A O 1
ATOM 5103 N N . LEU A 1 654 ? -3.895 4.083 32.337 1.00 94.69 654 LEU A N 1
ATOM 5104 C CA . LEU A 1 654 ? -3.160 2.992 31.706 1.00 94.69 654 LEU A CA 1
ATOM 5105 C C . LEU A 1 654 ? -1.674 3.309 31.519 1.00 94.69 654 LEU A C 1
ATOM 5107 O O . LEU A 1 654 ? -0.842 2.448 31.787 1.00 94.69 654 LEU A O 1
ATOM 5111 N N . ALA A 1 655 ? -1.312 4.543 31.153 1.00 95.56 655 ALA A N 1
ATOM 5112 C CA . ALA A 1 655 ? 0.090 4.920 30.951 1.00 95.56 655 ALA A CA 1
ATOM 5113 C C . ALA A 1 655 ? 0.951 4.707 32.209 1.00 95.56 655 ALA A C 1
ATOM 5115 O O . ALA A 1 655 ? 2.118 4.340 32.106 1.00 95.56 655 ALA A O 1
ATOM 5116 N N . LYS A 1 656 ? 0.376 4.869 33.410 1.00 93.38 656 LYS A N 1
ATOM 5117 C CA . LYS A 1 656 ? 1.058 4.544 34.675 1.00 93.38 656 LYS A CA 1
ATOM 5118 C C . LYS A 1 656 ? 1.249 3.043 34.900 1.00 93.38 656 LYS A C 1
ATOM 5120 O O . LYS A 1 656 ? 2.210 2.674 35.564 1.00 93.38 656 LYS A O 1
ATOM 5125 N N . LYS A 1 657 ? 0.338 2.203 34.397 1.00 92.19 657 LYS A N 1
ATOM 5126 C CA . LYS A 1 657 ? 0.436 0.736 34.489 1.00 92.19 657 LYS A CA 1
ATOM 5127 C C . LYS A 1 657 ? 1.475 0.193 33.505 1.00 92.19 657 LYS A C 1
ATOM 5129 O O . LYS A 1 657 ? 2.290 -0.627 33.901 1.00 92.19 657 LYS A O 1
ATOM 5134 N N . VAL A 1 658 ? 1.450 0.675 32.259 1.00 94.19 658 VAL A N 1
ATOM 5135 C CA . VAL A 1 658 ? 2.383 0.264 31.191 1.00 94.19 658 VAL A CA 1
ATOM 5136 C C . VAL A 1 658 ? 3.793 0.816 31.429 1.00 94.19 658 VAL A C 1
ATOM 5138 O O . VAL A 1 658 ? 4.780 0.126 31.185 1.00 94.19 658 VAL A O 1
ATOM 5141 N N . GLY A 1 659 ? 3.894 2.045 31.945 1.00 93.75 659 GLY A N 1
ATOM 5142 C CA . GLY A 1 659 ? 5.167 2.683 32.272 1.00 93.75 659 GLY A CA 1
ATOM 5143 C C . GLY A 1 659 ? 5.988 3.104 31.048 1.00 93.75 659 GLY A C 1
ATOM 5144 O O . GLY A 1 659 ? 5.596 2.908 29.900 1.00 93.75 659 GLY A O 1
ATOM 5145 N N . TRP A 1 660 ? 7.139 3.724 31.317 1.00 93.50 660 TRP A N 1
ATOM 5146 C CA . TRP A 1 660 ? 8.073 4.215 30.293 1.00 93.50 660 TRP A CA 1
ATOM 5147 C C . TRP A 1 660 ? 9.182 3.213 29.960 1.00 93.50 660 TRP A C 1
ATOM 5149 O O . TRP A 1 660 ? 9.789 3.315 28.899 1.00 93.50 660 TRP A O 1
ATOM 5159 N N . GLU A 1 661 ? 9.442 2.265 30.861 1.00 91.06 661 GLU A N 1
ATOM 5160 C CA . GLU A 1 661 ? 10.493 1.263 30.699 1.00 91.06 661 GLU A CA 1
ATOM 5161 C C . GLU A 1 661 ? 9.960 0.006 30.022 1.00 91.06 661 GLU A C 1
ATOM 5163 O O . GLU A 1 661 ? 8.839 -0.431 30.295 1.00 91.06 661 GLU A O 1
ATOM 5168 N N . SER A 1 662 ? 10.796 -0.604 29.186 1.00 86.50 662 SER A N 1
ATOM 5169 C CA . SER A 1 662 ? 10.566 -1.958 28.692 1.00 86.50 662 SER A CA 1
ATOM 5170 C C . SER A 1 662 ? 10.773 -2.989 29.804 1.00 86.50 662 SER A C 1
ATOM 5172 O O . SER A 1 662 ? 11.751 -2.911 30.552 1.00 86.50 662 SER A O 1
ATOM 5174 N N . SER A 1 663 ? 9.904 -3.994 29.867 1.00 86.44 663 SER A N 1
ATOM 5175 C CA . SER A 1 663 ? 10.068 -5.189 30.700 1.00 86.44 663 SER A CA 1
ATOM 5176 C C . SER A 1 663 ? 10.505 -6.383 29.851 1.00 86.44 663 SER A C 1
ATOM 5178 O O . SER A 1 663 ? 10.144 -6.493 28.684 1.00 86.44 663 SER A O 1
ATOM 5180 N N . SER A 1 664 ? 11.218 -7.344 30.444 1.00 85.62 664 SER A N 1
ATOM 5181 C CA . SER A 1 664 ? 11.514 -8.626 29.782 1.00 85.62 664 SER A CA 1
ATOM 5182 C C . SER A 1 664 ? 10.266 -9.480 29.522 1.00 85.62 664 SER A C 1
ATOM 5184 O O . SER A 1 664 ? 10.338 -10.447 28.769 1.00 85.62 664 SER A O 1
ATOM 5186 N N . SER A 1 665 ? 9.143 -9.145 30.162 1.00 89.25 665 SER A N 1
ATOM 5187 C CA . SER A 1 665 ? 7.834 -9.757 29.927 1.00 89.25 665 SER A CA 1
ATOM 5188 C C . SER A 1 665 ? 7.027 -9.084 28.816 1.00 89.25 665 SER A C 1
ATOM 5190 O O . SER A 1 665 ? 5.948 -9.581 28.511 1.00 89.25 665 SER A O 1
ATOM 5192 N N . ASP A 1 666 ? 7.487 -7.954 28.269 1.00 90.38 666 ASP A N 1
ATOM 5193 C CA . ASP A 1 666 ? 6.746 -7.234 27.233 1.00 90.38 666 ASP A CA 1
ATOM 5194 C C . ASP A 1 666 ? 6.724 -8.032 25.929 1.00 90.38 666 ASP A C 1
ATOM 5196 O O . ASP A 1 666 ? 7.765 -8.438 25.406 1.00 90.38 666 ASP A O 1
ATOM 5200 N N . GLY A 1 667 ? 5.529 -8.200 25.373 1.00 92.88 667 GLY A N 1
ATOM 5201 C CA . GLY A 1 667 ? 5.336 -8.651 24.006 1.00 92.88 667 GLY A CA 1
ATOM 5202 C C . GLY A 1 667 ? 5.497 -7.525 22.983 1.00 92.88 667 GLY A C 1
ATOM 5203 O O . GLY A 1 667 ? 5.714 -6.348 23.298 1.00 92.88 667 GLY A O 1
ATOM 5204 N N . HIS A 1 668 ? 5.326 -7.891 21.710 1.00 93.44 668 HIS A N 1
ATOM 5205 C CA . HIS A 1 668 ? 5.404 -6.948 20.593 1.00 93.44 668 HIS A CA 1
ATOM 5206 C C . HIS A 1 668 ? 4.378 -5.813 20.724 1.00 93.44 668 HIS A C 1
ATOM 5208 O O . HIS A 1 668 ? 4.736 -4.637 20.611 1.00 93.44 668 HIS A O 1
ATOM 5214 N N . LEU A 1 669 ? 3.127 -6.165 21.034 1.00 94.94 669 LEU A N 1
ATOM 5215 C CA . LEU A 1 669 ? 2.022 -5.216 21.187 1.00 94.94 669 LEU A CA 1
ATOM 5216 C C . LEU A 1 669 ? 2.113 -4.359 22.451 1.00 94.94 669 LEU A C 1
ATOM 5218 O O . LEU A 1 669 ? 1.686 -3.209 22.411 1.00 94.94 669 LEU A O 1
ATOM 5222 N N . ASP A 1 670 ? 2.704 -4.857 23.540 1.00 94.69 670 ASP A N 1
ATOM 5223 C CA . ASP A 1 670 ? 2.900 -4.061 24.763 1.00 94.69 670 ASP A CA 1
ATOM 5224 C C . ASP A 1 670 ? 3.823 -2.867 24.491 1.00 94.69 670 ASP A C 1
ATOM 5226 O O . ASP A 1 670 ? 3.582 -1.744 24.940 1.00 94.69 670 ASP A O 1
ATOM 5230 N N . THR A 1 671 ? 4.852 -3.092 23.670 1.00 92.75 671 THR A N 1
ATOM 5231 C CA . THR A 1 671 ? 5.772 -2.038 23.227 1.00 92.75 671 THR A CA 1
ATOM 5232 C C . THR A 1 671 ? 5.065 -1.009 22.346 1.00 92.75 671 THR A C 1
ATOM 5234 O O . THR A 1 671 ? 5.223 0.195 22.549 1.00 92.75 671 THR A O 1
ATOM 5237 N N . LEU A 1 672 ? 4.228 -1.456 21.405 1.00 94.00 672 LEU A N 1
ATOM 5238 C CA . LEU A 1 672 ? 3.460 -0.540 20.559 1.00 94.00 672 LEU A CA 1
ATOM 5239 C C . LEU A 1 672 ? 2.417 0.250 21.363 1.00 94.00 672 LEU A C 1
ATOM 5241 O O . LEU A 1 672 ? 2.265 1.458 21.164 1.00 94.00 672 LEU A O 1
ATOM 5245 N N . LEU A 1 673 ? 1.742 -0.401 22.315 1.00 95.88 673 LEU A N 1
ATOM 5246 C CA . LEU A 1 673 ? 0.810 0.239 23.239 1.00 95.88 673 LEU A CA 1
ATOM 5247 C C . LEU A 1 673 ? 1.514 1.319 24.058 1.00 95.88 673 LEU A C 1
ATOM 5249 O O . LEU A 1 673 ? 1.003 2.436 24.155 1.00 95.88 673 LEU A O 1
ATOM 5253 N N . ARG A 1 674 ? 2.709 1.036 24.588 1.00 95.50 674 ARG A N 1
ATOM 5254 C CA . ARG A 1 674 ? 3.545 2.037 25.262 1.00 95.50 674 ARG A CA 1
ATOM 5255 C C . ARG A 1 674 ? 3.811 3.242 24.362 1.00 95.50 674 ARG A C 1
ATOM 5257 O O . ARG A 1 674 ? 3.593 4.374 24.795 1.00 95.50 674 ARG A O 1
ATOM 5264 N N . GLY A 1 675 ? 4.213 3.017 23.111 1.00 94.12 675 GLY A N 1
ATOM 5265 C CA . GLY A 1 675 ? 4.427 4.082 22.127 1.00 94.12 675 GLY A CA 1
ATOM 5266 C C . GLY A 1 675 ? 3.185 4.959 21.912 1.00 94.12 675 GLY A C 1
ATOM 5267 O O . GLY A 1 675 ? 3.269 6.190 21.998 1.00 94.12 675 GLY A O 1
ATOM 5268 N N . ILE A 1 676 ? 2.011 4.341 21.716 1.00 95.25 676 ILE A N 1
ATOM 5269 C CA . ILE A 1 676 ? 0.728 5.056 21.590 1.00 95.25 676 ILE A CA 1
ATOM 5270 C C . ILE A 1 676 ? 0.428 5.866 22.850 1.00 95.25 676 ILE A C 1
ATOM 5272 O O . ILE A 1 676 ? 0.105 7.051 22.756 1.00 95.25 676 ILE A O 1
ATOM 5276 N N . LEU A 1 677 ? 0.557 5.265 24.033 1.00 96.94 677 LEU A N 1
ATOM 5277 C CA . LEU A 1 677 ? 0.254 5.939 25.291 1.00 96.94 677 LEU A CA 1
ATOM 5278 C C . LEU A 1 677 ? 1.175 7.133 25.523 1.00 96.94 677 LEU A C 1
ATOM 5280 O O . LEU A 1 677 ? 0.694 8.195 25.903 1.00 96.94 677 LEU A O 1
ATOM 5284 N N . ILE A 1 678 ? 2.468 7.018 25.226 1.00 96.62 678 ILE A N 1
ATOM 5285 C CA . ILE A 1 678 ? 3.427 8.122 25.366 1.00 96.62 678 ILE A CA 1
ATOM 5286 C C . ILE A 1 678 ? 3.144 9.239 24.351 1.00 96.62 678 ILE A C 1
ATOM 5288 O O . ILE A 1 678 ? 3.239 10.422 24.689 1.00 96.62 678 ILE A O 1
ATOM 5292 N N . SER A 1 679 ? 2.715 8.895 23.134 1.00 95.44 679 SER A N 1
ATOM 5293 C CA . SER A 1 679 ? 2.197 9.871 22.166 1.00 95.44 679 SER A CA 1
ATOM 5294 C C . SER A 1 679 ? 0.952 10.595 22.697 1.00 95.44 679 SER A C 1
ATOM 5296 O O . SER A 1 679 ? 0.870 11.825 22.649 1.00 95.44 679 SER A O 1
ATOM 5298 N N . LEU A 1 680 ? 0.016 9.866 23.311 1.00 96.69 680 LEU A N 1
ATOM 5299 C CA . LEU A 1 680 ? -1.170 10.449 23.939 1.00 96.69 680 LEU A CA 1
ATOM 5300 C C . LEU A 1 680 ? -0.833 11.290 25.177 1.00 96.69 680 LEU A C 1
ATOM 5302 O O . LEU A 1 680 ? -1.480 12.313 25.400 1.00 96.69 680 LEU A O 1
ATOM 5306 N N . LEU A 1 681 ? 0.203 10.940 25.946 1.00 97.44 681 LEU A N 1
ATOM 5307 C CA . LEU A 1 681 ? 0.728 11.801 27.007 1.00 97.44 681 LEU A CA 1
ATOM 5308 C C . LEU A 1 681 ? 1.232 13.124 26.422 1.00 97.44 681 LEU A C 1
ATOM 5310 O O . LEU A 1 681 ? 0.912 14.182 26.958 1.00 97.44 681 LEU A O 1
ATOM 5314 N N . ALA A 1 682 ? 1.936 13.096 25.288 1.00 95.50 682 ALA A N 1
ATOM 5315 C CA . ALA A 1 682 ? 2.365 14.314 24.601 1.00 95.50 682 ALA A CA 1
ATOM 5316 C C . ALA A 1 682 ? 1.186 15.173 24.109 1.00 95.50 682 ALA A C 1
ATOM 5318 O O . ALA A 1 682 ? 1.296 16.404 24.074 1.00 95.50 682 ALA A O 1
ATOM 5319 N N . SER A 1 683 ? 0.056 14.562 23.748 1.00 92.31 683 SER A N 1
ATOM 5320 C CA . SER A 1 683 ? -1.162 15.278 23.348 1.00 92.31 683 SER A CA 1
ATOM 5321 C C . SER A 1 683 ? -1.946 15.844 24.536 1.00 92.31 683 SER A C 1
ATOM 5323 O O . SER A 1 683 ? -2.289 17.025 24.505 1.00 92.31 683 SER A O 1
ATOM 5325 N N . PHE A 1 684 ? -2.187 15.037 25.575 1.00 94.88 684 PHE A N 1
ATOM 5326 C CA . PHE A 1 684 ? -3.217 15.294 26.595 1.00 94.88 684 PHE A CA 1
ATOM 5327 C C . PHE A 1 684 ? -2.699 15.459 28.028 1.00 94.88 684 PHE A C 1
ATOM 5329 O O . PHE A 1 684 ? -3.442 15.882 28.909 1.00 94.88 684 PHE A O 1
ATOM 5336 N N . ALA A 1 685 ? -1.445 15.099 28.300 1.00 96.19 685 ALA A N 1
ATOM 5337 C CA . ALA A 1 685 ? -0.888 15.088 29.654 1.00 96.19 685 ALA A CA 1
ATOM 5338 C C . ALA A 1 685 ? 0.539 15.650 29.728 1.00 96.19 685 ALA A C 1
ATOM 5340 O O . ALA A 1 685 ? 1.257 15.373 30.687 1.00 96.19 685 ALA A O 1
ATOM 5341 N N . TYR A 1 686 ? 0.960 16.439 28.735 1.00 94.56 686 TYR A N 1
ATOM 5342 C CA . TYR A 1 686 ? 2.318 16.981 28.662 1.00 94.56 686 TYR A CA 1
ATOM 5343 C C . TYR A 1 686 ? 2.640 17.899 29.849 1.00 94.56 686 TYR A C 1
ATOM 5345 O O . TYR A 1 686 ? 3.798 18.011 30.232 1.00 94.56 686 TYR A O 1
ATOM 5353 N N . ASP A 1 687 ? 1.622 18.537 30.428 1.00 92.94 687 ASP A N 1
ATOM 5354 C CA . ASP A 1 687 ? 1.685 19.440 31.579 1.00 92.94 687 ASP A CA 1
ATOM 5355 C C . ASP A 1 687 ? 1.607 18.706 32.933 1.00 92.94 687 ASP A C 1
ATOM 5357 O O . ASP A 1 687 ? 1.692 19.333 33.991 1.00 92.94 687 ASP A O 1
ATOM 5361 N N . ASP A 1 688 ? 1.405 17.382 32.941 1.00 96.88 688 ASP A N 1
ATOM 5362 C CA . ASP A 1 688 ? 1.439 16.605 34.175 1.00 96.88 688 ASP A CA 1
ATOM 5363 C C . ASP A 1 688 ? 2.866 16.603 34.758 1.00 96.88 688 ASP A C 1
ATOM 5365 O O . ASP A 1 688 ? 3.811 16.229 34.057 1.00 96.88 688 ASP A O 1
ATOM 5369 N N . PRO A 1 689 ? 3.061 16.969 36.042 1.00 96.44 689 PRO A N 1
ATOM 5370 C CA . PRO A 1 689 ? 4.399 17.097 36.615 1.00 96.44 689 PRO A CA 1
ATOM 5371 C C . PRO A 1 689 ? 5.242 15.817 36.568 1.00 96.44 689 PRO A C 1
ATOM 5373 O O . PRO A 1 689 ? 6.470 15.907 36.529 1.00 96.44 689 PRO A O 1
ATOM 5376 N N . SER A 1 690 ? 4.614 14.634 36.604 1.00 96.38 690 SER A N 1
ATOM 5377 C CA . SER A 1 690 ? 5.336 13.358 36.520 1.00 96.38 690 SER A CA 1
ATOM 5378 C C . SER A 1 690 ? 5.800 13.071 35.091 1.00 96.38 690 SER A C 1
ATOM 5380 O O . SER A 1 690 ? 6.965 12.743 34.884 1.00 96.38 690 SER A O 1
ATOM 5382 N N . VAL A 1 691 ? 4.928 13.309 34.109 1.00 97.81 691 VAL A N 1
ATOM 5383 C CA . VAL A 1 691 ? 5.206 13.150 32.674 1.00 97.81 691 VAL A CA 1
ATOM 5384 C C . VAL A 1 691 ? 6.290 14.122 32.218 1.00 97.81 691 VAL A C 1
ATOM 5386 O O . VAL A 1 691 ? 7.262 13.713 31.587 1.00 97.81 691 VAL A O 1
ATOM 5389 N N . ALA A 1 692 ? 6.161 15.403 32.571 1.00 97.38 692 ALA A N 1
ATOM 5390 C CA . ALA A 1 692 ? 7.129 16.427 32.193 1.00 97.38 692 ALA A CA 1
ATOM 5391 C C . ALA A 1 692 ? 8.521 16.145 32.779 1.00 97.38 692 ALA A C 1
ATOM 5393 O O . ALA A 1 692 ? 9.529 16.348 32.102 1.00 97.38 692 ALA A O 1
ATOM 5394 N N . ARG A 1 693 ? 8.594 15.664 34.027 1.00 97.69 693 ARG A N 1
ATOM 5395 C CA . ARG A 1 693 ? 9.864 15.309 34.674 1.00 97.69 693 ARG A CA 1
ATOM 5396 C C . ARG A 1 693 ? 10.540 14.132 33.978 1.00 97.69 693 ARG A C 1
ATOM 5398 O O . ARG A 1 693 ? 11.719 14.235 33.655 1.00 97.69 693 ARG A O 1
ATOM 5405 N N . GLU A 1 694 ? 9.791 13.063 33.729 1.00 97.62 694 GLU A N 1
ATOM 5406 C CA . GLU A 1 694 ? 10.294 11.856 33.069 1.00 97.62 694 GLU A CA 1
ATOM 5407 C C . GLU A 1 694 ? 10.793 12.159 31.648 1.00 97.62 694 GLU A C 1
ATOM 5409 O O . GLU A 1 694 ? 11.919 11.818 31.289 1.00 97.62 694 GLU A O 1
ATOM 5414 N N . ALA A 1 695 ? 10.007 12.903 30.862 1.00 97.69 695 ALA A N 1
ATOM 5415 C CA . ALA A 1 695 ? 10.401 13.308 29.515 1.00 97.69 695 ALA A CA 1
ATOM 5416 C C . ALA A 1 695 ? 11.687 14.154 29.512 1.00 97.69 695 ALA A C 1
ATOM 5418 O O . ALA A 1 695 ? 12.563 13.928 28.680 1.00 97.69 695 ALA A O 1
ATOM 5419 N N . ASN A 1 696 ? 11.841 15.092 30.455 1.00 97.38 696 ASN A N 1
ATOM 5420 C CA . ASN A 1 696 ? 13.068 15.887 30.578 1.00 97.38 696 ASN A CA 1
ATOM 5421 C C . ASN A 1 696 ? 14.282 15.043 30.992 1.00 97.38 696 ASN A C 1
ATOM 5423 O O . ASN A 1 696 ? 15.380 15.272 30.481 1.00 97.38 696 ASN A O 1
ATOM 5427 N N . GLN A 1 697 ? 14.105 14.069 31.891 1.00 97.06 697 GLN A N 1
ATOM 5428 C CA . GLN A 1 697 ? 15.175 13.156 32.299 1.00 97.06 697 GLN A CA 1
ATOM 5429 C C . GLN A 1 697 ? 15.680 12.337 31.106 1.00 97.06 697 GLN A C 1
ATOM 5431 O O . GLN A 1 697 ? 16.881 12.321 30.836 1.00 97.06 697 GLN A O 1
ATOM 5436 N N . ARG A 1 698 ? 14.764 11.733 30.343 1.00 96.62 698 ARG A N 1
ATOM 5437 C CA . ARG A 1 698 ? 15.097 10.957 29.140 1.00 96.62 698 ARG A CA 1
ATOM 5438 C C . ARG A 1 698 ? 15.700 11.812 28.039 1.00 96.62 698 ARG A C 1
ATOM 5440 O O . ARG A 1 698 ? 16.681 11.410 27.428 1.00 96.62 698 ARG A O 1
ATOM 5447 N N . PHE A 1 699 ? 15.161 13.008 27.812 1.00 97.00 699 PHE A N 1
ATOM 5448 C CA . PHE A 1 699 ? 15.722 13.944 26.840 1.00 97.00 699 PHE A CA 1
ATOM 5449 C C . PHE A 1 699 ? 17.145 14.375 27.210 1.00 97.00 699 PHE A C 1
ATOM 5451 O O . PHE A 1 699 ? 18.003 14.459 26.339 1.00 97.00 699 PHE A O 1
ATOM 5458 N N . THR A 1 700 ? 17.420 14.596 28.497 1.00 96.25 700 THR A N 1
ATOM 5459 C CA . THR A 1 700 ? 18.770 14.935 28.970 1.00 96.25 700 THR A CA 1
ATOM 5460 C C . THR A 1 700 ? 19.743 13.781 28.731 1.00 96.25 700 THR A C 1
ATOM 5462 O O . THR A 1 700 ? 20.783 14.000 28.118 1.00 96.25 700 THR A O 1
ATOM 5465 N N . ALA A 1 701 ? 19.378 12.555 29.121 1.00 95.31 701 ALA A N 1
ATOM 5466 C CA . ALA A 1 701 ? 20.195 11.364 28.870 1.00 95.31 701 ALA A CA 1
ATOM 5467 C C . ALA A 1 701 ? 20.431 11.131 27.364 1.00 95.31 701 ALA A C 1
ATOM 5469 O O . ALA A 1 701 ? 21.545 10.842 26.933 1.00 95.31 701 ALA A O 1
ATOM 5470 N N . PHE A 1 702 ? 19.400 11.354 26.547 1.00 94.56 702 PHE A N 1
ATOM 5471 C CA . PHE A 1 702 ? 19.503 11.292 25.094 1.00 94.56 702 PHE A CA 1
ATOM 5472 C C . PHE A 1 702 ? 20.490 12.322 24.529 1.00 94.56 702 PHE A C 1
ATOM 5474 O O . PHE A 1 702 ? 21.270 11.991 23.644 1.00 94.56 702 PHE A O 1
ATOM 5481 N N . LEU A 1 703 ? 20.496 13.563 25.025 1.00 92.69 703 LEU A N 1
ATOM 5482 C CA . LEU A 1 703 ? 21.464 14.571 24.579 1.00 92.69 703 LEU A CA 1
ATOM 5483 C C . LEU A 1 703 ? 22.905 14.223 24.983 1.00 92.69 703 LEU A C 1
ATOM 5485 O O . LEU A 1 703 ? 23.833 14.604 24.270 1.00 92.69 703 LEU A O 1
ATOM 5489 N N . GLU A 1 704 ? 23.101 13.513 26.098 1.00 93.31 704 GLU A N 1
ATOM 5490 C CA . GLU A 1 704 ? 24.418 13.014 26.519 1.00 93.31 704 GLU A CA 1
ATOM 5491 C C . GLU A 1 704 ? 24.917 11.890 25.603 1.00 93.31 704 GLU A C 1
ATOM 5493 O O . GLU A 1 704 ? 26.097 11.863 25.245 1.00 93.31 704 GLU A O 1
ATOM 5498 N N . ASN A 1 705 ? 24.027 10.980 25.194 1.00 90.75 705 ASN A N 1
ATOM 5499 C CA . ASN A 1 705 ? 24.345 9.909 24.257 1.00 90.75 705 ASN A CA 1
ATOM 5500 C C . ASN A 1 705 ? 23.147 9.543 23.355 1.00 90.75 705 ASN A C 1
ATOM 5502 O O . ASN A 1 705 ? 22.391 8.624 23.679 1.00 90.75 705 ASN A O 1
ATOM 5506 N N . PRO A 1 706 ? 23.015 10.156 22.162 1.00 86.44 706 PRO A N 1
ATOM 5507 C CA . PRO A 1 706 ? 21.896 9.876 21.254 1.00 86.44 706 PRO A CA 1
ATOM 5508 C C . PRO A 1 706 ? 21.834 8.430 20.733 1.00 86.44 706 PRO A C 1
ATOM 5510 O O . PRO A 1 706 ? 20.809 7.995 20.199 1.00 86.44 706 PRO A O 1
ATOM 5513 N N . LYS A 1 707 ? 22.940 7.684 20.866 1.00 83.94 707 LYS A N 1
ATOM 5514 C CA . LYS A 1 707 ? 23.053 6.273 20.469 1.00 83.94 707 LYS A CA 1
ATOM 5515 C C . LYS A 1 707 ? 22.582 5.313 21.559 1.00 83.94 707 LYS A C 1
ATOM 5517 O O . LYS A 1 707 ? 22.416 4.129 21.279 1.00 83.94 707 LYS A O 1
ATOM 5522 N N . ASP A 1 708 ? 22.349 5.799 22.777 1.00 86.50 708 ASP A N 1
ATOM 5523 C CA . ASP A 1 708 ? 21.755 4.998 23.840 1.00 86.50 708 ASP A CA 1
ATOM 5524 C C . ASP A 1 708 ? 20.243 4.857 23.628 1.00 86.50 708 ASP A C 1
ATOM 5526 O O . ASP A 1 708 ? 19.431 5.650 24.116 1.00 86.50 708 ASP A O 1
ATOM 5530 N N . VAL A 1 709 ? 19.868 3.811 22.895 1.00 80.25 709 VAL A N 1
ATOM 5531 C CA . VAL A 1 709 ? 18.469 3.454 22.635 1.00 80.25 709 VAL A CA 1
ATOM 5532 C C . VAL A 1 709 ? 17.706 3.039 23.894 1.00 80.25 709 VAL A C 1
ATOM 5534 O O . VAL A 1 709 ? 16.483 3.057 23.858 1.00 80.25 709 VAL A O 1
ATOM 5537 N N . GLN A 1 710 ? 18.379 2.698 24.999 1.00 83.81 710 GLN A N 1
ATOM 5538 C CA . GLN A 1 710 ? 17.703 2.360 26.257 1.00 83.81 710 GLN A CA 1
ATOM 5539 C C . GLN A 1 710 ? 17.185 3.623 26.952 1.00 83.81 710 GLN A C 1
ATOM 5541 O O . GLN A 1 710 ? 16.060 3.648 27.448 1.00 83.81 710 GLN A O 1
ATOM 5546 N N . SER A 1 711 ? 17.976 4.703 26.935 1.00 86.44 711 SER A N 1
ATOM 5547 C CA . SER A 1 711 ? 17.568 5.987 27.521 1.00 86.44 711 SER A CA 1
ATOM 5548 C C . SER A 1 711 ? 16.340 6.587 26.821 1.00 86.44 711 SER A C 1
ATOM 5550 O O . SER A 1 711 ? 15.402 7.066 27.474 1.00 86.44 711 SER A O 1
ATOM 5552 N N . LEU A 1 712 ? 16.324 6.529 25.485 1.00 90.75 712 LEU A N 1
ATOM 5553 C CA . LEU A 1 712 ? 15.230 7.019 24.660 1.00 90.75 712 LEU A CA 1
ATOM 5554 C C . LEU A 1 712 ? 15.100 6.205 23.356 1.00 90.75 712 LEU A C 1
ATOM 5556 O O . LEU A 1 712 ? 15.733 6.542 22.339 1.00 90.75 712 LEU A O 1
ATOM 5560 N N . PRO A 1 713 ? 14.247 5.163 23.374 1.00 88.00 713 PRO A N 1
ATOM 5561 C CA . PRO A 1 713 ? 13.882 4.384 22.194 1.00 88.00 713 PRO A CA 1
ATOM 5562 C C . PRO A 1 713 ? 13.311 5.250 21.061 1.00 88.00 713 PRO A C 1
ATOM 5564 O O . PRO A 1 713 ? 12.684 6.285 21.308 1.00 88.00 713 PRO A O 1
ATOM 5567 N N . SER A 1 714 ? 13.529 4.842 19.805 1.00 83.62 714 SER A N 1
ATOM 5568 C CA . SER A 1 714 ? 13.146 5.627 18.614 1.00 83.62 714 SER A CA 1
ATOM 5569 C C . SER A 1 714 ? 11.640 5.922 18.533 1.00 83.62 714 SER A C 1
ATOM 5571 O O . SER A 1 714 ? 11.244 7.050 18.236 1.00 83.62 714 SER A O 1
ATOM 5573 N N . ASP A 1 715 ? 10.792 4.957 18.885 1.00 82.69 715 ASP A N 1
ATOM 5574 C CA . ASP A 1 715 ? 9.328 5.093 18.934 1.00 82.69 715 ASP A CA 1
ATOM 5575 C C . ASP A 1 715 ? 8.836 6.144 19.949 1.00 82.69 715 ASP A C 1
ATOM 5577 O O . ASP A 1 715 ? 7.758 6.719 19.787 1.00 82.69 715 ASP A O 1
ATOM 5581 N N . MET A 1 716 ? 9.646 6.469 20.957 1.00 91.25 716 MET A N 1
ATOM 5582 C CA . MET A 1 716 ? 9.334 7.467 21.980 1.00 91.25 716 MET A CA 1
ATOM 5583 C C . MET A 1 716 ? 9.919 8.855 21.688 1.00 91.25 716 MET A C 1
ATOM 5585 O O . MET A 1 716 ? 9.424 9.846 22.238 1.00 91.25 716 MET A O 1
ATOM 5589 N N . ARG A 1 717 ? 10.937 8.965 20.820 1.00 92.31 717 ARG A N 1
ATOM 5590 C CA . ARG A 1 717 ? 11.707 10.209 20.586 1.00 92.31 717 ARG A CA 1
ATOM 5591 C C . ARG A 1 717 ? 10.828 11.394 20.237 1.00 92.31 717 ARG A C 1
ATOM 5593 O O . ARG A 1 717 ? 10.869 12.414 20.922 1.00 92.31 717 ARG A O 1
ATOM 5600 N N . THR A 1 718 ? 9.987 11.255 19.213 1.00 93.75 718 THR A N 1
ATOM 5601 C CA . THR A 1 718 ? 9.097 12.342 18.784 1.00 93.75 718 THR A CA 1
ATOM 5602 C C . THR A 1 718 ? 8.180 12.798 19.916 1.00 93.75 718 THR A C 1
ATOM 5604 O O . THR A 1 718 ? 8.007 13.999 20.114 1.00 93.75 718 THR A O 1
ATOM 5607 N N . SER A 1 719 ? 7.609 11.872 20.682 1.00 95.75 719 SER A N 1
ATOM 5608 C CA . SER A 1 719 ? 6.698 12.192 21.785 1.00 95.75 719 SER A CA 1
ATOM 5609 C C . SER A 1 719 ? 7.420 12.890 22.938 1.00 95.75 719 SER A C 1
ATOM 5611 O O . SER A 1 719 ? 6.927 13.898 23.444 1.00 95.75 719 SER A O 1
ATOM 5613 N N . VAL A 1 720 ? 8.621 12.432 23.301 1.00 97.19 720 VAL A N 1
ATOM 5614 C CA . VAL A 1 720 ? 9.461 13.084 24.317 1.00 97.19 720 VAL A CA 1
ATOM 5615 C C . VAL A 1 720 ? 9.878 14.483 23.875 1.00 97.19 720 VAL A C 1
ATOM 5617 O O . VAL A 1 720 ? 9.707 15.429 24.644 1.00 97.19 720 VAL A O 1
ATOM 5620 N N . PHE A 1 721 ? 10.323 14.659 22.627 1.00 96.94 721 PHE A N 1
ATOM 5621 C CA . PHE A 1 721 ? 10.658 15.982 22.090 1.00 96.94 721 PHE A CA 1
ATOM 5622 C C . PHE A 1 721 ? 9.442 16.912 22.121 1.00 96.94 721 PHE A C 1
ATOM 5624 O O . PHE A 1 721 ? 9.558 18.063 22.536 1.00 96.94 721 PHE A O 1
ATOM 5631 N N . LYS A 1 722 ? 8.252 16.416 21.755 1.00 96.19 722 LYS A N 1
ATOM 5632 C CA . LYS A 1 722 ? 7.000 17.182 21.852 1.00 96.19 722 LYS A CA 1
ATOM 5633 C C . LYS A 1 722 ? 6.699 17.609 23.290 1.00 96.19 722 LYS A C 1
ATOM 5635 O O . LYS A 1 722 ? 6.360 18.770 23.496 1.00 96.19 722 LYS A O 1
ATOM 5640 N N . ILE A 1 723 ? 6.826 16.716 24.275 1.00 97.19 723 ILE A N 1
ATOM 5641 C CA . ILE A 1 723 ? 6.582 17.039 25.693 1.00 97.19 723 ILE A CA 1
ATOM 5642 C C . ILE A 1 723 ? 7.568 18.103 26.180 1.00 97.19 723 ILE A C 1
ATOM 5644 O O . ILE A 1 723 ? 7.149 19.084 26.795 1.00 97.19 723 ILE A O 1
ATOM 5648 N N . VAL A 1 724 ? 8.859 17.942 25.879 1.00 97.62 724 VAL A N 1
ATOM 5649 C CA . VAL A 1 724 ? 9.901 18.903 26.265 1.00 97.62 724 VAL A CA 1
ATOM 5650 C C . VAL A 1 724 ? 9.645 20.264 25.623 1.00 97.62 724 VAL A C 1
ATOM 5652 O O . VAL A 1 724 ? 9.615 21.267 26.327 1.00 97.62 724 VAL A O 1
ATOM 5655 N N . LEU A 1 725 ? 9.367 20.316 24.318 1.00 96.31 725 LEU A N 1
ATOM 5656 C CA . LEU A 1 725 ? 9.115 21.572 23.606 1.00 96.31 725 LEU A CA 1
ATOM 5657 C C . LEU A 1 725 ? 7.834 22.270 24.073 1.00 96.31 725 LEU A C 1
ATOM 5659 O O . LEU A 1 725 ? 7.838 23.489 24.224 1.00 96.31 725 LEU A O 1
ATOM 5663 N N . LYS A 1 726 ? 6.755 21.526 24.353 1.00 93.69 726 LYS A N 1
ATOM 5664 C CA . LYS A 1 726 ? 5.496 22.094 24.870 1.00 93.69 726 LYS A CA 1
ATOM 5665 C C . LYS A 1 726 ? 5.650 22.741 26.250 1.00 93.69 726 LYS A C 1
ATOM 5667 O O . LYS A 1 726 ? 4.898 23.661 26.561 1.00 93.69 726 LYS A O 1
ATOM 5672 N N . ASN A 1 727 ? 6.602 22.269 27.057 1.00 94.31 727 ASN A N 1
ATOM 5673 C CA . ASN A 1 727 ? 6.914 22.815 28.382 1.00 94.31 727 ASN A CA 1
ATOM 5674 C C . ASN A 1 727 ? 8.164 23.715 28.401 1.00 94.31 727 ASN A C 1
ATOM 5676 O O . ASN A 1 727 ? 8.496 24.272 29.446 1.00 94.31 727 ASN A O 1
ATOM 5680 N N . GLY A 1 728 ? 8.871 23.825 27.275 1.00 92.19 728 GLY A N 1
ATOM 5681 C CA . GLY A 1 728 ? 10.161 24.496 27.153 1.00 92.19 728 GLY A CA 1
ATOM 5682 C C . GLY A 1 728 ? 10.084 25.843 26.440 1.00 92.19 728 GLY A C 1
ATOM 5683 O O . GLY A 1 728 ? 9.013 26.411 26.213 1.00 92.19 728 GLY A O 1
ATOM 5684 N N . GLY A 1 729 ? 11.254 26.363 26.074 1.00 92.94 729 GLY A N 1
ATOM 5685 C CA . GLY A 1 729 ? 11.406 27.617 25.344 1.00 92.94 729 GLY A CA 1
ATOM 5686 C C . GLY A 1 729 ? 12.551 27.570 24.334 1.00 92.94 729 GLY A C 1
ATOM 5687 O O . GLY A 1 729 ? 12.830 26.539 23.725 1.00 92.94 729 GLY A O 1
ATOM 5688 N N . ALA A 1 730 ? 13.224 28.708 24.141 1.00 96.44 730 ALA A N 1
ATOM 5689 C CA . ALA A 1 730 ? 14.283 28.849 23.138 1.00 96.44 730 ALA A CA 1
ATOM 5690 C C . ALA A 1 730 ? 15.454 27.874 23.338 1.00 96.44 730 ALA A C 1
ATOM 5692 O O . ALA A 1 730 ? 16.029 27.404 22.363 1.00 96.44 730 ALA A O 1
ATOM 5693 N N . LYS A 1 731 ? 15.791 27.540 24.590 1.00 97.06 731 LYS A N 1
ATOM 5694 C CA . LYS A 1 731 ? 16.876 26.601 24.892 1.00 97.06 731 LYS A CA 1
ATOM 5695 C C . LYS A 1 731 ? 16.563 25.207 24.344 1.00 97.06 731 LYS A C 1
ATOM 5697 O O . LYS A 1 731 ? 17.361 24.657 23.593 1.00 97.06 731 LYS A O 1
ATOM 5702 N N . GLU A 1 732 ? 15.407 24.657 24.699 1.00 96.88 732 GLU A N 1
ATOM 5703 C CA . GLU A 1 732 ? 14.986 23.318 24.282 1.00 96.88 732 GLU A CA 1
ATOM 5704 C C . GLU A 1 732 ? 14.772 23.255 22.763 1.00 96.88 732 GLU A C 1
ATOM 5706 O O . GLU A 1 732 ? 15.150 22.274 22.124 1.00 96.88 732 GLU A O 1
ATOM 5711 N N . TYR A 1 733 ? 14.234 24.328 22.171 1.00 96.75 733 TYR A N 1
ATOM 5712 C CA . TYR A 1 733 ? 14.089 24.474 20.722 1.00 96.75 733 TYR A CA 1
ATOM 5713 C C . TYR A 1 733 ? 15.427 24.329 19.987 1.00 96.75 733 TYR A C 1
ATOM 5715 O O . TYR A 1 733 ? 15.542 23.516 19.070 1.00 96.75 733 TYR A O 1
ATOM 5723 N N . GLU A 1 734 ? 16.457 25.063 20.416 1.00 97.06 734 GLU A N 1
ATOM 5724 C CA . GLU A 1 734 ? 17.784 24.988 19.798 1.00 97.06 734 GLU A CA 1
ATOM 5725 C C . GLU A 1 734 ? 18.469 23.638 20.042 1.00 97.06 734 GLU A C 1
ATOM 5727 O O . GLU A 1 734 ? 19.152 23.134 19.152 1.00 97.06 734 GLU A O 1
ATOM 5732 N N . GLN A 1 735 ? 18.256 23.005 21.202 1.00 96.62 735 GLN A N 1
ATOM 5733 C CA . GLN A 1 735 ? 18.767 21.655 21.471 1.00 96.62 735 GLN A CA 1
ATOM 5734 C C . GLN A 1 735 ? 18.172 20.621 20.504 1.00 96.62 735 GLN A C 1
ATOM 5736 O O . GLN A 1 735 ? 18.916 19.851 19.896 1.00 96.62 735 GLN A O 1
ATOM 5741 N N . VAL A 1 736 ? 16.847 20.633 20.314 1.00 96.12 736 VAL A N 1
ATOM 5742 C CA . VAL A 1 736 ? 16.165 19.724 19.378 1.00 96.12 736 VAL A CA 1
ATOM 5743 C C . VAL A 1 736 ? 16.564 20.025 17.931 1.00 96.12 736 VAL A C 1
ATOM 5745 O O . VAL A 1 736 ? 16.859 19.099 17.177 1.00 96.12 736 VAL A O 1
ATOM 5748 N N . LYS A 1 737 ? 16.639 21.304 17.533 1.00 95.62 737 LYS A N 1
ATOM 5749 C CA . LYS A 1 737 ? 17.068 21.690 16.180 1.00 95.62 737 LYS A CA 1
ATOM 5750 C C . LYS A 1 737 ? 18.516 21.282 15.901 1.00 95.62 737 LYS A C 1
ATOM 5752 O O . LYS A 1 737 ? 18.799 20.763 14.829 1.00 95.62 737 LYS A O 1
ATOM 5757 N N . SER A 1 738 ? 19.423 21.451 16.862 1.00 95.00 738 SER A N 1
ATOM 5758 C CA . SER A 1 738 ? 20.837 21.082 16.703 1.00 95.00 738 SER A CA 1
ATOM 5759 C C . SER A 1 738 ? 21.024 19.590 16.418 1.00 95.00 738 SER A C 1
ATOM 5761 O O . SER A 1 738 ? 21.894 19.225 15.628 1.00 95.00 738 SER A O 1
ATOM 5763 N N . TYR A 1 739 ? 20.170 18.734 16.993 1.00 94.38 739 TYR A N 1
ATOM 5764 C CA . TYR A 1 739 ? 20.208 17.295 16.735 1.00 94.38 739 TYR A CA 1
ATOM 5765 C C . TYR A 1 739 ? 19.947 16.937 15.262 1.00 94.38 739 TYR A C 1
ATOM 5767 O O . TYR A 1 739 ? 20.501 15.964 14.765 1.00 94.38 739 TYR A O 1
ATOM 5775 N N . PHE A 1 740 ? 19.181 17.743 14.516 1.00 93.50 740 PHE A N 1
ATOM 5776 C CA . PHE A 1 740 ? 18.966 17.513 13.080 1.00 93.50 740 PHE A CA 1
ATOM 5777 C C . PHE A 1 740 ? 20.284 17.453 12.292 1.00 93.50 740 PHE A C 1
ATOM 5779 O O . PHE A 1 740 ? 20.435 16.627 11.388 1.00 93.50 740 PHE A O 1
ATOM 5786 N N . TYR A 1 741 ? 21.241 18.313 12.647 1.00 90.12 741 TYR A N 1
ATOM 5787 C CA . TYR A 1 741 ? 22.525 18.408 11.955 1.00 90.12 741 TYR A CA 1
ATOM 5788 C C . TYR A 1 741 ? 23.513 17.321 12.384 1.00 90.12 741 TYR A C 1
ATOM 5790 O O . TYR A 1 741 ? 24.347 16.920 11.578 1.00 90.12 741 TYR A O 1
ATOM 5798 N N . SER A 1 742 ? 23.425 16.836 13.626 1.00 89.06 742 SER A N 1
ATOM 5799 C CA . SER A 1 742 ? 24.288 15.760 14.132 1.00 89.06 742 SER A CA 1
ATOM 5800 C C . SER A 1 742 ? 23.711 14.355 13.939 1.00 89.06 742 SER A C 1
ATOM 5802 O O . SER A 1 742 ? 24.413 13.379 14.183 1.00 89.06 742 SER A O 1
ATOM 5804 N N . ALA A 1 743 ? 22.451 14.236 13.515 1.00 84.94 743 ALA A N 1
ATOM 5805 C CA . ALA A 1 743 ? 21.796 12.963 13.260 1.00 84.94 743 ALA A CA 1
ATOM 5806 C C . ALA A 1 743 ? 22.457 12.185 12.107 1.00 84.94 743 ALA A C 1
ATOM 5808 O O . ALA A 1 743 ? 22.623 12.702 10.996 1.00 84.94 743 ALA A O 1
ATOM 5809 N N . ASP A 1 744 ? 22.735 10.906 12.369 1.00 75.62 744 ASP A N 1
ATOM 5810 C CA . ASP A 1 744 ? 23.445 9.994 11.462 1.00 75.62 744 ASP A CA 1
ATOM 5811 C C . ASP A 1 744 ? 22.607 9.597 10.224 1.00 75.62 744 ASP A C 1
ATOM 5813 O O . ASP A 1 744 ? 23.152 9.152 9.216 1.00 75.62 744 ASP A O 1
ATOM 5817 N N . ASN A 1 745 ? 21.273 9.728 10.271 1.00 73.69 745 ASN A N 1
ATOM 5818 C CA . ASN A 1 745 ? 20.385 9.305 9.183 1.00 73.69 745 ASN A CA 1
ATOM 5819 C C . ASN A 1 745 ? 19.080 10.127 9.100 1.00 73.69 745 ASN A C 1
ATOM 5821 O O . ASN A 1 745 ? 18.750 10.925 9.979 1.00 73.69 745 ASN A O 1
ATOM 5825 N N . ASN A 1 746 ? 18.311 9.931 8.020 1.00 73.88 746 ASN A N 1
ATOM 5826 C CA . ASN A 1 746 ? 17.071 10.683 7.783 1.00 73.88 746 ASN A CA 1
ATOM 5827 C C . ASN A 1 746 ? 15.914 10.289 8.720 1.00 73.88 746 ASN A C 1
ATOM 5829 O O . ASN A 1 746 ? 15.040 11.121 8.955 1.00 73.88 746 ASN A O 1
ATOM 5833 N N . ALA A 1 747 ? 15.885 9.065 9.259 1.00 76.75 747 ALA A N 1
ATOM 5834 C CA . ALA A 1 747 ? 14.846 8.657 10.207 1.00 76.75 747 ALA A CA 1
ATOM 5835 C C . ALA A 1 747 ? 14.955 9.466 11.510 1.00 76.75 747 ALA A C 1
ATOM 5837 O O . ALA A 1 747 ? 13.962 10.014 11.982 1.00 76.75 747 ALA A O 1
ATOM 5838 N N . GLU A 1 748 ? 16.178 9.670 12.002 1.00 83.94 748 GLU A N 1
ATOM 5839 C CA . GLU A 1 748 ? 16.444 10.511 13.172 1.00 83.94 748 GLU A CA 1
ATOM 5840 C C . GLU A 1 748 ? 16.077 11.978 12.947 1.00 83.94 748 GLU A C 1
ATOM 5842 O O . GLU A 1 748 ? 15.411 12.607 13.775 1.00 83.94 748 GLU A O 1
ATOM 5847 N N . ARG A 1 749 ? 16.424 12.519 11.773 1.00 88.06 749 ARG A N 1
ATOM 5848 C CA . ARG A 1 749 ? 16.036 13.883 11.383 1.00 88.06 749 ARG A CA 1
ATOM 5849 C C . ARG A 1 749 ? 14.522 14.067 11.407 1.00 88.06 749 ARG A C 1
ATOM 5851 O O . ARG A 1 749 ? 14.043 15.102 11.871 1.00 88.06 749 ARG A O 1
ATOM 5858 N N . LYS A 1 750 ? 13.750 13.062 10.979 1.00 87.88 750 LYS A N 1
ATOM 5859 C CA . LYS A 1 750 ? 12.282 13.123 11.006 1.00 87.88 750 LYS A CA 1
ATOM 5860 C C . LYS A 1 750 ? 11.719 13.278 12.417 1.00 87.88 750 LYS A C 1
ATOM 5862 O O . LYS A 1 750 ? 10.672 13.912 12.547 1.00 87.88 750 LYS A O 1
ATOM 5867 N N . HIS A 1 751 ? 12.374 12.779 13.468 1.00 91.69 751 HIS A N 1
ATOM 5868 C CA . HIS A 1 751 ? 11.898 13.012 14.834 1.00 91.69 751 HIS A CA 1
ATOM 5869 C C . HIS A 1 751 ? 11.913 14.501 15.189 1.00 91.69 751 HIS A C 1
ATOM 5871 O O . HIS A 1 751 ? 10.915 14.994 15.712 1.00 91.69 751 HIS A O 1
ATOM 5877 N N . VAL A 1 752 ? 12.987 15.212 14.824 1.00 94.44 752 VAL A N 1
ATOM 5878 C CA . VAL A 1 752 ? 13.119 16.670 14.993 1.00 94.44 752 VAL A CA 1
ATOM 5879 C C . VAL A 1 752 ? 12.057 17.400 14.183 1.00 94.44 752 VAL A C 1
ATOM 5881 O O . VAL A 1 752 ? 11.309 18.218 14.725 1.00 94.44 752 VAL A O 1
ATOM 5884 N N . LEU A 1 753 ? 11.952 17.061 12.896 1.00 93.00 753 LEU A N 1
ATOM 5885 C CA . LEU A 1 753 ? 10.989 17.666 11.984 1.00 93.00 753 LEU A CA 1
ATOM 5886 C C . LEU A 1 753 ? 9.547 17.515 12.490 1.00 93.00 753 LEU A C 1
ATOM 5888 O O . LEU A 1 753 ? 8.778 18.463 12.448 1.00 93.00 753 LEU A O 1
ATOM 5892 N N . ASN A 1 754 ? 9.178 16.362 13.044 1.00 91.62 754 ASN A N 1
ATOM 5893 C CA . ASN A 1 754 ? 7.823 16.121 13.547 1.00 91.62 754 ASN A CA 1
ATOM 5894 C C . ASN A 1 754 ? 7.523 16.751 14.920 1.00 91.62 754 ASN A C 1
ATOM 5896 O O . ASN A 1 754 ? 6.373 16.699 15.370 1.00 91.62 754 ASN A O 1
ATOM 5900 N N . SER A 1 755 ? 8.513 17.330 15.604 1.00 94.62 755 SER A N 1
ATOM 5901 C CA . SER A 1 755 ? 8.337 17.894 16.949 1.00 94.62 755 SER A CA 1
ATOM 5902 C C . SER A 1 755 ? 8.584 19.397 17.050 1.00 94.62 755 SER A C 1
ATOM 5904 O O . SER A 1 755 ? 7.938 20.037 17.875 1.00 94.62 755 SER A O 1
ATOM 5906 N N . LEU A 1 756 ? 9.490 19.968 16.247 1.00 93.31 756 LEU A N 1
ATOM 5907 C CA . LEU A 1 756 ? 10.084 21.290 16.500 1.00 93.31 756 LEU A CA 1
ATOM 5908 C C . LEU A 1 756 ? 9.052 22.429 16.667 1.00 93.31 756 LEU A C 1
ATOM 5910 O O . LEU A 1 756 ? 9.187 23.269 17.557 1.00 93.31 756 LEU A O 1
ATOM 5914 N N . GLY A 1 757 ? 7.963 22.409 15.895 1.00 89.44 757 GLY A N 1
ATOM 5915 C CA . GLY A 1 757 ? 6.884 23.402 15.952 1.00 89.44 757 GLY A CA 1
ATOM 5916 C C . GLY A 1 757 ? 5.947 23.300 17.168 1.00 89.44 757 GLY A C 1
ATOM 5917 O O . GLY A 1 757 ? 5.025 24.109 17.301 1.00 89.44 757 GLY A O 1
ATOM 5918 N N . CYS A 1 758 ? 6.160 22.340 18.074 1.00 90.69 758 CYS A N 1
ATOM 5919 C CA . CYS A 1 758 ? 5.344 22.157 19.281 1.00 90.69 758 CYS A CA 1
ATOM 5920 C C . CYS A 1 758 ? 5.666 23.147 20.413 1.00 90.69 758 CYS A C 1
ATOM 5922 O O . CYS A 1 758 ? 4.996 23.132 21.445 1.00 90.69 758 CYS A O 1
ATOM 5924 N N . VAL A 1 759 ? 6.662 24.017 20.238 1.00 91.62 759 VAL A N 1
ATOM 5925 C CA . VAL A 1 759 ? 6.979 25.073 21.206 1.00 91.62 759 VAL A CA 1
ATOM 5926 C C . VAL A 1 759 ? 5.840 26.110 21.290 1.00 91.62 759 VAL A C 1
ATOM 5928 O O . VAL A 1 759 ? 5.308 26.511 20.253 1.00 91.62 759 VAL A O 1
ATOM 5931 N N . PRO A 1 760 ? 5.416 26.576 22.482 1.00 87.50 760 PRO A N 1
ATOM 5932 C CA . PRO A 1 760 ? 4.328 27.555 22.599 1.00 87.50 760 PRO A CA 1
ATOM 5933 C C . PRO A 1 760 ? 4.659 28.945 22.029 1.00 87.50 760 PRO A C 1
ATOM 5935 O O . PRO A 1 760 ? 3.751 29.683 21.637 1.00 87.50 760 PRO A O 1
ATOM 5938 N N . ASP A 1 761 ? 5.943 29.314 21.981 1.00 89.69 761 ASP A N 1
ATOM 5939 C CA . ASP A 1 761 ? 6.401 30.629 21.529 1.00 89.69 761 ASP A CA 1
ATOM 5940 C C . ASP A 1 761 ? 6.135 30.853 20.028 1.00 89.69 761 ASP A C 1
ATOM 5942 O O . ASP A 1 761 ? 6.595 30.110 19.159 1.00 89.69 761 ASP A O 1
ATOM 5946 N N . LYS A 1 762 ? 5.407 31.931 19.709 1.00 86.81 762 LYS A N 1
ATOM 5947 C CA . LYS A 1 762 ? 5.006 32.260 18.333 1.00 86.81 762 LYS A CA 1
ATOM 5948 C C . LYS A 1 762 ? 6.183 32.599 17.414 1.00 86.81 762 LYS A C 1
ATOM 5950 O O . LYS A 1 762 ? 6.100 32.312 16.223 1.00 86.81 762 LYS A O 1
ATOM 5955 N N . LYS A 1 763 ? 7.252 33.217 17.926 1.00 90.50 763 LYS A N 1
ATOM 5956 C CA . LYS A 1 763 ? 8.434 33.572 17.125 1.00 90.50 763 LYS A CA 1
ATOM 5957 C C . LYS A 1 763 ? 9.212 32.323 16.738 1.00 90.50 763 LYS A C 1
ATOM 5959 O O . LYS A 1 763 ? 9.620 32.206 15.590 1.00 90.50 763 LYS A O 1
ATOM 5964 N N . LEU A 1 764 ? 9.362 31.376 17.663 1.00 91.94 764 LEU A N 1
ATOM 5965 C CA . LEU A 1 764 ? 10.030 30.104 17.377 1.00 91.94 764 LEU A CA 1
ATOM 5966 C C . LEU A 1 764 ? 9.232 29.250 16.384 1.00 91.94 764 LEU A C 1
ATOM 5968 O O . LEU A 1 764 ? 9.819 28.652 15.488 1.00 91.94 764 LEU A O 1
ATOM 5972 N N . LYS A 1 765 ? 7.894 29.274 16.453 1.00 87.06 765 LYS A N 1
ATOM 5973 C CA . LYS A 1 765 ? 7.050 28.652 15.418 1.00 87.06 765 LYS A CA 1
ATOM 5974 C C . LYS A 1 765 ? 7.270 29.255 14.032 1.00 87.06 765 LYS A C 1
ATOM 5976 O O . LYS A 1 765 ? 7.377 28.510 13.066 1.00 87.06 765 LYS A O 1
ATOM 5981 N N . LEU A 1 766 ? 7.347 30.583 13.928 1.00 86.38 766 LEU A N 1
ATOM 5982 C CA . LEU A 1 766 ? 7.665 31.250 12.659 1.00 86.38 766 LEU A CA 1
ATOM 5983 C C . LEU A 1 766 ? 9.067 30.870 12.168 1.00 86.38 766 LEU A C 1
ATOM 5985 O O . LEU A 1 766 ? 9.217 30.518 11.007 1.00 86.38 766 LEU A O 1
ATOM 5989 N N . ALA A 1 767 ? 10.056 30.806 13.062 1.00 90.12 767 ALA A N 1
ATOM 5990 C CA . ALA A 1 767 ? 11.402 30.352 12.714 1.00 90.12 767 ALA A CA 1
ATOM 5991 C C . ALA A 1 767 ? 11.435 28.896 12.210 1.00 90.12 767 ALA A C 1
ATOM 5993 O O . ALA A 1 767 ? 12.248 28.563 11.350 1.00 90.12 767 ALA A O 1
ATOM 5994 N N . THR A 1 768 ? 10.555 28.018 12.711 1.00 90.62 768 THR A N 1
ATOM 5995 C CA . THR A 1 768 ? 10.386 26.665 12.153 1.00 90.62 768 THR A CA 1
ATOM 5996 C C . THR A 1 768 ? 9.868 26.725 10.717 1.00 90.62 768 THR A C 1
ATOM 5998 O O . THR A 1 768 ? 10.348 25.970 9.880 1.00 90.62 768 THR A O 1
ATOM 6001 N N . MET A 1 769 ? 8.931 27.628 10.411 1.00 82.62 769 MET A N 1
ATOM 6002 C CA . MET A 1 769 ? 8.394 27.799 9.054 1.00 82.62 769 MET A CA 1
ATOM 6003 C C . MET A 1 769 ? 9.444 28.344 8.087 1.00 82.62 769 MET A C 1
ATOM 6005 O O . MET A 1 769 ? 9.592 27.799 6.999 1.00 82.62 769 MET A O 1
ATOM 6009 N N . ASP A 1 770 ? 10.211 29.353 8.500 1.00 86.38 770 ASP A N 1
ATOM 6010 C CA . ASP A 1 770 ? 11.302 29.903 7.686 1.00 86.38 770 ASP A CA 1
ATOM 6011 C C . ASP A 1 770 ? 12.373 28.837 7.398 1.00 86.38 770 ASP A C 1
ATOM 6013 O O . ASP A 1 770 ? 12.942 28.776 6.312 1.00 86.38 770 ASP A O 1
ATOM 6017 N N . TRP A 1 771 ? 12.610 27.932 8.353 1.00 88.44 771 TRP A N 1
ATOM 6018 C CA . TRP A 1 771 ? 13.502 26.791 8.159 1.00 88.44 771 TRP A CA 1
ATOM 6019 C C . TRP A 1 771 ? 12.951 25.758 7.160 1.00 88.44 771 TRP A C 1
ATOM 6021 O O . TRP A 1 771 ? 13.730 25.116 6.462 1.00 88.44 771 TRP A O 1
ATOM 6031 N N . CYS A 1 772 ? 11.624 25.632 7.015 1.00 84.19 772 CYS A N 1
ATOM 6032 C CA . CYS A 1 772 ? 11.013 24.728 6.029 1.00 84.19 772 CYS A CA 1
ATOM 6033 C C . CYS A 1 772 ? 11.373 25.095 4.587 1.00 84.19 772 CYS A C 1
ATOM 6035 O O . CYS A 1 772 ? 11.426 24.221 3.726 1.00 84.19 772 CYS A O 1
ATOM 6037 N N . THR A 1 773 ? 11.598 26.382 4.324 1.00 80.62 773 THR A N 1
ATOM 6038 C CA . THR A 1 773 ? 11.859 26.926 2.988 1.00 80.62 773 THR A CA 1
ATOM 6039 C C . THR A 1 773 ? 13.310 27.369 2.796 1.00 80.62 773 THR A C 1
ATOM 6041 O O . THR A 1 773 ? 13.632 27.939 1.755 1.00 80.62 773 THR A O 1
ATOM 6044 N N . SER A 1 774 ? 14.214 27.083 3.745 1.00 85.12 774 SER A N 1
ATOM 6045 C CA . SER A 1 774 ? 15.621 27.510 3.661 1.00 85.12 774 SER A CA 1
ATOM 6046 C C . SER A 1 774 ? 16.467 26.709 2.663 1.00 85.12 774 SER A C 1
ATOM 6048 O O . SER A 1 774 ? 17.576 27.122 2.331 1.00 85.12 774 SER A O 1
ATOM 6050 N N . GLY A 1 775 ? 15.963 25.562 2.192 1.00 81.31 775 GLY A N 1
ATOM 6051 C CA . GLY A 1 775 ? 16.697 24.608 1.352 1.00 81.31 775 GLY A CA 1
ATOM 6052 C C . GLY A 1 775 ? 17.508 23.566 2.135 1.00 81.31 775 GLY A C 1
ATOM 6053 O O . GLY A 1 775 ? 18.057 22.648 1.535 1.00 81.31 775 GLY A O 1
ATOM 6054 N N . GLU A 1 776 ? 17.560 23.661 3.468 1.00 83.94 776 GLU A N 1
ATOM 6055 C CA . GLU A 1 776 ? 18.238 22.672 4.327 1.00 83.94 776 GLU A CA 1
ATOM 6056 C C . GLU A 1 776 ? 17.432 21.379 4.509 1.00 83.94 776 GLU A C 1
ATOM 6058 O O . GLU A 1 776 ? 17.989 20.316 4.790 1.00 83.94 776 GLU A O 1
ATOM 6063 N N . ILE A 1 777 ? 16.109 21.467 4.365 1.00 82.56 777 ILE A N 1
ATOM 6064 C CA . ILE A 1 777 ? 15.201 20.326 4.436 1.00 82.56 777 ILE A CA 1
ATOM 6065 C C . ILE A 1 777 ? 14.970 19.828 3.015 1.00 82.56 777 ILE A C 1
ATOM 6067 O O . ILE A 1 777 ? 14.643 20.607 2.119 1.00 82.56 777 ILE A O 1
ATOM 6071 N N . LYS A 1 778 ? 15.123 18.517 2.807 1.00 73.69 778 LYS A N 1
ATOM 6072 C CA . LYS A 1 778 ? 14.815 17.900 1.515 1.00 73.69 778 LYS A CA 1
ATOM 6073 C C . LYS A 1 778 ? 13.379 18.236 1.120 1.00 73.69 778 LYS A C 1
ATOM 6075 O O . LYS A 1 778 ? 12.482 18.192 1.960 1.00 73.69 778 LYS A O 1
ATOM 6080 N N . LEU A 1 779 ? 13.150 18.498 -0.166 1.00 70.19 779 LEU A N 1
ATOM 6081 C CA . LEU A 1 779 ? 11.830 18.881 -0.675 1.00 70.19 779 LEU A CA 1
ATOM 6082 C C . LEU A 1 779 ? 10.740 17.865 -0.298 1.00 70.19 779 LEU A C 1
ATOM 6084 O O . LEU A 1 779 ? 9.628 18.247 0.028 1.00 70.19 779 LEU A O 1
ATOM 6088 N N . GLN A 1 780 ? 11.078 16.577 -0.253 1.00 68.50 780 GLN A N 1
ATOM 6089 C CA . GLN A 1 780 ? 10.167 15.507 0.163 1.00 68.50 780 GLN A CA 1
ATOM 6090 C C . GLN A 1 780 ? 9.818 15.493 1.666 1.00 68.50 780 GLN A C 1
ATOM 6092 O O . GLN A 1 780 ? 8.968 14.711 2.070 1.00 68.50 780 GLN A O 1
ATOM 6097 N N . ASP A 1 781 ? 10.489 16.285 2.508 1.00 79.75 781 ASP A N 1
ATOM 6098 C CA . ASP A 1 781 ? 10.352 16.261 3.972 1.00 79.75 781 ASP A CA 1
ATOM 6099 C C . ASP A 1 781 ? 9.834 17.603 4.545 1.00 79.75 781 ASP A C 1
ATOM 6101 O O . ASP A 1 781 ? 9.590 17.716 5.749 1.00 79.75 781 ASP A O 1
ATOM 6105 N N . PHE A 1 782 ? 9.617 18.630 3.712 1.00 80.38 782 PHE A N 1
ATOM 6106 C CA . PHE A 1 782 ? 9.237 19.982 4.163 1.00 80.38 782 PHE A CA 1
ATOM 6107 C C . PHE A 1 782 ? 7.896 20.046 4.921 1.00 80.38 782 PHE A C 1
ATOM 6109 O O . PHE A 1 782 ? 7.671 20.953 5.722 1.00 80.38 782 PHE A O 1
ATOM 6116 N N . PHE A 1 783 ? 6.993 19.084 4.705 1.00 80.25 783 PHE A N 1
ATOM 6117 C CA . PHE A 1 783 ? 5.668 19.070 5.330 1.00 80.25 783 PHE A CA 1
ATOM 6118 C C . PHE A 1 783 ? 5.666 18.607 6.791 1.00 80.25 783 PHE A C 1
ATOM 6120 O O . PHE A 1 783 ? 4.760 18.985 7.537 1.00 80.25 783 PHE A O 1
ATOM 6127 N N . TYR A 1 784 ? 6.674 17.850 7.236 1.00 86.12 784 TYR A N 1
ATOM 6128 C CA . TYR A 1 784 ? 6.790 17.407 8.632 1.00 86.12 784 TYR A CA 1
ATOM 6129 C C . TYR A 1 784 ? 6.906 18.576 9.636 1.00 86.12 784 TYR A C 1
ATOM 6131 O O . TYR A 1 784 ? 6.056 18.668 10.531 1.00 86.12 784 TYR A O 1
ATOM 6139 N N . PRO A 1 785 ? 7.873 19.512 9.499 1.00 86.38 785 PRO A N 1
ATOM 6140 C CA . PRO A 1 785 ? 7.984 20.665 10.400 1.00 86.38 785 PRO A CA 1
ATOM 6141 C C . PRO A 1 785 ? 6.750 21.565 10.361 1.00 86.38 785 PRO A C 1
ATOM 6143 O O . PRO A 1 785 ? 6.281 21.989 11.421 1.00 86.38 785 PRO A O 1
ATOM 6146 N N . MET A 1 786 ? 6.139 21.763 9.190 1.00 79.31 786 MET A N 1
ATOM 6147 C CA . MET A 1 786 ? 4.875 22.499 9.079 1.00 79.31 786 MET A CA 1
ATOM 6148 C C . MET A 1 786 ? 3.735 21.822 9.852 1.00 79.31 786 MET A C 1
ATOM 6150 O O . MET A 1 786 ? 2.967 22.485 10.553 1.00 79.31 786 MET A O 1
ATOM 6154 N N . GLY A 1 787 ? 3.629 20.494 9.753 1.00 79.88 787 GLY A N 1
ATOM 6155 C CA . GLY A 1 787 ? 2.651 19.704 10.497 1.00 79.88 787 GLY A CA 1
ATOM 6156 C C . GLY A 1 787 ? 2.820 19.844 12.011 1.00 79.88 787 GLY A C 1
ATOM 6157 O O . GLY A 1 787 ? 1.832 20.029 12.725 1.00 79.88 787 GLY A O 1
ATOM 6158 N N . SER A 1 788 ? 4.064 19.850 12.500 1.00 83.62 788 SER A N 1
ATOM 6159 C CA . SER A 1 788 ? 4.374 19.958 13.934 1.00 83.62 788 SER A CA 1
ATOM 6160 C C . SER A 1 788 ? 3.895 21.275 14.574 1.00 83.62 788 SER A C 1
ATOM 6162 O O . SER A 1 788 ? 3.487 21.296 15.737 1.00 83.62 788 SER A O 1
ATOM 6164 N N . GLY A 1 789 ? 3.843 22.371 13.806 1.00 68.19 789 GLY A N 1
ATOM 6165 C CA . GLY A 1 789 ? 3.376 23.686 14.266 1.00 68.19 789 GLY A CA 1
ATOM 6166 C C . GLY A 1 789 ? 1.910 23.718 14.721 1.00 68.19 789 GLY A C 1
ATOM 6167 O O . GLY A 1 789 ? 1.519 24.583 15.520 1.00 68.19 789 GLY A O 1
ATOM 6168 N N . ARG A 1 790 ? 1.102 22.747 14.263 1.00 63.94 790 ARG A N 1
ATOM 6169 C CA . ARG A 1 790 ? -0.335 22.624 14.563 1.00 63.94 790 ARG A CA 1
ATOM 6170 C C . ARG A 1 790 ? -0.613 22.153 15.998 1.00 63.94 790 ARG A C 1
ATOM 6172 O O . ARG A 1 790 ? -1.730 22.310 16.482 1.00 63.94 790 ARG A O 1
ATOM 6179 N N . CYS A 1 791 ? 0.375 21.633 16.724 1.00 53.72 791 CYS A N 1
ATOM 6180 C CA . CYS A 1 791 ? 0.183 20.949 18.008 1.00 53.72 791 CYS A CA 1
ATOM 6181 C C . CYS A 1 791 ? -0.089 21.837 19.249 1.00 53.72 791 CYS A C 1
ATOM 6183 O O . CYS A 1 791 ? -0.174 21.282 20.346 1.00 53.72 791 CYS A O 1
ATOM 6185 N N . CYS A 1 792 ? -0.266 23.166 19.127 1.00 50.50 792 CYS A N 1
ATOM 6186 C CA . CYS A 1 792 ? -0.586 24.044 20.277 1.00 50.50 792 CYS A CA 1
ATOM 6187 C C . CYS A 1 792 ? -1.851 24.890 20.059 1.00 50.50 792 CYS A C 1
ATOM 6189 O O . CYS A 1 792 ? -2.194 25.215 18.922 1.00 50.50 792 CYS A O 1
ATOM 6191 N N . HIS A 1 793 ? -2.511 25.248 21.167 1.00 47.50 793 HIS A N 1
ATOM 6192 C CA . HIS A 1 793 ? -3.775 25.990 21.220 1.00 47.50 793 HIS A CA 1
ATOM 6193 C C . HIS A 1 793 ? -3.723 27.391 20.579 1.00 47.50 793 HIS A C 1
ATOM 6195 O O . HIS A 1 793 ? -2.715 28.098 20.649 1.00 47.50 793 HIS A O 1
ATOM 6201 N N . SER A 1 794 ? -4.895 27.803 20.078 1.00 42.06 794 SER A N 1
ATOM 6202 C CA . SER A 1 794 ? -5.297 29.122 19.559 1.00 42.06 794 SER A CA 1
ATOM 6203 C C . SER A 1 794 ? -4.790 29.517 18.166 1.00 42.06 794 SER A C 1
ATOM 6205 O O . SER A 1 794 ? -3.588 29.543 17.923 1.00 42.06 794 SER A O 1
ATOM 6207 N N . ARG A 1 795 ? -5.752 29.880 17.290 1.00 39.69 795 ARG A N 1
ATOM 6208 C CA . ARG A 1 795 ? -5.751 30.804 16.119 1.00 39.69 795 ARG A CA 1
ATOM 6209 C C . ARG A 1 795 ? -4.618 30.750 15.077 1.00 39.69 795 ARG A C 1
ATOM 6211 O O . ARG A 1 795 ? -4.753 31.351 14.018 1.00 39.69 795 ARG A O 1
ATOM 6218 N N . CYS A 1 796 ? -3.542 30.009 15.309 1.00 44.91 796 CYS A N 1
ATOM 6219 C CA . CYS A 1 796 ? -2.438 29.801 14.381 1.00 44.91 796 CYS A CA 1
ATOM 6220 C C . CYS A 1 796 ? -2.662 28.591 13.456 1.00 44.91 796 CYS A C 1
ATOM 6222 O O . CYS A 1 796 ? -1.839 28.347 12.588 1.00 44.91 796 CYS A O 1
ATOM 6224 N N . ARG A 1 797 ? -3.741 27.807 13.614 1.00 50.69 797 ARG A N 1
ATOM 6225 C CA . ARG A 1 797 ? -3.950 26.572 12.830 1.00 50.69 797 ARG A CA 1
ATOM 6226 C C . ARG A 1 797 ? -4.426 26.830 11.390 1.00 50.69 797 ARG A C 1
ATOM 6228 O O . ARG A 1 797 ? -3.873 26.238 10.469 1.00 50.69 797 ARG A O 1
ATOM 6235 N N . ALA A 1 798 ? -5.401 27.720 11.183 1.00 42.16 798 ALA A N 1
ATOM 6236 C CA . ALA A 1 798 ? -6.027 27.932 9.868 1.00 42.16 798 ALA A CA 1
ATOM 6237 C C . ALA A 1 798 ? -5.323 29.003 9.010 1.00 42.16 798 ALA A C 1
ATOM 6239 O O . ALA A 1 798 ? -5.087 28.795 7.822 1.00 42.16 798 ALA A O 1
ATOM 6240 N N . SER A 1 799 ? -4.916 30.130 9.607 1.00 44.88 799 SER A N 1
ATOM 6241 C CA . SER A 1 799 ? -4.275 31.231 8.867 1.00 44.88 799 SER A CA 1
ATOM 6242 C C . SER A 1 799 ? -2.839 30.923 8.411 1.00 44.88 799 SER A C 1
ATOM 6244 O O . SER A 1 799 ? -2.359 31.549 7.475 1.00 44.88 799 SER A O 1
ATOM 6246 N N . PHE A 1 800 ? -2.153 29.951 9.027 1.00 50.00 800 PHE A N 1
ATOM 6247 C CA . PHE A 1 800 ? -0.741 29.645 8.741 1.00 50.00 800 PHE A CA 1
ATOM 6248 C C . PHE A 1 800 ? -0.526 28.729 7.525 1.00 50.00 800 PHE A C 1
ATOM 6250 O O . PHE A 1 800 ? 0.485 28.869 6.848 1.00 50.00 800 PHE A O 1
ATOM 6257 N N . ALA A 1 801 ? -1.459 27.821 7.217 1.00 45.84 801 ALA A N 1
ATOM 6258 C CA . ALA A 1 801 ? -1.352 26.947 6.041 1.00 45.84 801 ALA A CA 1
ATOM 6259 C C . ALA A 1 801 ? -1.825 27.647 4.753 1.00 45.84 801 ALA A C 1
ATOM 6261 O O . ALA A 1 801 ? -1.209 27.493 3.701 1.00 45.84 801 ALA A O 1
ATOM 6262 N N . ILE A 1 802 ? -2.884 28.461 4.851 1.00 49.59 802 ILE A N 1
ATOM 6263 C CA . ILE A 1 802 ? -3.478 29.177 3.710 1.00 49.59 802 ILE A CA 1
ATOM 6264 C C . ILE A 1 802 ? -2.542 30.284 3.202 1.00 49.59 802 ILE A C 1
ATOM 6266 O O . ILE A 1 802 ? -2.330 30.396 1.998 1.00 49.59 802 ILE A O 1
ATOM 6270 N N . CYS A 1 803 ? -1.921 31.065 4.096 1.00 45.50 803 CYS A N 1
ATOM 6271 C CA . CYS A 1 803 ? -1.014 32.145 3.686 1.00 45.50 803 CYS A CA 1
ATOM 6272 C C . CYS A 1 803 ? 0.224 31.641 2.924 1.00 45.50 803 CYS A C 1
ATOM 6274 O O . CYS A 1 803 ? 0.716 32.340 2.043 1.00 45.50 803 CYS A O 1
ATOM 6276 N N . LEU A 1 804 ? 0.710 30.432 3.220 1.00 49.78 804 LEU A N 1
ATOM 6277 C CA . LEU A 1 804 ? 1.893 29.863 2.572 1.00 49.78 804 LEU A CA 1
ATOM 6278 C C . LEU A 1 804 ? 1.566 29.145 1.263 1.00 49.78 804 LEU A C 1
ATOM 6280 O O . LEU A 1 804 ? 2.327 29.298 0.317 1.00 49.78 804 LEU A O 1
ATOM 6284 N N . PHE A 1 805 ? 0.422 28.457 1.159 1.00 45.81 805 PHE A N 1
ATOM 6285 C CA . PHE A 1 805 ? -0.043 27.935 -0.134 1.00 45.81 805 PHE A CA 1
ATOM 6286 C C . PHE A 1 805 ? -0.262 29.073 -1.136 1.00 45.81 805 PHE A C 1
ATOM 6288 O O . PHE A 1 805 ? 0.210 28.991 -2.264 1.00 45.81 805 PHE A O 1
ATOM 6295 N N . CYS A 1 806 ? -0.872 30.181 -0.705 1.00 43.75 806 CYS A N 1
ATOM 6296 C CA . CYS A 1 806 ? -1.009 31.367 -1.549 1.00 43.75 806 CYS A CA 1
ATOM 6297 C C . CYS A 1 806 ? 0.350 31.977 -1.924 1.00 43.75 806 CYS A C 1
ATOM 6299 O O . CYS A 1 806 ? 0.512 32.433 -3.048 1.00 43.75 806 CYS A O 1
ATOM 6301 N N . SER A 1 807 ? 1.331 31.972 -1.015 1.00 36.75 807 SER A N 1
ATOM 6302 C CA . SER A 1 807 ? 2.655 32.534 -1.295 1.00 36.75 807 SER A CA 1
ATOM 6303 C C . SER A 1 807 ? 3.524 31.630 -2.172 1.00 36.75 807 SER A C 1
ATOM 6305 O O . SER A 1 807 ? 4.259 32.163 -2.988 1.00 36.75 807 SER A O 1
ATOM 6307 N N . ALA A 1 808 ? 3.432 30.302 -2.041 1.00 36.88 808 ALA A N 1
ATOM 6308 C CA . ALA A 1 808 ? 4.161 29.328 -2.857 1.00 36.88 808 ALA A CA 1
ATOM 6309 C C . ALA A 1 808 ? 3.582 29.197 -4.276 1.00 36.88 808 ALA A C 1
ATOM 6311 O O . ALA A 1 808 ? 4.334 29.023 -5.226 1.00 36.88 808 ALA A O 1
ATOM 6312 N N . VAL A 1 809 ? 2.260 29.349 -4.432 1.00 36.91 809 VAL A N 1
ATOM 6313 C CA . VAL A 1 809 ? 1.591 29.439 -5.746 1.00 36.91 809 VAL A CA 1
ATOM 6314 C C . VAL A 1 809 ? 1.911 30.759 -6.465 1.00 36.91 809 VAL A C 1
ATOM 6316 O O . VAL A 1 809 ? 1.731 30.851 -7.670 1.00 36.91 809 VAL A O 1
ATOM 6319 N N . LEU A 1 810 ? 2.387 31.782 -5.748 1.00 31.42 810 LEU A N 1
ATOM 6320 C CA . LEU A 1 810 ? 2.818 33.060 -6.330 1.00 31.42 810 LEU A CA 1
ATOM 6321 C C . LEU A 1 810 ? 4.314 33.097 -6.697 1.00 31.42 810 LEU A C 1
ATOM 6323 O O . LEU A 1 810 ? 4.735 34.036 -7.373 1.00 31.42 810 LEU A O 1
ATOM 6327 N N . THR A 1 811 ? 5.117 32.131 -6.238 1.00 32.84 811 THR A N 1
ATOM 6328 C CA . THR A 1 811 ? 6.548 31.996 -6.582 1.00 32.84 811 THR A CA 1
ATOM 6329 C C . THR A 1 811 ? 6.862 30.853 -7.551 1.00 32.84 811 THR A C 1
ATOM 6331 O O . THR A 1 811 ? 7.995 30.792 -8.032 1.00 32.84 811 THR A O 1
ATOM 6334 N N . LEU A 1 812 ? 5.892 29.982 -7.844 1.00 30.88 812 LEU A N 1
ATOM 6335 C CA . LEU A 1 812 ? 5.857 29.117 -9.033 1.00 30.88 812 LEU A CA 1
ATOM 6336 C C . LEU A 1 812 ? 5.165 29.863 -10.177 1.00 30.88 812 LEU A C 1
ATOM 6338 O O . LEU A 1 812 ? 5.596 29.669 -11.335 1.00 30.88 812 LEU A O 1
#

pLDDT: mean 92.14, std 10.37, range [30.88, 98.88]

Organism: NCBI:txid265554

Foldseek 3Di:
DPPLQPQADAFQVQWFWAEKEKEKEDDQVVQKIKIKIKTKTFGPLVRQPDQQVQFKDKFAAEQKFWDWKWKDFDPPPDIWTFPDWDADNVLNMIMTGTPDGHDSPTGMMIMMTIIMGGADPPQAAFHKAWDAAPVRDIFIKTKHQCPPHRLNRHDTHSQFFQSWYKYKYKYKYFPPKDKDWLAAFPDWAAPDPTIIITIGDIDFGGGSRLTIMMIGDWDWDWDQQPPQRAIEIEIERPPQHLQQVLLRVLLSQLQVVLCVLLVPHLDGSYAYEYAGCDHDDQWALRNRYIYGHCQLRGDDPVFDALVSSLSVNLVSNLSSQLSQQPTFERANGLLQLLSNQLRSLLRSQVSSCVVCVLNVSVLLLLLPLLLQQQVQLLAPPFWFLRDRDRYNVCSVVNPGSCSHRLSNLVLLLVCVVQPVQLSSQLSNVLSVVQGSGYDDPVSSQVSSCVSRVHDPSVQQVCLRGVGGAAKEKEFPDWDADQWKIKTKIFIFGHHLQLDDDDPVRRPRFHQDWKWKAWLVGTDPDIDGDGDRMDMDMGGDGPLTAMDTCQLVRHSYAYHYDLVNLVNVLVCLLVVSRDLSRLLRNLSSQLSCCSSVNDPPVSSLVSLVSCLPPDFLSNLSSVLVSLVVLLLVCQAPPVSNVVSLVSLQNSLVSVLVVLDDADDPPDGSSSSSSNLSSLLSCLQRVLVPPVNVVLLVQLVVVCLVPVPPCRSPRLSNLLSSLSSDQLVHDPVSLVSLVVCLVVPPDVSSNLSSLQRNLSHPDPVSNVVLLVVLPPPPDPPVSSVRNVNNVCRDGDDCNPVVVVVVVVVVVVVD

Sequence (812 aa):
MANKTAGRVLLPSHVVPEFYDLALEPDLEAFTFKGKVVISFAIDADKLDDEEVAKTITLHAKELTFISASYSIDDDPTVIPAEEIRVNLKATTVTFYFGTPLTTNASRVRLTIEYTGFLNDQMAGFYRSTYQDIEGKDRIMASTQFESLDARRAFPCVDEPAAKAVFILHLIIPSNRQALSNMPAASVVRLNANQTRISFMATPKMSTYLLAFLVGEFDAVSQLTPHTGVLVTVYTPPGKSTSGTFALQAACKSLEAYNDFFATPYPLPKLDLVAIPAFAAGAMENWGLVTFREVDLLIDPNTASNQQKQRVVTVVTHELAHQWFGNLVTMKWWNGLWLNEGFASWAENWAADLLFPEYKMWEQFTTGHLAAALRLDALKSSHPIEVPIHHAEEVEQVFDAISYCKGGSVARMIQNVLGMKAFRAGLQAYMKEFAYSNTETEDLWNAWEQATNGMPVGEIMASWTEQMGFPLLKVVKEEWSDVEVVLTLEQSWFLSDGAPLDDKGEEKLWTIPILTCTAEGEQEEMMLMREKTATVTIPAPEGGWVKLNAGQVVPMRVLPTAEMLEEYGSGIERKTMSDIDRAGLINDAYALVKAGHLSPESLIKLLGHYKDEDSYIVWEGLSGVLNGLDTVLSDNETMGASLQKFAKKLVLGLAKKVGWESSSSDGHLDTLLRGILISLLASFAYDDPSVAREANQRFTAFLENPKDVQSLPSDMRTSVFKIVLKNGGAKEYEQVKSYFYSADNNAERKHVLNSLGCVPDKKLKLATMDWCTSGEIKLQDFFYPMGSGRCCHSRCRASFAICLFCSAVLTL

Solvent-accessible surface area (backbone atoms only — not comparable to full-atom values): 41843 Å² total; per-residue (Å²): 130,79,71,89,67,70,76,49,69,71,73,78,69,36,54,41,54,50,34,36,44,38,37,39,36,63,37,90,83,80,36,30,30,42,36,38,38,38,37,33,22,39,54,36,52,92,57,44,85,45,70,69,58,22,20,45,52,67,30,29,29,36,81,61,48,79,75,50,45,32,35,29,48,69,85,52,87,61,75,48,58,46,78,43,78,49,75,38,81,89,80,30,25,35,36,39,32,32,89,68,59,65,54,73,87,47,67,30,38,40,39,38,38,35,34,36,35,49,39,41,80,78,49,48,13,39,12,45,29,64,44,64,45,89,87,68,46,85,42,72,31,37,38,54,34,13,71,87,72,22,38,22,36,63,46,77,34,67,67,43,62,57,49,38,23,26,42,30,48,32,42,39,37,52,59,91,49,48,75,52,41,37,43,61,75,68,44,79,45,74,77,52,97,57,34,26,38,39,31,34,37,71,47,69,50,31,34,47,44,36,62,40,45,35,39,32,71,68,29,62,44,74,49,62,27,94,85,82,59,33,39,36,33,24,36,23,50,57,92,43,26,76,24,25,51,64,41,44,54,47,43,44,52,42,50,52,51,46,26,62,59,37,71,53,68,78,87,59,76,40,38,35,38,35,41,34,84,55,53,78,59,66,57,47,49,21,51,34,39,25,38,25,22,40,80,41,43,46,46,49,88,90,71,53,42,70,68,54,52,51,46,24,40,36,50,44,30,22,41,57,36,20,54,48,34,45,46,31,34,18,38,43,47,74,33,34,46,28,64,21,40,3,48,16,54,36,42,8,30,53,47,38,21,73,77,38,60,71,66,45,37,61,59,41,36,50,69,48,38,41,44,48,15,56,60,52,34,22,39,96,82,50,62,25,51,45,40,91,59,38,49,74,81,56,47,75,77,52,78,41,50,48,20,30,22,36,33,13,28,50,50,51,27,51,32,63,76,56,31,66,69,29,41,40,49,10,49,26,49,42,51,67,74,38,55,59,40,59,41,59,70,63,60,57,31,52,29,37,20,63,48,57,78,62,52,68,43,56,66,38,47,47,41,58,30,65,38,58,51,40,42,28,40,31,46,78,44,80,48,74,39,84,56,30,32,39,37,34,38,37,55,38,65,42,41,50,76,44,65,81,70,52,76,72,45,68,68,50,64,48,53,41,73,49,36,34,26,36,74,92,42,75,54,90,75,69,48,75,41,60,59,61,58,49,76,49,77,43,87,39,42,69,92,59,46,76,42,75,46,43,70,53,39,54,78,57,39,69,44,69,44,75,66,56,56,56,36,42,38,55,29,56,62,69,60,50,47,53,58,48,39,56,18,45,50,55,48,34,44,52,49,30,31,64,20,65,76,39,54,68,65,57,45,57,54,55,60,60,37,53,62,81,62,82,55,41,63,30,49,53,30,50,51,52,52,55,54,51,50,48,64,72,30,43,85,39,67,71,59,29,52,51,49,38,55,52,51,27,58,48,51,52,58,47,41,66,72,62,43,91,65,88,54,97,83,57,52,63,48,54,53,52,35,38,36,52,42,47,41,46,33,38,74,42,33,33,85,38,72,66,53,40,50,52,31,46,54,29,51,50,49,24,73,76,37,77,83,42,50,82,58,46,37,71,70,45,42,37,28,34,47,26,24,43,23,54,76,43,53,74,68,51,46,50,56,48,56,53,46,45,77,73,40,94,46,70,73,60,29,46,35,36,32,52,16,65,15,22,33,74,50,68,68,60,34,49,51,45,50,56,46,42,74,65,69,82,43,57,84,94,52,34,62,38,34,60,55,15,43,56,72,56,83,63,88,61,66,67,63,57,57,54,57,47,54,58,50,54,66,69,75,106